Protein 5FGL (pdb70)

Nearest PDB structures (foldseek):
  5fgl-assembly3_E  TM=1.005E+00  e=6.576E-28  Pseudomonas putida S16
  5fgl-assembly2_C  TM=1.001E+00  e=5.806E-27  Pseudomonas putida S16
  5fhp-assembly3_E  TM=1.002E+00  e=1.200E-26  Pseudomonas putida S16
  5fgl-assembly3_F  TM=9.990E-01  e=1.047E-26  Pseudomonas putida S16
  5fgl-assembly1_A  TM=1.002E+00  e=1.314E-26  Pseudomonas putida S16

InterPro domains:
  IPR001647 DNA-binding HTH domain, TetR-type [PF00440] (33-79)
  IPR001647 DNA-binding HTH domain, TetR-type [PR00455] (33-46)
  IPR001647 DNA-binding HTH domain, TetR-type [PR00455] (54-77)
  IPR001647 DNA-binding HTH domain, TetR-type [PS50977] (27-87)
  IPR009057 Homedomain-like superfamily [SSF46689] (28-98)
  IPR036271 Tetracyclin repressor-like, C-terminal domain superfamily [SSF48498] (104-227)
  IPR041586 PsrA, tetracyclin repressor-like, C-terminal domain [PF17939] (112-225)
  IPR050109 HTH-type, TetR-like transcriptional regulator [PTHR30055] (19-227)

Foldseek 3Di:
DVLLLLLLLQQCLVQNLVRRDLVNSCVVSVHDSVVVCVVQPDSLSSVLVNLCVLLVVLVVQLVVQVVVQVPDPVHDAQLSLLLSNQVSLQPDVSNLSVLSNLLCLVVHDCVSSVVSCVVRPPVVLVVSLVVNCPGPPRDDSVLSNVLSVVLSVLSSNVSNVDQVVCVVPVNPDGQPGSVSSSNVSSVVSVVSSVVVVVVD/DPLLLVLLLQQCLVQNLVRRDLCNSCVVSVHDSVVVCVVQPDSLSSVLVNLCVLLVVLVVQLVVQVVVQVPDPVHDAQLSLLLSNQVSLQDDDVVCPVSLSVLSSLLCLVVHDCVSSVVSCVVRPPVVLVVSLVVNCPGPPRDDSVLSNVLSVVLSVLSSNVSNVDQVVCVVVVNPDGQPGSVSSSNVSSVVSVVSSVVVVVVPPD/DVLLLVLLLQQCLVQNLVRRDLCNSCVVSVHDSVVVCVVQPDSLSSVLVNLCVVLVVLVVQLVVQVVVQVPDPVHDAQLSLLLSNQVSLQDDCVSSLSVLSNLLCLVVHDCVSSVVSCVVRPPVVLVVSLVVNCPGPPRPDSVLSNVLSVVLSVLSSNVSNVDQVVCVVPVNPDGQPGSVSSSNVSSVVSVVSSVVVVVVVVVVD/DVLLLVLLLQQCLVQNLVRRDLCNSCVVSVHDSVVVCVPQPDSLSSVLVNLCVLLVVLVVQLVVQVVVQVPDPVHDAQLSLLLSNQVSLQDDPVSSLSVLSSLLCLVVHDCVSSVVSCVVRPPVVLVVSLVVNCPGPPRDDSVLSNVLSVVLSVLSSNVSNVDQVVCVVVVNPDGQPGSVSSSNVSSVVSVVSSVVVVVVVVD/DPLLLVLLLQQCLVQNLVRRDLCNSCVVSVHDSVVVCVVQPDSLSSVLVNLCVLLVVLVVQLVVQVVVQVPDPVHDAQLSLLLSNQVSLQDDDDDDCSSLSVLSSLLCLVVHDCVSSVVSCVVRPPVVLVVSLVVNCPGPPRDDSVLSNVLSVVLSVLSSNVSNVDQVVCVVVVNPDGQPGSVSSSNVSSVVSVVSSVVVVVVVVD/DLLLLLLLQQCLVQNLVRRDLCNSCVVSVHDSVVVCVVQPDSLSSVLVNLCVLLVVLVVQLVVQVVVQVPDPVHDAQLSLLLSNQVSLQDDPDVSNLSVLSNLLCLVVHDCVSSVVSCVVRPPVVLVVSLVVNCPGPPRDDSVLSNVLSVVLSVLSSNVSNVDQVVCVVPVNPDGQPGSVSSSNVSSVVSVVSSVVVVVVD

CATH classification: 1.10.357.10

Organism: Pseudomonas putida (strain DSM 28022 / S16) (NCBI:txid1042876)

Solvent-accessible surface area: 54499 Å² total; per-residue (Å²): 114,102,103,6,11,60,22,0,12,79,1,0,1,94,82,3,20,120,47,0,66,33,136,75,0,5,129,70,6,139,48,88,72,73,70,1,66,162,104,21,42,87,46,67,55,0,0,10,50,0,0,69,55,13,4,70,81,16,37,144,86,12,93,80,63,24,75,87,7,109,83,81,140,138,32,69,79,12,60,26,4,0,51,12,10,0,81,5,8,2,73,138,172,84,55,125,50,16,5,102,0,2,8,22,15,30,16,13,31,77,132,2,2,55,56,0,13,151,92,27,24,9,144,29,0,71,42,9,18,101,17,0,50,112,17,166,58,15,126,26,51,22,1,0,3,5,0,0,2,0,0,21,2,0,6,22,15,19,3,44,67,32,64,9,3,7,63,7,22,108,37,149,55,100,32,158,54,56,74,28,22,2,56,42,0,0,24,0,0,27,7,0,0,76,29,4,47,157,22,114,215,68,107,25,10,56,23,0,12,78,1,0,2,96,70,5,20,112,45,0,63,33,138,57,0,5,139,80,5,138,48,89,71,75,74,1,66,177,142,34,40,84,46,67,53,0,0,10,50,0,0,70,57,14,4,70,80,16,37,108,80,12,93,56,44,23,73,84,6,108,83,95,35,28,17,72,70,12,29,22,4,0,57,10,11,0,57,6,7,2,66,61,84,159,74,18,107,82,61,106,57,14,5,112,0,2,9,27,17,30,13,13,25,75,133,3,3,55,55,0,13,151,88,27,25,8,142,29,1,73,43,9,19,102,17,0,50,111,18,113,25,12,126,27,49,21,1,0,2,6,0,0,1,0,0,23,2,0,7,22,17,24,6,46,71,35,66,9,5,5,60,6,18,102,38,149,53,101,34,156,55,56,68,28,22,0,43,42,0,0,20,0,0,25,6,0,0,69,27,4,45,125,48,69,166,148,114,103,101,6,10,60,23,0,12,79,1,0,2,92,80,4,21,109,47,1,65,33,137,75,0,5,129,71,4,138,49,89,72,74,71,1,67,164,110,26,37,65,44,20,54,0,0,10,54,0,0,79,61,14,4,70,82,16,35,144,71,12,94,81,63,23,72,85,8,107,84,82,138,139,31,67,80,12,59,26,3,0,51,13,10,0,79,4,8,2,57,92,244,166,84,61,130,53,15,6,105,0,2,8,21,17,28,13,12,27,54,44,3,3,45,37,0,12,151,88,28,26,9,141,31,1,70,41,9,16,102,15,0,30,110,18,167,66,11,89,26,24,14,0,0,2,2,0,0,1,0,0,20,2,0,8,22,14,21,4,46,67,30,67,8,4,6,64,7,23,110,38,148,55,99,34,158,55,59,72,27,22,2,56,39,0,0,23,0,0,28,7,0,0,78,28,3,26,111,33,38,103,98,146,123,123,105,55,8,12,57,2,0,11,42,1,0,2,91,81,4,20,106,47,1,66,32,138,75,0,5,126,35,4,55,47,89,71,74,73,1,65,176,116,21,42,86,45,64,54,0,0,10,52,0,0,70,59,14,4,71,82,16,35,146,87,12,94,76,47,23,72,84,7,108,82,81,139,137,31,69,79,12,60,26,4,0,55,11,10,0,58,6,7,7,48,84,156,103,83,76,78,55,14,6,107,0,2,8,23,16,30,13,12,24,78,133,2,2,58,54,0,13,137,90,27,26,10,145,30,1,74,42,9,18,103,16,0,51,112,18,168,57,15,125,26,48,21,0,0,2,7,0,0,1,0,0,21,2,0,8,23,13,24,5,37,32,21,23,9,4,5,57,5,18,101,37,130,15,19,3,92,43,41,60,16,15,0,56,14,0,0,26,0,0,27,8,0,0,76,30,2,20,107,40,76,121,144,160,90,74,22,10,57,2,0,12,42,2,0,2,96,80,5,20,105,47,1,65,35,134,75,0,5,125,34,5,49,48,90,70,74,74,1,65,176,102,19,40,85,45,65,55,0,0,10,51,0,0,69,55,13,4,70,80,16,36,142,87,12,94,74,46,24,71,74,6,109,40,80,131,138,31,54,70,13,59,27,4,0,56,10,11,0,58,5,7,2,63,80,115,50,20,41,62,85,71,80,49,14,6,113,0,1,9,23,18,26,12,9,24,74,133,3,3,56,54,0,13,139,91,28,26,10,143,30,1,73,42,8,18,103,16,0,51,117,14,137,58,12,128,27,49,20,0,0,2,6,0,0,1,0,0,22,2,0,8,24,14,24,5,41,48,24,43,9,4,6,60,6,18,104,39,149,52,62,18,146,56,57,71,27,21,0,56,42,0,0,26,0,0,27,7,0,0,78,29,4,24,107,39,78,122,145,135,108,20,11,59,22,0,12,78,1,0,2,91,76,5,20,112,46,1,65,33,139,74,0,5,128,71,5,140,48,89,72,73,71,1,65,164,136,36,41,68,46,20,49,0,0,10,50,0,0,69,60,14,3,72,82,15,36,142,67,12,94,79,64,23,73,83,6,108,83,82,140,139,30,68,79,13,59,26,4,0,51,13,11,0,80,4,7,2,65,76,90,103,160,71,47,125,51,16,5,97,0,2,8,20,17,31,20,12,29,52,41,2,3,43,36,0,15,153,93,27,26,12,144,30,1,70,41,9,17,103,15,0,50,112,17,168,56,14,126,25,50,21,0,0,2,6,0,0,1,0,0,20,2,0,8,22,18,22,3,46,66,32,66,9,4,6,64,7,21,109,37,148,53,97,34,159,55,57,74,27,21,3,55,42,0,0,26,0,0,27,7,0,0,77,28,3,51,159,62,116

B-factor: mean 57.12, std 19.17, range [20.0, 137.36]

Radius of gyration: 37.6 Å; Cα contacts (8 Å, |Δi|>4): 1444; chains: 6; bounding box: 94×100×99 Å

Structure (mmCIF, N/CA/C/O backbone):
data_5FGL
#
_entry.id   5FGL
#
_cell.length_a   149.522
_cell.length_b   149.522
_cell.length_c   156.019
_cell.angle_alpha   90.00
_cell.angle_beta   90.00
_cell.angle_gamma   90.00
#
_symmetry.space_group_name_H-M   'P 43 21 2'
#
loop_
_entity.id
_entity.type
_entity.pdbx_description
1 polymer NicR
2 non-polymer '4-oxidanylidene-4-(6-oxidanylidene-1~{H}-pyridin-3-yl)butanoic acid'
3 water water
#
loop_
_atom_site.group_PDB
_atom_site.id
_atom_site.type_symbol
_atom_site.label_atom_id
_atom_site.label_alt_id
_atom_site.label_comp_id
_atom_site.label_asym_id
_atom_site.label_entity_id
_atom_site.label_seq_id
_atom_site.pdbx_PDB_ins_code
_atom_site.Cartn_x
_atom_site.Cartn_y
_atom_site.Cartn_z
_atom_site.occupancy
_atom_site.B_iso_or_equiv
_atom_site.auth_seq_id
_atom_site.auth_comp_id
_atom_site.auth_asym_id
_atom_site.auth_atom_id
_atom_site.pdbx_PDB_model_num
ATOM 1 N N . MET A 1 1 ? 37.551 6.718 -22.766 1.00 110.32 30 MET A N 1
ATOM 2 C CA . MET A 1 1 ? 36.181 6.105 -22.795 1.00 109.10 30 MET A CA 1
ATOM 3 C C . MET A 1 1 ? 36.041 4.745 -22.123 1.00 101.18 30 MET A C 1
ATOM 4 O O . MET A 1 1 ? 35.242 4.571 -21.212 1.00 97.98 30 MET A O 1
ATOM 9 N N . GLU A 1 2 ? 36.807 3.774 -22.603 1.00 98.87 31 GLU A N 1
ATOM 10 C CA . GLU A 1 2 ? 36.805 2.443 -21.994 1.00 89.37 31 GLU A CA 1
ATOM 11 C C . GLU A 1 2 ? 37.346 2.560 -20.574 1.00 82.97 31 GLU A C 1
ATOM 12 O O . GLU A 1 2 ? 36.801 1.966 -19.646 1.00 79.25 31 GLU A O 1
ATOM 18 N N . LEU A 1 3 ? 38.364 3.393 -20.402 1.00 79.68 32 LEU A N 1
ATOM 19 C CA . LEU A 1 3 ? 38.985 3.579 -19.104 1.00 79.66 32 LEU A CA 1
ATOM 20 C C . LEU A 1 3 ? 38.049 4.310 -18.143 1.00 75.10 32 LEU A C 1
ATOM 21 O O . LEU A 1 3 ? 37.938 3.954 -16.963 1.00 75.85 32 LEU A O 1
ATOM 26 N N . ILE A 1 4 ? 37.366 5.330 -18.649 1.00 70.05 33 ILE A N 1
ATOM 27 C CA . ILE A 1 4 ? 36.433 6.102 -17.834 1.00 64.93 33 ILE A CA 1
ATOM 28 C C . ILE A 1 4 ? 35.273 5.233 -17.395 1.00 60.51 33 ILE A C 1
ATOM 29 O O . ILE A 1 4 ? 34.848 5.271 -16.236 1.00 61.80 33 ILE A O 1
ATOM 34 N N . LEU A 1 5 ? 34.756 4.456 -18.335 1.00 57.37 34 LEU A N 1
ATOM 35 C CA . LEU A 1 5 ? 33.681 3.524 -18.050 1.00 55.29 34 LEU A CA 1
ATOM 36 C C . LEU A 1 5 ? 34.065 2.547 -16.948 1.00 54.54 34 LEU A C 1
ATOM 37 O O . LEU A 1 5 ? 33.277 2.323 -16.038 1.00 50.25 34 LEU A O 1
ATOM 42 N N . ASN A 1 6 ? 35.274 1.985 -17.018 1.00 54.59 35 ASN A N 1
ATOM 43 C CA . ASN A 1 6 ? 35.714 1.019 -16.010 1.00 53.03 35 ASN A CA 1
ATOM 44 C C . ASN A 1 6 ? 35.759 1.664 -14.644 1.00 53.27 35 ASN A C 1
ATOM 45 O O . ASN A 1 6 ? 35.264 1.097 -13.662 1.00 52.41 35 ASN A O 1
ATOM 50 N N . GLU A 1 7 ? 36.313 2.866 -14.576 1.00 54.43 36 GLU A N 1
ATOM 51 C CA . GLU A 1 7 ? 36.338 3.588 -13.312 1.00 57.33 36 GLU A CA 1
ATOM 52 C C . GLU A 1 7 ? 34.945 3.949 -12.821 1.00 54.16 36 GLU A C 1
ATOM 53 O O . GLU A 1 7 ? 34.674 3.877 -11.623 1.00 55.13 36 GLU A O 1
ATOM 59 N N . ALA A 1 8 ? 34.075 4.359 -13.742 1.00 51.76 37 ALA A N 1
ATOM 60 C CA . ALA A 1 8 ? 32.708 4.734 -13.376 1.00 50.47 37 ALA A CA 1
ATOM 61 C C . ALA A 1 8 ? 31.996 3.527 -12.813 1.00 47.43 37 ALA A C 1
ATOM 62 O O . ALA A 1 8 ? 31.352 3.609 -11.774 1.00 45.30 37 ALA A O 1
ATOM 64 N N . GLU A 1 9 ? 32.183 2.400 -13.485 1.00 50.02 38 GLU A N 1
ATOM 65 C CA . GLU A 1 9 ? 31.671 1.110 -13.036 1.00 52.89 38 GLU A CA 1
ATOM 66 C C . GLU A 1 9 ? 32.079 0.787 -11.593 1.00 51.70 38 GLU A C 1
ATOM 67 O O . GLU A 1 9 ? 31.226 0.464 -10.775 1.00 49.11 38 GLU A O 1
ATOM 73 N N . LYS A 1 10 ? 33.361 0.946 -11.266 1.00 54.30 39 LYS A N 1
ATOM 74 C CA . LYS A 1 10 ? 33.839 0.698 -9.899 1.00 56.75 39 LYS A CA 1
ATOM 75 C C . LYS A 1 10 ? 33.186 1.614 -8.888 1.00 54.77 39 LYS A C 1
ATOM 76 O O . LYS A 1 10 ? 32.730 1.168 -7.831 1.00 54.40 39 LYS A O 1
ATOM 82 N N . VAL A 1 11 ? 33.146 2.905 -9.195 1.00 53.38 40 VAL A N 1
ATOM 83 C CA . VAL A 1 11 ? 32.570 3.860 -8.252 1.00 52.05 40 VAL A CA 1
ATOM 84 C C . VAL A 1 11 ? 31.081 3.608 -8.055 1.00 48.31 40 VAL A C 1
ATOM 85 O O . VAL A 1 11 ? 30.596 3.614 -6.927 1.00 50.38 40 VAL A O 1
ATOM 89 N N . PHE A 1 12 ? 30.350 3.380 -9.137 1.00 47.18 41 PHE A N 1
ATOM 90 C CA . PHE A 1 12 ? 28.923 3.065 -9.009 1.00 46.29 41 PHE A CA 1
ATOM 91 C C . PHE A 1 12 ? 28.721 1.787 -8.193 1.00 47.28 41 PHE A C 1
ATOM 92 O O . PHE A 1 12 ? 27.818 1.708 -7.367 1.00 46.67 41 PHE A O 1
ATOM 100 N N . ALA A 1 13 ? 29.555 0.788 -8.437 1.00 49.79 42 ALA A N 1
ATOM 101 C CA . ALA A 1 13 ? 29.452 -0.469 -7.696 1.00 52.76 42 ALA A CA 1
ATOM 102 C C . ALA A 1 13 ? 29.658 -0.294 -6.189 1.00 53.06 42 ALA A C 1
ATOM 103 O O . ALA A 1 13 ? 28.970 -0.932 -5.410 1.00 50.91 42 ALA A O 1
ATOM 105 N N . MET A 1 14 ? 30.560 0.600 -5.795 1.00 56.82 43 MET A N 1
ATOM 106 C CA . MET A 1 14 ? 30.852 0.858 -4.377 1.00 62.37 43 MET A CA 1
ATOM 107 C C . MET A 1 14 ? 29.840 1.772 -3.700 1.00 63.00 43 MET A C 1
ATOM 108 O O . MET A 1 14 ? 29.506 1.566 -2.539 1.00 62.39 43 MET A O 1
ATOM 113 N N . HIS A 1 15 ? 29.380 2.810 -4.402 1.00 61.87 44 HIS A N 1
ATOM 114 C CA . HIS A 1 15 ? 28.598 3.869 -3.765 1.00 59.70 44 HIS A CA 1
ATOM 115 C C . HIS A 1 15 ? 27.168 3.994 -4.255 1.00 55.01 44 HIS A C 1
ATOM 116 O O . HIS A 1 15 ? 26.394 4.784 -3.715 1.00 57.87 44 HIS A O 1
ATOM 123 N N . GLY A 1 16 ? 26.805 3.257 -5.293 1.00 50.09 45 GLY A N 1
ATOM 124 C CA . GLY A 1 16 ? 25.509 3.450 -5.933 1.00 48.05 45 GLY A CA 1
ATOM 125 C C . GLY A 1 16 ? 25.461 4.704 -6.797 1.00 45.83 45 GLY A C 1
ATOM 126 O O . GLY A 1 16 ? 26.408 5.494 -6.824 1.00 44.90 45 GLY A O 1
ATOM 127 N N . PHE A 1 17 ? 24.338 4.884 -7.474 1.00 43.32 46 PHE A N 1
ATOM 128 C CA . PHE A 1 17 ? 24.164 6.009 -8.374 1.00 45.82 46 PHE A CA 1
ATOM 129 C C . PHE A 1 17 ? 24.229 7.345 -7.639 1.00 47.54 46 PHE A C 1
ATOM 130 O O . PHE A 1 17 ? 24.968 8.230 -8.041 1.00 47.15 46 PHE A O 1
ATOM 138 N N . LEU A 1 18 ? 23.448 7.481 -6.578 1.00 49.66 47 LEU A N 1
ATOM 139 C CA . LEU A 1 18 ? 23.390 8.729 -5.829 1.00 54.19 47 LEU A CA 1
ATOM 140 C C . LEU A 1 18 ? 24.709 9.114 -5.188 1.00 55.29 47 LEU A C 1
ATOM 141 O O . LEU A 1 18 ? 25.115 10.274 -5.255 1.00 58.23 47 LEU A O 1
ATOM 146 N N . GLY A 1 19 ? 25.359 8.155 -4.540 1.00 55.82 48 GLY A N 1
ATOM 147 C CA . GLY A 1 19 ? 26.592 8.421 -3.787 1.00 55.29 48 GLY A CA 1
ATOM 148 C C . GLY A 1 19 ? 27.798 8.640 -4.677 1.00 54.78 48 GLY A C 1
ATOM 149 O O . GLY A 1 19 ? 28.766 9.259 -4.266 1.00 57.02 48 GLY A O 1
ATOM 150 N N . ALA A 1 20 ? 27.747 8.126 -5.898 1.00 52.70 49 ALA A N 1
ATOM 151 C CA . ALA A 1 20 ? 28.818 8.3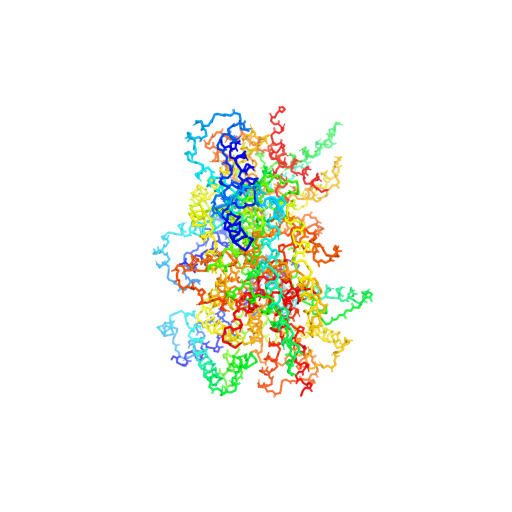41 -6.862 1.00 53.08 49 ALA A CA 1
ATOM 152 C C . ALA A 1 20 ? 28.833 9.781 -7.316 1.00 56.70 49 ALA A C 1
ATOM 153 O O . ALA A 1 20 ? 27.773 10.377 -7.529 1.00 56.68 49 ALA A O 1
ATOM 155 N N . THR A 1 21 ? 30.035 10.329 -7.472 1.00 58.81 50 THR A N 1
ATOM 156 C CA . THR A 1 21 ? 30.226 11.676 -7.978 1.00 63.41 50 THR A CA 1
ATOM 157 C C . THR A 1 21 ? 31.106 11.613 -9.212 1.00 65.05 50 THR A C 1
ATOM 158 O O . THR A 1 21 ? 32.028 10.795 -9.295 1.00 62.80 50 THR A O 1
ATOM 162 N N . LEU A 1 22 ? 30.834 12.499 -10.162 1.00 65.95 51 LEU A N 1
ATOM 163 C CA . LEU A 1 22 ? 31.716 12.651 -11.306 1.00 67.36 51 LEU A CA 1
ATOM 164 C C . LEU A 1 22 ? 33.112 13.108 -10.880 1.00 68.42 51 LEU A C 1
ATOM 165 O O . LEU A 1 22 ? 34.080 12.771 -11.552 1.00 64.74 51 LEU A O 1
ATOM 170 N N . LYS A 1 23 ? 33.204 13.859 -9.775 1.00 72.57 52 LYS A N 1
ATOM 171 C CA . LYS A 1 23 ? 34.499 14.248 -9.178 1.00 80.35 52 LYS A CA 1
ATOM 172 C C . LYS A 1 23 ? 35.389 13.038 -8.988 1.00 78.72 52 LYS A C 1
ATOM 173 O O . LYS A 1 23 ? 36.486 12.961 -9.533 1.00 81.20 52 LYS A O 1
ATOM 179 N N . GLN A 1 24 ? 34.883 12.096 -8.203 1.00 77.00 53 GLN A N 1
ATOM 180 C CA . GLN A 1 24 ? 35.612 10.896 -7.849 1.00 77.41 53 GLN A CA 1
ATOM 181 C C . GLN A 1 24 ? 36.014 10.126 -9.108 1.00 74.02 53 GLN A C 1
ATOM 182 O O . GLN A 1 24 ? 37.161 9.696 -9.238 1.00 77.55 53 GLN A O 1
ATOM 188 N N . ILE A 1 25 ? 35.083 9.987 -10.047 1.00 67.76 54 ILE A N 1
ATOM 189 C CA . ILE A 1 25 ? 35.340 9.209 -11.256 1.00 64.88 54 ILE A CA 1
ATOM 190 C C . ILE A 1 25 ? 36.403 9.881 -12.110 1.00 67.78 54 ILE A C 1
ATOM 191 O O . ILE A 1 25 ? 37.248 9.214 -12.709 1.00 68.68 54 ILE A O 1
ATOM 196 N N . ALA A 1 26 ? 36.356 11.207 -12.167 1.00 71.44 55 ALA A N 1
ATOM 197 C CA . ALA A 1 26 ? 37.363 11.972 -12.890 1.00 73.43 55 ALA A CA 1
ATOM 198 C C . ALA A 1 26 ? 38.734 11.793 -12.239 1.00 77.98 55 ALA A C 1
ATOM 199 O O . ALA A 1 26 ? 39.715 11.521 -12.932 1.00 79.64 55 ALA A O 1
ATOM 201 N N . GLN A 1 27 ? 38.802 11.972 -10.919 1.00 80.50 56 GLN A N 1
ATOM 202 C CA . GLN A 1 27 ? 40.049 11.754 -10.167 1.00 84.50 56 GLN A CA 1
ATOM 203 C C . GLN A 1 27 ? 40.634 10.383 -10.468 1.00 80.55 56 GLN A C 1
ATOM 204 O O . GLN A 1 27 ? 41.769 10.278 -10.916 1.00 79.52 56 GLN A O 1
ATOM 210 N N . ASN A 1 28 ? 39.831 9.346 -10.253 1.00 75.62 57 ASN A N 1
ATOM 211 C CA . ASN A 1 28 ? 40.299 7.979 -10.441 1.00 73.93 57 ASN A CA 1
ATOM 212 C C . ASN A 1 28 ? 40.738 7.718 -11.877 1.00 74.54 57 ASN A C 1
ATOM 213 O O . ASN A 1 28 ? 41.670 6.956 -12.104 1.00 75.78 57 ASN A O 1
ATOM 218 N N . SER A 1 29 ? 40.105 8.387 -12.840 1.00 74.87 58 SER A N 1
ATOM 219 C CA . SER A 1 29 ? 40.460 8.235 -14.259 1.00 75.65 58 SER A CA 1
ATOM 220 C C . SER A 1 29 ? 41.592 9.149 -14.737 1.00 78.47 58 SER A C 1
ATOM 221 O O . SER A 1 29 ? 42.031 9.038 -15.884 1.00 76.61 58 SER A O 1
ATOM 224 N N . ASN A 1 30 ? 42.042 10.055 -13.876 1.00 81.86 59 ASN A N 1
ATOM 225 C CA . ASN A 1 30 ? 43.067 11.043 -14.236 1.00 87.98 59 ASN A CA 1
ATOM 226 C C . ASN A 1 30 ? 42.646 11.960 -15.404 1.00 85.03 59 ASN A C 1
ATOM 227 O O . ASN A 1 30 ? 43.448 12.294 -16.282 1.00 87.61 59 ASN A O 1
ATOM 232 N N . VAL A 1 31 ? 41.381 12.371 -15.399 1.00 80.83 60 VAL A N 1
ATOM 233 C CA . VAL A 1 31 ? 40.871 13.343 -16.364 1.00 79.49 60 VAL A CA 1
ATOM 234 C C . VAL A 1 31 ? 39.995 14.331 -15.615 1.00 79.38 60 VAL A C 1
ATOM 235 O O . VAL A 1 31 ? 39.771 14.185 -14.416 1.00 76.82 60 VAL A O 1
ATOM 239 N N . THR A 1 32 ? 39.514 15.350 -16.319 1.00 81.13 61 THR A N 1
ATOM 240 C CA . THR A 1 32 ? 38.631 16.350 -15.719 1.00 80.25 61 THR A CA 1
ATOM 241 C C . THR A 1 32 ? 37.181 15.893 -15.786 1.00 75.38 61 THR A C 1
ATOM 242 O O . THR A 1 32 ? 36.822 15.063 -16.616 1.00 72.01 61 THR A O 1
ATOM 246 N N . GLN A 1 33 ? 36.358 16.443 -14.900 1.00 74.89 62 GLN A N 1
ATOM 247 C CA . GLN A 1 33 ? 34.913 16.286 -14.987 1.00 72.92 62 GLN A CA 1
ATOM 248 C C . GLN A 1 33 ? 34.370 16.715 -16.345 1.00 70.90 62 GLN A C 1
ATOM 249 O O . GLN A 1 33 ? 33.508 16.058 -16.914 1.00 70.38 62 GLN A O 1
ATOM 255 N N . ALA A 1 34 ? 34.857 17.838 -16.843 1.00 72.63 63 ALA A N 1
ATOM 256 C CA . ALA A 1 34 ? 34.406 18.360 -18.119 1.00 70.92 63 ALA A CA 1
ATOM 257 C C . ALA A 1 34 ? 34.557 17.322 -19.229 1.00 68.41 63 ALA A C 1
ATOM 258 O O . ALA A 1 34 ? 33.705 17.227 -20.111 1.00 68.43 63 ALA A O 1
ATOM 260 N N . LEU A 1 35 ? 35.657 16.582 -19.226 1.00 67.29 64 LEU A N 1
ATOM 261 C CA . LEU A 1 35 ? 35.875 15.588 -20.266 1.00 66.24 64 LEU A CA 1
ATOM 262 C C . LEU A 1 35 ? 34.877 14.445 -20.146 1.00 63.73 64 LEU A C 1
ATOM 263 O O . LEU A 1 35 ? 34.370 13.950 -21.141 1.00 60.05 64 LEU A O 1
ATOM 268 N N . ILE A 1 36 ? 34.574 14.038 -18.925 1.00 62.16 65 ILE A N 1
ATOM 269 C CA . ILE A 1 36 ? 33.596 12.985 -18.737 1.00 60.42 65 ILE A CA 1
ATOM 270 C C . ILE A 1 36 ? 32.239 13.440 -19.260 1.00 58.94 65 ILE A C 1
ATOM 271 O O . ILE A 1 36 ? 31.566 12.722 -19.998 1.00 58.63 65 ILE A O 1
ATOM 276 N N . THR A 1 37 ? 31.856 14.642 -18.865 1.00 58.16 66 THR A N 1
ATOM 277 C CA . THR A 1 37 ? 30.646 15.280 -19.334 1.00 56.86 66 THR A CA 1
ATOM 278 C C . THR A 1 37 ? 30.628 15.354 -20.857 1.00 55.42 66 THR A C 1
ATOM 279 O O . THR A 1 37 ? 29.618 15.082 -21.482 1.00 56.55 66 THR A O 1
ATOM 283 N N . TYR A 1 38 ? 31.739 15.737 -21.449 1.00 55.58 67 TYR A N 1
ATOM 284 C CA . TYR A 1 38 ? 31.827 15.807 -22.898 1.00 55.40 67 TYR A CA 1
ATOM 285 C C . TYR A 1 38 ? 31.400 14.485 -23.557 1.00 55.15 67 TYR A C 1
ATOM 286 O O . TYR A 1 38 ? 30.648 14.497 -24.524 1.00 55.33 67 TYR A O 1
ATOM 295 N N . TYR A 1 39 ? 31.904 13.367 -23.042 1.00 55.16 68 TYR A N 1
ATOM 296 C CA . TYR A 1 39 ? 31.671 12.069 -23.666 1.00 54.06 68 TYR A CA 1
ATOM 297 C C . TYR A 1 39 ? 30.341 11.456 -23.254 1.00 53.77 68 TYR A C 1
ATOM 298 O O . TYR A 1 39 ? 29.716 10.803 -24.069 1.00 54.40 68 TYR A O 1
ATOM 307 N N . TYR A 1 40 ? 29.897 11.676 -22.018 1.00 52.56 69 TYR A N 1
ATOM 308 C CA . TYR A 1 40 ? 28.769 10.925 -21.480 1.00 51.66 69 TYR A CA 1
ATOM 309 C C . TYR A 1 40 ? 27.565 11.739 -21.057 1.00 53.54 69 TYR A C 1
ATOM 310 O O . TYR A 1 40 ? 26.523 11.168 -20.727 1.00 52.63 69 TYR A O 1
ATOM 319 N N . GLY A 1 41 ? 27.673 13.059 -21.088 1.00 56.75 70 GLY A N 1
ATOM 320 C CA . GLY A 1 41 ? 26.536 13.913 -20.732 1.00 60.16 70 GLY A CA 1
ATOM 321 C C . GLY A 1 41 ? 26.295 13.969 -19.236 1.00 58.65 70 GLY A C 1
ATOM 322 O O . GLY A 1 41 ? 26.980 14.680 -18.526 1.00 69.80 70 GLY A O 1
ATOM 323 N N . THR A 1 42 ? 25.333 13.215 -18.746 1.00 54.55 71 THR A N 1
ATOM 324 C CA . THR A 1 42 ? 24.967 13.286 -17.337 1.00 51.13 71 THR A CA 1
ATOM 325 C C . THR A 1 42 ? 25.465 12.056 -16.602 1.00 49.23 71 THR A C 1
ATOM 326 O O . THR A 1 42 ? 25.810 11.054 -17.220 1.00 46.15 71 THR A O 1
ATOM 330 N N . LYS A 1 43 ? 25.500 12.143 -15.280 1.00 48.28 72 LYS A N 1
ATOM 331 C CA . LYS A 1 43 ? 25.827 10.997 -14.472 1.00 48.69 72 LYS A CA 1
ATOM 332 C C . LYS A 1 43 ? 24.884 9.845 -14.815 1.00 46.43 72 LYS A C 1
ATOM 333 O O . LYS A 1 43 ? 25.310 8.700 -14.911 1.00 45.96 72 LYS A O 1
ATOM 339 N N . GLN A 1 44 ? 23.612 10.161 -15.007 1.00 46.69 73 GLN A N 1
ATOM 340 C CA . GLN A 1 44 ? 22.626 9.156 -15.358 1.00 46.71 73 GLN A CA 1
ATOM 341 C C . GLN A 1 44 ? 22.983 8.474 -16.665 1.00 44.49 73 GLN A C 1
ATOM 342 O O . GLN A 1 44 ? 22.899 7.268 -16.769 1.00 43.68 73 GLN A O 1
ATOM 348 N N . ASN A 1 45 ? 23.388 9.234 -17.664 1.00 46.07 74 ASN A N 1
ATOM 349 C CA . ASN A 1 45 ? 23.757 8.620 -18.918 1.00 48.54 74 ASN A CA 1
ATOM 350 C C . ASN A 1 45 ? 25.044 7.785 -18.819 1.00 44.87 74 ASN A C 1
ATOM 351 O O . ASN A 1 45 ? 25.194 6.801 -19.518 1.00 41.46 74 ASN A O 1
ATOM 356 N N . LEU A 1 46 ? 25.963 8.190 -17.949 1.00 44.14 75 LEU A N 1
ATOM 357 C CA . LEU A 1 46 ? 27.187 7.455 -17.721 1.00 44.81 75 LEU A CA 1
ATOM 358 C C . LEU A 1 46 ? 26.843 6.089 -17.122 1.00 42.64 75 LEU A C 1
ATOM 359 O O . LEU A 1 46 ? 27.421 5.068 -17.502 1.00 42.09 75 LEU A O 1
ATOM 364 N N . PHE A 1 47 ? 25.939 6.115 -16.156 1.00 40.36 76 PHE A N 1
ATOM 365 C CA . PHE A 1 47 ? 25.443 4.926 -15.495 1.00 40.85 76 PHE A CA 1
ATOM 366 C C . PHE A 1 47 ? 24.828 3.983 -16.519 1.00 41.17 76 PHE A C 1
ATOM 367 O O . PHE A 1 47 ? 25.076 2.789 -16.502 1.00 39.74 76 PHE A O 1
ATOM 375 N N . MET A 1 48 ? 24.022 4.534 -17.412 1.00 42.53 77 MET A N 1
ATOM 376 C CA . MET A 1 48 ? 23.386 3.754 -18.460 1.00 42.60 77 MET A CA 1
ATOM 377 C C . MET A 1 48 ? 24.403 3.165 -19.405 1.00 42.39 77 MET A C 1
ATOM 378 O O . MET A 1 48 ? 24.242 2.041 -19.843 1.00 41.42 77 MET A O 1
ATOM 383 N N . GLU A 1 49 ? 25.433 3.922 -19.736 1.00 43.96 78 GLU A N 1
ATOM 384 C CA . GLU A 1 49 ? 26.490 3.396 -20.602 1.00 46.41 78 GLU A CA 1
ATOM 385 C C . GLU A 1 49 ? 27.238 2.237 -19.967 1.00 44.91 78 GLU A C 1
ATOM 386 O O . GLU A 1 49 ? 27.597 1.303 -20.656 1.00 45.88 78 GLU A O 1
ATOM 392 N N . VAL A 1 50 ? 27.480 2.306 -18.660 1.00 43.12 79 VAL A N 1
ATOM 393 C CA . VAL A 1 50 ? 28.093 1.208 -17.954 1.00 41.87 79 VAL A CA 1
ATOM 394 C C . VAL A 1 50 ? 27.216 -0.030 -18.075 1.00 40.66 79 VAL A C 1
ATOM 395 O O . VAL A 1 50 ? 27.712 -1.100 -18.391 1.00 38.60 79 VAL A O 1
ATOM 399 N N . TYR A 1 51 ? 25.907 0.128 -17.876 1.00 38.79 80 TYR A N 1
ATOM 400 C CA . TYR A 1 51 ? 24.987 -0.990 -18.035 1.00 37.56 80 TYR A CA 1
ATOM 401 C C . TYR A 1 51 ? 24.865 -1.457 -19.481 1.00 41.02 80 TYR A C 1
ATOM 402 O O . TYR A 1 51 ? 24.838 -2.659 -19.736 1.00 43.27 80 TYR A O 1
ATOM 411 N N . ARG A 1 52 ? 24.781 -0.528 -20.432 1.00 44.36 81 ARG A N 1
ATOM 412 C CA . ARG A 1 52 ? 24.733 -0.883 -21.863 1.00 45.07 81 ARG A CA 1
ATOM 413 C C . ARG A 1 52 ? 25.895 -1.740 -22.261 1.00 44.42 81 ARG A C 1
ATOM 414 O O . ARG A 1 52 ? 25.724 -2.711 -22.964 1.00 44.32 81 ARG A O 1
ATOM 422 N N . ARG A 1 53 ? 27.089 -1.370 -21.829 1.00 44.86 82 ARG A N 1
ATOM 423 C CA . ARG A 1 53 ? 28.268 -2.123 -22.198 1.00 46.57 82 ARG A CA 1
ATOM 424 C C . ARG A 1 53 ? 28.187 -3.523 -21.584 1.00 47.41 82 ARG A C 1
ATOM 425 O O . ARG A 1 53 ? 28.380 -4.505 -22.274 1.00 51.44 82 ARG A O 1
ATOM 433 N N . GLY A 1 54 ? 27.912 -3.600 -20.287 1.00 47.48 83 GLY A N 1
ATOM 434 C CA . GLY A 1 54 ? 27.887 -4.869 -19.586 1.00 47.14 83 GLY A CA 1
ATOM 435 C C . GLY A 1 54 ? 26.841 -5.805 -20.151 1.00 47.54 83 GLY A C 1
ATOM 436 O O . GLY A 1 54 ? 27.134 -6.948 -20.406 1.00 48.68 83 GLY A O 1
ATOM 437 N N . LEU A 1 55 ? 25.628 -5.311 -20.367 1.00 47.98 84 LEU A N 1
ATOM 438 C CA . LEU A 1 55 ? 24.511 -6.162 -20.818 1.00 48.05 84 LEU A CA 1
ATOM 439 C C . LEU A 1 55 ? 24.520 -6.478 -22.309 1.00 50.86 84 LEU A C 1
ATOM 440 O O . LEU A 1 55 ? 23.867 -7.401 -22.747 1.00 50.24 84 LEU A O 1
ATOM 445 N N . SER A 1 56 ? 25.286 -5.723 -23.083 1.00 54.12 85 SER A N 1
ATOM 446 C CA . SER A 1 56 ? 25.377 -5.948 -24.508 1.00 56.01 85 SER A CA 1
ATOM 447 C C . SER A 1 56 ? 26.123 -7.259 -24.734 1.00 56.79 85 SER A C 1
ATOM 448 O O . SER A 1 56 ? 25.689 -8.086 -25.528 1.00 57.32 85 SER A O 1
ATOM 451 N N . ASP A 1 57 ? 27.239 -7.444 -24.033 1.00 56.52 86 ASP A N 1
ATOM 452 C CA . ASP A 1 57 ? 28.027 -8.674 -24.140 1.00 61.54 86 ASP A CA 1
ATOM 453 C C . ASP A 1 57 ? 27.256 -9.869 -23.582 1.00 55.07 86 ASP A C 1
ATOM 454 O O . ASP A 1 57 ? 27.308 -10.962 -24.137 1.00 53.97 86 ASP A O 1
ATOM 459 N N . ILE A 1 58 ? 26.555 -9.648 -22.483 1.00 49.65 87 ILE A N 1
ATOM 460 C CA . ILE A 1 58 ? 25.804 -10.705 -21.841 1.00 49.74 87 ILE A CA 1
ATOM 461 C C . ILE A 1 58 ? 24.697 -11.190 -22.764 1.00 50.08 87 ILE A C 1
ATOM 462 O O . ILE A 1 58 ? 24.566 -12.387 -22.985 1.00 49.21 87 ILE A O 1
ATOM 467 N N . ASP A 1 59 ? 23.944 -10.258 -23.342 1.00 49.53 88 ASP A N 1
ATOM 468 C CA . ASP A 1 59 ? 22.841 -10.615 -24.225 1.00 49.10 88 ASP A CA 1
ATOM 469 C C . ASP A 1 59 ? 23.328 -11.223 -25.515 1.00 51.05 88 ASP A C 1
ATOM 470 O O . ASP A 1 59 ? 22.668 -12.076 -26.092 1.00 50.24 88 ASP A O 1
ATOM 475 N N . LYS A 1 60 ? 24.480 -10.776 -25.990 1.00 56.29 89 LYS A N 1
ATOM 476 C CA . LYS A 1 60 ? 25.075 -11.358 -27.192 1.00 61.98 89 LYS A CA 1
ATOM 477 C C . LYS A 1 60 ? 25.389 -12.840 -26.944 1.00 60.82 89 LYS A C 1
ATOM 478 O O . LYS A 1 60 ? 25.100 -13.683 -27.785 1.00 63.04 89 LYS A O 1
ATOM 484 N N . LYS A 1 61 ? 25.966 -13.141 -25.787 1.00 58.58 90 LYS A N 1
ATOM 485 C CA . LYS A 1 61 ? 26.244 -14.522 -25.424 1.00 60.73 90 LYS A CA 1
ATOM 486 C C . LYS A 1 61 ? 24.976 -15.348 -25.229 1.00 59.28 90 LYS A C 1
ATOM 487 O O . LYS A 1 61 ? 24.919 -16.504 -25.657 1.00 62.58 90 LYS A O 1
ATOM 493 N N . ARG A 1 62 ? 23.949 -14.754 -24.634 1.00 54.47 91 ARG A N 1
ATOM 494 C CA . ARG A 1 62 ? 22.663 -15.432 -24.535 1.00 55.32 91 ARG A CA 1
ATOM 495 C C . ARG A 1 62 ? 22.137 -15.822 -25.909 1.00 57.11 91 ARG A C 1
ATOM 496 O O . ARG A 1 62 ? 21.620 -16.916 -26.095 1.00 60.15 91 ARG A O 1
ATOM 504 N N . GLN A 1 63 ? 22.262 -14.909 -26.859 1.00 59.80 92 GLN A N 1
ATOM 505 C CA . GLN A 1 63 ? 21.759 -15.127 -28.205 1.00 64.79 92 GLN A CA 1
ATOM 506 C C . GLN A 1 63 ? 22.548 -16.228 -28.902 1.00 67.37 92 GLN A C 1
ATOM 507 O O . GLN A 1 63 ? 21.963 -17.069 -29.567 1.00 70.11 92 GLN A O 1
ATOM 513 N N . ASN A 1 64 ? 23.864 -16.241 -28.726 1.00 67.15 93 ASN A N 1
ATOM 514 C CA . ASN A 1 64 ? 24.679 -17.302 -29.300 1.00 69.60 93 ASN A CA 1
ATOM 515 C C . ASN A 1 64 ? 24.329 -18.663 -28.727 1.00 70.29 93 ASN A C 1
ATOM 516 O O . ASN A 1 64 ? 24.226 -19.628 -29.481 1.00 74.11 93 ASN A O 1
ATOM 521 N N . TYR A 1 65 ? 24.129 -18.744 -27.412 1.00 65.38 94 TYR A N 1
ATOM 522 C CA . TYR A 1 65 ? 23.806 -20.023 -26.786 1.00 65.00 94 TYR A CA 1
ATOM 523 C C . TYR A 1 65 ? 22.437 -20.505 -27.234 1.00 66.59 94 TYR A C 1
ATOM 524 O O . TYR A 1 65 ? 22.218 -21.714 -27.379 1.00 67.37 94 TYR A O 1
ATOM 533 N N . LEU A 1 66 ? 21.504 -19.570 -27.400 1.00 67.33 95 LEU A N 1
ATOM 534 C CA . LEU A 1 66 ? 20.159 -19.904 -27.850 1.00 68.73 95 LEU A CA 1
ATOM 535 C C . LEU A 1 66 ? 20.191 -20.398 -29.298 1.00 70.86 95 LEU A C 1
ATOM 536 O O . LEU A 1 66 ? 19.507 -21.360 -29.626 1.00 73.57 95 LEU A O 1
ATOM 541 N N . ASP A 1 67 ? 20.990 -19.759 -30.150 1.00 70.65 96 ASP A N 1
ATOM 542 C CA . ASP A 1 67 ? 21.184 -20.234 -31.533 1.00 74.17 96 ASP A CA 1
ATOM 543 C C . ASP A 1 67 ? 21.761 -21.647 -31.559 1.00 76.09 96 ASP A C 1
ATOM 544 O O . ASP A 1 67 ? 21.303 -22.481 -32.332 1.00 79.52 96 ASP A O 1
ATOM 549 N N . GLU A 1 68 ? 22.740 -21.919 -30.696 1.00 74.95 97 GLU A N 1
ATOM 550 C CA . GLU A 1 68 ? 23.306 -23.261 -30.567 1.00 77.13 97 GLU A CA 1
ATOM 551 C C . GLU A 1 68 ? 22.203 -24.271 -30.258 1.00 76.84 97 GLU A C 1
ATOM 552 O O . GLU A 1 68 ? 22.082 -25.298 -30.928 1.00 79.81 97 GLU A O 1
ATOM 558 N N . LEU A 1 69 ? 21.403 -23.972 -29.241 1.00 74.73 98 LEU A N 1
ATOM 559 C CA . LEU A 1 69 ? 20.250 -24.808 -28.877 1.00 75.18 98 LEU A CA 1
ATOM 560 C C . LEU A 1 69 ? 19.376 -25.158 -30.068 1.00 76.51 98 LEU A C 1
ATOM 561 O O . LEU A 1 69 ? 19.020 -26.316 -30.254 1.00 78.12 98 LEU A O 1
ATOM 566 N N . LYS A 1 70 ? 19.036 -24.151 -30.867 1.00 77.04 99 LYS A N 1
ATOM 567 C CA . LYS A 1 70 ? 18.132 -24.338 -31.995 1.00 81.94 99 LYS A CA 1
ATOM 568 C C . LYS A 1 70 ? 18.745 -25.136 -33.140 1.00 86.19 99 LYS A C 1
ATOM 569 O O . LYS A 1 70 ? 18.024 -25.577 -34.020 1.00 88.25 99 LYS A O 1
ATOM 575 N N . SER A 1 71 ? 20.067 -25.304 -33.133 1.00 87.39 100 SER A N 1
ATOM 576 C CA . SER A 1 71 ? 20.759 -26.111 -34.139 1.00 90.88 100 SER A CA 1
ATOM 577 C C . SER A 1 71 ? 20.958 -27.564 -33.707 1.00 91.36 100 SER A C 1
ATOM 578 O O . SER A 1 71 ? 21.444 -28.373 -34.484 1.00 94.16 100 SER A O 1
ATOM 581 N N . ARG A 1 72 ? 20.598 -27.896 -32.477 1.00 90.39 101 ARG A N 1
ATOM 582 C CA . ARG A 1 72 ? 20.744 -29.269 -31.995 1.00 94.25 101 ARG A CA 1
ATOM 583 C C . ARG A 1 72 ? 19.758 -30.203 -32.686 1.00 98.76 101 ARG A C 1
ATOM 584 O O . ARG A 1 72 ? 18.553 -29.967 -32.629 1.00 98.61 101 ARG A O 1
ATOM 592 N N . PRO A 1 73 ? 20.257 -31.283 -33.314 1.00 104.58 102 PRO A N 1
ATOM 593 C CA . PRO A 1 73 ? 19.332 -32.225 -33.950 1.00 107.78 102 PRO A CA 1
ATOM 594 C C . PRO A 1 73 ? 18.272 -32.761 -32.984 1.00 105.03 102 PRO A C 1
ATOM 595 O O . PRO A 1 73 ? 17.110 -32.885 -33.355 1.00 107.17 102 PRO A O 1
ATOM 599 N N . GLU A 1 74 ? 18.670 -33.032 -31.745 1.00 101.67 103 GLU A N 1
ATOM 600 C CA . GLU A 1 74 ? 17.779 -33.634 -30.755 1.00 100.25 103 GLU A CA 1
ATOM 601 C C . GLU A 1 74 ? 16.866 -32.642 -30.012 1.00 96.13 103 GLU A C 1
ATOM 602 O O . GLU A 1 74 ? 16.180 -33.021 -29.068 1.00 91.85 103 GLU A O 1
ATOM 608 N N . GLY A 1 75 ? 16.879 -31.373 -30.409 1.00 95.26 104 GLY A N 1
ATOM 609 C CA . GLY A 1 75 ? 16.020 -30.362 -29.785 1.00 91.67 104 GLY A CA 1
ATOM 610 C C . GLY A 1 75 ? 16.507 -29.912 -28.418 1.00 87.00 104 GLY A C 1
ATOM 611 O O . GLY A 1 75 ? 17.639 -30.184 -28.024 1.00 86.74 104 GLY A O 1
ATOM 612 N N . TYR A 1 76 ? 15.633 -29.225 -27.691 1.00 84.32 105 TYR A N 1
ATOM 613 C CA . TYR A 1 76 ? 15.973 -28.644 -26.392 1.00 80.76 105 TYR A CA 1
ATOM 614 C C . TYR A 1 76 ? 14.724 -28.454 -25.554 1.00 77.96 105 TYR A C 1
ATOM 615 O O . TYR A 1 76 ? 13.613 -28.637 -26.049 1.00 80.02 105 TYR A O 1
ATOM 624 N N . ASN A 1 77 ? 14.907 -28.068 -24.295 1.00 71.67 106 ASN A N 1
ATOM 625 C CA . ASN A 1 77 ? 13.791 -27.925 -23.376 1.00 69.53 106 ASN A CA 1
ATOM 626 C C . ASN A 1 77 ? 13.958 -26.725 -22.439 1.00 65.71 106 ASN A C 1
ATOM 627 O O . ASN A 1 77 ? 14.920 -25.967 -22.550 1.00 63.40 106 ASN A O 1
ATOM 632 N N . THR A 1 78 ? 13.018 -26.570 -21.510 1.00 64.23 107 THR A N 1
ATOM 633 C CA . THR A 1 78 ? 13.013 -25.462 -20.560 1.00 60.11 107 THR A CA 1
ATOM 634 C C . THR A 1 78 ? 14.333 -25.358 -19.799 1.00 57.71 107 THR A C 1
ATOM 635 O O . THR A 1 78 ? 14.908 -24.271 -19.691 1.00 52.50 107 THR A O 1
ATOM 639 N N . TYR A 1 79 ? 14.794 -26.488 -19.267 1.00 57.78 108 TYR A N 1
ATOM 640 C CA . TYR A 1 79 ? 16.048 -26.535 -18.546 1.00 57.06 108 TYR A CA 1
ATOM 641 C C . TYR A 1 79 ? 17.135 -25.855 -19.377 1.00 57.68 108 TYR A C 1
ATOM 642 O O . TYR A 1 79 ? 17.858 -25.002 -18.866 1.00 54.67 108 TYR A O 1
ATOM 651 N N . ASP A 1 80 ? 17.231 -26.212 -20.659 1.00 59.23 109 ASP A N 1
ATOM 652 C CA . ASP A 1 80 ? 18.286 -25.678 -21.526 1.00 60.69 109 ASP A CA 1
ATOM 653 C C . ASP A 1 80 ? 18.173 -24.173 -21.716 1.00 58.21 109 ASP A C 1
ATOM 654 O O . ASP A 1 80 ? 19.175 -23.467 -21.766 1.00 56.56 109 ASP A O 1
ATOM 659 N N . ILE A 1 81 ? 16.943 -23.684 -21.820 1.00 58.38 110 ILE A N 1
ATOM 660 C CA . ILE A 1 81 ? 16.687 -22.258 -22.041 1.00 57.39 110 ILE A CA 1
ATOM 661 C C . ILE A 1 81 ? 17.128 -21.458 -20.808 1.00 51.60 110 ILE A C 1
ATOM 662 O O . ILE A 1 81 ? 17.805 -20.443 -20.924 1.00 49.36 110 ILE A O 1
ATOM 667 N N . VAL A 1 82 ? 16.718 -21.927 -19.639 1.00 48.84 111 VAL A N 1
ATOM 668 C CA . VAL A 1 82 ? 17.042 -21.256 -18.391 1.00 46.30 111 VAL A CA 1
ATOM 669 C C . VAL A 1 82 ? 18.550 -21.188 -18.215 1.00 47.27 111 VAL A C 1
ATOM 670 O O . VAL A 1 82 ? 19.096 -20.132 -17.910 1.00 46.72 111 VAL A O 1
ATOM 674 N N . ARG A 1 83 ? 19.216 -22.316 -18.409 1.00 47.92 112 ARG A N 1
ATOM 675 C CA . ARG A 1 83 ? 20.663 -22.370 -18.337 1.00 50.01 112 ARG A CA 1
ATOM 676 C C . ARG A 1 83 ? 21.299 -21.345 -19.275 1.00 49.65 112 ARG A C 1
ATOM 677 O O . ARG A 1 83 ? 22.214 -20.623 -18.897 1.00 46.63 112 ARG A O 1
ATOM 685 N N . THR A 1 84 ? 20.799 -21.310 -20.502 1.00 50.34 113 THR A N 1
ATOM 686 C CA . THR A 1 84 ? 21.242 -20.374 -21.506 1.00 50.82 113 THR A CA 1
ATOM 687 C C . THR A 1 84 ? 21.119 -18.929 -21.035 1.00 49.23 113 THR A C 1
ATOM 688 O O . THR A 1 84 ? 22.003 -18.112 -21.282 1.00 48.54 113 THR A O 1
ATOM 692 N N . TYR A 1 85 ? 20.046 -18.614 -20.320 1.00 48.01 114 TYR A N 1
ATOM 693 C CA . TYR A 1 85 ? 19.845 -17.263 -19.820 1.00 46.16 114 TYR A CA 1
ATOM 694 C C . TYR A 1 85 ? 20.776 -16.941 -18.673 1.00 44.61 114 TYR A C 1
ATOM 695 O O . TYR A 1 85 ? 21.274 -15.811 -18.562 1.00 44.19 114 TYR A O 1
ATOM 704 N N . LEU A 1 86 ? 21.008 -17.923 -17.808 1.00 42.87 115 LEU A N 1
ATOM 705 C CA . LEU A 1 86 ? 21.819 -17.708 -16.598 1.00 40.71 115 LEU A CA 1
ATOM 706 C C . LEU A 1 86 ? 23.318 -17.689 -16.839 1.00 40.07 115 LEU A C 1
ATOM 707 O O . LEU A 1 86 ? 24.034 -16.859 -16.276 1.00 41.90 115 LEU A O 1
ATOM 712 N N . ARG A 1 87 ? 23.809 -18.618 -17.646 1.00 41.91 116 ARG A N 1
ATOM 713 C CA . ARG A 1 87 ? 25.249 -18.789 -17.796 1.00 43.66 116 ARG A CA 1
ATOM 714 C C . ARG A 1 87 ? 26.077 -17.516 -18.021 1.00 44.68 116 ARG A C 1
ATOM 715 O O . ARG A 1 87 ? 27.096 -17.335 -17.363 1.00 44.77 116 ARG A O 1
ATOM 723 N N . PRO A 1 88 ? 25.640 -16.621 -18.921 1.00 45.21 117 PRO A N 1
ATOM 724 C CA . PRO A 1 88 ? 26.496 -15.464 -19.204 1.00 44.48 117 PRO A CA 1
ATOM 725 C C . PRO A 1 88 ? 26.588 -14.479 -18.067 1.00 42.80 117 PRO A C 1
ATOM 726 O O . PRO A 1 88 ? 27.491 -13.656 -18.067 1.00 45.29 117 PRO A O 1
ATOM 730 N N . GLN A 1 89 ? 25.683 -14.548 -17.091 1.00 41.08 118 GLN A N 1
ATOM 731 C CA . GLN A 1 89 ? 25.828 -13.728 -15.896 1.00 40.16 118 GLN A CA 1
ATOM 732 C C . GLN A 1 89 ? 26.870 -14.251 -14.932 1.00 41.36 118 GLN A C 1
ATOM 733 O O . GLN A 1 89 ? 27.317 -13.508 -14.050 1.00 41.66 118 GLN A O 1
ATOM 739 N N . PHE A 1 90 ? 27.200 -15.533 -15.039 1.00 43.14 119 PHE A N 1
ATOM 740 C CA . PHE A 1 90 ? 28.073 -16.146 -14.047 1.00 45.71 119 PHE A CA 1
ATOM 741 C C . PHE A 1 90 ? 29.399 -16.641 -14.574 1.00 50.46 119 PHE A C 1
ATOM 742 O O . PHE A 1 90 ? 30.318 -16.837 -13.795 1.00 56.11 119 PHE A O 1
ATOM 750 N N . GLU A 1 91 ? 29.499 -16.862 -15.877 1.00 56.28 120 GLU A N 1
ATOM 751 C CA . GLU A 1 91 ? 30.758 -17.222 -16.476 1.00 60.92 120 GLU A CA 1
ATOM 752 C C . GLU A 1 91 ? 31.538 -15.959 -16.733 1.00 69.47 120 GLU A C 1
ATOM 753 O O . GLU A 1 91 ? 31.055 -15.048 -17.385 1.00 71.58 120 GLU A O 1
ATOM 759 N N . HIS A 1 92 ? 32.767 -15.904 -16.249 1.00 79.20 121 HIS A N 1
ATOM 760 C CA . HIS A 1 92 ? 33.517 -14.671 -16.384 1.00 86.31 121 HIS A CA 1
ATOM 761 C C . HIS A 1 92 ? 34.054 -14.509 -17.810 1.00 85.41 121 HIS A C 1
ATOM 762 O O . HIS A 1 92 ? 34.932 -15.255 -18.231 1.00 79.97 121 HIS A O 1
ATOM 769 N N . GLN A 1 97 ? 38.416 -9.516 -12.722 1.00 120.01 126 GLN A N 1
ATOM 770 C CA . GLN A 1 97 ? 38.032 -8.202 -12.215 1.00 114.60 126 GLN A CA 1
ATOM 771 C C . GLN A 1 97 ? 36.821 -7.617 -12.929 1.00 110.44 126 GLN A C 1
ATOM 772 O O . GLN A 1 97 ? 35.810 -7.300 -12.301 1.00 107.68 126 GLN A O 1
ATOM 778 N N . ALA A 1 98 ? 36.940 -7.443 -14.242 1.00 107.74 127 ALA A N 1
ATOM 779 C CA . ALA A 1 98 ? 35.847 -6.892 -15.047 1.00 107.40 127 ALA A CA 1
ATOM 780 C C . ALA A 1 98 ? 34.505 -7.522 -14.660 1.00 103.68 127 ALA A C 1
ATOM 781 O O . ALA A 1 98 ? 33.469 -6.836 -14.527 1.00 96.15 127 ALA A O 1
ATOM 783 N N . TRP A 1 99 ? 34.532 -8.838 -14.481 1.00 95.23 128 TRP A N 1
ATOM 784 C CA . TRP A 1 99 ? 33.350 -9.557 -14.106 1.00 88.78 128 TRP A CA 1
ATOM 785 C C . TRP A 1 99 ? 32.821 -9.074 -12.759 1.00 79.90 128 TRP A C 1
ATOM 786 O O . TRP A 1 99 ? 31.644 -8.726 -12.651 1.00 69.63 128 TRP A O 1
ATOM 797 N N . MET A 1 100 ? 33.695 -9.050 -11.755 1.00 75.83 129 MET A N 1
ATOM 798 C CA . MET A 1 100 ? 33.277 -8.774 -10.378 1.00 70.74 129 MET A CA 1
ATOM 799 C C . MET A 1 100 ? 32.529 -7.469 -10.244 1.00 61.79 129 MET A C 1
ATOM 800 O O . MET A 1 100 ? 31.517 -7.400 -9.564 1.00 54.03 129 MET A O 1
ATOM 805 N N . HIS A 1 101 ? 33.064 -6.427 -10.862 1.00 52.74 130 HIS A N 1
ATOM 806 C CA . HIS A 1 101 ? 32.516 -5.103 -10.686 1.00 47.63 130 HIS A CA 1
ATOM 807 C C . HIS A 1 101 ? 31.101 -4.989 -11.265 1.00 43.21 130 HIS A C 1
ATOM 808 O O . HIS A 1 101 ? 30.213 -4.439 -10.621 1.00 35.91 130 HIS A O 1
ATOM 815 N N . PHE A 1 102 ? 30.890 -5.530 -12.458 1.00 40.36 131 PHE A N 1
ATOM 816 C CA . PHE A 1 102 ? 29.574 -5.465 -13.055 1.00 39.80 131 PHE A CA 1
ATOM 817 C C . PHE A 1 102 ? 28.587 -6.355 -12.313 1.00 38.79 131 PHE A C 1
ATOM 818 O O . PHE A 1 102 ? 27.383 -6.071 -12.266 1.00 36.94 131 PHE A O 1
ATOM 826 N N . ALA A 1 103 ? 29.092 -7.455 -11.771 1.00 38.09 132 ALA A N 1
ATOM 827 C CA . ALA A 1 103 ? 28.242 -8.341 -11.008 1.00 39.06 132 ALA A CA 1
ATOM 828 C C . ALA A 1 103 ? 27.749 -7.622 -9.762 1.00 37.39 132 ALA A C 1
ATOM 829 O O . ALA A 1 103 ? 26.570 -7.641 -9.454 1.00 34.40 132 ALA A O 1
ATOM 831 N N . ARG A 1 104 ? 28.673 -6.993 -9.054 1.00 38.82 133 ARG A N 1
ATOM 832 C CA . ARG A 1 104 ? 28.338 -6.294 -7.844 1.00 41.61 133 ARG A CA 1
ATOM 833 C C . ARG A 1 104 ? 27.403 -5.152 -8.149 1.00 40.63 133 ARG A C 1
ATOM 834 O O . ARG A 1 104 ? 26.439 -4.916 -7.428 1.00 37.14 133 ARG A O 1
ATOM 842 N N . LEU A 1 105 ? 27.680 -4.442 -9.231 1.00 41.12 134 LEU A N 1
ATOM 843 C CA . LEU A 1 105 ? 26.830 -3.330 -9.619 1.00 38.97 134 LEU A CA 1
ATOM 844 C C . LEU A 1 105 ? 25.390 -3.775 -9.856 1.00 37.28 134 LEU A C 1
ATOM 845 O O . LEU A 1 105 ? 24.463 -3.202 -9.277 1.00 33.36 134 LEU A O 1
ATOM 850 N N . GLN A 1 106 ? 25.194 -4.815 -10.662 1.00 36.16 135 GLN A N 1
ATOM 851 C CA . GLN A 1 106 ? 23.842 -5.328 -10.846 1.00 34.99 135 GLN A CA 1
ATOM 852 C C . GLN A 1 106 ? 23.221 -5.793 -9.535 1.00 36.21 135 GLN A C 1
ATOM 853 O O . GLN A 1 106 ? 22.020 -5.615 -9.321 1.00 36.02 135 GLN A O 1
ATOM 859 N N . SER A 1 107 ? 24.013 -6.380 -8.649 1.00 34.74 136 SER A N 1
ATOM 860 C CA . SER A 1 107 ? 23.447 -6.910 -7.389 1.00 35.70 136 SER A CA 1
ATOM 861 C C . SER A 1 107 ? 22.861 -5.826 -6.489 1.00 37.26 136 SER A C 1
ATOM 862 O O . SER A 1 107 ? 22.058 -6.122 -5.631 1.00 36.46 136 SER A O 1
ATOM 865 N N . ARG A 1 108 ? 23.270 -4.578 -6.699 1.00 40.03 137 ARG A N 1
ATOM 866 C CA . ARG A 1 108 ? 22.743 -3.435 -5.944 1.00 41.48 137 ARG A CA 1
ATOM 867 C C . ARG A 1 108 ? 21.547 -2.761 -6.602 1.00 38.98 137 ARG A C 1
ATOM 868 O O . ARG A 1 108 ? 21.086 -1.732 -6.119 1.00 37.19 137 ARG A O 1
ATOM 876 N N . LEU A 1 109 ? 21.096 -3.284 -7.731 1.00 39.57 138 LEU A N 1
ATOM 877 C CA . LEU A 1 109 ? 20.196 -2.530 -8.588 1.00 42.37 138 LEU A CA 1
ATOM 878 C C . LEU A 1 109 ? 18.928 -2.093 -7.851 1.00 42.72 138 LEU A C 1
ATOM 879 O O . LEU A 1 109 ? 18.456 -0.987 -8.040 1.00 45.53 138 LEU A O 1
ATOM 884 N N . ALA A 1 110 ? 18.432 -2.924 -6.953 1.00 44.22 139 ALA A N 1
ATOM 885 C CA . ALA A 1 110 ? 17.209 -2.619 -6.225 1.00 40.79 139 ALA A CA 1
ATOM 886 C C . ALA A 1 110 ? 17.308 -1.396 -5.349 1.00 43.76 139 ALA A C 1
ATOM 887 O O . ALA A 1 110 ? 16.296 -0.799 -5.020 1.00 42.61 139 ALA A O 1
ATOM 889 N N . SER A 1 111 ? 18.509 -1.020 -4.940 1.00 45.47 140 SER A N 1
ATOM 890 C CA . SER A 1 111 ? 18.651 0.163 -4.103 1.00 47.17 140 SER A CA 1
ATOM 891 C C . SER A 1 111 ? 18.856 1.460 -4.927 1.00 45.97 140 SER A C 1
ATOM 892 O O . SER A 1 111 ? 18.996 2.538 -4.361 1.00 46.39 140 SER A O 1
ATOM 895 N N . GLU A 1 112 ? 18.860 1.370 -6.250 1.00 46.43 141 GLU A N 1
ATOM 896 C CA . GLU A 1 112 ? 19.025 2.571 -7.070 1.00 48.88 141 GLU A CA 1
ATOM 897 C C . GLU A 1 112 ? 17.674 3.301 -7.173 1.00 48.48 141 GLU A C 1
ATOM 898 O O . GLU A 1 112 ? 16.619 2.674 -7.111 1.00 51.14 141 GLU A O 1
ATOM 904 N N . PRO A 1 113 ? 17.695 4.622 -7.349 1.00 47.47 142 PRO A N 1
ATOM 905 C CA . PRO A 1 113 ? 16.401 5.309 -7.467 1.00 48.56 142 PRO A CA 1
ATOM 906 C C . PRO A 1 113 ? 15.611 4.891 -8.709 1.00 46.65 142 PRO A C 1
ATOM 907 O O . PRO A 1 113 ? 16.182 4.603 -9.764 1.00 47.90 142 PRO A O 1
ATOM 911 N N . GLU A 1 114 ? 14.300 4.857 -8.569 1.00 48.18 143 GLU A N 1
ATOM 912 C CA . GLU A 1 114 ? 13.407 4.421 -9.639 1.00 52.54 143 GLU A CA 1
ATOM 913 C C . GLU A 1 114 ? 13.570 5.291 -10.885 1.00 51.04 143 GLU A C 1
ATOM 914 O O . GLU A 1 114 ? 13.385 4.817 -11.995 1.00 48.45 143 GLU A O 1
ATOM 920 N N . GLU A 1 115 ? 13.943 6.553 -10.698 1.00 49.59 144 GLU A N 1
ATOM 921 C CA . GLU A 1 115 ? 14.156 7.464 -11.819 1.00 53.42 144 GLU A CA 1
ATOM 922 C C . GLU A 1 115 ? 15.220 6.957 -12.768 1.00 50.79 144 GLU A C 1
ATOM 923 O O . GLU A 1 115 ? 15.160 7.236 -13.964 1.00 46.11 144 GLU A O 1
ATOM 929 N N . VAL A 1 116 ? 16.222 6.245 -12.245 1.00 46.63 145 VAL A N 1
ATOM 930 C CA . VAL A 1 116 ? 17.196 5.629 -13.142 1.00 46.42 145 VAL A CA 1
ATOM 931 C C . VAL A 1 116 ? 16.826 4.168 -13.404 1.00 42.35 145 VAL A C 1
ATOM 932 O O . VAL A 1 116 ? 17.009 3.699 -14.504 1.00 43.49 145 VAL A O 1
ATOM 936 N N . ALA A 1 117 ? 16.313 3.455 -12.415 1.00 38.60 146 ALA A N 1
ATOM 937 C CA . ALA A 1 117 ? 16.090 2.005 -12.585 1.00 38.76 146 ALA A CA 1
ATOM 938 C C . ALA A 1 117 ? 14.986 1.677 -13.579 1.00 39.70 146 ALA A C 1
ATOM 939 O O . ALA A 1 117 ? 15.113 0.733 -14.349 1.00 38.69 146 ALA A O 1
ATOM 941 N N . VAL A 1 118 ? 13.910 2.471 -13.590 1.00 42.63 147 VAL A N 1
ATOM 942 C CA . VAL A 1 118 ? 12.796 2.244 -14.529 1.00 42.49 147 VAL A CA 1
ATOM 943 C C . VAL A 1 118 ? 13.227 2.286 -16.004 1.00 42.97 147 VAL A C 1
ATOM 944 O O . VAL A 1 118 ? 13.075 1.294 -16.712 1.00 44.34 147 VAL A O 1
ATOM 948 N N . PRO A 1 119 ? 13.789 3.415 -16.471 1.00 45.28 148 PRO A N 1
ATOM 949 C CA . PRO A 1 119 ? 14.223 3.408 -17.870 1.00 46.17 148 PRO A CA 1
ATOM 950 C C . PRO A 1 119 ? 15.309 2.364 -18.141 1.00 43.91 148 PRO A C 1
ATOM 951 O O . PRO A 1 119 ? 15.383 1.797 -19.236 1.00 47.60 148 PRO A O 1
ATOM 955 N N . LEU A 1 120 ? 16.176 2.142 -17.175 1.00 42.90 149 LEU A N 1
ATOM 956 C CA . LEU A 1 120 ? 17.225 1.137 -17.331 1.00 42.81 149 LEU A CA 1
ATOM 957 C C . LEU A 1 120 ? 16.650 -0.250 -17.665 1.00 42.58 149 LEU A C 1
ATOM 958 O O . LEU A 1 120 ? 17.045 -0.872 -18.661 1.00 42.31 149 LEU A O 1
ATOM 963 N N . ARG A 1 121 ? 15.733 -0.747 -16.846 1.00 41.53 150 ARG A N 1
ATOM 964 C CA . ARG A 1 121 ? 15.215 -2.091 -17.092 1.00 42.53 150 ARG A CA 1
ATOM 965 C C . ARG A 1 121 ? 14.346 -2.156 -18.324 1.00 44.74 150 ARG A C 1
ATOM 966 O O . ARG A 1 121 ? 14.392 -3.149 -19.063 1.00 42.59 150 ARG A O 1
ATOM 974 N N . LYS A 1 122 ? 13.601 -1.090 -18.584 1.00 46.65 151 LYS A N 1
ATOM 975 C CA . LYS A 1 122 ? 12.860 -0.979 -19.838 1.00 52.19 151 LYS A CA 1
ATOM 976 C C . LYS A 1 122 ? 13.763 -1.149 -21.060 1.00 47.86 151 LYS A C 1
ATOM 977 O O . LYS A 1 122 ? 13.441 -1.910 -21.957 1.00 47.95 151 LYS A O 1
ATOM 983 N N . GLU A 1 123 ? 14.868 -0.422 -21.101 1.00 44.00 152 GLU A N 1
ATOM 984 C CA . GLU A 1 123 ? 15.759 -0.446 -22.253 1.00 46.10 152 GLU A CA 1
ATOM 985 C C . GLU A 1 123 ? 16.628 -1.726 -22.304 1.00 48.39 152 GLU A C 1
ATOM 986 O O . GLU A 1 123 ? 16.895 -2.223 -23.391 1.00 49.05 152 GLU A O 1
ATOM 992 N N . LEU A 1 124 ? 17.080 -2.236 -21.151 1.00 44.40 153 LEU A N 1
ATOM 993 C CA . LEU A 1 124 ? 18.162 -3.239 -21.129 1.00 44.00 153 LEU A CA 1
ATOM 994 C C . LEU A 1 124 ? 17.832 -4.634 -20.593 1.00 42.08 153 LEU A C 1
ATOM 995 O O . LEU A 1 124 ? 18.569 -5.564 -20.849 1.00 41.93 153 LEU A O 1
ATOM 1000 N N . TYR A 1 125 ? 16.747 -4.791 -19.843 1.00 42.79 154 TYR A N 1
ATOM 1001 C CA . TYR A 1 125 ? 16.393 -6.110 -19.311 1.00 40.00 154 TYR A CA 1
ATOM 1002 C C . TYR A 1 125 ? 15.099 -6.664 -19.871 1.00 40.23 154 TYR A C 1
ATOM 1003 O O . TYR A 1 125 ? 15.016 -7.851 -20.138 1.00 39.80 154 TYR A O 1
ATOM 1012 N N . ASP A 1 126 ? 14.101 -5.814 -20.087 1.00 41.92 155 ASP A N 1
ATOM 1013 C CA . ASP A 1 126 ? 12.752 -6.292 -20.393 1.00 44.06 155 ASP A CA 1
ATOM 1014 C C . ASP A 1 126 ? 12.644 -7.085 -21.686 1.00 49.81 155 ASP A C 1
ATOM 1015 O O . ASP A 1 126 ? 11.987 -8.131 -21.721 1.00 52.74 155 ASP A O 1
ATOM 1020 N N . HIS A 1 127 ? 13.229 -6.578 -22.765 1.00 53.65 156 HIS A N 1
ATOM 1021 C CA . HIS A 1 127 ? 13.070 -7.225 -24.075 1.00 56.55 156 HIS A CA 1
ATOM 1022 C C . HIS A 1 127 ? 13.592 -8.661 -24.049 1.00 54.77 156 HIS A C 1
ATOM 1023 O O . HIS A 1 127 ? 12.904 -9.591 -24.482 1.00 53.24 156 HIS A O 1
ATOM 1030 N N . THR A 1 128 ? 14.790 -8.839 -23.493 1.00 51.98 157 THR A N 1
ATOM 1031 C CA . THR A 1 128 ? 15.399 -10.153 -23.431 1.00 50.37 157 THR A CA 1
ATOM 1032 C C . THR A 1 128 ? 14.663 -11.093 -22.476 1.00 50.11 157 THR A C 1
ATOM 1033 O O . THR A 1 128 ? 14.542 -12.289 -22.745 1.00 51.80 157 THR A O 1
ATOM 1037 N N . LEU A 1 129 ? 14.144 -10.561 -21.382 1.00 48.72 158 LEU A N 1
ATOM 1038 C CA . LEU A 1 129 ? 13.305 -11.372 -20.509 1.00 49.67 158 LEU A CA 1
ATOM 1039 C C . LEU A 1 129 ? 12.027 -11.808 -21.170 1.00 50.26 158 LEU A C 1
ATOM 1040 O O . LEU A 1 129 ? 11.619 -12.946 -21.011 1.00 51.16 158 LEU A O 1
ATOM 1045 N N . LYS A 1 130 ? 11.371 -10.904 -21.886 1.00 49.71 159 LYS A N 1
ATOM 1046 C CA . LYS A 1 130 ? 10.171 -11.298 -22.618 1.00 53.07 159 LYS A CA 1
ATOM 1047 C C . LYS A 1 130 ? 10.500 -12.361 -23.667 1.00 52.99 159 LYS A C 1
ATOM 1048 O O . LYS A 1 130 ? 9.720 -13.293 -23.873 1.00 53.58 159 LYS A O 1
ATOM 1054 N N . ALA A 1 131 ? 11.654 -12.225 -24.315 1.00 50.90 160 ALA A N 1
ATOM 1055 C CA . ALA A 1 131 ? 12.064 -13.200 -25.328 1.00 53.75 160 ALA A CA 1
ATOM 1056 C C . ALA A 1 131 ? 12.296 -14.569 -24.677 1.00 54.37 160 ALA A C 1
ATOM 1057 O O . ALA A 1 131 ? 11.882 -15.610 -25.219 1.00 54.31 160 ALA A O 1
ATOM 1059 N N . PHE A 1 132 ? 12.910 -14.565 -23.488 1.00 51.47 161 PHE A N 1
ATOM 1060 C CA A PHE A 1 132 ? 13.118 -15.791 -22.719 0.50 49.64 161 PHE A CA 1
ATOM 1061 C CA B PHE A 1 132 ? 13.132 -15.834 -22.813 0.50 51.88 161 PHE A CA 1
ATOM 1062 C C . PHE A 1 132 ? 11.805 -16.466 -22.326 1.00 51.97 161 PHE A C 1
ATOM 1063 O O . PHE A 1 132 ? 11.621 -17.678 -22.457 1.00 54.62 161 PHE A O 1
ATOM 1078 N N . ILE A 1 133 ? 10.854 -15.656 -21.869 1.00 52.20 162 ILE A N 1
ATOM 1079 C CA . ILE A 1 133 ? 9.510 -16.170 -21.558 1.00 54.18 162 ILE A CA 1
ATOM 1080 C C . ILE A 1 133 ? 8.908 -16.801 -22.813 1.00 57.90 162 ILE A C 1
ATOM 1081 O O . ILE A 1 133 ? 8.394 -17.914 -22.774 1.00 58.04 162 ILE A O 1
ATOM 1086 N N . HIS A 1 134 ? 9.006 -16.084 -23.926 1.00 59.37 163 HIS A N 1
ATOM 1087 C CA . HIS A 1 134 ? 8.457 -16.552 -25.188 1.00 65.22 163 HIS A CA 1
ATOM 1088 C C . HIS A 1 134 ? 9.067 -17.885 -25.615 1.00 67.09 163 HIS A C 1
ATOM 1089 O O . HIS A 1 134 ? 8.349 -18.800 -26.051 1.00 69.99 163 HIS A O 1
ATOM 1096 N N . GLU A 1 135 ? 10.387 -17.998 -25.500 1.00 66.46 164 GLU A N 1
ATOM 1097 C CA . GLU A 1 135 ? 11.080 -19.229 -25.889 1.00 66.72 164 GLU A CA 1
ATOM 1098 C C . GLU A 1 135 ? 10.623 -20.407 -25.054 1.00 65.81 164 GLU A C 1
ATOM 1099 O O . GLU A 1 135 ? 10.432 -21.507 -25.571 1.00 67.24 164 GLU A O 1
ATOM 1105 N N . ILE A 1 136 ? 10.435 -20.179 -23.761 1.00 64.43 165 ILE A N 1
ATOM 1106 C CA . ILE A 1 136 ? 9.945 -21.238 -22.888 1.00 66.70 165 ILE A CA 1
ATOM 1107 C C . ILE A 1 136 ? 8.519 -21.643 -23.248 1.00 71.20 165 ILE A C 1
ATOM 1108 O O . ILE A 1 136 ? 8.177 -22.823 -23.187 1.00 74.20 165 ILE A O 1
ATOM 1113 N N . MET A 1 137 ? 7.687 -20.675 -23.622 1.00 73.00 166 MET A N 1
ATOM 1114 C CA . MET A 1 137 ? 6.314 -20.981 -24.000 1.00 75.24 166 MET A CA 1
ATOM 1115 C C . MET A 1 137 ? 6.244 -21.838 -25.256 1.00 80.95 166 MET A C 1
ATOM 1116 O O . MET A 1 137 ? 5.344 -22.661 -25.392 1.00 87.20 166 MET A O 1
ATOM 1121 N N . GLU A 1 138 ? 7.192 -21.655 -26.169 1.00 84.20 167 GLU A N 1
ATOM 1122 C CA . GLU A 1 138 ? 7.241 -22.462 -27.384 1.00 92.11 167 GLU A CA 1
ATOM 1123 C C . GLU A 1 138 ? 7.613 -23.928 -27.135 1.00 94.73 167 GLU A C 1
ATOM 1124 O O . GLU A 1 138 ? 7.469 -24.748 -28.031 1.00 101.52 167 GLU A O 1
ATOM 1130 N N . CYS A 1 139 ? 8.075 -24.267 -25.937 1.00 94.35 168 CYS A N 1
ATOM 1131 C CA . CYS A 1 139 ? 8.370 -25.667 -25.607 1.00 96.44 168 CYS A CA 1
ATOM 1132 C C . CYS A 1 139 ? 7.117 -26.501 -25.352 1.00 106.55 168 CYS A C 1
ATOM 1133 O O . CYS A 1 139 ? 6.074 -25.981 -24.932 1.00 109.00 168 CYS A O 1
ATOM 1136 N N . GLU A 1 140 ? 7.234 -27.797 -25.652 1.00 114.82 169 GLU A N 1
ATOM 1137 C CA . GLU A 1 140 ? 6.196 -28.798 -25.354 1.00 117.58 169 GLU A CA 1
ATOM 1138 C C . GLU A 1 140 ? 5.888 -28.853 -23.856 1.00 115.76 169 GLU A C 1
ATOM 1139 O O . GLU A 1 140 ? 6.791 -28.776 -23.021 1.00 108.45 169 GLU A O 1
ATOM 1145 N N . GLY A 1 141 ? 4.601 -28.961 -23.531 1.00 117.52 170 GLY A N 1
ATOM 1146 C CA . GLY A 1 141 ? 4.154 -28.995 -22.141 1.00 114.89 170 GLY A CA 1
ATOM 1147 C C . GLY A 1 141 ? 4.081 -27.628 -21.474 1.00 111.14 170 GLY A C 1
ATOM 1148 O O . GLY A 1 141 ? 3.627 -27.527 -20.335 1.00 106.29 170 GLY A O 1
ATOM 1149 N N . GLU A 1 142 ? 4.515 -26.580 -22.181 1.00 108.32 171 GLU A N 1
ATOM 1150 C CA . GLU A 1 142 ? 4.454 -25.214 -21.679 1.00 102.98 171 GLU A CA 1
ATOM 1151 C C . GLU A 1 142 ? 3.363 -24.420 -22.404 1.00 103.21 171 GLU A C 1
ATOM 1152 O O . GLU A 1 142 ? 3.544 -23.981 -23.542 1.00 104.05 171 GLU A O 1
ATOM 1158 N N . ASP A 1 143 ? 2.218 -24.278 -21.736 1.00 102.56 172 ASP A N 1
ATOM 1159 C CA . ASP A 1 143 ? 1.119 -23.413 -22.194 1.00 101.37 172 ASP A CA 1
ATOM 1160 C C . ASP A 1 143 ? 0.432 -22.736 -20.999 1.00 95.46 172 ASP A C 1
ATOM 1161 O O . ASP A 1 143 ? -0.774 -22.498 -21.018 1.00 92.83 172 ASP A O 1
ATOM 1166 N N . ASP A 1 144 ? 1.235 -22.412 -19.976 1.00 88.95 173 ASP A N 1
ATOM 1167 C CA . ASP A 1 144 ? 0.810 -21.594 -18.845 1.00 81.57 173 ASP A CA 1
ATOM 1168 C C . ASP A 1 144 ? 1.748 -20.398 -18.729 1.00 73.49 173 ASP A C 1
ATOM 1169 O O . ASP A 1 144 ? 2.834 -20.501 -18.169 1.00 69.96 173 ASP A O 1
ATOM 1174 N N . ALA A 1 145 ? 1.297 -19.252 -19.228 1.00 70.55 174 ALA A N 1
ATOM 1175 C CA . ALA A 1 145 ? 2.098 -18.024 -19.253 1.00 67.39 174 ALA A CA 1
ATOM 1176 C C . ALA A 1 145 ? 2.389 -17.462 -17.862 1.00 62.66 174 ALA A C 1
ATOM 1177 O O . ALA A 1 145 ? 3.459 -16.908 -17.621 1.00 59.89 174 ALA A O 1
ATOM 1179 N N . ALA A 1 146 ? 1.420 -17.591 -16.963 1.00 61.69 175 ALA A N 1
ATOM 1180 C CA . ALA A 1 146 ? 1.557 -17.098 -15.593 1.00 58.65 175 ALA A CA 1
ATOM 1181 C C . ALA A 1 146 ? 2.700 -17.807 -14.867 1.00 52.92 175 ALA A C 1
ATOM 1182 O O . ALA A 1 146 ? 3.506 -17.166 -14.210 1.00 50.82 175 ALA A O 1
ATOM 1184 N N . ALA A 1 147 ? 2.758 -19.126 -15.013 1.00 50.37 176 ALA A N 1
ATOM 1185 C CA . ALA A 1 147 ? 3.773 -19.921 -14.374 1.00 47.61 176 ALA A CA 1
ATOM 1186 C C . ALA A 1 147 ? 5.164 -19.523 -14.846 1.00 47.10 176 ALA A C 1
ATOM 1187 O O . ALA A 1 147 ? 6.080 -19.372 -14.042 1.00 42.12 176 ALA A O 1
ATOM 1189 N N . VAL A 1 148 ? 5.305 -19.325 -16.151 1.00 48.70 177 VAL A N 1
ATOM 1190 C CA . VAL A 1 148 ? 6.596 -19.001 -16.725 1.00 46.82 177 VAL A CA 1
ATOM 1191 C C . VAL A 1 148 ? 6.949 -17.564 -16.394 1.00 46.63 177 VAL A C 1
ATOM 1192 O O . VAL A 1 148 ? 8.106 -17.244 -16.131 1.00 46.15 177 VAL A O 1
ATOM 1196 N N . SER A 1 149 ? 5.960 -16.682 -16.411 1.00 48.33 178 SER A N 1
ATOM 1197 C CA . SER A 1 149 ? 6.228 -15.260 -16.175 1.00 48.75 178 SER A CA 1
ATOM 1198 C C . SER A 1 149 ? 6.596 -15.000 -14.714 1.00 47.54 178 SER A C 1
ATOM 1199 O O . SER A 1 149 ? 7.529 -14.253 -14.432 1.00 43.83 178 SER A O 1
ATOM 1202 N N . TRP A 1 150 ? 5.880 -15.635 -13.789 1.00 48.70 179 TRP A N 1
ATOM 1203 C CA . TRP A 1 150 ? 6.274 -15.590 -12.373 1.00 47.65 179 TRP A CA 1
ATOM 1204 C C . TRP A 1 150 ? 7.645 -16.228 -12.174 1.00 44.57 179 TRP A C 1
ATOM 1205 O O . TRP A 1 150 ? 8.469 -15.716 -11.440 1.00 43.39 179 TRP A O 1
ATOM 1216 N N . GLY A 1 151 ? 7.876 -17.348 -12.837 1.00 45.11 180 GLY A N 1
ATOM 1217 C CA . GLY A 1 151 ? 9.171 -17.997 -12.811 1.00 46.02 180 GLY A CA 1
ATOM 1218 C C . GLY A 1 151 ? 10.266 -17.044 -13.213 1.00 44.43 180 GLY A C 1
ATOM 1219 O O . GLY A 1 151 ? 11.349 -17.069 -12.645 1.00 45.17 180 GLY A O 1
ATOM 1220 N N . ALA A 1 152 ? 10.009 -16.241 -14.238 1.00 43.95 181 ALA A N 1
ATOM 1221 C CA . ALA A 1 152 ? 11.008 -15.298 -14.726 1.00 42.05 181 ALA A CA 1
ATOM 1222 C C . ALA A 1 152 ? 11.308 -14.219 -13.689 1.00 39.91 181 ALA A C 1
ATOM 1223 O O . ALA A 1 152 ? 12.452 -13.848 -13.493 1.00 38.43 181 ALA A O 1
ATOM 1225 N N . VAL A 1 153 ? 10.279 -13.731 -13.021 1.00 39.26 182 VAL A N 1
ATOM 1226 C CA . VAL A 1 153 ? 10.453 -12.746 -11.958 1.00 37.60 182 VAL A CA 1
ATOM 1227 C C . VAL A 1 153 ? 11.294 -13.338 -10.829 1.00 36.46 182 VAL A C 1
ATOM 1228 O O . VAL A 1 153 ? 12.270 -12.742 -10.383 1.00 34.43 182 VAL A O 1
ATOM 1232 N N . PHE A 1 154 ? 10.965 -14.547 -10.407 1.00 36.85 183 PHE A N 1
ATOM 1233 C CA . PHE A 1 154 ? 11.730 -15.181 -9.338 1.00 34.84 183 PHE A CA 1
ATOM 1234 C C . PHE A 1 154 ? 13.144 -15.490 -9.781 1.00 34.70 183 PHE A C 1
ATOM 1235 O O . PHE A 1 154 ? 14.089 -15.367 -8.993 1.00 34.00 183 PHE A O 1
ATOM 1243 N N . MET A 1 155 ? 13.314 -15.881 -11.041 1.00 35.20 184 MET A N 1
ATOM 1244 C CA . MET A 1 155 ? 14.658 -16.060 -11.580 1.00 35.30 184 MET A CA 1
ATOM 1245 C C . MET A 1 155 ? 15.483 -14.783 -11.413 1.00 35.01 184 MET A C 1
ATOM 1246 O O . MET A 1 155 ? 16.661 -14.838 -11.040 1.00 36.49 184 MET A O 1
ATOM 1251 N N . VAL A 1 156 ? 14.890 -13.641 -11.721 1.00 35.77 185 VAL A N 1
ATOM 1252 C CA . VAL A 1 156 ? 15.618 -12.375 -11.618 1.00 34.40 185 VAL A CA 1
ATOM 1253 C C . VAL A 1 156 ? 16.046 -12.138 -10.181 1.00 31.98 185 VAL A C 1
ATOM 1254 O O . VAL A 1 156 ? 17.167 -11.755 -9.933 1.00 32.58 185 VAL A O 1
ATOM 1258 N N . SER A 1 157 ? 15.155 -12.397 -9.231 1.00 34.09 186 SER A N 1
ATOM 1259 C CA . SER A 1 157 ? 15.485 -12.225 -7.816 1.00 32.64 186 SER A CA 1
ATOM 1260 C C . SER A 1 157 ? 16.688 -13.069 -7.426 1.00 33.90 186 SER A C 1
ATOM 1261 O O . SER A 1 157 ? 17.567 -12.609 -6.699 1.00 33.75 186 SER A O 1
ATOM 1264 N N . MET A 1 158 ? 16.758 -14.284 -7.967 1.00 35.82 187 MET A N 1
ATOM 1265 C CA . MET A 1 158 ? 17.872 -15.199 -7.708 1.00 33.98 187 MET A CA 1
ATOM 1266 C C . MET A 1 158 ? 19.168 -14.717 -8.332 1.00 33.01 187 MET A C 1
ATOM 1267 O O . MET A 1 158 ? 20.219 -14.791 -7.708 1.00 31.98 187 MET A O 1
ATOM 1272 N N . ILE A 1 159 ? 19.088 -14.248 -9.574 1.00 33.54 188 ILE A N 1
ATOM 1273 C CA . ILE A 1 159 ? 20.245 -13.709 -10.258 1.00 33.45 188 ILE A CA 1
ATOM 1274 C C . ILE A 1 159 ? 20.836 -12.541 -9.473 1.00 34.48 188 ILE A C 1
ATOM 1275 O O . ILE A 1 159 ? 22.019 -12.535 -9.159 1.00 33.87 188 ILE A O 1
ATOM 1280 N N . LEU A 1 160 ? 20.014 -11.566 -9.119 1.00 33.79 189 LEU A N 1
ATOM 1281 C CA . LEU A 1 160 ? 20.537 -10.400 -8.416 1.00 34.18 189 LEU A CA 1
ATOM 1282 C C . LEU A 1 160 ? 21.206 -10.776 -7.109 1.00 33.18 189 LEU A C 1
ATOM 1283 O O . LEU A 1 160 ? 22.219 -10.197 -6.732 1.00 32.99 189 LEU A O 1
ATOM 1288 N N . TYR A 1 161 ? 20.605 -11.708 -6.381 1.00 30.59 190 TYR A N 1
ATOM 1289 C CA . TYR A 1 161 ? 21.134 -12.104 -5.104 1.00 30.02 190 TYR A CA 1
ATOM 1290 C C . TYR A 1 161 ? 22.459 -12.854 -5.287 1.00 30.40 190 TYR A C 1
ATOM 1291 O O . TYR A 1 161 ? 23.413 -12.579 -4.578 1.00 30.70 190 TYR A O 1
ATOM 1300 N N . MET A 1 162 ? 22.507 -13.797 -6.216 1.00 29.98 191 MET A N 1
ATOM 1301 C CA . MET A 1 162 ? 23.703 -14.608 -6.384 1.00 34.20 191 MET A CA 1
ATOM 1302 C C . MET A 1 162 ? 24.833 -13.792 -6.972 1.00 35.68 191 MET A C 1
ATOM 1303 O O . MET A 1 162 ? 25.991 -14.099 -6.781 1.00 37.34 191 MET A O 1
ATOM 1308 N N . LEU A 1 163 ? 24.495 -12.723 -7.661 1.00 36.93 192 LEU A N 1
ATOM 1309 C CA . LEU A 1 163 ? 25.511 -11.817 -8.186 1.00 37.34 192 LEU A CA 1
ATOM 1310 C C . LEU A 1 163 ? 26.250 -11.072 -7.087 1.00 38.06 192 LEU A C 1
ATOM 1311 O O . LEU A 1 163 ? 27.260 -10.441 -7.358 1.00 41.62 192 LEU A O 1
ATOM 1316 N N . ARG A 1 164 ? 25.798 -11.157 -5.842 1.00 36.10 193 ARG A N 1
ATOM 1317 C CA . ARG A 1 164 ? 26.552 -10.565 -4.751 1.00 36.66 193 ARG A CA 1
ATOM 1318 C C . ARG A 1 164 ? 27.880 -11.273 -4.504 1.00 37.24 193 ARG A C 1
ATOM 1319 O O . ARG A 1 164 ? 28.788 -10.684 -3.935 1.00 34.46 193 ARG A O 1
ATOM 1327 N N . GLY A 1 165 ? 27.971 -12.550 -4.872 1.00 38.01 194 GLY A N 1
ATOM 1328 C CA . GLY A 1 165 ? 29.188 -13.322 -4.617 1.00 39.69 194 GLY A CA 1
ATOM 1329 C C . GLY A 1 165 ? 29.411 -13.633 -3.145 1.00 41.97 194 GLY A C 1
ATOM 1330 O O . GLY A 1 165 ? 30.549 -13.828 -2.717 1.00 44.99 194 GLY A O 1
ATOM 1331 N N . VAL A 1 166 ? 28.326 -13.698 -2.373 1.00 41.78 195 VAL A N 1
ATOM 1332 C CA . VAL A 1 166 ? 28.394 -14.043 -0.965 1.00 42.92 195 VAL A CA 1
ATOM 1333 C C . VAL A 1 166 ? 28.151 -15.539 -0.791 1.00 43.61 195 VAL A C 1
ATOM 1334 O O . VAL A 1 166 ? 27.216 -16.098 -1.360 1.00 41.87 195 VAL A O 1
ATOM 1338 N N . ASP A 1 167 ? 28.971 -16.178 0.033 1.00 45.93 196 ASP A N 1
ATOM 1339 C CA . ASP A 1 167 ? 28.832 -17.613 0.301 1.00 43.56 196 ASP A CA 1
ATOM 1340 C C . ASP A 1 167 ? 27.745 -17.874 1.345 1.00 40.20 196 ASP A C 1
ATOM 1341 O O . ASP A 1 167 ? 28.028 -18.250 2.498 1.00 41.45 196 ASP A O 1
ATOM 1346 N N . ARG A 1 168 ? 26.501 -17.633 0.969 1.00 35.89 197 ARG A N 1
ATOM 1347 C CA . ARG A 1 168 ? 25.423 -17.684 1.939 1.00 36.14 197 ARG A CA 1
ATOM 1348 C C . ARG A 1 168 ? 25.200 -19.107 2.404 1.00 37.35 197 ARG A C 1
ATOM 1349 O O . ARG A 1 168 ? 24.963 -19.355 3.584 1.00 40.15 197 ARG A O 1
ATOM 1357 N N . ILE A 1 169 ? 25.272 -20.048 1.472 1.00 36.68 198 ILE A N 1
ATOM 1358 C CA . ILE A 1 169 ? 25.132 -21.451 1.790 1.00 37.85 198 ILE A CA 1
ATOM 1359 C C . ILE A 1 169 ? 26.181 -21.894 2.832 1.00 38.61 198 ILE A C 1
ATOM 1360 O O . ILE A 1 169 ? 25.859 -22.584 3.796 1.00 39.50 198 ILE A O 1
ATOM 1365 N N . GLY A 1 170 ? 27.413 -21.435 2.674 1.00 38.96 199 GLY A N 1
ATOM 1366 C CA . GLY A 1 170 ? 28.453 -21.688 3.664 1.00 40.26 199 GLY A CA 1
ATOM 1367 C C . GLY A 1 170 ? 28.151 -21.089 5.030 1.00 40.58 199 GLY A C 1
ATOM 1368 O O . GLY A 1 170 ? 28.413 -21.707 6.064 1.00 41.64 199 GLY A O 1
ATOM 1369 N N . GLU A 1 171 ? 27.582 -19.887 5.029 1.00 40.09 200 GLU A N 1
ATOM 1370 C CA . GLU A 1 171 ? 27.228 -19.195 6.263 1.00 41.54 200 GLU A CA 1
ATOM 1371 C C . GLU A 1 171 ? 26.146 -19.916 7.028 1.00 41.49 200 GLU A C 1
ATOM 1372 O O . GLU A 1 171 ? 26.160 -19.949 8.248 1.00 42.66 200 GLU A O 1
ATOM 1378 N N . LEU A 1 172 ? 25.215 -20.500 6.301 1.00 42.56 201 LEU A N 1
ATOM 1379 C CA . LEU A 1 172 ? 24.075 -21.157 6.910 1.00 43.45 201 LEU A CA 1
ATOM 1380 C C . LEU A 1 172 ? 24.326 -22.617 7.273 1.00 46.63 201 LEU A C 1
ATOM 1381 O O . LEU A 1 172 ? 23.523 -23.198 8.000 1.00 49.31 201 LEU A O 1
ATOM 1386 N N . THR A 1 173 ? 25.409 -23.218 6.784 1.00 45.82 202 THR A N 1
ATOM 1387 C CA . THR A 1 173 ? 25.674 -24.641 7.028 1.00 46.19 202 THR A CA 1
ATOM 1388 C C . THR A 1 173 ? 26.966 -24.863 7.786 1.00 49.66 202 THR A C 1
ATOM 1389 O O . THR A 1 173 ? 27.554 -25.945 7.723 1.00 49.16 202 THR A O 1
ATOM 1393 N N . ASP A 1 174 ? 27.410 -23.842 8.512 1.00 55.33 203 ASP A N 1
ATOM 1394 C CA . ASP A 1 174 ? 28.681 -23.902 9.264 1.00 59.99 203 ASP A CA 1
ATOM 1395 C C . ASP A 1 174 ? 29.850 -24.363 8.400 1.00 58.91 203 ASP A C 1
ATOM 1396 O O . ASP A 1 174 ? 30.706 -25.108 8.850 1.00 63.26 203 ASP A O 1
ATOM 1401 N N . GLY A 1 175 ? 29.873 -23.915 7.150 1.00 57.95 204 GLY A N 1
ATOM 1402 C CA . GLY A 1 175 ? 30.951 -24.242 6.235 1.00 56.08 204 GLY A CA 1
ATOM 1403 C C . GLY A 1 175 ? 30.901 -25.643 5.642 1.00 56.84 204 GLY A C 1
ATOM 1404 O O . GLY A 1 175 ? 31.826 -26.039 4.952 1.00 56.17 204 GLY A O 1
ATOM 1405 N N . HIS A 1 176 ? 29.844 -26.402 5.908 1.00 56.82 205 HIS A N 1
ATOM 1406 C CA . HIS A 1 176 ? 29.762 -27.775 5.416 1.00 59.17 205 HIS A CA 1
ATOM 1407 C C . HIS A 1 176 ? 29.393 -27.847 3.946 1.00 56.46 205 HIS A C 1
ATOM 1408 O O . HIS A 1 176 ? 29.822 -28.758 3.254 1.00 57.89 205 HIS A O 1
ATOM 1415 N N . LEU A 1 177 ? 28.632 -26.876 3.459 1.00 55.25 206 LEU A N 1
ATOM 1416 C CA . LEU A 1 177 ? 28.280 -26.835 2.041 1.00 54.03 206 LEU A CA 1
ATOM 1417 C C . LEU A 1 177 ? 28.739 -25.539 1.414 1.00 52.53 206 LEU A C 1
ATOM 1418 O O . LEU A 1 177 ? 28.629 -24.477 2.010 1.00 50.94 206 LEU A O 1
ATOM 1423 N N . HIS A 1 178 ? 29.245 -25.643 0.193 1.00 54.77 207 HIS A N 1
ATOM 1424 C CA . HIS A 1 178 ? 29.601 -24.488 -0.604 1.00 55.44 207 HIS A CA 1
ATOM 1425 C C . HIS A 1 178 ? 29.253 -24.727 -2.045 1.00 52.16 207 HIS A C 1
ATOM 1426 O O . HIS A 1 178 ? 29.188 -25.863 -2.488 1.00 49.03 207 HIS A O 1
ATOM 1433 N N . ALA A 1 179 ? 29.063 -23.632 -2.774 1.00 50.51 208 ALA A N 1
ATOM 1434 C CA . ALA A 1 179 ? 29.125 -23.655 -4.220 1.00 51.50 208 ALA A CA 1
ATOM 1435 C C . ALA A 1 179 ? 30.481 -24.189 -4.644 1.00 53.22 208 ALA A C 1
ATOM 1436 O O . ALA A 1 179 ? 31.519 -23.728 -4.201 1.00 53.50 208 ALA A O 1
ATOM 1438 N N . GLU A 1 180 ? 30.460 -25.186 -5.495 1.00 56.36 209 GLU A N 1
ATOM 1439 C CA . GLU A 1 180 ? 31.689 -25.766 -6.023 1.00 59.92 209 GLU A CA 1
ATOM 1440 C C . GLU A 1 180 ? 32.370 -24.805 -7.007 1.00 55.97 209 GLU A C 1
ATOM 1441 O O . GLU A 1 180 ? 33.585 -24.741 -7.096 1.00 54.38 209 GLU A O 1
ATOM 1447 N N . SER A 1 181 ? 31.545 -24.094 -7.766 1.00 52.63 210 SER A N 1
ATOM 1448 C CA . SER A 1 181 ? 31.985 -23.337 -8.924 1.00 52.06 210 SER A CA 1
ATOM 1449 C C . SER A 1 181 ? 30.827 -22.519 -9.442 1.00 51.08 210 SER A C 1
ATOM 1450 O O . SER A 1 181 ? 29.677 -22.728 -9.032 1.00 50.91 210 SER A O 1
ATOM 1453 N N . GLU A 1 182 ? 31.124 -21.620 -10.367 1.00 50.20 211 GLU A N 1
ATOM 1454 C CA . GLU A 1 182 ? 30.075 -20.842 -11.002 1.00 52.09 211 GLU A CA 1
ATOM 1455 C C . GLU A 1 182 ? 29.103 -21.772 -11.718 1.00 48.90 211 GLU A C 1
ATOM 1456 O O . GLU A 1 182 ? 27.908 -21.572 -11.651 1.00 46.01 211 GLU A O 1
ATOM 1462 N N . ASP A 1 183 ? 29.602 -22.826 -12.341 1.00 48.06 212 ASP A N 1
ATOM 1463 C CA . ASP A 1 183 ? 28.700 -23.746 -13.015 1.00 49.10 212 ASP A CA 1
ATOM 1464 C C . ASP A 1 183 ? 27.749 -24.494 -12.062 1.00 48.76 212 ASP A C 1
ATOM 1465 O O . ASP A 1 183 ? 26.605 -24.759 -12.400 1.00 47.40 212 ASP A O 1
ATOM 1470 N N . ASP A 1 184 ? 28.238 -24.849 -10.881 1.00 49.27 213 ASP A N 1
ATOM 1471 C CA . ASP A 1 184 ? 27.411 -25.493 -9.876 1.00 49.41 213 ASP A CA 1
ATOM 1472 C C . ASP A 1 184 ? 26.279 -24.536 -9.479 1.00 46.88 213 ASP A C 1
ATOM 1473 O O . ASP A 1 184 ? 25.119 -24.942 -9.342 1.00 45.61 213 ASP A O 1
ATOM 1478 N N . ILE A 1 185 ? 26.608 -23.264 -9.301 1.00 44.67 214 ILE A N 1
ATOM 1479 C CA . ILE A 1 185 ? 25.593 -22.261 -8.995 1.00 42.93 214 ILE A CA 1
ATOM 1480 C C . ILE A 1 185 ? 24.562 -22.175 -10.117 1.00 41.99 214 ILE A C 1
ATOM 1481 O O . ILE A 1 185 ? 23.362 -22.206 -9.856 1.00 40.26 214 ILE A O 1
ATOM 1486 N N . VAL A 1 186 ? 25.032 -22.089 -11.354 1.00 41.18 215 VAL A N 1
ATOM 1487 C CA . VAL A 1 186 ? 24.138 -22.013 -12.503 1.00 44.19 215 VAL A CA 1
ATOM 1488 C C . VAL A 1 186 ? 23.229 -23.252 -12.586 1.00 46.66 215 VAL A C 1
ATOM 1489 O O . VAL A 1 186 ? 22.014 -23.151 -12.773 1.00 44.95 215 VAL A O 1
ATOM 1493 N N . GLU A 1 187 ? 23.839 -24.419 -12.414 1.00 48.99 216 GLU A N 1
ATOM 1494 C CA . GLU A 1 187 ? 23.119 -25.684 -12.403 1.00 51.54 216 GLU A CA 1
ATOM 1495 C C . GLU A 1 187 ? 21.997 -25.678 -11.359 1.00 47.66 216 GLU A C 1
ATOM 1496 O O . GLU A 1 187 ? 20.862 -26.022 -11.653 1.00 45.05 216 GLU A O 1
ATOM 1502 N N . ARG A 1 188 ? 22.325 -25.292 -10.138 1.00 46.49 217 ARG A N 1
ATOM 1503 C CA . ARG A 1 188 ? 21.358 -25.362 -9.050 1.00 48.99 217 ARG A CA 1
ATOM 1504 C C . ARG A 1 188 ? 20.224 -24.370 -9.248 1.00 45.61 217 ARG A C 1
ATOM 1505 O O . ARG A 1 188 ? 19.064 -24.688 -8.980 1.00 44.31 217 ARG A O 1
ATOM 1513 N N . MET A 1 189 ? 20.554 -23.185 -9.744 1.00 43.47 218 MET A N 1
ATOM 1514 C CA . MET A 1 189 ? 19.534 -22.188 -10.063 1.00 41.01 218 MET A CA 1
ATOM 1515 C C . MET A 1 189 ? 18.622 -22.726 -11.165 1.00 41.23 218 MET A C 1
ATOM 1516 O O . MET A 1 189 ? 17.387 -22.608 -11.075 1.00 39.05 218 MET A O 1
ATOM 1521 N N . THR A 1 190 ? 19.232 -23.320 -12.188 1.00 39.35 219 THR A N 1
ATOM 1522 C CA . THR A 1 190 ? 18.481 -23.822 -13.326 1.00 42.36 219 THR A CA 1
ATOM 1523 C C . THR A 1 190 ? 17.475 -24.872 -12.890 1.00 43.80 219 THR A C 1
ATOM 1524 O O . THR A 1 190 ? 16.293 -24.793 -13.232 1.00 44.40 219 THR A O 1
ATOM 1528 N N . ILE A 1 191 ? 17.937 -25.842 -12.107 1.00 44.95 220 ILE A N 1
ATOM 1529 C CA . ILE A 1 191 ? 17.072 -26.924 -11.648 1.00 45.57 220 ILE A CA 1
ATOM 1530 C C . ILE A 1 191 ? 15.960 -26.356 -10.788 1.00 42.48 220 ILE A C 1
ATOM 1531 O O . ILE A 1 191 ? 14.796 -26.720 -10.918 1.00 44.82 220 ILE A O 1
ATOM 1536 N N . PHE A 1 192 ? 16.324 -25.457 -9.898 1.00 39.34 221 PHE A N 1
ATOM 1537 C CA . PHE A 1 192 ? 15.349 -24.878 -8.967 1.00 39.38 221 PHE A CA 1
ATOM 1538 C C . PHE A 1 192 ? 14.244 -24.128 -9.728 1.00 41.35 221 PHE A C 1
ATOM 1539 O O . PHE A 1 192 ? 13.066 -24.297 -9.441 1.00 41.19 221 PHE A O 1
ATOM 1547 N N . ILE A 1 193 ? 14.642 -23.318 -10.704 1.00 41.41 222 ILE A N 1
ATOM 1548 C CA . ILE A 1 193 ? 13.708 -22.499 -11.470 1.00 41.33 222 ILE A CA 1
ATOM 1549 C C . ILE A 1 193 ? 12.804 -23.355 -12.340 1.00 43.33 222 ILE A C 1
ATOM 1550 O O . ILE A 1 193 ? 11.599 -23.134 -12.408 1.00 42.62 222 ILE A O 1
ATOM 1555 N N . THR A 1 194 ? 13.400 -24.341 -12.999 1.00 44.70 223 THR A N 1
ATOM 1556 C CA . THR A 1 194 ? 12.659 -25.268 -13.847 1.00 46.83 223 THR A CA 1
ATOM 1557 C C . THR A 1 194 ? 11.594 -26.021 -13.064 1.00 46.90 223 THR A C 1
ATOM 1558 O O . THR A 1 194 ? 10.466 -26.136 -13.514 1.00 49.73 223 THR A O 1
ATOM 1562 N N . GLY A 1 195 ? 11.955 -26.516 -11.886 1.00 46.45 224 GLY A N 1
ATOM 1563 C CA . GLY A 1 195 ? 11.009 -27.203 -11.009 1.00 47.27 224 GLY A CA 1
ATOM 1564 C C . GLY A 1 195 ? 9.946 -26.283 -10.453 1.00 46.92 224 GLY A C 1
ATOM 1565 O O . GLY A 1 195 ? 8.772 -26.646 -10.385 1.00 52.26 224 GLY A O 1
ATOM 1566 N N . GLY A 1 196 ? 10.345 -25.082 -10.063 1.00 45.21 225 GLY A N 1
ATOM 1567 C CA . GLY A 1 196 ? 9.396 -24.089 -9.576 1.00 44.98 225 GLY A CA 1
ATOM 1568 C C . GLY A 1 196 ? 8.361 -23.706 -10.621 1.00 46.39 225 GLY A C 1
ATOM 1569 O O . GLY A 1 196 ? 7.175 -23.626 -10.321 1.00 45.52 225 GLY A O 1
ATOM 1570 N N . ILE A 1 197 ? 8.805 -23.491 -11.858 1.00 46.94 226 ILE A N 1
ATOM 1571 C CA . ILE A 1 197 ? 7.881 -23.225 -12.956 1.00 49.50 226 ILE A CA 1
ATOM 1572 C C . ILE A 1 197 ? 6.907 -24.379 -13.123 1.00 53.99 226 ILE A C 1
ATOM 1573 O O . ILE A 1 197 ? 5.710 -24.165 -13.282 1.00 58.00 226 ILE A O 1
ATOM 1578 N N . ASN A 1 198 ? 7.416 -25.601 -13.074 1.00 57.61 227 ASN A N 1
ATOM 1579 C CA . ASN A 1 198 ? 6.555 -26.770 -13.152 1.00 63.07 227 ASN A CA 1
ATOM 1580 C C . ASN A 1 198 ? 5.500 -26.787 -12.068 1.00 61.58 227 ASN A C 1
ATOM 1581 O O . ASN A 1 198 ? 4.358 -27.149 -12.331 1.00 64.99 227 ASN A O 1
ATOM 1586 N N . SER A 1 199 ? 5.895 -26.454 -10.843 1.00 57.16 228 SER A N 1
ATOM 1587 C CA . SER A 1 199 ? 4.962 -26.484 -9.727 1.00 57.35 228 SER A CA 1
ATOM 1588 C C . SER A 1 199 ? 3.922 -25.407 -9.841 1.00 57.06 228 SER A C 1
ATOM 1589 O O . SER A 1 199 ? 2.787 -25.618 -9.449 1.00 64.38 228 SER A O 1
ATOM 1592 N N . LEU A 1 200 ? 4.284 -24.254 -10.370 1.00 57.06 229 LEU A N 1
ATOM 1593 C CA . LEU A 1 200 ? 3.290 -23.202 -10.580 1.00 60.68 229 LEU A CA 1
ATOM 1594 C C . LEU A 1 200 ? 2.272 -23.648 -11.606 1.00 65.27 229 LEU A C 1
ATOM 1595 O O . LEU A 1 200 ? 1.078 -23.436 -11.441 1.00 68.48 229 LEU A O 1
ATOM 1600 N N . LYS A 1 201 ? 2.762 -24.276 -12.664 1.00 70.70 230 LYS A N 1
ATOM 1601 C CA . LYS A 1 201 ? 1.911 -24.806 -13.722 1.00 79.11 230 LYS A CA 1
ATOM 1602 C C . LYS A 1 201 ? 0.980 -25.875 -13.142 1.00 83.19 230 LYS A C 1
ATOM 1603 O O . LYS A 1 201 ? -0.242 -25.771 -13.249 1.00 86.36 230 LYS A O 1
ATOM 1609 N N . GLN A 1 202 ? 1.578 -26.881 -12.505 1.00 84.09 231 GLN A N 1
ATOM 1610 C CA . GLN A 1 202 ? 0.859 -28.006 -11.894 1.00 90.15 231 GLN A CA 1
ATOM 1611 C C . GLN A 1 202 ? -0.219 -27.560 -10.889 1.00 88.78 231 GLN A C 1
ATOM 1612 O O . GLN A 1 202 ? -1.277 -28.187 -10.797 1.00 92.97 231 GLN A O 1
ATOM 1618 N N . ALA A 1 203 ? 0.044 -26.481 -10.152 1.00 84.78 232 ALA A N 1
ATOM 1619 C CA . ALA A 1 203 ? -0.884 -25.983 -9.135 1.00 86.71 232 ALA A CA 1
ATOM 1620 C C . ALA A 1 203 ? -2.098 -25.250 -9.718 1.00 92.97 232 ALA A C 1
ATOM 1621 O O . ALA A 1 203 ? -3.168 -25.264 -9.111 1.00 98.69 232 ALA A O 1
ATOM 1623 N N . THR A 1 204 ? -1.941 -24.620 -10.883 1.00 99.31 233 THR A N 1
ATOM 1624 C CA . THR A 1 204 ? -3.079 -24.007 -11.602 1.00 103.99 233 THR A CA 1
ATOM 1625 C C . THR A 1 204 ? -3.798 -25.046 -12.470 1.00 101.65 233 THR A C 1
ATOM 1626 O O . THR A 1 204 ? -4.857 -25.553 -12.113 1.00 102.50 233 THR A O 1
ATOM 1630 N N . MET B 1 1 ? 11.380 5.392 23.802 1.00 93.73 30 MET B N 1
ATOM 1631 C CA . MET B 1 1 ? 11.075 3.987 23.433 1.00 91.51 30 MET B CA 1
ATOM 1632 C C . MET B 1 1 ? 11.031 3.750 21.903 1.00 85.76 30 MET B C 1
ATOM 1633 O O . MET B 1 1 ? 11.506 2.700 21.514 1.00 78.97 30 MET B O 1
ATOM 1638 N N . GLU B 1 2 ? 10.469 4.664 21.071 1.00 79.26 31 GLU B N 1
ATOM 1639 C CA . GLU B 1 2 ? 10.095 4.402 19.633 1.00 74.67 31 GLU B CA 1
ATOM 1640 C C . GLU B 1 2 ? 10.249 5.511 18.564 1.00 65.79 31 GLU B C 1
ATOM 1641 O O . GLU B 1 2 ? 10.344 5.180 17.377 1.00 59.84 31 GLU B O 1
ATOM 1647 N N . LEU B 1 3 ? 10.227 6.791 18.933 1.00 63.03 32 LEU B N 1
ATOM 1648 C CA . LEU B 1 3 ? 10.128 7.867 17.940 1.00 63.60 32 LEU B CA 1
ATOM 1649 C C . LEU B 1 3 ? 11.418 8.013 17.116 1.00 58.67 32 LEU B C 1
ATOM 1650 O O . LEU B 1 3 ? 11.385 8.211 15.896 1.00 54.20 32 LEU B O 1
ATOM 1655 N N . ILE B 1 4 ? 12.554 7.924 17.798 1.00 54.57 33 ILE B N 1
ATOM 1656 C CA . ILE B 1 4 ? 13.846 8.064 17.154 1.00 50.79 33 ILE B CA 1
ATOM 1657 C C . ILE B 1 4 ? 14.044 6.900 16.194 1.00 48.25 33 ILE B C 1
ATOM 1658 O O . ILE B 1 4 ? 14.516 7.083 15.083 1.00 43.56 33 ILE B O 1
ATOM 1663 N N . LEU B 1 5 ? 13.701 5.697 16.657 1.00 48.60 34 LEU B N 1
ATOM 1664 C CA . LEU B 1 5 ? 13.781 4.496 15.839 1.00 46.73 34 LEU B CA 1
ATOM 1665 C C . LEU B 1 5 ? 12.964 4.622 14.569 1.00 46.72 34 LEU B C 1
ATOM 1666 O O . LEU B 1 5 ? 13.452 4.303 13.489 1.00 45.59 34 LEU B O 1
ATOM 1671 N N . ASN B 1 6 ? 11.742 5.130 14.682 1.00 46.24 35 ASN B N 1
ATOM 1672 C CA . ASN B 1 6 ? 10.883 5.274 13.498 1.00 45.70 35 ASN B CA 1
ATOM 1673 C C . ASN B 1 6 ? 11.516 6.209 12.504 1.00 45.60 35 ASN B C 1
ATOM 1674 O O . ASN B 1 6 ? 11.550 5.907 11.315 1.00 46.13 35 ASN B O 1
ATOM 1679 N N . GLU B 1 7 ? 12.032 7.341 12.985 1.00 46.17 36 GLU B N 1
ATOM 1680 C CA . GLU B 1 7 ? 12.689 8.294 12.105 1.00 47.50 36 GLU B CA 1
ATOM 1681 C C . GLU B 1 7 ? 13.943 7.717 11.511 1.00 44.06 36 GLU B C 1
ATOM 1682 O O . GLU B 1 7 ? 14.226 7.931 10.340 1.00 42.95 36 GLU B O 1
ATOM 1688 N N . ALA B 1 8 ? 14.702 6.996 12.321 1.00 43.34 37 ALA B N 1
ATOM 1689 C CA . ALA B 1 8 ? 15.940 6.388 11.833 1.00 44.06 37 ALA B CA 1
ATOM 1690 C C . ALA B 1 8 ? 15.618 5.393 10.727 1.00 41.86 37 ALA B C 1
ATOM 1691 O O . ALA B 1 8 ? 16.258 5.375 9.688 1.00 40.18 37 ALA B O 1
ATOM 1693 N N . GLU B 1 9 ? 14.588 4.583 10.968 1.00 48.02 38 GLU B N 1
ATOM 1694 C CA . GLU B 1 9 ? 14.064 3.622 9.991 1.00 47.30 38 GLU B CA 1
ATOM 1695 C C . GLU B 1 9 ? 13.766 4.286 8.654 1.00 43.71 38 GLU B C 1
ATOM 1696 O O . GLU B 1 9 ? 14.198 3.789 7.609 1.00 43.74 38 GLU B O 1
ATOM 1702 N N . LYS B 1 10 ? 13.056 5.406 8.684 1.00 45.30 39 LYS B N 1
ATOM 1703 C CA . LYS B 1 10 ? 12.710 6.111 7.446 1.00 48.24 39 LYS B CA 1
ATOM 1704 C C . LYS B 1 10 ? 13.957 6.603 6.717 1.00 46.80 39 LYS B C 1
ATOM 1705 O O . LYS B 1 10 ? 14.084 6.408 5.509 1.00 47.40 39 LYS B O 1
ATOM 1711 N N . VAL B 1 11 ? 14.868 7.240 7.444 1.00 42.90 40 VAL B N 1
ATOM 1712 C CA . VAL B 1 11 ? 16.073 7.773 6.823 1.00 42.07 40 VAL B CA 1
ATOM 1713 C C . VAL B 1 11 ? 16.942 6.639 6.263 1.00 39.75 40 VAL B C 1
ATOM 1714 O O . VAL B 1 11 ? 17.415 6.728 5.137 1.00 39.36 40 VAL B O 1
ATOM 1718 N N . PHE B 1 12 ? 17.135 5.563 7.020 1.00 37.56 41 PHE B N 1
ATOM 1719 C CA . PHE B 1 12 ? 17.894 4.406 6.487 1.00 37.53 41 PHE B CA 1
ATOM 1720 C C . PHE B 1 12 ? 17.211 3.816 5.249 1.00 38.18 41 PHE B C 1
ATOM 1721 O O . PHE B 1 12 ? 17.874 3.459 4.277 1.00 39.99 41 PHE B O 1
ATOM 1729 N N . ALA B 1 13 ? 15.891 3.708 5.281 1.00 39.66 42 ALA B N 1
ATOM 1730 C CA . ALA B 1 13 ? 15.160 3.172 4.117 1.00 43.69 42 ALA B CA 1
ATOM 1731 C C . ALA B 1 13 ? 15.375 4.008 2.870 1.00 44.14 42 ALA B C 1
ATOM 1732 O O . ALA B 1 13 ? 15.451 3.457 1.774 1.00 46.37 42 ALA B O 1
ATOM 1734 N N . MET B 1 14 ? 15.440 5.331 3.027 1.00 49.70 43 MET B N 1
ATOM 1735 C CA . MET B 1 14 ? 15.597 6.251 1.890 1.00 54.32 43 MET B CA 1
ATOM 1736 C C . MET B 1 14 ? 17.026 6.350 1.392 1.00 52.61 43 MET B C 1
ATOM 1737 O O . MET B 1 14 ? 17.254 6.457 0.192 1.00 53.04 43 MET B O 1
ATOM 1742 N N . HIS B 1 15 ? 17.990 6.370 2.306 1.00 50.46 44 HIS B N 1
ATOM 1743 C CA . HIS B 1 15 ? 19.372 6.709 1.937 1.00 51.25 44 HIS B CA 1
ATOM 1744 C C . HIS B 1 15 ? 20.372 5.573 2.116 1.00 46.98 44 HIS B C 1
ATOM 1745 O O . HIS B 1 15 ? 21.534 5.724 1.772 1.00 54.46 44 HIS B O 1
ATOM 1752 N N . GLY B 1 16 ? 19.956 4.468 2.709 1.00 41.30 45 GLY B N 1
ATOM 1753 C CA . GLY B 1 16 ? 20.900 3.435 3.117 1.00 39.66 45 GLY B CA 1
ATOM 1754 C C . GLY B 1 16 ? 21.722 3.814 4.344 1.00 38.87 45 GLY B C 1
ATOM 1755 O O . GLY B 1 16 ? 21.627 4.939 4.859 1.00 43.11 45 GLY B O 1
ATOM 1756 N N . PHE B 1 17 ? 22.526 2.870 4.813 1.00 35.31 46 PHE B N 1
ATOM 1757 C CA . PHE B 1 17 ? 23.325 3.050 6.009 1.00 36.58 46 PHE B CA 1
ATOM 1758 C C . PHE B 1 17 ? 24.344 4.171 5.842 1.00 40.06 46 PHE B C 1
ATOM 1759 O O . PHE B 1 17 ? 24.410 5.064 6.670 1.00 40.80 46 PHE B O 1
ATOM 1767 N N . LEU B 1 18 ? 25.117 4.128 4.764 1.00 41.75 47 LEU B N 1
ATOM 1768 C CA . LEU B 1 18 ? 26.161 5.119 4.519 1.00 45.03 47 LEU B CA 1
ATOM 1769 C C . LEU B 1 18 ? 25.624 6.521 4.333 1.00 48.13 47 LEU B C 1
ATOM 1770 O O . LEU B 1 18 ? 26.158 7.463 4.900 1.00 49.91 47 LEU B O 1
ATOM 1775 N N . GLY B 1 19 ? 24.581 6.660 3.520 1.00 49.33 48 GLY B N 1
ATOM 1776 C CA . GLY B 1 19 ? 24.021 7.982 3.195 1.00 49.24 48 GLY B CA 1
ATOM 1777 C C . GLY B 1 19 ? 23.237 8.620 4.327 1.00 48.24 48 GLY B C 1
ATOM 1778 O O . GLY B 1 19 ? 23.087 9.825 4.374 1.00 50.60 48 GLY B O 1
ATOM 1779 N N . ALA B 1 20 ? 22.733 7.806 5.240 1.00 46.16 49 ALA B N 1
ATOM 1780 C CA . ALA B 1 20 ? 22.034 8.314 6.405 1.00 45.00 49 ALA B CA 1
ATOM 1781 C C . ALA B 1 20 ? 23.011 9.007 7.336 1.00 45.38 49 ALA B C 1
ATOM 1782 O O . ALA B 1 20 ? 24.123 8.512 7.550 1.00 47.18 49 ALA B O 1
ATOM 1784 N N . THR B 1 21 ? 22.577 10.115 7.925 1.00 46.06 50 THR B N 1
ATOM 1785 C CA . THR B 1 21 ? 23.355 10.823 8.922 1.00 49.08 50 THR B CA 1
ATOM 1786 C C . THR B 1 21 ? 22.557 10.902 10.209 1.00 46.86 50 THR B C 1
ATOM 1787 O O . THR B 1 21 ? 21.340 11.057 10.184 1.00 45.51 50 THR B O 1
ATOM 1791 N N . LEU B 1 22 ? 23.259 10.862 11.333 1.00 47.19 51 LEU B N 1
ATOM 1792 C CA . LEU B 1 22 ? 22.633 11.135 12.607 1.00 49.08 51 LEU B CA 1
ATOM 1793 C C . LEU B 1 22 ? 22.090 12.558 12.685 1.00 51.84 51 LEU B C 1
ATOM 1794 O O . LEU B 1 22 ? 21.102 12.781 13.381 1.00 50.18 51 LEU B O 1
ATOM 1799 N N . LYS B 1 23 ? 22.728 13.506 11.984 1.00 54.84 52 LYS B N 1
ATOM 1800 C CA . LYS B 1 23 ? 22.216 14.876 11.856 1.00 60.48 52 LYS B CA 1
ATOM 1801 C C . LYS B 1 23 ? 20.761 14.865 11.444 1.00 55.64 52 LYS B C 1
ATOM 1802 O O . LYS B 1 23 ? 19.905 15.397 12.137 1.00 54.09 52 LYS B O 1
ATOM 1808 N N . GLN B 1 24 ? 20.511 14.277 10.280 1.00 53.79 53 GLN B N 1
ATOM 1809 C CA . GLN B 1 24 ? 19.195 14.253 9.670 1.00 56.31 53 GLN B CA 1
ATOM 1810 C C . GLN B 1 24 ? 18.213 13.588 10.633 1.00 52.41 53 GLN B C 1
ATOM 1811 O O . GLN B 1 24 ? 17.114 14.094 10.840 1.00 53.64 53 GLN B O 1
ATOM 1817 N N . ILE B 1 25 ? 18.614 12.471 11.238 1.00 48.17 54 ILE B N 1
ATOM 1818 C CA . ILE B 1 25 ? 17.712 11.719 12.103 1.00 46.85 54 ILE B CA 1
ATOM 1819 C C . ILE B 1 25 ? 17.378 12.522 13.354 1.00 48.73 54 ILE B C 1
ATOM 1820 O O . ILE B 1 25 ? 16.2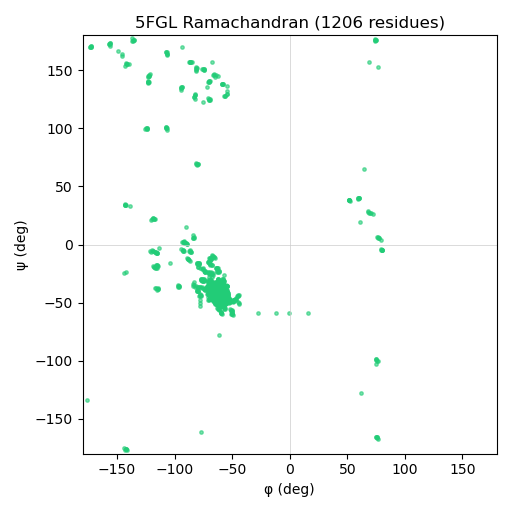37 12.497 13.831 1.00 48.62 54 ILE B O 1
ATOM 1825 N N . ALA B 1 26 ? 18.365 13.245 13.875 1.00 49.42 55 ALA B N 1
ATOM 1826 C CA . ALA B 1 26 ? 18.154 14.131 15.023 1.00 51.81 55 ALA B CA 1
ATOM 1827 C C . ALA B 1 26 ? 17.201 15.277 14.680 1.00 53.76 55 ALA B C 1
ATOM 1828 O O . ALA B 1 26 ? 16.238 15.508 15.398 1.00 54.38 55 ALA B O 1
ATOM 1830 N N . GLN B 1 27 ? 17.463 15.967 13.571 1.00 57.39 56 GLN B N 1
ATOM 1831 C CA . GLN B 1 27 ? 16.557 16.998 13.060 1.00 62.03 56 GLN B CA 1
ATOM 1832 C C . GLN B 1 27 ? 15.125 16.480 12.965 1.00 60.91 56 GLN B C 1
ATOM 1833 O O . GLN B 1 27 ? 14.219 17.042 13.563 1.00 62.75 56 GLN B O 1
ATOM 1839 N N . ASN B 1 28 ? 14.937 15.397 12.225 1.00 57.97 57 ASN B N 1
ATOM 1840 C CA . ASN B 1 28 ? 13.602 14.859 11.991 1.00 59.24 57 ASN B CA 1
ATOM 1841 C C . ASN B 1 28 ? 12.932 14.459 13.300 1.00 59.51 57 ASN B C 1
ATOM 1842 O O . ASN B 1 28 ? 11.715 14.559 13.411 1.00 64.06 57 ASN B O 1
ATOM 1847 N N . SER B 1 29 ? 13.718 14.011 14.283 1.00 55.75 58 SER B N 1
ATOM 1848 C CA . SER B 1 29 ? 13.180 13.589 15.582 1.00 54.62 58 SER B CA 1
ATOM 1849 C C . SER B 1 29 ? 13.026 14.726 16.588 1.00 55.59 58 SER B C 1
ATOM 1850 O O . SER B 1 29 ? 12.488 14.518 17.677 1.00 58.27 58 SER B O 1
ATOM 1853 N N . ASN B 1 30 ? 13.479 15.919 16.226 1.00 56.35 59 ASN B N 1
ATOM 1854 C CA . ASN B 1 30 ? 13.466 17.093 17.130 1.00 60.15 59 ASN B CA 1
ATOM 1855 C C . ASN B 1 30 ? 14.277 16.878 18.433 1.00 58.57 59 ASN B C 1
ATOM 1856 O O . ASN B 1 30 ? 13.864 17.273 19.525 1.00 57.04 59 ASN B O 1
ATOM 1861 N N . VAL B 1 31 ? 15.417 16.210 18.299 1.00 55.67 60 VAL B N 1
ATOM 1862 C CA . VAL B 1 31 ? 16.353 16.039 19.420 1.00 55.44 60 VAL B CA 1
ATOM 1863 C C . VAL B 1 31 ? 17.754 16.303 18.902 1.00 53.27 60 VAL B C 1
ATOM 1864 O O . VAL B 1 31 ? 17.945 16.520 17.708 1.00 53.52 60 VAL B O 1
ATOM 1868 N N . THR B 1 32 ? 18.729 16.269 19.794 1.00 53.20 61 THR B N 1
ATOM 1869 C CA . THR B 1 32 ? 20.125 16.473 19.413 1.00 52.01 61 THR B CA 1
ATOM 1870 C C . THR B 1 32 ? 20.765 15.171 19.014 1.00 48.85 61 THR B C 1
ATOM 1871 O O . THR B 1 32 ? 20.292 14.090 19.393 1.00 46.07 61 THR B O 1
ATOM 1875 N N . GLN B 1 33 ? 21.825 15.263 18.217 1.00 48.51 62 GLN B N 1
ATOM 1876 C CA . GLN B 1 33 ? 22.661 14.103 17.934 1.00 48.95 62 GLN B CA 1
ATOM 1877 C C . GLN B 1 33 ? 23.169 13.434 19.209 1.00 46.78 62 GLN B C 1
ATOM 1878 O O . GLN B 1 33 ? 23.200 12.207 19.299 1.00 44.78 62 GLN B O 1
ATOM 1884 N N . ALA B 1 34 ? 23.599 14.250 20.164 1.00 46.82 63 ALA B N 1
ATOM 1885 C CA . ALA B 1 34 ? 24.134 13.747 21.422 1.00 48.03 63 ALA B CA 1
ATOM 1886 C C . ALA B 1 34 ? 23.149 12.830 22.126 1.00 47.06 63 ALA B C 1
ATOM 1887 O O . ALA B 1 34 ? 23.537 11.799 22.663 1.00 46.87 63 ALA B O 1
ATOM 1889 N N . LEU B 1 35 ? 21.866 13.173 22.095 1.00 48.02 64 LEU B N 1
ATOM 1890 C CA . LEU B 1 35 ? 20.862 12.307 22.707 1.00 47.90 64 LEU B CA 1
ATOM 1891 C C . LEU B 1 35 ? 20.722 10.985 21.990 1.00 44.30 64 LEU B C 1
ATOM 1892 O O . LEU B 1 35 ? 20.582 9.936 22.614 1.00 42.74 64 LEU B O 1
ATOM 1897 N N . ILE B 1 36 ? 20.758 11.009 20.666 1.00 45.52 65 ILE B N 1
ATOM 1898 C CA . ILE B 1 36 ? 20.653 9.764 19.903 1.00 44.64 65 ILE B CA 1
ATOM 1899 C C . ILE B 1 36 ? 21.836 8.867 20.242 1.00 46.46 65 ILE B C 1
ATOM 1900 O O . ILE B 1 36 ? 21.674 7.678 20.530 1.00 47.91 65 ILE B O 1
ATOM 1905 N N . THR B 1 37 ? 23.025 9.452 20.207 1.00 47.87 66 THR B N 1
ATOM 1906 C CA . THR B 1 37 ? 24.260 8.784 20.610 1.00 49.85 66 THR B CA 1
ATOM 1907 C C . THR B 1 37 ? 24.162 8.228 22.030 1.00 46.44 66 THR B C 1
ATOM 1908 O O . THR B 1 37 ? 24.543 7.111 22.288 1.00 42.63 66 THR B O 1
ATOM 1912 N N . TYR B 1 38 ? 23.630 9.011 22.945 1.00 45.36 67 TYR B N 1
ATOM 1913 C CA . TYR B 1 38 ? 23.461 8.540 24.305 1.00 45.23 67 TYR B CA 1
ATOM 1914 C C . TYR B 1 38 ? 22.704 7.221 24.359 1.00 44.95 67 TYR B C 1
ATOM 1915 O O . TYR B 1 38 ? 23.110 6.307 25.074 1.00 44.36 67 TYR B O 1
ATOM 1924 N N . TYR B 1 39 ? 21.602 7.124 23.614 1.00 45.37 68 TYR B N 1
ATOM 1925 C CA . TYR B 1 39 ? 20.757 5.930 23.663 1.00 45.14 68 TYR B CA 1
ATOM 1926 C C . TYR B 1 39 ? 21.244 4.800 22.818 1.00 44.23 68 TYR B C 1
ATOM 1927 O O . TYR B 1 39 ? 21.062 3.654 23.188 1.00 45.95 68 TYR B O 1
ATOM 1936 N N . TYR B 1 40 ? 21.821 5.101 21.667 1.00 44.84 69 TYR B N 1
ATOM 1937 C CA . TYR B 1 40 ? 22.057 4.062 20.674 1.00 43.10 69 TYR B CA 1
ATOM 1938 C C . TYR B 1 40 ? 23.505 3.849 20.326 1.00 43.77 69 TYR B C 1
ATOM 1939 O O . TYR B 1 40 ? 23.816 2.924 19.594 1.00 41.52 69 TYR B O 1
ATOM 1948 N N . GLY B 1 41 ? 24.402 4.681 20.848 1.00 45.84 70 GLY B N 1
ATOM 1949 C CA . GLY B 1 41 ? 25.823 4.527 20.580 1.00 47.20 70 GLY B CA 1
ATOM 1950 C C . GLY B 1 41 ? 26.196 4.992 19.178 1.00 47.75 70 GLY B C 1
ATOM 1951 O O . GLY B 1 41 ? 26.389 6.156 18.936 1.00 59.94 70 GLY B O 1
ATOM 1952 N N . THR B 1 42 ? 26.337 4.075 18.247 1.00 46.77 71 THR B N 1
ATOM 1953 C CA . THR B 1 42 ? 26.827 4.426 16.936 1.00 44.36 71 THR B CA 1
ATOM 1954 C C . THR B 1 42 ? 25.691 4.357 15.947 1.00 43.07 71 THR B C 1
ATOM 1955 O O . THR B 1 42 ? 24.652 3.752 16.216 1.00 43.07 71 THR B O 1
ATOM 1959 N N . LYS B 1 43 ? 25.912 4.929 14.778 1.00 40.56 72 LYS B N 1
ATOM 1960 C CA . LYS B 1 43 ? 24.969 4.786 13.699 1.00 41.85 72 LYS B CA 1
ATOM 1961 C C . LYS B 1 43 ? 24.724 3.311 13.409 1.00 42.63 72 LYS B C 1
ATOM 1962 O O . LYS B 1 43 ? 23.586 2.899 13.164 1.00 41.12 72 LYS B O 1
ATOM 1968 N N . GLN B 1 44 ? 25.796 2.522 13.435 1.00 43.00 73 GLN B N 1
ATOM 1969 C CA . GLN B 1 44 ? 25.701 1.091 13.198 1.00 42.66 73 GLN B CA 1
ATOM 1970 C C . GLN B 1 44 ? 24.796 0.418 14.219 1.00 40.44 73 GLN B C 1
ATOM 1971 O O . GLN B 1 44 ? 23.943 -0.374 13.858 1.00 41.04 73 GLN B O 1
ATOM 1977 N N . ASN B 1 45 ? 24.928 0.762 15.491 1.00 38.54 74 ASN B N 1
ATOM 1978 C CA . ASN B 1 45 ? 24.051 0.173 16.476 1.00 39.23 74 ASN B CA 1
ATOM 1979 C C . ASN B 1 45 ? 22.592 0.638 16.327 1.00 39.25 74 ASN B C 1
ATOM 1980 O O . ASN B 1 45 ? 21.674 -0.095 16.663 1.00 40.05 74 ASN B O 1
ATOM 1985 N N . LEU B 1 46 ? 22.379 1.871 15.864 1.00 36.94 75 LEU B N 1
ATOM 1986 C CA . LEU B 1 46 ? 21.043 2.384 15.659 1.00 36.44 75 LEU B CA 1
ATOM 1987 C C . LEU B 1 46 ? 20.376 1.560 14.559 1.00 36.54 75 LEU B C 1
ATOM 1988 O O . LEU B 1 46 ? 19.184 1.227 14.641 1.00 34.57 75 LEU B O 1
ATOM 1993 N N . PHE B 1 47 ? 21.143 1.315 13.499 1.00 33.44 76 PHE B N 1
ATOM 1994 C CA . PHE B 1 47 ? 20.705 0.528 12.360 1.00 33.97 76 PHE B CA 1
ATOM 1995 C C . PHE B 1 47 ? 20.316 -0.885 12.810 1.00 33.76 76 PHE B C 1
ATOM 1996 O O . PHE B 1 47 ? 19.280 -1.391 12.436 1.00 33.53 76 PHE B O 1
ATOM 2004 N N . MET B 1 48 ? 21.149 -1.482 13.648 1.00 36.90 77 MET B N 1
ATOM 2005 C CA . MET B 1 48 ? 20.857 -2.779 14.241 1.00 38.04 77 MET B CA 1
ATOM 2006 C C . MET B 1 48 ? 19.604 -2.768 15.086 1.00 38.90 77 MET B C 1
ATOM 2007 O O . MET B 1 48 ? 18.823 -3.714 15.038 1.00 39.54 77 MET B O 1
ATOM 2012 N N . GLU B 1 49 ? 19.394 -1.706 15.860 1.00 41.27 78 GLU B N 1
ATOM 2013 C CA . GLU B 1 49 ? 18.172 -1.610 16.676 1.00 42.23 78 GLU B CA 1
ATOM 2014 C C . GLU B 1 49 ? 16.926 -1.529 15.817 1.00 40.31 78 GLU B C 1
ATOM 2015 O O . GLU B 1 49 ? 15.899 -2.098 16.167 1.00 43.45 78 GLU B O 1
ATOM 2021 N N . VAL B 1 50 ? 17.004 -0.824 14.694 1.00 38.15 79 VAL B N 1
ATOM 2022 C CA . VAL B 1 50 ? 15.882 -0.766 13.774 1.00 36.74 79 VAL B CA 1
ATOM 2023 C C . VAL B 1 50 ? 15.560 -2.184 13.254 1.00 36.81 79 VAL B C 1
ATOM 2024 O O . VAL B 1 50 ? 14.406 -2.594 13.227 1.00 36.89 79 VAL B O 1
ATOM 2028 N N . TYR B 1 51 ? 16.588 -2.930 12.871 1.00 37.31 80 TYR B N 1
ATOM 2029 C CA . TYR B 1 51 ? 16.392 -4.308 12.421 1.00 38.61 80 TYR B CA 1
ATOM 2030 C C . TYR B 1 51 ? 15.945 -5.256 13.542 1.00 40.70 80 TYR B C 1
ATOM 2031 O O . TYR B 1 51 ? 15.053 -6.077 13.317 1.00 41.30 80 TYR B O 1
ATOM 2040 N N . ARG B 1 52 ? 16.521 -5.108 14.739 1.00 42.23 81 ARG B N 1
ATOM 2041 C CA . ARG B 1 52 ? 16.090 -5.890 15.903 1.00 42.69 81 ARG B CA 1
ATOM 2042 C C . ARG B 1 52 ? 14.610 -5.748 16.167 1.00 43.72 81 ARG B C 1
ATOM 2043 O O . ARG B 1 52 ? 13.915 -6.740 16.390 1.00 44.51 81 ARG B O 1
ATOM 2051 N N . ARG B 1 53 ? 14.119 -4.523 16.123 1.00 41.13 82 ARG B N 1
ATOM 2052 C CA . ARG B 1 53 ? 12.724 -4.296 16.390 1.00 43.56 82 ARG B CA 1
ATOM 2053 C C . ARG B 1 53 ? 11.855 -4.942 15.290 1.00 47.94 82 ARG B C 1
ATOM 2054 O O . ARG B 1 53 ? 10.900 -5.657 15.585 1.00 50.96 82 ARG B O 1
ATOM 2062 N N . GLY B 1 54 ? 12.189 -4.686 14.029 1.00 43.69 83 GLY B N 1
ATOM 2063 C CA . GLY B 1 54 ? 11.404 -5.202 12.926 1.00 44.01 83 GLY B CA 1
ATOM 2064 C C . GLY B 1 54 ? 11.355 -6.727 12.861 1.00 44.04 83 GLY B C 1
ATOM 2065 O O . GLY B 1 54 ? 10.297 -7.306 12.690 1.00 43.98 83 GLY B O 1
ATOM 2066 N N . LEU B 1 55 ? 12.504 -7.366 13.009 1.00 42.88 84 LEU B N 1
ATOM 2067 C CA . LEU B 1 55 ? 12.605 -8.817 12.884 1.00 44.43 84 LEU B CA 1
ATOM 2068 C C . LEU B 1 55 ? 12.143 -9.583 14.119 1.00 49.10 84 LEU B C 1
ATOM 2069 O O . LEU B 1 55 ? 11.883 -10.781 14.053 1.00 51.85 84 LEU B O 1
ATOM 2074 N N . SER B 1 56 ? 12.041 -8.897 15.249 1.00 52.82 85 SER B N 1
ATOM 2075 C CA . SER B 1 56 ? 11.589 -9.527 16.472 1.00 50.24 85 SER B CA 1
ATOM 2076 C C . SER B 1 56 ? 10.109 -9.897 16.319 1.00 50.72 85 SER B C 1
ATOM 2077 O O . SER B 1 56 ? 9.706 -11.015 16.646 1.00 49.35 85 SER B O 1
ATOM 2080 N N . ASP B 1 57 ? 9.311 -8.963 15.811 1.00 50.78 86 ASP B N 1
ATOM 2081 C CA . ASP B 1 57 ? 7.886 -9.217 15.581 1.00 55.63 86 ASP B CA 1
ATOM 2082 C C . ASP B 1 57 ? 7.676 -10.265 14.484 1.00 50.27 86 ASP B C 1
ATOM 2083 O O . ASP B 1 57 ? 6.777 -11.096 14.566 1.00 47.04 86 ASP B O 1
ATOM 2088 N N . ILE B 1 58 ? 8.487 -10.181 13.435 1.00 46.39 87 ILE B N 1
ATOM 2089 C CA . ILE B 1 58 ? 8.368 -11.091 12.310 1.00 43.05 87 ILE B CA 1
ATOM 2090 C C . ILE B 1 58 ? 8.658 -12.520 12.774 1.00 43.87 87 ILE B C 1
ATOM 2091 O O . ILE B 1 58 ? 7.873 -13.427 12.488 1.00 41.69 87 ILE B O 1
ATOM 2096 N N . ASP B 1 59 ? 9.745 -12.701 13.523 1.00 43.15 88 ASP B N 1
ATOM 2097 C CA . ASP B 1 59 ? 10.130 -14.024 13.995 1.00 45.39 88 ASP B CA 1
ATOM 2098 C C . ASP B 1 59 ? 9.169 -14.566 15.046 1.00 49.64 88 ASP B C 1
ATOM 2099 O O . ASP B 1 59 ? 8.923 -15.776 15.099 1.00 49.38 88 ASP B O 1
ATOM 2104 N N . LYS B 1 60 ? 8.592 -13.680 15.849 1.00 50.52 89 LYS B N 1
ATOM 2105 C CA . LYS B 1 60 ? 7.577 -14.091 16.803 1.00 53.90 89 LYS B CA 1
ATOM 2106 C C . LYS B 1 60 ? 6.370 -14.670 16.059 1.00 51.81 89 LYS B C 1
ATOM 2107 O O . LYS B 1 60 ? 5.835 -15.712 16.441 1.00 51.01 89 LYS B O 1
ATOM 2113 N N . LYS B 1 61 ? 5.950 -14.003 14.994 1.00 49.09 90 LYS B N 1
ATOM 2114 C CA . LYS B 1 61 ? 4.848 -14.508 14.188 1.00 52.10 90 LYS B CA 1
ATOM 2115 C C . LYS B 1 61 ? 5.180 -15.836 13.486 1.00 49.72 90 LYS B C 1
ATOM 2116 O O . LYS B 1 61 ? 4.329 -16.720 13.386 1.00 49.45 90 LYS B O 1
ATOM 2122 N N . ARG B 1 62 ? 6.401 -15.959 12.984 1.00 47.72 91 ARG B N 1
ATOM 2123 C CA . ARG B 1 62 ? 6.840 -17.216 12.382 1.00 47.25 91 ARG B CA 1
ATOM 2124 C C . ARG B 1 62 ? 6.738 -18.360 13.385 1.00 49.40 91 ARG B C 1
ATOM 2125 O O . ARG B 1 62 ? 6.275 -19.441 13.052 1.00 47.58 91 ARG B O 1
ATOM 2133 N N . GLN B 1 63 ? 7.131 -18.087 14.622 1.00 51.67 92 GLN B N 1
ATOM 2134 C CA . GLN B 1 63 ? 7.084 -19.087 15.673 1.00 55.40 92 GLN B CA 1
ATOM 2135 C C . GLN B 1 63 ? 5.650 -19.468 16.000 1.00 57.17 92 GLN B C 1
ATOM 2136 O O . GLN B 1 63 ? 5.352 -20.645 16.192 1.00 63.10 92 GLN B O 1
ATOM 2142 N N . ASN B 1 64 ? 4.754 -18.488 16.069 1.00 57.43 93 ASN B N 1
ATOM 2143 C CA . ASN B 1 64 ? 3.342 -18.787 16.331 1.00 59.93 93 ASN B CA 1
ATOM 2144 C C . ASN B 1 64 ? 2.741 -19.637 15.230 1.00 58.24 93 ASN B C 1
ATOM 2145 O O . ASN B 1 64 ? 1.999 -20.576 15.514 1.00 59.60 93 ASN B O 1
ATOM 2150 N N . TYR B 1 65 ? 3.059 -19.316 13.978 1.00 53.86 94 TYR B N 1
ATOM 2151 C CA . TYR B 1 65 ? 2.501 -20.065 12.855 1.00 54.63 94 TYR B CA 1
ATOM 2152 C C . TYR B 1 65 ? 3.041 -21.489 12.766 1.00 54.59 94 TYR B C 1
ATOM 2153 O O . TYR B 1 65 ? 2.293 -22.417 12.447 1.00 53.43 94 TYR B O 1
ATOM 2162 N N . LEU B 1 66 ? 4.309 -21.645 13.127 1.00 52.85 95 LEU B N 1
ATOM 2163 C CA . LEU B 1 66 ? 4.919 -22.951 13.213 1.00 55.10 95 LEU B CA 1
ATOM 2164 C C . LEU B 1 66 ? 4.306 -23.785 14.339 1.00 57.66 95 LEU B C 1
ATOM 2165 O O . LEU B 1 66 ? 4.035 -24.973 14.162 1.00 61.24 95 LEU B O 1
ATOM 2170 N N . ASP B 1 67 ? 4.054 -23.170 15.490 1.00 59.44 96 ASP B N 1
ATOM 2171 C CA . ASP B 1 67 ? 3.344 -23.873 16.580 1.00 61.85 96 ASP B CA 1
ATOM 2172 C C . ASP B 1 67 ? 1.956 -24.343 16.124 1.00 60.49 96 ASP B C 1
ATOM 2173 O O . ASP B 1 67 ? 1.533 -25.444 16.467 1.00 64.88 96 ASP B O 1
ATOM 2178 N N . GLU B 1 68 ? 1.235 -23.485 15.402 1.00 58.60 97 GLU B N 1
ATOM 2179 C CA . GLU B 1 68 ? -0.098 -23.823 14.880 1.00 59.82 97 GLU B CA 1
ATOM 2180 C C . GLU B 1 68 ? 0.002 -25.074 14.009 1.00 60.40 97 GLU B C 1
ATOM 2181 O O . GLU B 1 68 ? -0.738 -26.039 14.212 1.00 63.09 97 GLU B O 1
ATOM 2187 N N . LEU B 1 69 ? 0.954 -25.065 13.084 1.00 57.81 98 LEU B N 1
ATOM 2188 C CA . LEU B 1 69 ? 1.237 -26.233 12.253 1.00 58.93 98 LEU B CA 1
ATOM 2189 C C . LEU B 1 69 ? 1.397 -27.531 13.037 1.00 60.58 98 LEU B C 1
ATOM 2190 O O . LEU B 1 69 ? 0.784 -28.547 12.707 1.00 61.27 98 LEU B O 1
ATOM 2195 N N . LYS B 1 70 ? 2.203 -27.476 14.090 1.00 60.91 99 LYS B N 1
ATOM 2196 C CA . LYS B 1 70 ? 2.493 -28.652 14.895 1.00 64.30 99 LYS B CA 1
ATOM 2197 C C . LYS B 1 70 ? 1.297 -29.136 15.713 1.00 66.15 99 LYS B C 1
ATOM 2198 O O . LYS B 1 70 ? 1.337 -30.245 16.233 1.00 68.49 99 LYS B O 1
ATOM 2204 N N . SER B 1 71 ? 0.259 -28.312 15.847 1.00 65.70 100 SER B N 1
ATOM 2205 C CA . SER B 1 71 ? -0.975 -28.703 16.546 1.00 69.39 100 SER B CA 1
ATOM 2206 C C . SER B 1 71 ? -2.063 -29.237 15.606 1.00 69.19 100 SER B C 1
ATOM 2207 O O . SER B 1 71 ? -3.125 -29.660 16.066 1.00 72.35 100 SER B O 1
ATOM 2210 N N . ARG B 1 72 ? -1.815 -29.218 14.305 1.00 66.35 101 ARG B N 1
ATOM 2211 C CA . ARG B 1 72 ? -2.798 -29.740 13.346 1.00 68.18 101 ARG B CA 1
ATOM 2212 C C . ARG B 1 72 ? -2.914 -31.256 13.409 1.00 68.91 101 ARG B C 1
ATOM 2213 O O . ARG B 1 72 ? -1.907 -31.948 13.290 1.00 70.13 101 ARG B O 1
ATOM 2221 N N . PRO B 1 73 ? -4.136 -31.776 13.584 1.00 70.20 102 PRO B N 1
ATOM 2222 C CA . PRO B 1 73 ? -4.263 -33.224 13.695 1.00 71.24 102 PRO B CA 1
ATOM 2223 C C . PRO B 1 73 ? -3.720 -33.933 12.466 1.00 69.54 102 PRO B C 1
ATOM 2224 O O . PRO B 1 73 ? -3.053 -34.964 12.611 1.00 70.97 102 PRO B O 1
ATOM 2228 N N . GLU B 1 74 ? -3.977 -33.384 11.275 1.00 67.11 103 GLU B N 1
ATOM 2229 C CA . GLU B 1 74 ? -3.587 -34.088 10.023 1.00 65.78 103 GLU B CA 1
ATOM 2230 C C . GLU B 1 74 ? -2.169 -33.723 9.546 1.00 64.26 103 GLU B C 1
ATOM 2231 O O . GLU B 1 74 ? -1.785 -34.054 8.443 1.00 64.43 103 GLU B O 1
ATOM 2237 N N . GLY B 1 75 ? -1.361 -33.108 10.416 1.00 63.84 104 GLY B N 1
ATOM 2238 C CA . GLY B 1 75 ? 0.059 -32.899 10.126 1.00 61.75 104 GLY B CA 1
ATOM 2239 C C . GLY B 1 75 ? 0.294 -31.769 9.155 1.00 59.33 104 GLY B C 1
ATOM 2240 O O . GLY B 1 75 ? -0.587 -30.950 8.900 1.00 60.25 104 GLY B O 1
ATOM 2241 N N . TYR B 1 76 ? 1.519 -31.704 8.654 1.00 58.16 105 TYR B N 1
ATOM 2242 C CA . TYR B 1 76 ? 1.949 -30.616 7.798 1.00 54.55 105 TYR B CA 1
ATOM 2243 C C . TYR B 1 76 ? 3.106 -31.064 6.946 1.00 53.25 105 TYR B C 1
ATOM 2244 O O . TYR B 1 76 ? 3.684 -32.125 7.178 1.00 53.61 105 TYR B O 1
ATOM 2253 N N . ASN B 1 77 ? 3.474 -30.222 5.991 1.00 49.66 106 ASN B N 1
ATOM 2254 C CA . ASN B 1 77 ? 4.514 -30.563 5.051 1.00 49.58 106 ASN B CA 1
ATOM 2255 C C . ASN B 1 77 ? 5.368 -29.336 4.672 1.00 46.99 106 ASN B C 1
ATOM 2256 O O . ASN B 1 77 ? 5.221 -28.256 5.241 1.00 46.04 106 ASN B O 1
ATOM 2261 N N . THR B 1 78 ? 6.281 -29.537 3.739 1.00 45.89 107 THR B N 1
ATOM 2262 C CA . THR B 1 78 ? 7.217 -28.500 3.316 1.00 45.40 107 THR B CA 1
ATOM 2263 C C . THR B 1 78 ? 6.514 -27.230 2.881 1.00 43.06 107 THR B C 1
ATOM 2264 O O . THR B 1 78 ? 6.871 -26.131 3.303 1.00 43.76 107 THR B O 1
ATOM 2268 N N . TYR B 1 79 ? 5.498 -27.390 2.053 1.00 44.27 108 TYR B N 1
ATOM 2269 C CA . TYR B 1 79 ? 4.694 -26.273 1.596 1.00 44.33 108 TYR B CA 1
ATOM 2270 C C . TYR B 1 79 ? 4.269 -25.420 2.793 1.00 44.86 108 TYR B C 1
ATOM 2271 O O . TYR B 1 79 ? 4.424 -24.202 2.781 1.00 42.66 108 TYR B O 1
ATOM 2280 N N . ASP B 1 80 ? 3.743 -26.061 3.823 1.00 44.91 109 ASP B N 1
ATOM 2281 C CA . ASP B 1 80 ? 3.244 -25.332 4.981 1.00 46.49 109 ASP B CA 1
ATOM 2282 C C . ASP B 1 80 ? 4.340 -24.565 5.704 1.00 46.39 109 ASP B C 1
ATOM 2283 O O . ASP B 1 80 ? 4.113 -23.461 6.205 1.00 45.10 109 ASP B O 1
ATOM 2288 N N . ILE B 1 81 ? 5.523 -25.165 5.783 1.00 47.04 110 ILE B N 1
ATOM 2289 C CA . ILE B 1 81 ? 6.642 -24.561 6.505 1.00 46.63 110 ILE B CA 1
ATOM 2290 C C . ILE B 1 81 ? 7.077 -23.297 5.770 1.00 43.57 110 ILE B C 1
ATOM 2291 O O . ILE B 1 81 ? 7.287 -22.250 6.378 1.00 43.35 110 ILE B O 1
ATOM 2296 N N . VAL B 1 82 ? 7.238 -23.423 4.457 1.00 42.81 111 VAL B N 1
ATOM 2297 C CA . VAL B 1 82 ? 7.657 -22.305 3.631 1.00 42.36 111 VAL B CA 1
ATOM 2298 C C . VAL B 1 82 ? 6.666 -21.138 3.763 1.00 42.79 111 VAL B C 1
ATOM 2299 O O . VAL B 1 82 ? 7.060 -20.004 3.981 1.00 43.72 111 VAL B O 1
ATOM 2303 N N . ARG B 1 83 ? 5.388 -21.434 3.622 1.00 45.00 112 ARG B N 1
ATOM 2304 C CA . ARG B 1 83 ? 4.349 -20.443 3.787 1.00 46.20 112 ARG B CA 1
ATOM 2305 C C . ARG B 1 83 ? 4.486 -19.732 5.121 1.00 45.02 112 ARG B C 1
ATOM 2306 O O . ARG B 1 83 ? 4.380 -18.512 5.218 1.00 43.53 112 ARG B O 1
ATOM 2314 N N . THR B 1 84 ? 4.679 -20.523 6.152 1.00 42.83 113 THR B N 1
ATOM 2315 C CA . THR B 1 84 ? 4.852 -20.015 7.493 1.00 43.22 113 THR B CA 1
ATOM 2316 C C . THR B 1 84 ? 6.005 -19.016 7.588 1.00 42.63 113 THR B C 1
ATOM 2317 O O . THR B 1 84 ? 5.918 -18.025 8.301 1.00 41.28 113 THR B O 1
ATOM 2321 N N . TYR B 1 85 ? 7.090 -19.306 6.896 1.00 40.44 114 TYR B N 1
ATOM 2322 C CA . TYR B 1 85 ? 8.240 -18.445 6.933 1.00 39.49 114 TYR B CA 1
ATOM 2323 C C . TYR B 1 85 ? 7.986 -17.153 6.162 1.00 39.04 114 TYR B C 1
ATOM 2324 O O . TYR B 1 85 ? 8.437 -16.084 6.579 1.00 36.87 114 TYR B O 1
ATOM 2333 N N . LEU B 1 86 ? 7.271 -17.259 5.046 1.00 37.45 115 LEU B N 1
ATOM 2334 C CA . LEU B 1 86 ? 7.017 -16.116 4.176 1.00 37.40 115 LEU B CA 1
ATOM 2335 C C . LEU B 1 86 ? 5.943 -15.145 4.669 1.00 37.57 115 LEU B C 1
ATOM 2336 O O . LEU B 1 86 ? 6.096 -13.946 4.577 1.00 40.28 115 LEU B O 1
ATOM 2341 N N . ARG B 1 87 ? 4.845 -15.674 5.161 1.00 42.03 116 ARG B N 1
ATOM 2342 C CA . ARG B 1 87 ? 3.690 -14.868 5.530 1.00 44.76 116 ARG B CA 1
ATOM 2343 C C . ARG B 1 87 ? 3.982 -13.580 6.296 1.00 45.76 116 ARG B C 1
ATOM 2344 O O . ARG B 1 87 ? 3.477 -12.515 5.933 1.00 44.61 116 ARG B O 1
ATOM 2352 N N . PRO B 1 88 ? 4.779 -13.664 7.370 1.00 46.45 117 PRO B N 1
ATOM 2353 C CA . PRO B 1 88 ? 4.933 -12.481 8.207 1.00 44.66 117 PRO B CA 1
ATOM 2354 C C . PRO B 1 88 ? 5.704 -11.375 7.523 1.00 42.84 117 PRO B C 1
ATOM 2355 O O . PRO B 1 88 ? 5.674 -10.265 8.012 1.00 42.74 117 PRO B O 1
ATOM 2359 N N . GLN B 1 89 ? 6.435 -11.685 6.455 1.00 39.61 118 GLN B N 1
ATOM 2360 C CA . GLN B 1 89 ? 7.100 -10.641 5.701 1.00 38.70 118 GLN B CA 1
ATOM 2361 C C . GLN B 1 89 ? 6.156 -9.913 4.753 1.00 38.24 118 GLN B C 1
ATOM 2362 O O . GLN B 1 89 ? 6.457 -8.806 4.371 1.00 37.86 118 GLN B O 1
ATOM 2368 N N . PHE B 1 90 ? 5.016 -10.511 4.413 1.00 39.19 119 PHE B N 1
ATOM 2369 C CA . PHE B 1 90 ? 4.092 -9.914 3.436 1.00 40.03 119 PHE B CA 1
ATOM 2370 C C . PHE B 1 90 ? 2.697 -9.546 3.927 1.00 43.16 119 PHE B C 1
ATOM 2371 O O . PHE B 1 90 ? 2.032 -8.736 3.306 1.00 43.68 119 PHE B O 1
ATOM 2379 N N . GLU B 1 91 ? 2.254 -10.107 5.048 1.00 47.73 120 GLU B N 1
ATOM 2380 C CA . GLU B 1 91 ? 0.964 -9.712 5.625 1.00 49.54 120 GLU B CA 1
ATOM 2381 C C . GLU B 1 91 ? 1.035 -8.438 6.463 1.00 53.35 120 GLU B C 1
ATOM 2382 O O . GLU B 1 91 ? 1.884 -8.325 7.344 1.00 53.75 120 GLU B O 1
ATOM 2388 N N . HIS B 1 92 ? 0.140 -7.488 6.175 1.00 58.61 121 HIS B N 1
ATOM 2389 C CA . HIS B 1 92 ? -0.067 -6.287 6.987 1.00 63.01 121 HIS B CA 1
ATOM 2390 C C . HIS B 1 92 ? -1.536 -5.933 6.828 1.00 66.58 121 HIS B C 1
ATOM 2391 O O . HIS B 1 92 ? -2.189 -6.460 5.922 1.00 62.07 121 HIS B O 1
ATOM 2398 N N . ARG B 1 93 ? -2.043 -5.040 7.681 1.00 79.38 122 ARG B N 1
ATOM 2399 C CA . ARG B 1 93 ? -3.327 -4.327 7.397 1.00 88.92 122 ARG B CA 1
ATOM 2400 C C . ARG B 1 93 ? -3.068 -3.322 6.279 1.00 93.72 122 ARG B C 1
ATOM 2401 O O . ARG B 1 93 ? -2.058 -2.617 6.296 1.00 92.66 122 ARG B O 1
ATOM 2403 N N . GLU B 1 94 ? -3.981 -3.257 5.308 1.00 103.24 123 GLU B N 1
ATOM 2404 C CA . GLU B 1 94 ? -3.638 -2.696 3.984 1.00 106.76 123 GLU B CA 1
ATOM 2405 C C . GLU B 1 94 ? -3.099 -1.252 3.976 1.00 107.53 123 GLU B C 1
ATOM 2406 O O . GLU B 1 94 ? -2.341 -0.908 3.068 1.00 106.51 123 GLU B O 1
ATOM 2412 N N . ALA B 1 95 ? -3.447 -0.430 4.979 1.00 102.28 124 ALA B N 1
ATOM 2413 C CA . ALA B 1 95 ? -2.823 0.901 5.145 1.00 101.35 124 ALA B CA 1
ATOM 2414 C C . ALA B 1 95 ? -1.290 0.754 5.380 1.00 98.25 124 ALA B C 1
ATOM 2415 O O . ALA B 1 95 ? -0.490 0.982 4.473 1.00 89.48 124 ALA B O 1
ATOM 2417 N N . GLY B 1 96 ? -0.899 0.384 6.600 1.00 95.42 125 GLY B N 1
ATOM 2418 C CA . GLY B 1 96 ? 0.390 -0.254 6.853 1.00 91.87 125 GLY B CA 1
ATOM 2419 C C . GLY B 1 96 ? 1.677 0.519 6.602 1.00 89.43 125 GLY B C 1
ATOM 2420 O O . GLY B 1 96 ? 2.501 0.104 5.787 1.00 87.67 125 GLY B O 1
ATOM 2421 N N . GLN B 1 97 ? 1.901 1.587 7.361 1.00 85.48 126 GLN B N 1
ATOM 2422 C CA . GLN B 1 97 ? 3.057 2.478 7.114 1.00 84.78 126 GLN B CA 1
ATOM 2423 C C . GLN B 1 97 ? 4.261 1.776 7.691 1.00 78.84 126 GLN B C 1
ATOM 2424 O O . GLN B 1 97 ? 5.259 1.543 7.017 1.00 75.35 126 GLN B O 1
ATOM 2430 N N . ALA B 1 98 ? 4.125 1.407 8.955 1.00 74.95 127 ALA B N 1
ATOM 2431 C CA . ALA B 1 98 ? 5.163 0.663 9.650 1.00 71.51 127 ALA B CA 1
ATOM 2432 C C . ALA B 1 98 ? 5.694 -0.484 8.797 1.00 66.77 127 ALA B C 1
ATOM 2433 O O . ALA B 1 98 ? 6.906 -0.688 8.707 1.00 67.81 127 ALA B O 1
ATOM 2435 N N . TRP B 1 99 ? 4.773 -1.211 8.168 1.00 64.82 128 TRP B N 1
ATOM 2436 C CA . TRP B 1 99 ? 5.110 -2.319 7.297 1.00 62.21 128 TRP B CA 1
ATOM 2437 C C . TRP B 1 99 ? 6.002 -1.817 6.148 1.00 62.46 128 TRP B C 1
ATOM 2438 O O . TRP B 1 99 ? 7.084 -2.346 5.935 1.00 57.96 128 TRP B O 1
ATOM 2449 N N . MET B 1 100 ? 5.549 -0.782 5.440 1.00 58.36 129 MET B N 1
ATOM 2450 C CA . MET B 1 100 ? 6.200 -0.334 4.221 1.00 57.52 129 MET B CA 1
ATOM 2451 C C . MET B 1 100 ? 7.652 -0.002 4.433 1.00 50.81 129 MET B C 1
ATOM 2452 O O . MET B 1 100 ? 8.493 -0.361 3.618 1.00 45.66 129 MET B O 1
ATOM 2457 N N . HIS B 1 101 ? 7.935 0.749 5.489 1.00 49.77 130 HIS B N 1
ATOM 2458 C CA . HIS B 1 101 ? 9.278 1.276 5.709 1.00 47.27 130 HIS B CA 1
ATOM 2459 C C . HIS B 1 101 ? 10.253 0.134 5.958 1.00 43.14 130 HIS B C 1
ATOM 2460 O O . HIS B 1 101 ? 11.359 0.138 5.429 1.00 43.01 130 HIS B O 1
ATOM 2467 N N . PHE B 1 102 ? 9.847 -0.842 6.764 1.00 39.29 131 PHE B N 1
ATOM 2468 C CA . PHE B 1 102 ? 10.730 -1.924 7.091 1.00 37.86 131 PHE B CA 1
ATOM 2469 C C . PHE B 1 102 ? 10.860 -2.880 5.920 1.00 36.52 131 PHE B C 1
ATOM 2470 O O . PHE B 1 102 ? 11.933 -3.472 5.725 1.00 34.94 131 PHE B O 1
ATOM 2478 N N . ALA B 1 103 ? 9.814 -2.996 5.114 1.00 36.46 132 ALA B N 1
ATOM 2479 C CA . ALA B 1 103 ? 9.884 -3.792 3.875 1.00 39.34 132 ALA B CA 1
ATOM 2480 C C . ALA B 1 103 ? 10.902 -3.188 2.913 1.00 38.89 132 ALA B C 1
ATOM 2481 O O . ALA B 1 103 ? 11.765 -3.892 2.386 1.00 39.99 132 ALA B O 1
ATOM 2483 N N . ARG B 1 104 ? 10.813 -1.888 2.718 1.00 36.82 133 ARG B N 1
ATOM 2484 C CA . ARG B 1 104 ? 11.707 -1.200 1.825 1.00 39.46 133 ARG B CA 1
ATOM 2485 C C . ARG B 1 104 ? 13.115 -1.270 2.349 1.00 38.63 133 ARG B C 1
ATOM 2486 O O . ARG B 1 104 ? 14.049 -1.515 1.585 1.00 38.15 133 ARG B O 1
ATOM 2494 N N . LEU B 1 105 ? 13.281 -1.057 3.653 1.00 37.59 134 LEU B N 1
ATOM 2495 C CA . LEU B 1 105 ? 14.598 -1.143 4.243 1.00 38.44 134 LEU B CA 1
ATOM 2496 C C . LEU B 1 105 ? 15.227 -2.509 3.967 1.00 36.61 134 LEU B C 1
ATOM 2497 O O . LEU B 1 105 ? 16.375 -2.590 3.530 1.00 35.81 134 LEU B O 1
ATOM 2502 N N . GLN B 1 106 ? 14.499 -3.588 4.233 1.00 37.11 135 GLN B N 1
ATOM 2503 C CA . GLN B 1 106 ? 15.072 -4.940 3.987 1.00 36.08 135 GLN B CA 1
ATOM 2504 C C . GLN B 1 106 ? 15.366 -5.160 2.518 1.00 33.72 135 GLN B C 1
ATOM 2505 O O . GLN B 1 106 ? 16.359 -5.775 2.186 1.00 33.46 135 GLN B O 1
ATOM 2511 N N . SER B 1 107 ? 14.525 -4.624 1.649 1.00 33.09 136 SER B N 1
ATOM 2512 C CA . SER B 1 107 ? 14.736 -4.805 0.214 1.00 34.87 136 SER B CA 1
ATOM 2513 C C . SER B 1 107 ? 16.018 -4.178 -0.293 1.00 35.63 136 SER B C 1
ATOM 2514 O O . SER B 1 107 ? 16.513 -4.584 -1.338 1.00 36.74 136 SER B O 1
ATOM 2517 N N . ARG B 1 108 ? 16.571 -3.221 0.450 1.00 36.52 137 ARG B N 1
ATOM 2518 C CA . ARG B 1 108 ? 17.850 -2.611 0.099 1.00 38.92 137 ARG B CA 1
ATOM 2519 C C . ARG B 1 108 ? 19.069 -3.296 0.731 1.00 35.63 137 ARG B C 1
ATOM 2520 O O . ARG B 1 108 ? 20.185 -2.820 0.572 1.00 33.58 137 ARG B O 1
ATOM 2528 N N . LEU B 1 109 ? 18.856 -4.358 1.488 1.00 37.01 138 LEU B N 1
ATOM 2529 C CA . LEU B 1 109 ? 19.893 -4.889 2.347 1.00 37.95 138 LEU B CA 1
ATOM 2530 C C . LEU B 1 109 ? 21.164 -5.236 1.579 1.00 36.14 138 LEU B C 1
ATOM 2531 O O . LEU B 1 109 ? 22.261 -4.991 2.062 1.00 36.06 138 LEU B O 1
ATOM 2536 N N . ALA B 1 110 ? 21.026 -5.732 0.363 1.00 37.01 139 ALA B N 1
ATOM 2537 C CA . ALA B 1 110 ? 22.183 -6.134 -0.434 1.00 38.44 139 ALA B CA 1
ATOM 2538 C C . ALA B 1 110 ? 23.106 -4.996 -0.775 1.00 40.60 139 ALA B C 1
ATOM 2539 O O . ALA B 1 110 ? 24.271 -5.217 -1.057 1.00 44.75 139 ALA B O 1
ATOM 2541 N N . SER B 1 111 ? 22.617 -3.769 -0.761 1.00 43.11 140 SER B N 1
ATOM 2542 C CA . SER B 1 111 ? 23.487 -2.640 -1.055 1.00 44.97 140 SER B CA 1
ATOM 2543 C C . SER B 1 111 ? 24.173 -2.065 0.187 1.00 41.68 140 SER B C 1
ATOM 2544 O O . SER B 1 111 ? 24.937 -1.108 0.087 1.00 41.55 140 SER B O 1
ATOM 2547 N N . GLU B 1 112 ? 23.922 -2.631 1.361 1.00 39.82 141 GLU B N 1
ATOM 2548 C CA . GLU B 1 112 ? 24.550 -2.120 2.577 1.00 39.69 141 GLU B CA 1
ATOM 2549 C C . GLU B 1 112 ? 25.974 -2.684 2.674 1.00 41.28 141 GLU B C 1
ATOM 2550 O O . GLU B 1 112 ? 26.254 -3.763 2.189 1.00 41.06 141 GLU B O 1
ATOM 2556 N N . PRO B 1 113 ? 26.894 -1.932 3.284 1.00 44.57 142 PRO B N 1
ATOM 2557 C CA . PRO B 1 113 ? 28.241 -2.483 3.398 1.00 46.10 142 PRO B CA 1
ATOM 2558 C C . PRO B 1 113 ? 28.300 -3.775 4.239 1.00 45.76 142 PRO B C 1
ATOM 2559 O O . PRO B 1 113 ? 27.586 -3.934 5.222 1.00 40.42 142 PRO B O 1
ATOM 2563 N N . GLU B 1 114 ? 29.178 -4.670 3.834 1.00 47.40 143 GLU B N 1
ATOM 2564 C CA . GLU B 1 114 ? 29.364 -5.961 4.499 1.00 50.71 143 GLU B CA 1
ATOM 2565 C C . GLU B 1 114 ? 29.732 -5.795 5.978 1.00 48.96 143 GLU B C 1
ATOM 2566 O O . GLU B 1 114 ? 29.362 -6.613 6.808 1.00 49.81 143 GLU B O 1
ATOM 2572 N N . GLU B 1 115 ? 30.409 -4.713 6.318 1.00 50.75 144 GLU B N 1
ATOM 2573 C CA . GLU B 1 115 ? 30.759 -4.437 7.713 1.00 53.54 144 GLU B CA 1
ATOM 2574 C C . GLU B 1 115 ? 29.530 -4.355 8.609 1.00 48.84 144 GLU B C 1
ATOM 2575 O O . GLU B 1 115 ? 29.617 -4.675 9.794 1.00 47.70 144 GLU B O 1
ATOM 2581 N N . VAL B 1 116 ? 28.401 -3.870 8.082 1.00 45.03 145 VAL B N 1
ATOM 2582 C CA . VAL B 1 116 ? 27.171 -3.887 8.874 1.00 44.59 145 VAL B CA 1
ATOM 2583 C C . VAL B 1 116 ? 26.324 -5.104 8.526 1.00 42.45 145 VAL B C 1
ATOM 2584 O O . VAL B 1 116 ? 25.720 -5.686 9.401 1.00 43.38 145 VAL B O 1
ATOM 2588 N N . ALA B 1 117 ? 26.308 -5.522 7.265 1.00 38.85 146 ALA B N 1
ATOM 2589 C CA . ALA B 1 117 ? 25.418 -6.620 6.866 1.00 37.81 146 ALA B CA 1
ATOM 2590 C C . ALA B 1 117 ? 25.811 -7.973 7.482 1.00 38.11 146 ALA B C 1
ATOM 2591 O O . ALA B 1 117 ? 24.945 -8.749 7.845 1.00 35.85 146 ALA B O 1
ATOM 2593 N N . VAL B 1 118 ? 27.112 -8.247 7.593 1.00 39.21 147 VAL B N 1
ATOM 2594 C CA . VAL B 1 118 ? 27.584 -9.518 8.142 1.00 37.72 147 VAL B CA 1
ATOM 2595 C C . VAL B 1 118 ? 27.091 -9.739 9.581 1.00 40.45 147 VAL B C 1
ATOM 2596 O O . VAL B 1 118 ? 26.409 -10.723 9.845 1.00 41.54 147 VAL B O 1
ATOM 2600 N N . PRO B 1 119 ? 27.420 -8.830 10.508 1.00 42.96 148 PRO B N 1
ATOM 2601 C CA . PRO B 1 119 ? 26.930 -9.054 11.878 1.00 45.00 148 PRO B CA 1
ATOM 2602 C C . PRO B 1 119 ? 25.413 -9.017 11.980 1.00 44.55 148 PRO B C 1
ATOM 2603 O O . PRO B 1 119 ? 24.817 -9.758 12.771 1.00 47.57 148 PRO B O 1
ATOM 2607 N N . LEU B 1 120 ? 24.789 -8.188 11.156 1.00 42.06 149 LEU B N 1
ATOM 2608 C CA . LEU B 1 120 ? 23.336 -8.148 11.111 1.00 39.58 149 LEU B CA 1
ATOM 2609 C C . LEU B 1 120 ? 22.704 -9.525 10.802 1.00 35.70 149 LEU B C 1
ATOM 2610 O O . LEU B 1 120 ? 21.857 -10.010 11.551 1.00 34.17 149 LEU B O 1
ATOM 2615 N N . ARG B 1 121 ? 23.100 -10.147 9.703 1.00 34.02 150 ARG B N 1
ATOM 2616 C CA . ARG B 1 121 ? 22.484 -11.408 9.343 1.00 34.66 150 ARG B CA 1
ATOM 2617 C C . ARG B 1 121 ? 22.875 -12.524 10.311 1.00 37.98 150 ARG B C 1
ATOM 2618 O O . ARG B 1 121 ? 22.049 -13.390 10.628 1.00 38.27 150 ARG B O 1
ATOM 2626 N N . LYS B 1 122 ? 24.109 -12.493 10.796 1.00 41.44 151 LYS B N 1
ATOM 2627 C CA . LYS B 1 122 ? 24.546 -13.426 11.856 1.00 45.27 151 LYS B CA 1
ATOM 2628 C C . LYS B 1 122 ? 23.643 -13.384 13.083 1.00 42.70 151 LYS B C 1
ATOM 2629 O O . LYS B 1 122 ? 23.178 -14.415 13.549 1.00 43.26 151 LYS B O 1
ATOM 2635 N N . GLU B 1 123 ? 23.339 -12.190 13.561 1.00 39.10 152 GLU B N 1
ATOM 2636 C CA . GLU B 1 123 ? 22.516 -12.049 14.750 1.00 40.97 152 GLU B CA 1
ATOM 2637 C C . GLU B 1 123 ? 21.009 -12.218 14.488 1.00 41.57 152 GLU B C 1
ATOM 2638 O O . GLU B 1 123 ? 20.310 -12.770 15.327 1.00 41.19 152 GLU B O 1
ATOM 2644 N N . LEU B 1 124 ? 20.509 -11.753 13.338 1.00 38.92 153 LEU B N 1
ATOM 2645 C CA . LEU B 1 124 ? 19.062 -11.611 13.152 1.00 37.86 153 LEU B CA 1
ATOM 2646 C C . LEU B 1 124 ? 18.395 -12.480 12.099 1.00 33.97 153 LEU B C 1
ATOM 2647 O O . LEU B 1 124 ? 17.161 -12.620 12.109 1.00 37.86 153 LEU B O 1
ATOM 2652 N N . TYR B 1 125 ? 19.154 -13.036 11.173 1.00 29.96 154 TYR B N 1
ATOM 2653 C CA . TYR B 1 125 ? 18.545 -13.865 10.135 1.00 30.90 154 TYR B CA 1
ATOM 2654 C C . TYR B 1 125 ? 18.961 -15.332 10.225 1.00 31.27 154 TYR B C 1
ATOM 2655 O O . TYR B 1 125 ? 18.145 -16.203 9.986 1.00 33.05 154 TYR B O 1
ATOM 2664 N N . ASP B 1 126 ? 20.218 -15.601 10.554 1.00 34.08 155 ASP B N 1
ATOM 2665 C CA . ASP B 1 126 ? 20.782 -16.944 10.417 1.00 37.79 155 ASP B CA 1
ATOM 2666 C C . ASP B 1 126 ? 20.114 -17.996 11.285 1.00 39.68 155 ASP B C 1
ATOM 2667 O O . ASP B 1 126 ? 19.816 -19.079 10.807 1.00 41.41 155 ASP B O 1
ATOM 2672 N N . HIS B 1 127 ? 19.887 -17.681 12.553 1.00 41.85 156 HIS B N 1
ATOM 2673 C CA . HIS B 1 127 ? 19.332 -18.658 13.463 1.00 46.66 156 HIS B CA 1
ATOM 2674 C C . HIS B 1 127 ? 17.974 -19.165 12.951 1.00 43.99 156 HIS B C 1
ATOM 2675 O O . HIS B 1 127 ? 17.717 -20.375 12.935 1.00 41.92 156 HIS B O 1
ATOM 2682 N N . THR B 1 128 ? 17.109 -18.239 12.562 1.00 39.67 157 THR B N 1
ATOM 2683 C CA . THR B 1 128 ? 15.771 -18.601 12.149 1.00 43.34 157 THR B CA 1
ATOM 2684 C C . THR B 1 128 ? 15.769 -19.316 10.815 1.00 43.03 157 THR B C 1
ATOM 2685 O O . THR B 1 128 ? 14.970 -20.226 10.603 1.00 45.81 157 THR B O 1
ATOM 2689 N N . LEU B 1 129 ? 16.673 -18.929 9.924 1.00 40.71 158 LEU B N 1
ATOM 2690 C CA . LEU B 1 129 ? 16.833 -19.664 8.690 1.00 41.65 158 LEU B CA 1
ATOM 2691 C C . LEU B 1 129 ? 17.321 -21.077 8.914 1.00 41.26 158 LEU B C 1
ATOM 2692 O O . LEU B 1 129 ? 16.821 -21.988 8.284 1.00 40.76 158 LEU B O 1
ATOM 2697 N N . LYS B 1 130 ? 18.282 -21.261 9.811 1.00 41.54 159 LYS B N 1
ATOM 2698 C CA . LYS B 1 130 ? 18.736 -22.605 10.130 1.00 44.99 159 LYS B CA 1
ATOM 2699 C C . LYS B 1 130 ? 17.607 -23.426 10.742 1.00 46.10 159 LYS B C 1
ATOM 2700 O O . LYS B 1 130 ? 17.461 -24.619 10.432 1.00 44.13 159 LYS B O 1
ATOM 2706 N N . ALA B 1 131 ? 16.781 -22.781 11.572 1.00 44.23 160 ALA B N 1
ATOM 2707 C CA . ALA B 1 131 ? 15.653 -23.483 12.181 1.00 46.63 160 ALA B CA 1
ATOM 2708 C C . ALA B 1 131 ? 14.649 -23.928 11.096 1.00 46.45 160 ALA B C 1
ATOM 2709 O O . ALA B 1 131 ? 14.107 -25.033 11.139 1.00 48.54 160 ALA B O 1
ATOM 2711 N N . PHE B 1 132 ? 14.435 -23.064 10.116 1.00 43.95 161 PHE B N 1
ATOM 2712 C CA . PHE B 1 132 ? 13.550 -23.365 9.007 1.00 44.57 161 PHE B CA 1
ATOM 2713 C C . PHE B 1 132 ? 14.065 -24.533 8.171 1.00 44.67 161 PHE B C 1
ATOM 2714 O O . PHE B 1 132 ? 13.300 -25.438 7.801 1.00 44.09 161 PHE B O 1
ATOM 2722 N N . ILE B 1 133 ? 15.360 -24.524 7.897 1.00 42.16 162 ILE B N 1
ATOM 2723 C CA . ILE B 1 133 ? 15.975 -25.631 7.205 1.00 44.45 162 ILE B CA 1
ATOM 2724 C C . ILE B 1 133 ? 15.750 -26.912 8.015 1.00 45.67 162 ILE B C 1
ATOM 2725 O O . ILE B 1 133 ? 15.342 -27.933 7.471 1.00 47.03 162 ILE B O 1
ATOM 2730 N N . HIS B 1 134 ? 16.006 -26.834 9.319 1.00 46.47 163 HIS B N 1
ATOM 2731 C CA . HIS B 1 134 ? 15.860 -27.978 10.219 1.00 49.70 163 HIS B CA 1
ATOM 2732 C C . HIS B 1 134 ? 14.432 -28.541 10.221 1.00 50.98 163 HIS B C 1
ATOM 2733 O O . HIS B 1 134 ? 14.234 -29.757 10.117 1.00 50.69 163 HIS B O 1
ATOM 2740 N N . GLU B 1 135 ? 13.450 -27.651 10.281 1.00 50.86 164 GLU B N 1
ATOM 2741 C CA . GLU B 1 135 ? 12.056 -28.075 10.258 1.00 54.29 164 GLU B CA 1
ATOM 2742 C C . GLU B 1 135 ? 11.683 -28.797 8.966 1.00 53.54 164 GLU B C 1
ATOM 2743 O O . GLU B 1 135 ? 10.967 -29.796 8.987 1.00 52.98 164 GLU B O 1
ATOM 2749 N N . ILE B 1 136 ? 12.174 -28.286 7.844 1.00 52.44 165 ILE B N 1
ATOM 2750 C CA . ILE B 1 136 ? 11.926 -28.939 6.570 1.00 53.09 165 ILE B CA 1
ATOM 2751 C C . ILE B 1 136 ? 12.592 -30.312 6.520 1.00 54.57 165 ILE B C 1
ATOM 2752 O O . ILE B 1 136 ? 12.024 -31.244 5.956 1.00 58.53 165 ILE B O 1
ATOM 2757 N N . MET B 1 137 ? 13.788 -30.436 7.088 1.00 54.93 166 MET B N 1
ATOM 2758 C CA . MET B 1 137 ? 14.488 -31.716 7.090 1.00 60.57 166 MET B CA 1
ATOM 2759 C C . MET B 1 137 ? 13.751 -32.779 7.909 1.00 65.08 166 MET B C 1
ATOM 2760 O O . MET B 1 137 ? 13.778 -33.950 7.558 1.00 69.01 166 MET B O 1
ATOM 2765 N N . GLU B 1 138 ? 13.061 -32.362 8.965 1.00 68.10 167 GLU B N 1
ATOM 2766 C CA . GLU B 1 138 ? 12.262 -33.280 9.769 1.00 71.25 167 GLU B CA 1
ATOM 2767 C C . GLU B 1 138 ? 11.016 -33.806 9.054 1.00 71.26 167 GLU B C 1
ATOM 2768 O O . GLU B 1 138 ? 10.409 -34.762 9.521 1.00 76.85 167 GLU B O 1
ATOM 2774 N N . CYS B 1 139 ? 10.649 -33.232 7.915 1.00 70.04 168 CYS B N 1
ATOM 2775 C CA . CYS B 1 139 ? 9.531 -33.766 7.130 1.00 73.97 168 CYS B CA 1
ATOM 2776 C C . CYS B 1 139 ? 9.873 -35.061 6.389 1.00 79.92 168 CYS B C 1
ATOM 2777 O O . CYS B 1 139 ? 11.027 -35.299 6.011 1.00 75.25 168 CYS B O 1
ATOM 2780 N N . GLU B 1 140 ? 8.837 -35.884 6.189 1.00 87.86 169 GLU B N 1
ATOM 2781 C CA . GLU B 1 140 ? 8.908 -37.098 5.361 1.00 91.57 169 GLU B CA 1
ATOM 2782 C C . GLU B 1 140 ? 9.336 -36.779 3.928 1.00 89.68 169 GLU B C 1
ATOM 2783 O O . GLU B 1 140 ? 8.891 -35.789 3.332 1.00 90.37 169 GLU B O 1
ATOM 2789 N N . GLY B 1 141 ? 10.216 -37.615 3.388 1.00 88.45 170 GLY B N 1
ATOM 2790 C CA . GLY B 1 141 ? 10.727 -37.423 2.035 1.00 89.34 170 GLY B CA 1
ATOM 2791 C C . GLY B 1 141 ? 11.829 -36.379 1.925 1.00 88.55 170 GLY B C 1
ATOM 2792 O O . GLY B 1 141 ? 12.391 -36.200 0.846 1.00 90.27 170 GLY B O 1
ATOM 2793 N N . GLU B 1 142 ? 12.141 -35.696 3.031 1.00 85.26 171 GLU B N 1
ATOM 2794 C CA . GLU B 1 142 ? 13.211 -34.709 3.070 1.00 80.40 171 GLU B CA 1
ATOM 2795 C C . GLU B 1 142 ? 14.414 -35.249 3.841 1.00 82.13 171 GLU B C 1
ATOM 2796 O O . GLU B 1 142 ? 14.416 -35.299 5.076 1.00 84.27 171 GLU B O 1
ATOM 2802 N N . ASP B 1 143 ? 15.415 -35.707 3.090 1.00 83.19 172 ASP B N 1
ATOM 2803 C CA . ASP B 1 143 ? 16.713 -36.124 3.641 1.00 84.25 172 ASP B CA 1
ATOM 2804 C C . ASP B 1 143 ? 17.856 -35.728 2.688 1.00 75.02 172 ASP B C 1
ATOM 2805 O O . ASP B 1 143 ? 18.870 -36.415 2.594 1.00 77.11 172 ASP B O 1
ATOM 2810 N N . ASP B 1 144 ? 17.680 -34.588 2.012 1.00 66.35 173 ASP B N 1
ATOM 2811 C CA . ASP B 1 144 ? 18.733 -33.949 1.214 1.00 61.50 173 ASP B CA 1
ATOM 2812 C C . ASP B 1 144 ? 18.934 -32.512 1.710 1.00 53.90 173 ASP B C 1
ATOM 2813 O O . ASP B 1 144 ? 18.174 -31.617 1.357 1.00 50.49 173 ASP B O 1
ATOM 2818 N N . ALA B 1 145 ? 19.963 -32.310 2.524 1.00 50.44 174 ALA B N 1
ATOM 2819 C CA . ALA B 1 145 ? 20.238 -31.023 3.149 1.00 48.79 174 ALA B CA 1
ATOM 2820 C C . ALA B 1 145 ? 20.630 -29.950 2.139 1.00 46.70 174 ALA B C 1
ATOM 2821 O O . ALA B 1 145 ? 20.305 -28.778 2.313 1.00 47.11 174 ALA B O 1
ATOM 2823 N N . ALA B 1 146 ? 21.370 -30.349 1.110 1.00 45.86 175 ALA B N 1
ATOM 2824 C CA . ALA B 1 146 ? 21.832 -29.426 0.075 1.00 44.71 175 ALA B CA 1
ATOM 2825 C C . ALA B 1 146 ? 20.645 -28.800 -0.643 1.00 42.39 175 ALA B C 1
ATOM 2826 O O . ALA B 1 146 ? 20.624 -27.598 -0.880 1.00 42.39 175 ALA B O 1
ATOM 2828 N N . ALA B 1 147 ? 19.663 -29.622 -0.983 1.00 42.27 176 ALA B N 1
ATOM 2829 C CA . ALA B 1 147 ? 18.499 -29.163 -1.710 1.00 40.78 176 ALA B CA 1
ATOM 2830 C C . ALA B 1 147 ? 17.738 -28.146 -0.902 1.00 41.19 176 ALA B C 1
ATOM 2831 O O . ALA B 1 147 ? 17.316 -27.110 -1.423 1.00 40.41 176 ALA B O 1
ATOM 2833 N N . VAL B 1 148 ? 17.568 -28.434 0.376 1.00 43.31 177 VAL B N 1
ATOM 2834 C CA . VAL B 1 148 ? 16.802 -27.543 1.264 1.00 42.56 177 VAL B CA 1
ATOM 2835 C C . VAL B 1 148 ? 17.597 -26.290 1.588 1.00 41.04 177 VAL B C 1
ATOM 2836 O O . VAL B 1 148 ? 17.047 -25.191 1.630 1.00 40.89 177 VAL B O 1
ATOM 2840 N N . SER B 1 149 ? 18.901 -26.446 1.767 1.00 41.16 178 SER B N 1
ATOM 2841 C CA . SER B 1 149 ? 19.731 -25.308 2.105 1.00 41.29 178 SER B CA 1
ATOM 2842 C C . SER B 1 149 ? 19.869 -24.333 0.923 1.00 40.43 178 SER B C 1
ATOM 2843 O O . SER B 1 149 ? 19.784 -23.120 1.110 1.00 37.04 178 SER B O 1
ATOM 2846 N N . TRP B 1 150 ? 20.076 -24.861 -0.284 1.00 40.79 179 TRP B N 1
ATOM 2847 C CA . TRP B 1 150 ? 20.050 -24.019 -1.487 1.00 41.15 179 TRP B CA 1
ATOM 2848 C C . TRP B 1 150 ? 18.676 -23.389 -1.681 1.00 40.16 179 TRP B C 1
ATOM 2849 O O . TRP B 1 150 ? 18.563 -22.207 -1.995 1.00 37.39 179 TRP B O 1
ATOM 2860 N N . GLY B 1 151 ? 17.632 -24.182 -1.462 1.00 40.43 180 GLY B N 1
ATOM 2861 C CA . GLY B 1 151 ? 16.271 -23.671 -1.484 1.00 38.00 180 GLY B CA 1
ATOM 2862 C C . GLY B 1 151 ? 16.061 -22.487 -0.548 1.00 36.91 180 GLY B C 1
ATOM 2863 O O . GLY B 1 151 ? 15.405 -21.509 -0.909 1.00 36.55 180 GLY B O 1
ATOM 2864 N N . ALA B 1 152 ? 16.646 -22.555 0.639 1.00 35.35 181 ALA B N 1
ATOM 2865 C CA . ALA B 1 152 ? 16.552 -21.453 1.593 1.00 33.56 181 ALA B CA 1
ATOM 2866 C C . ALA B 1 152 ? 17.249 -20.194 1.105 1.00 32.17 181 ALA B C 1
ATOM 2867 O O . ALA B 1 152 ? 16.750 -19.092 1.256 1.00 32.68 181 ALA B O 1
ATOM 2869 N N . VAL B 1 153 ? 18.412 -20.357 0.498 1.00 35.36 182 VAL B N 1
ATOM 2870 C CA . VAL B 1 153 ? 19.137 -19.222 -0.058 1.00 35.05 182 VAL B CA 1
ATOM 2871 C C . VAL B 1 153 ? 18.283 -18.564 -1.153 1.00 35.07 182 VAL B C 1
ATOM 2872 O O . VAL B 1 153 ? 18.114 -17.350 -1.178 1.00 33.09 182 VAL B O 1
ATOM 2876 N N . PHE B 1 154 ? 17.733 -19.373 -2.056 1.00 36.37 183 PHE B N 1
ATOM 2877 C CA . PHE B 1 154 ? 16.930 -18.837 -3.156 1.00 34.73 183 PHE B CA 1
ATOM 2878 C C . PHE B 1 154 ? 15.631 -18.223 -2.651 1.00 34.98 183 PHE B C 1
ATOM 2879 O O . PHE B 1 154 ? 15.223 -17.167 -3.128 1.00 34.32 183 PHE B O 1
ATOM 2887 N N . MET B 1 155 ? 15.054 -18.814 -1.621 1.00 33.94 184 MET B N 1
ATOM 2888 C CA . MET B 1 155 ? 13.936 -18.178 -0.953 1.00 35.26 184 MET B CA 1
ATOM 2889 C C . MET B 1 155 ? 14.263 -16.764 -0.447 1.00 35.14 184 MET B C 1
ATOM 2890 O O . MET B 1 155 ? 13.476 -15.830 -0.643 1.00 35.57 184 MET B O 1
ATOM 2895 N N . VAL B 1 156 ? 15.418 -16.600 0.190 1.00 33.89 185 VAL B N 1
ATOM 2896 C CA . VAL B 1 156 ? 15.812 -15.279 0.667 1.00 33.66 185 VAL B CA 1
ATOM 2897 C C . VAL B 1 156 ? 15.900 -14.290 -0.496 1.00 32.96 185 VAL B C 1
ATOM 2898 O O . VAL B 1 156 ? 15.433 -13.162 -0.388 1.00 32.05 185 VAL B O 1
ATOM 2902 N N . SER B 1 157 ? 16.493 -14.713 -1.605 1.00 32.95 186 SER B N 1
ATOM 2903 C CA . SER B 1 157 ? 16.627 -13.829 -2.744 1.00 33.97 186 SER B CA 1
ATOM 2904 C C . SER B 1 157 ? 15.254 -13.342 -3.217 1.00 34.17 186 SER B C 1
ATOM 2905 O O . SER B 1 157 ? 15.094 -12.168 -3.574 1.00 30.87 186 SER B O 1
ATOM 2908 N N . MET B 1 158 ? 14.279 -14.243 -3.207 1.00 33.19 187 MET B N 1
ATOM 2909 C CA . MET B 1 158 ? 12.912 -13.922 -3.617 1.00 35.23 187 MET B CA 1
ATOM 2910 C C . MET B 1 158 ? 12.227 -12.975 -2.639 1.00 35.45 187 MET B C 1
ATOM 2911 O O . MET B 1 158 ? 11.541 -12.039 -3.051 1.00 35.67 187 MET B O 1
ATOM 2916 N N . ILE B 1 159 ? 12.413 -13.222 -1.346 1.00 34.72 188 ILE B N 1
ATOM 2917 C CA . ILE B 1 159 ? 11.871 -12.334 -0.315 1.00 33.86 188 ILE B CA 1
ATOM 2918 C C . ILE B 1 159 ? 12.382 -10.893 -0.483 1.00 32.27 188 ILE B C 1
ATOM 2919 O O . ILE B 1 159 ? 11.604 -9.961 -0.570 1.00 32.99 188 ILE B O 1
ATOM 2924 N N . LEU B 1 160 ? 13.690 -10.728 -0.579 1.00 31.30 189 LEU B N 1
ATOM 2925 C CA . LEU B 1 160 ? 14.256 -9.390 -0.681 1.00 32.04 189 LEU B CA 1
ATOM 2926 C C . LEU B 1 160 ? 13.755 -8.650 -1.899 1.00 31.64 189 LEU B C 1
ATOM 2927 O O . LEU B 1 160 ? 13.471 -7.452 -1.839 1.00 33.61 189 LEU B O 1
ATOM 2932 N N . TYR B 1 161 ? 13.644 -9.370 -3.002 1.00 31.31 190 TYR B N 1
ATOM 2933 C CA . TYR B 1 161 ? 13.205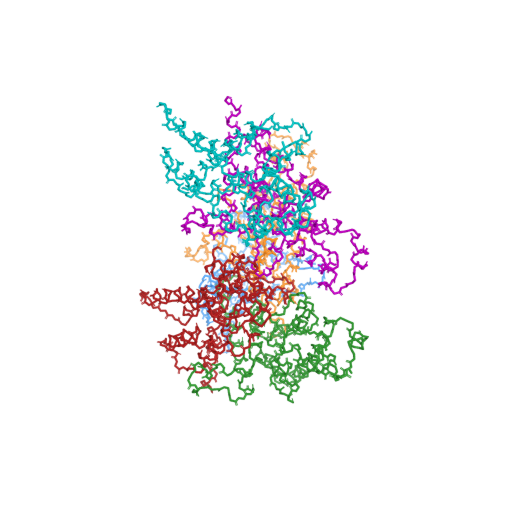 -8.779 -4.230 1.00 32.24 190 TYR B CA 1
ATOM 2934 C C . TYR B 1 161 ? 11.715 -8.398 -4.177 1.00 33.90 190 TYR B C 1
ATOM 2935 O O . TYR B 1 161 ? 11.354 -7.273 -4.531 1.00 33.62 190 TYR B O 1
ATOM 2944 N N . MET B 1 162 ? 10.861 -9.310 -3.716 1.00 33.34 191 MET B N 1
ATOM 2945 C CA . MET B 1 162 ? 9.425 -9.028 -3.642 1.00 34.62 191 MET B CA 1
ATOM 2946 C C . MET B 1 162 ? 9.126 -7.935 -2.598 1.00 35.88 191 MET B C 1
ATOM 2947 O O . MET B 1 162 ? 8.123 -7.248 -2.690 1.00 38.02 191 MET B O 1
ATOM 2952 N N . LEU B 1 163 ? 9.993 -7.766 -1.606 1.00 35.47 192 LEU B N 1
ATOM 2953 C CA . LEU B 1 163 ? 9.806 -6.715 -0.615 1.00 36.27 192 LEU B CA 1
ATOM 2954 C C . LEU B 1 163 ? 9.929 -5.309 -1.216 1.00 38.66 192 LEU B C 1
ATOM 2955 O O . LEU B 1 163 ? 9.636 -4.326 -0.522 1.00 41.59 192 LEU B O 1
ATOM 2960 N N . ARG B 1 164 ? 10.391 -5.207 -2.468 1.00 39.22 193 ARG B N 1
ATOM 2961 C CA . ARG B 1 164 ? 10.480 -3.908 -3.142 1.00 41.82 193 ARG B CA 1
ATOM 2962 C C . ARG B 1 164 ? 9.129 -3.346 -3.491 1.00 42.22 193 ARG B C 1
ATOM 2963 O O . ARG B 1 164 ? 8.995 -2.147 -3.638 1.00 46.38 193 ARG B O 1
ATOM 2971 N N . GLY B 1 165 ? 8.131 -4.200 -3.642 1.00 44.42 194 GLY B N 1
ATOM 2972 C CA . GLY B 1 165 ? 6.807 -3.744 -4.044 1.00 46.70 194 GLY B CA 1
ATOM 2973 C C . GLY B 1 165 ? 6.727 -3.207 -5.477 1.00 51.43 194 GLY B C 1
ATOM 2974 O O . GLY B 1 165 ? 5.875 -2.376 -5.794 1.00 56.60 194 GLY B O 1
ATOM 2975 N N . VAL B 1 166 ? 7.593 -3.700 -6.354 1.00 51.54 195 VAL B N 1
ATOM 2976 C CA . VAL B 1 166 ? 7.574 -3.332 -7.766 1.00 51.44 195 VAL B CA 1
ATOM 2977 C C . VAL B 1 166 ? 6.745 -4.344 -8.544 1.00 49.06 195 VAL B C 1
ATOM 2978 O O . VAL B 1 166 ? 6.885 -5.537 -8.353 1.00 46.40 195 VAL B O 1
ATOM 2982 N N . ASP B 1 167 ? 5.894 -3.850 -9.436 1.00 49.48 196 ASP B N 1
ATOM 2983 C CA . ASP B 1 167 ? 5.056 -4.708 -10.227 1.00 49.70 196 ASP B CA 1
ATOM 2984 C C . ASP B 1 167 ? 5.836 -5.282 -11.412 1.00 49.12 196 ASP B C 1
ATOM 2985 O O . ASP B 1 167 ? 5.558 -4.972 -12.576 1.00 50.26 196 ASP B O 1
ATOM 2990 N N . ARG B 1 168 ? 6.791 -6.154 -11.120 1.00 45.06 197 ARG B N 1
ATOM 2991 C CA . ARG B 1 168 ? 7.662 -6.664 -12.157 1.00 44.62 197 ARG B CA 1
ATOM 2992 C C . ARG B 1 168 ? 6.905 -7.565 -13.110 1.00 45.05 197 ARG B C 1
ATOM 2993 O O . ARG B 1 168 ? 7.098 -7.500 -14.320 1.00 47.83 197 ARG B O 1
ATOM 3001 N N . ILE B 1 169 ? 6.028 -8.400 -12.564 1.00 45.54 198 ILE B N 1
ATOM 3002 C CA . ILE B 1 169 ? 5.193 -9.277 -13.378 1.00 43.97 198 ILE B CA 1
ATOM 3003 C C . ILE B 1 169 ? 4.380 -8.448 -14.374 1.00 45.51 198 ILE B C 1
ATOM 3004 O O . ILE B 1 169 ? 4.267 -8.807 -15.551 1.00 49.13 198 ILE B O 1
ATOM 3009 N N . GLY B 1 170 ? 3.827 -7.333 -13.928 1.00 46.74 199 GLY B N 1
ATOM 3010 C CA . GLY B 1 170 ? 3.104 -6.440 -14.826 1.00 51.42 199 GLY B CA 1
ATOM 3011 C C . GLY B 1 170 ? 3.986 -5.862 -15.920 1.00 52.84 199 GLY B C 1
ATOM 3012 O O . GLY B 1 170 ? 3.566 -5.715 -17.048 1.00 56.36 199 GLY B O 1
ATOM 3013 N N . GLU B 1 171 ? 5.205 -5.491 -15.560 1.00 53.91 200 GLU B N 1
ATOM 3014 C CA . GLU B 1 171 ? 6.141 -4.910 -16.512 1.00 55.28 200 GLU B CA 1
ATOM 3015 C C . GLU B 1 171 ? 6.523 -5.903 -17.588 1.00 56.02 200 GLU B C 1
ATOM 3016 O O . GLU B 1 171 ? 6.734 -5.525 -18.733 1.00 57.43 200 GLU B O 1
ATOM 3022 N N . LEU B 1 172 ? 6.621 -7.173 -17.212 1.00 53.39 201 LEU B N 1
ATOM 3023 C CA . LEU B 1 172 ? 7.073 -8.211 -18.129 1.00 52.40 201 LEU B CA 1
ATOM 3024 C C . LEU B 1 172 ? 5.958 -8.832 -18.947 1.00 55.89 201 LEU B C 1
ATOM 3025 O O . LEU B 1 172 ? 6.240 -9.533 -19.913 1.00 59.05 201 LEU B O 1
ATOM 3030 N N . THR B 1 173 ? 4.705 -8.576 -18.584 1.00 56.99 202 THR B N 1
ATOM 3031 C CA . THR B 1 173 ? 3.571 -9.164 -19.291 1.00 59.29 202 THR B CA 1
ATOM 3032 C C . THR B 1 173 ? 2.692 -8.096 -19.940 1.00 63.40 202 THR B C 1
ATOM 3033 O O . THR B 1 173 ? 1.524 -8.345 -20.220 1.00 62.03 202 THR B O 1
ATOM 3037 N N . ASP B 1 174 ? 3.262 -6.913 -20.178 1.00 65.99 203 ASP B N 1
ATOM 3038 C CA . ASP B 1 174 ? 2.542 -5.783 -20.762 1.00 69.94 203 ASP B CA 1
ATOM 3039 C C . ASP B 1 174 ? 1.245 -5.476 -20.015 1.00 68.23 203 ASP B C 1
ATOM 3040 O O . ASP B 1 174 ? 0.244 -5.153 -20.621 1.00 70.37 203 ASP B O 1
ATOM 3045 N N . GLY B 1 175 ? 1.269 -5.613 -18.694 1.00 63.93 204 GLY B N 1
ATOM 3046 C CA . GLY B 1 175 ? 0.113 -5.325 -17.852 1.00 62.63 204 GLY B CA 1
ATOM 3047 C C . GLY B 1 175 ? -0.947 -6.405 -17.806 1.00 63.17 204 GLY B C 1
ATOM 3048 O O . GLY B 1 175 ? -1.998 -6.211 -17.192 1.00 64.67 204 GLY B O 1
ATOM 3049 N N . HIS B 1 176 ? -0.702 -7.540 -18.451 1.00 63.61 205 HIS B N 1
ATOM 3050 C CA . HIS B 1 176 ? -1.720 -8.586 -18.520 1.00 65.76 205 HIS B CA 1
ATOM 3051 C C . HIS B 1 176 ? -1.830 -9.365 -17.211 1.00 64.05 205 HIS B C 1
ATOM 3052 O O . HIS B 1 176 ? -2.900 -9.862 -16.880 1.00 62.71 205 HIS B O 1
ATOM 3059 N N . LEU B 1 177 ? -0.726 -9.479 -16.470 1.00 63.52 206 LEU B N 1
ATOM 3060 C CA . LEU B 1 177 ? -0.741 -10.191 -15.191 1.00 63.15 206 LEU B CA 1
ATOM 3061 C C . LEU B 1 177 ? -0.259 -9.292 -14.086 1.00 60.34 206 LEU B C 1
ATOM 3062 O O . LEU B 1 177 ? 0.691 -8.540 -14.257 1.00 61.14 206 LEU B O 1
ATOM 3067 N N . HIS B 1 178 ? -0.916 -9.397 -12.943 1.00 60.23 207 HIS B N 1
ATOM 3068 C CA . HIS B 1 178 ? -0.492 -8.716 -11.730 1.00 59.47 207 HIS B CA 1
ATOM 3069 C C . HIS B 1 178 ? -0.679 -9.659 -10.571 1.00 56.26 207 HIS B C 1
ATOM 3070 O O . HIS B 1 178 ? -1.505 -10.557 -10.623 1.00 52.32 207 HIS B O 1
ATOM 3077 N N . ALA B 1 179 ? 0.080 -9.436 -9.508 1.00 56.46 208 ALA B N 1
ATOM 3078 C CA . ALA B 1 179 ? -0.276 -10.000 -8.209 1.00 58.87 208 ALA B CA 1
ATOM 3079 C C . ALA B 1 179 ? -1.706 -9.585 -7.839 1.00 63.04 208 ALA B C 1
ATOM 3080 O O . ALA B 1 179 ? -2.044 -8.410 -7.890 1.00 64.97 208 ALA B O 1
ATOM 3082 N N . GLU B 1 180 ? -2.523 -10.553 -7.456 1.00 65.46 209 GLU B N 1
ATOM 3083 C CA . GLU B 1 180 ? -3.869 -10.294 -6.988 1.00 70.89 209 GLU B CA 1
ATOM 3084 C C . GLU B 1 180 ? -3.881 -9.645 -5.597 1.00 69.96 209 GLU B C 1
ATOM 3085 O O . GLU B 1 180 ? -4.695 -8.765 -5.301 1.00 72.76 209 GLU B O 1
ATOM 3091 N N . SER B 1 181 ? -2.939 -10.064 -4.757 1.00 65.33 210 SER B N 1
ATOM 3092 C CA . SER B 1 181 ? -2.923 -9.713 -3.341 1.00 62.72 210 SER B CA 1
ATOM 3093 C C . SER B 1 181 ? -1.624 -10.195 -2.730 1.00 60.55 210 SER B C 1
ATOM 3094 O O . SER B 1 181 ? -0.860 -10.937 -3.373 1.00 58.08 210 SER B O 1
ATOM 3097 N N . GLU B 1 182 ? -1.366 -9.786 -1.491 1.00 59.62 211 GLU B N 1
ATOM 3098 C CA . GLU B 1 182 ? -0.178 -10.261 -0.791 1.00 62.22 211 GLU B CA 1
ATOM 3099 C C . GLU B 1 182 ? -0.236 -11.777 -0.679 1.00 57.96 211 GLU B C 1
ATOM 3100 O O . GLU B 1 182 ? 0.784 -12.443 -0.829 1.00 55.22 211 GLU B O 1
ATOM 3106 N N . ASP B 1 183 ? -1.419 -12.328 -0.456 1.00 55.97 212 ASP B N 1
ATOM 3107 C CA . ASP B 1 183 ? -1.512 -13.758 -0.310 1.00 56.18 212 ASP B CA 1
ATOM 3108 C C . ASP B 1 183 ? -1.215 -14.514 -1.605 1.00 55.56 212 ASP B C 1
ATOM 3109 O O . ASP B 1 183 ? -0.603 -15.580 -1.574 1.00 53.90 212 ASP B O 1
ATOM 3114 N N . ASP B 1 184 ? -1.623 -13.950 -2.736 1.00 54.59 213 ASP B N 1
ATOM 3115 C CA . ASP B 1 184 ? -1.289 -14.513 -4.041 1.00 52.83 213 ASP B CA 1
ATOM 3116 C C . ASP B 1 184 ? 0.234 -14.544 -4.225 1.00 48.69 213 ASP B C 1
ATOM 3117 O O . ASP B 1 184 ? 0.798 -15.541 -4.675 1.00 48.72 213 ASP B O 1
ATOM 3122 N N . ILE B 1 185 ? 0.911 -13.469 -3.839 1.00 44.94 214 ILE B N 1
ATOM 3123 C CA . ILE B 1 185 ? 2.364 -13.431 -3.898 1.00 43.41 214 ILE B CA 1
ATOM 3124 C C . ILE B 1 185 ? 2.961 -14.535 -3.012 1.00 43.45 214 ILE B C 1
ATOM 3125 O O . ILE B 1 185 ? 3.853 -15.260 -3.439 1.00 47.00 214 ILE B O 1
ATOM 3130 N N . VAL B 1 186 ? 2.492 -14.640 -1.778 1.00 43.94 215 VAL B N 1
ATOM 3131 C CA . VAL B 1 186 ? 3.010 -15.634 -0.838 1.00 45.88 215 VAL B CA 1
ATOM 3132 C C . VAL B 1 186 ? 2.796 -17.037 -1.398 1.00 48.33 215 VAL B C 1
ATOM 3133 O O . VAL B 1 186 ? 3.696 -17.878 -1.364 1.00 48.11 215 VAL B O 1
ATOM 3137 N N . GLU B 1 187 ? 1.588 -17.269 -1.897 1.00 50.19 216 GLU B N 1
ATOM 3138 C CA . GLU B 1 187 ? 1.220 -18.530 -2.488 1.00 56.92 216 GLU B CA 1
ATOM 3139 C C . GLU B 1 187 ? 2.157 -18.908 -3.636 1.00 52.92 216 GLU B C 1
ATOM 3140 O O . GLU B 1 187 ? 2.701 -20.017 -3.666 1.00 48.66 216 GLU B O 1
ATOM 3146 N N . ARG B 1 188 ? 2.378 -17.979 -4.557 1.00 47.35 217 ARG B N 1
ATOM 3147 C CA . ARG B 1 188 ? 3.198 -18.273 -5.716 1.00 47.25 217 ARG B CA 1
ATOM 3148 C C . ARG B 1 188 ? 4.663 -18.508 -5.339 1.00 45.01 217 ARG B C 1
ATOM 3149 O O . ARG B 1 188 ? 5.319 -19.409 -5.887 1.00 44.61 217 ARG B O 1
ATOM 3157 N N . MET B 1 189 ? 5.172 -17.730 -4.386 1.00 43.21 218 MET B N 1
ATOM 3158 C CA . MET B 1 189 ? 6.539 -17.949 -3.879 1.00 42.67 218 MET B CA 1
ATOM 3159 C C . MET B 1 189 ? 6.639 -19.340 -3.243 1.00 41.92 218 MET B C 1
ATOM 3160 O O . MET B 1 189 ? 7.603 -20.083 -3.470 1.00 42.37 218 MET B O 1
ATOM 3165 N N . THR B 1 190 ? 5.643 -19.671 -2.430 1.00 39.75 219 THR B N 1
ATOM 3166 C CA . THR B 1 190 ? 5.653 -20.921 -1.709 1.00 40.94 219 THR B CA 1
ATOM 3167 C C . THR B 1 190 ? 5.722 -22.087 -2.691 1.00 41.61 219 THR B C 1
ATOM 3168 O O . THR B 1 190 ? 6.535 -23.002 -2.522 1.00 42.08 219 THR B O 1
ATOM 3172 N N . ILE B 1 191 ? 4.836 -22.082 -3.683 1.00 42.54 220 ILE B N 1
ATOM 3173 C CA . ILE B 1 191 ? 4.759 -23.181 -4.646 1.00 42.93 220 ILE B CA 1
ATOM 3174 C C . ILE B 1 191 ? 6.063 -23.271 -5.405 1.00 43.01 220 ILE B C 1
ATOM 3175 O O . ILE B 1 191 ? 6.612 -24.354 -5.606 1.00 43.23 220 ILE B O 1
ATOM 3180 N N . PHE B 1 192 ? 6.579 -22.117 -5.811 1.00 42.29 221 PHE B N 1
ATOM 3181 C CA . PHE B 1 192 ? 7.808 -22.075 -6.591 1.00 41.21 221 PHE B CA 1
ATOM 3182 C C . PHE B 1 192 ? 8.973 -22.676 -5.792 1.00 41.93 221 PHE B C 1
ATOM 3183 O O . PHE B 1 192 ? 9.743 -23.493 -6.315 1.00 42.87 221 PHE B O 1
ATOM 3191 N N . ILE B 1 193 ? 9.095 -22.276 -4.532 1.00 41.00 222 ILE B N 1
ATOM 3192 C CA . ILE B 1 193 ? 10.204 -22.714 -3.683 1.00 40.20 222 ILE B CA 1
ATOM 3193 C C . ILE B 1 193 ? 10.101 -24.204 -3.379 1.00 41.57 222 ILE B C 1
ATOM 3194 O O . ILE B 1 193 ? 11.100 -24.935 -3.414 1.00 43.78 222 ILE B O 1
ATOM 3199 N N . THR B 1 194 ? 8.896 -24.647 -3.069 1.00 42.13 223 THR B N 1
ATOM 3200 C CA . THR B 1 194 ? 8.645 -26.051 -2.752 1.00 44.51 223 THR B CA 1
ATOM 3201 C C . THR B 1 194 ? 8.980 -26.955 -3.915 1.00 45.67 223 THR B C 1
ATOM 3202 O O . THR B 1 194 ? 9.637 -27.976 -3.735 1.00 48.37 223 THR B O 1
ATOM 3206 N N . GLY B 1 195 ? 8.563 -26.562 -5.114 1.00 46.52 224 GLY B N 1
ATOM 3207 C CA . GLY B 1 195 ? 8.895 -27.312 -6.330 1.00 46.69 224 GLY B CA 1
ATOM 3208 C C . GLY B 1 195 ? 10.381 -27.293 -6.634 1.00 46.84 224 GLY B C 1
ATOM 3209 O O . GLY B 1 195 ? 10.952 -28.300 -7.046 1.00 49.61 224 GLY B O 1
ATOM 3210 N N . GLY B 1 196 ? 11.002 -26.132 -6.471 1.00 43.42 225 GLY B N 1
ATOM 3211 C CA . GLY B 1 196 ? 12.426 -26.003 -6.713 1.00 43.98 225 GLY B CA 1
ATOM 3212 C C . GLY B 1 196 ? 13.242 -26.888 -5.794 1.00 43.42 225 GLY B C 1
ATOM 3213 O O . GLY B 1 196 ? 14.178 -27.547 -6.231 1.00 44.79 225 GLY B O 1
ATOM 3214 N N . ILE B 1 197 ? 12.885 -26.909 -4.523 1.00 43.94 226 ILE B N 1
ATOM 3215 C CA . ILE B 1 197 ? 13.541 -27.803 -3.572 1.00 47.34 226 ILE B CA 1
ATOM 3216 C C . ILE B 1 197 ? 13.386 -29.257 -3.993 1.00 48.61 226 ILE B C 1
ATOM 3217 O O . ILE B 1 197 ? 14.359 -30.013 -3.984 1.00 50.06 226 ILE B O 1
ATOM 3222 N N . ASN B 1 198 ? 12.187 -29.626 -4.417 1.00 52.42 227 ASN B N 1
ATOM 3223 C CA . ASN B 1 198 ? 11.962 -30.968 -4.950 1.00 55.68 227 ASN B CA 1
ATOM 3224 C C . ASN B 1 198 ? 12.848 -31.306 -6.124 1.00 52.42 227 ASN B C 1
ATOM 3225 O O . ASN B 1 198 ? 13.370 -32.412 -6.193 1.00 51.83 227 ASN B O 1
ATOM 3230 N N . SER B 1 199 ? 12.981 -30.376 -7.060 1.00 48.80 228 SER B N 1
ATOM 3231 C CA . SER B 1 199 ? 13.799 -30.620 -8.234 1.00 50.39 228 SER B CA 1
ATOM 3232 C C . SER B 1 199 ? 15.274 -30.722 -7.890 1.00 50.37 228 SER B C 1
ATOM 3233 O O . SER B 1 199 ? 15.983 -31.491 -8.511 1.00 53.49 228 SER B O 1
ATOM 3236 N N . LEU B 1 200 ? 15.751 -29.939 -6.927 1.00 49.09 229 LEU B N 1
ATOM 3237 C CA . LEU B 1 200 ? 17.147 -30.078 -6.500 1.00 52.03 229 LEU B CA 1
ATOM 3238 C C . LEU B 1 200 ? 17.379 -31.471 -5.912 1.00 55.55 229 LEU B C 1
ATOM 3239 O O . LEU B 1 200 ? 18.399 -32.100 -6.174 1.00 56.15 229 LEU B O 1
ATOM 3244 N N . LYS B 1 201 ? 16.425 -31.917 -5.101 1.00 58.76 230 LYS B N 1
ATOM 3245 C CA . LYS B 1 201 ? 16.482 -33.222 -4.470 1.00 64.61 230 LYS B CA 1
ATOM 3246 C C . LYS B 1 201 ? 16.464 -34.314 -5.549 1.00 68.61 230 LYS B C 1
ATOM 3247 O O . LYS B 1 201 ? 17.374 -35.132 -5.629 1.00 68.75 230 LYS B O 1
ATOM 3253 N N . GLN B 1 202 ? 15.446 -34.266 -6.402 1.00 71.66 231 GLN B N 1
ATOM 3254 C CA . GLN B 1 202 ? 15.249 -35.220 -7.502 1.00 76.19 231 GLN B CA 1
ATOM 3255 C C . GLN B 1 202 ? 16.466 -35.325 -8.442 1.00 76.36 231 GLN B C 1
ATOM 3256 O O . GLN B 1 202 ? 16.769 -36.406 -8.948 1.00 76.42 231 GLN B O 1
ATOM 3262 N N . ALA B 1 203 ? 17.155 -34.209 -8.666 1.00 74.04 232 ALA B N 1
ATOM 3263 C CA . ALA B 1 203 ? 18.291 -34.171 -9.587 1.00 79.60 232 ALA B CA 1
ATOM 3264 C C . ALA B 1 203 ? 19.539 -34.829 -9.004 1.00 85.76 232 ALA B C 1
ATOM 3265 O O . ALA B 1 203 ? 20.377 -35.333 -9.761 1.00 87.74 232 ALA B O 1
ATOM 3267 N N . THR B 1 204 ? 19.681 -34.794 -7.676 1.00 89.29 233 THR B N 1
ATOM 3268 C CA . THR B 1 204 ? 20.761 -35.528 -7.009 1.00 92.78 233 THR B CA 1
ATOM 3269 C C . THR B 1 204 ? 20.430 -37.054 -6.984 1.00 91.21 233 THR B C 1
ATOM 3270 O O . THR B 1 204 ? 19.377 -37.517 -6.502 1.00 82.85 233 THR B O 1
ATOM 3274 N N . GLN B 1 205 ? 21.367 -37.803 -7.565 1.00 96.02 234 GLN B N 1
ATOM 3275 C CA . GLN B 1 205 ? 21.168 -39.177 -8.076 1.00 102.20 234 GLN B CA 1
ATOM 3276 C C . GLN B 1 205 ? 20.122 -39.232 -9.220 1.00 102.44 234 GLN B C 1
ATOM 3277 O O . GLN B 1 205 ? 20.271 -38.466 -10.160 1.00 96.47 234 GLN B O 1
ATOM 3283 N N . ASP B 1 206 ? 19.094 -40.094 -9.164 1.00 105.24 235 ASP B N 1
ATOM 3284 C CA . ASP B 1 206 ? 18.239 -40.357 -10.336 1.00 110.16 235 ASP B CA 1
ATOM 3285 C C . ASP B 1 206 ? 17.152 -39.289 -10.466 1.00 104.05 235 ASP B C 1
ATOM 3286 O O . ASP B 1 206 ? 17.302 -38.330 -11.220 1.00 97.79 235 ASP B O 1
ATOM 3291 N N . MET C 1 1 ? 2.919 -76.710 28.995 1.00 102.37 30 MET C N 1
ATOM 3292 C CA . MET C 1 1 ? 2.805 -75.259 28.672 1.00 99.54 30 MET C CA 1
ATOM 3293 C C . MET C 1 1 ? 2.429 -75.026 27.194 1.00 91.23 30 MET C C 1
ATOM 3294 O O . MET C 1 1 ? 1.632 -74.149 26.924 1.00 90.28 30 MET C O 1
ATOM 3299 N N . GLU C 1 2 ? 2.958 -75.809 26.245 1.00 87.56 31 GLU C N 1
ATOM 3300 C CA . GLU C 1 2 ? 2.426 -75.780 24.861 1.00 83.74 31 GLU C CA 1
ATOM 3301 C C . GLU C 1 2 ? 0.971 -76.235 24.905 1.00 78.04 31 GLU C C 1
ATOM 3302 O O . GLU C 1 2 ? 0.106 -75.635 24.271 1.00 76.13 31 GLU C O 1
ATOM 3308 N N . LEU C 1 3 ? 0.701 -77.228 25.737 1.00 76.77 32 LEU C N 1
ATOM 3309 C CA . LEU C 1 3 ? -0.645 -77.758 25.881 1.00 76.75 32 LEU C CA 1
ATOM 3310 C C . LEU C 1 3 ? -1.574 -76.745 26.569 1.00 71.74 32 LEU C C 1
ATOM 3311 O O . LEU C 1 3 ? -2.729 -76.566 26.159 1.00 71.33 32 LEU C O 1
ATOM 3316 N N . ILE C 1 4 ? -1.067 -76.088 27.610 1.00 65.95 33 ILE C N 1
ATOM 3317 C CA . ILE C 1 4 ? -1.848 -75.102 28.349 1.00 61.50 33 ILE C CA 1
ATOM 3318 C C . ILE C 1 4 ? -2.167 -73.914 27.450 1.00 56.64 33 ILE C C 1
ATOM 3319 O O . ILE C 1 4 ? -3.294 -73.428 27.426 1.00 54.86 33 ILE C O 1
ATOM 3324 N N . LEU C 1 5 ? -1.169 -73.474 26.699 1.00 54.62 34 LEU C N 1
ATOM 3325 C CA . LEU C 1 5 ? -1.348 -72.406 25.735 1.00 53.69 34 LEU C CA 1
ATOM 3326 C C . LEU C 1 5 ? -2.434 -72.721 24.721 1.00 53.14 34 LEU C C 1
ATOM 3327 O O . LEU C 1 5 ? -3.277 -71.877 24.439 1.00 49.43 34 LEU C O 1
ATOM 3332 N N . ASN C 1 6 ? -2.416 -73.932 24.173 1.00 56.13 35 ASN C N 1
ATOM 3333 C CA . ASN C 1 6 ? -3.404 -74.308 23.161 1.00 55.83 35 ASN C CA 1
ATOM 3334 C C . ASN C 1 6 ? -4.797 -74.252 23.739 1.00 53.73 35 ASN C C 1
ATOM 3335 O O . ASN C 1 6 ? -5.705 -73.697 23.124 1.00 53.42 35 ASN C O 1
ATOM 3340 N N . GLU C 1 7 ? -4.963 -74.800 24.932 1.00 54.91 36 GLU C N 1
ATOM 3341 C CA . GLU C 1 7 ? -6.252 -74.739 25.601 1.00 56.50 36 GLU C CA 1
ATOM 3342 C C . GLU C 1 7 ? -6.656 -73.320 25.945 1.00 54.84 36 GLU C C 1
ATOM 3343 O O . GLU C 1 7 ? -7.827 -72.962 25.798 1.00 52.21 36 GLU C O 1
ATOM 3349 N N . ALA C 1 8 ? -5.696 -72.512 26.401 1.00 52.29 37 ALA C N 1
ATOM 3350 C CA . ALA C 1 8 ? -5.986 -71.120 26.741 1.00 49.51 37 ALA C CA 1
ATOM 3351 C C . ALA C 1 8 ? -6.446 -70.381 25.497 1.00 47.05 37 ALA C C 1
ATOM 3352 O O . ALA C 1 8 ? -7.444 -69.661 25.530 1.00 45.57 37 ALA C O 1
ATOM 3354 N N . GLU C 1 9 ? -5.739 -70.616 24.394 1.00 48.35 38 GLU C N 1
ATOM 3355 C CA . GLU C 1 9 ? -6.100 -70.076 23.075 1.00 48.64 38 GLU C CA 1
ATOM 3356 C C . GLU C 1 9 ? -7.555 -70.378 22.713 1.00 49.16 38 GLU C C 1
ATOM 3357 O O . GLU C 1 9 ? -8.290 -69.477 22.319 1.00 48.88 38 GLU C O 1
ATOM 3363 N N . LYS C 1 10 ? -7.971 -71.634 22.859 1.00 51.18 39 LYS C N 1
ATOM 3364 C CA . LYS C 1 10 ? -9.342 -72.027 22.520 1.00 52.28 39 LYS C CA 1
ATOM 3365 C C . LYS C 1 10 ? -10.361 -71.319 23.402 1.00 52.37 39 LYS C C 1
ATOM 3366 O O . LYS C 1 10 ? -11.345 -70.774 22.901 1.00 51.65 39 LYS C O 1
ATOM 3372 N N . VAL C 1 11 ? -10.120 -71.306 24.710 1.00 50.51 40 VAL C N 1
ATOM 3373 C CA . VAL C 1 11 ? -11.051 -70.653 25.623 1.00 48.92 40 VAL C CA 1
ATOM 3374 C C . VAL C 1 11 ? -11.127 -69.154 25.360 1.00 45.50 40 VAL C C 1
ATOM 3375 O O . VAL C 1 11 ? -12.218 -68.588 25.314 1.00 44.06 40 VAL C O 1
ATOM 3379 N N . PHE C 1 12 ? -9.984 -68.500 25.185 1.00 43.74 41 PHE C N 1
ATOM 3380 C CA . PHE C 1 12 ? -10.001 -67.061 24.864 1.00 43.29 41 PHE C CA 1
ATOM 3381 C C . PHE C 1 12 ? -10.744 -66.805 23.549 1.00 43.42 41 PHE C C 1
ATOM 3382 O O . PHE C 1 12 ? -11.507 -65.846 23.435 1.00 42.75 41 PHE C O 1
ATOM 3390 N N . ALA C 1 13 ? -10.512 -67.652 22.555 1.00 45.30 42 ALA C N 1
ATOM 3391 C CA . ALA C 1 13 ? -11.188 -67.505 21.257 1.00 47.11 42 ALA C CA 1
ATOM 3392 C C . ALA C 1 13 ? -12.705 -67.603 21.379 1.00 46.69 42 ALA C C 1
ATOM 3393 O O . ALA C 1 13 ? -13.414 -66.871 20.703 1.00 48.23 42 ALA C O 1
ATOM 3395 N N . MET C 1 14 ? -13.191 -68.478 22.246 1.00 51.27 43 MET C N 1
ATOM 3396 C CA . MET C 1 14 ? -14.637 -68.672 22.447 1.00 56.61 43 MET C CA 1
ATOM 3397 C C . MET C 1 14 ? -15.291 -67.615 23.337 1.00 55.63 43 MET C C 1
ATOM 3398 O O . MET C 1 14 ? -16.419 -67.215 23.085 1.00 54.52 43 MET C O 1
ATOM 3403 N N . HIS C 1 15 ? -14.612 -67.207 24.410 1.00 55.19 44 HIS C N 1
ATOM 3404 C CA . HIS C 1 15 ? -15.246 -66.387 25.450 1.00 54.55 44 HIS C CA 1
ATOM 3405 C C . HIS C 1 15 ? -14.672 -64.987 25.592 1.00 48.76 44 HIS C C 1
ATOM 3406 O O . HIS C 1 15 ? -15.186 -64.188 26.363 1.00 49.37 44 HIS C O 1
ATOM 3413 N N . GLY C 1 16 ? -13.591 -64.688 24.891 1.00 43.93 45 GLY C N 1
ATOM 3414 C CA . GLY C 1 16 ? -12.870 -63.447 25.125 1.00 43.21 45 GLY C CA 1
ATOM 3415 C C . GLY C 1 16 ? -12.061 -63.457 26.411 1.00 42.51 45 GLY C C 1
ATOM 3416 O O . GLY C 1 16 ? -12.115 -64.405 27.201 1.00 41.15 45 GLY C O 1
ATOM 3417 N N . PHE C 1 17 ? -11.321 -62.382 26.630 1.00 43.47 46 PHE C N 1
ATOM 3418 C CA . PHE C 1 17 ? -10.447 -62.278 27.797 1.00 45.63 46 PHE C CA 1
ATOM 3419 C C . PHE C 1 17 ? -11.250 -62.293 29.092 1.00 46.76 46 PHE C C 1
ATOM 3420 O O . PHE C 1 17 ? -10.928 -63.050 29.997 1.00 52.40 46 PHE C O 1
ATOM 3428 N N . LEU C 1 18 ? -12.265 -61.447 29.187 1.00 47.54 47 LEU C N 1
ATOM 3429 C CA . LEU C 1 18 ? -13.072 -61.335 30.421 1.00 52.96 47 LEU C CA 1
ATOM 3430 C C . LEU C 1 18 ? -13.829 -62.585 30.775 1.00 53.57 47 LEU C C 1
ATOM 3431 O O . LEU C 1 18 ? -13.809 -63.014 31.924 1.00 60.08 47 LEU C O 1
ATOM 3436 N N . GLY C 1 19 ? -14.472 -63.184 29.786 1.00 53.98 48 GLY C N 1
ATOM 3437 C CA . GLY C 1 19 ? -15.294 -64.370 30.006 1.00 55.50 48 GLY C CA 1
ATOM 3438 C C . GLY C 1 19 ? -14.490 -65.625 30.253 1.00 56.24 48 GLY C C 1
ATOM 3439 O O . GLY C 1 19 ? -14.994 -66.575 30.838 1.00 63.45 48 GLY C O 1
ATOM 3440 N N . ALA C 1 20 ? -13.246 -65.653 29.790 1.00 55.47 49 ALA C N 1
ATOM 3441 C CA . ALA C 1 20 ? -12.365 -66.787 30.044 1.00 56.44 49 ALA C CA 1
ATOM 3442 C C . ALA C 1 20 ? -11.976 -66.829 31.511 1.00 57.21 49 ALA C C 1
ATOM 3443 O O . ALA C 1 20 ? -11.711 -65.801 32.112 1.00 54.11 49 ALA C O 1
ATOM 3445 N N . THR C 1 21 ? -11.934 -68.030 32.062 1.00 60.50 50 THR C N 1
ATOM 3446 C CA . THR C 1 21 ? -11.507 -68.243 33.433 1.00 65.47 50 THR C CA 1
ATOM 3447 C C . THR C 1 21 ? -10.334 -69.199 33.431 1.00 66.29 50 THR C C 1
ATOM 3448 O O . THR C 1 21 ? -10.275 -70.127 32.611 1.00 70.60 50 THR C O 1
ATOM 3452 N N . LEU C 1 22 ? -9.409 -68.983 34.357 1.00 64.76 51 LEU C N 1
ATOM 3453 C CA . LEU C 1 22 ? -8.343 -69.930 34.558 1.00 66.16 51 LEU C CA 1
ATOM 3454 C C . LEU C 1 22 ? -8.881 -71.289 35.000 1.00 69.77 51 LEU C C 1
ATOM 3455 O O . LEU C 1 22 ? -8.261 -72.306 34.700 1.00 68.11 51 LEU C O 1
ATOM 3460 N N . LYS C 1 23 ? -10.022 -71.303 35.702 1.00 75.81 52 LYS C N 1
ATOM 3461 C CA . LYS C 1 23 ? -10.721 -72.555 36.061 1.00 80.70 52 LYS C CA 1
ATOM 3462 C C . LYS C 1 23 ? -10.898 -73.432 34.842 1.00 77.06 52 LYS C C 1
ATOM 3463 O O . LYS C 1 23 ? -10.436 -74.569 34.803 1.00 78.22 52 LYS C O 1
ATOM 3469 N N . GLN C 1 24 ? -11.599 -72.881 33.859 1.00 73.89 53 GLN C N 1
ATOM 3470 C CA . GLN C 1 24 ? -11.954 -73.602 32.654 1.00 75.61 53 GLN C CA 1
ATOM 3471 C C . GLN C 1 24 ? -10.698 -74.085 31.941 1.00 71.23 53 GLN C C 1
ATOM 3472 O O . GLN C 1 24 ? -10.618 -75.249 31.535 1.00 72.15 53 GLN C O 1
ATOM 3478 N N . ILE C 1 25 ? -9.698 -73.211 31.834 1.00 65.36 54 ILE C N 1
ATOM 3479 C CA . ILE C 1 25 ? -8.463 -73.560 31.126 1.00 61.38 54 ILE C CA 1
ATOM 3480 C C . ILE C 1 25 ? -7.698 -74.663 31.851 1.00 61.60 54 ILE C C 1
ATOM 3481 O O . ILE C 1 25 ? -7.141 -75.564 31.218 1.00 60.39 54 ILE C O 1
ATOM 3486 N N . ALA C 1 26 ? -7.697 -74.605 33.180 1.00 64.72 55 ALA C N 1
ATOM 3487 C CA . ALA C 1 26 ? -7.094 -75.664 33.994 1.00 68.40 55 ALA C CA 1
ATOM 3488 C C . ALA C 1 26 ? -7.825 -76.997 33.803 1.00 70.74 55 ALA C C 1
ATOM 3489 O O . ALA C 1 26 ? -7.189 -78.018 33.546 1.00 72.60 55 ALA C O 1
ATOM 3491 N N . GLN C 1 27 ? -9.151 -76.982 33.932 1.00 73.71 56 GLN C N 1
ATOM 3492 C CA . GLN C 1 27 ? -9.974 -78.173 33.666 1.00 79.61 56 GLN C CA 1
ATOM 3493 C C . GLN C 1 27 ? -9.638 -78.782 32.314 1.00 76.44 56 GLN C C 1
ATOM 3494 O O . GLN C 1 27 ? -9.271 -79.952 32.233 1.00 75.27 56 GLN C O 1
ATOM 3500 N N . ASN C 1 28 ? -9.741 -77.970 31.263 1.00 71.12 57 ASN C N 1
ATOM 3501 C CA . ASN C 1 28 ? -9.527 -78.461 29.905 1.00 70.02 57 ASN C CA 1
ATOM 3502 C C . ASN C 1 28 ? -8.117 -79.000 29.713 1.00 69.85 57 ASN C C 1
ATOM 3503 O O . ASN C 1 28 ? -7.922 -79.954 28.970 1.00 73.43 57 ASN C O 1
ATOM 3508 N N . SER C 1 29 ? -7.150 -78.430 30.425 1.00 68.73 58 SER C N 1
ATOM 3509 C CA . SER C 1 29 ? -5.756 -78.875 30.341 1.00 68.45 58 SER C CA 1
ATOM 3510 C C . SER C 1 29 ? -5.395 -80.021 31.284 1.00 70.46 58 SER C C 1
ATOM 3511 O O . SER C 1 29 ? -4.276 -80.539 31.223 1.00 69.71 58 SER C O 1
ATOM 3514 N N . ASN C 1 30 ? -6.325 -80.406 32.153 1.00 72.73 59 ASN C N 1
ATOM 3515 C CA . ASN C 1 30 ? -6.080 -81.445 33.157 1.00 77.89 59 ASN C CA 1
ATOM 3516 C C . ASN C 1 30 ? -4.927 -81.102 34.130 1.00 76.95 59 ASN C C 1
ATOM 3517 O O . ASN C 1 30 ? -4.112 -81.952 34.499 1.00 78.55 59 ASN C O 1
ATOM 3522 N N . VAL C 1 31 ? -4.875 -79.840 34.539 1.00 73.51 60 VAL C N 1
ATOM 3523 C CA . VAL C 1 31 ? -3.930 -79.390 35.559 1.00 72.57 60 VAL C CA 1
ATOM 3524 C C . VAL C 1 31 ? -4.680 -78.473 36.511 1.00 70.81 60 VAL C C 1
ATOM 3525 O O . VAL C 1 31 ? -5.848 -78.158 36.281 1.00 70.90 60 VAL C O 1
ATOM 3529 N N . THR C 1 32 ? -4.008 -78.032 37.563 1.00 70.05 61 THR C N 1
ATOM 3530 C CA . THR C 1 32 ? -4.605 -77.101 38.515 1.00 69.16 61 THR C CA 1
ATOM 3531 C C . THR C 1 32 ? -4.427 -75.659 38.049 1.00 67.44 61 THR C C 1
ATOM 3532 O O . THR C 1 32 ? -3.519 -75.355 37.267 1.00 64.21 61 THR C O 1
ATOM 3536 N N . GLN C 1 33 ? -5.294 -74.774 38.539 1.00 67.42 62 GLN C N 1
ATOM 3537 C CA . GLN C 1 33 ? -5.102 -73.341 38.396 1.00 66.05 62 GLN C CA 1
ATOM 3538 C C . GLN C 1 33 ? -3.729 -72.876 38.908 1.00 64.69 62 GLN C C 1
ATOM 3539 O O . GLN C 1 33 ? -3.066 -72.057 38.265 1.00 64.19 62 GLN C O 1
ATOM 3545 N N . ALA C 1 34 ? -3.323 -73.391 40.057 1.00 64.30 63 ALA C N 1
ATOM 3546 C CA . ALA C 1 34 ? -2.043 -73.029 40.655 1.00 64.61 63 ALA C CA 1
ATOM 3547 C C . ALA C 1 34 ? -0.881 -73.270 39.694 1.00 63.67 63 ALA C C 1
ATOM 3548 O O . ALA C 1 34 ? 0.034 -72.460 39.620 1.00 62.95 63 ALA C O 1
ATOM 3550 N N . LEU C 1 35 ? -0.915 -74.370 38.953 1.00 64.06 64 LEU C N 1
ATOM 3551 C CA . LEU C 1 35 ? 0.150 -74.650 38.002 1.00 63.49 64 LEU C CA 1
ATOM 3552 C C . LEU C 1 35 ? 0.154 -73.635 36.855 1.00 59.27 64 LEU C C 1
ATOM 3553 O O . LEU C 1 35 ? 1.206 -73.202 36.410 1.00 56.73 64 LEU C O 1
ATOM 3558 N N . ILE C 1 36 ? -1.018 -73.261 36.375 1.00 56.81 65 ILE C N 1
ATOM 3559 C CA . ILE C 1 36 ? -1.096 -72.289 35.294 1.00 55.10 65 ILE C CA 1
ATOM 3560 C C . ILE C 1 36 ? -0.517 -70.961 35.773 1.00 54.34 65 ILE C C 1
ATOM 3561 O O . ILE C 1 36 ? 0.310 -70.349 35.087 1.00 52.24 65 ILE C O 1
ATOM 3566 N N . THR C 1 37 ? -0.958 -70.547 36.960 1.00 54.37 66 THR C N 1
ATOM 3567 C CA . THR C 1 37 ? -0.447 -69.371 37.640 1.00 53.88 66 THR C CA 1
ATOM 3568 C C . THR C 1 37 ? 1.078 -69.438 37.824 1.00 52.77 66 THR C C 1
ATOM 3569 O O . THR C 1 37 ? 1.783 -68.483 37.538 1.00 51.07 66 THR C O 1
ATOM 3573 N N . TYR C 1 38 ? 1.577 -70.581 38.242 1.00 52.67 67 TYR C N 1
ATOM 3574 C CA . TYR C 1 38 ? 3.006 -70.762 38.396 1.00 52.36 67 TYR C CA 1
ATOM 3575 C C . TYR C 1 38 ? 3.750 -70.394 37.119 1.00 52.69 67 TYR C C 1
ATOM 3576 O O . TYR C 1 38 ? 4.771 -69.704 37.184 1.00 53.25 67 TYR C O 1
ATOM 3585 N N . TYR C 1 39 ? 3.260 -70.863 35.967 1.00 52.25 68 TYR C N 1
ATOM 3586 C CA . TYR C 1 39 ? 3.973 -70.670 34.703 1.00 52.25 68 TYR C CA 1
ATOM 3587 C C . TYR C 1 39 ? 3.700 -69.329 34.056 1.00 51.53 68 TYR C C 1
ATOM 3588 O O . TYR C 1 39 ? 4.591 -68.772 33.436 1.00 53.94 68 TYR C O 1
ATOM 3597 N N . TYR C 1 40 ? 2.485 -68.820 34.172 1.00 51.56 69 TYR C N 1
ATOM 3598 C CA . TYR C 1 40 ? 2.068 -67.678 33.362 1.00 51.92 69 TYR C CA 1
ATOM 3599 C C . TYR C 1 40 ? 1.683 -66.434 34.159 1.00 53.70 69 TYR C C 1
ATOM 3600 O O . TYR C 1 40 ? 1.471 -65.396 33.568 1.00 50.96 69 TYR C O 1
ATOM 3609 N N . GLY C 1 41 ? 1.649 -66.525 35.485 1.00 57.29 70 GLY C N 1
ATOM 3610 C CA . GLY C 1 41 ? 1.327 -65.369 36.324 1.00 58.79 70 GLY C CA 1
ATOM 3611 C C . GLY C 1 41 ? -0.151 -65.022 36.309 1.00 59.03 70 GLY C C 1
ATOM 3612 O O . GLY C 1 41 ? -0.941 -65.656 36.976 1.00 72.73 70 GLY C O 1
ATOM 3613 N N . THR C 1 42 ? -0.539 -64.051 35.511 1.00 52.71 71 THR C N 1
ATOM 3614 C CA . THR C 1 42 ? -1.903 -63.604 35.486 1.00 50.92 71 THR C CA 1
ATOM 3615 C C . THR C 1 42 ? -2.595 -64.074 34.206 1.00 48.94 71 THR C C 1
ATOM 3616 O O . THR C 1 42 ? -1.953 -64.479 33.236 1.00 46.84 71 THR C O 1
ATOM 3620 N N . LYS C 1 43 ? -3.913 -64.023 34.218 1.00 46.33 72 LYS C N 1
ATOM 3621 C CA . LYS C 1 43 ? -4.682 -64.312 33.038 1.00 45.54 72 LYS C CA 1
ATOM 3622 C C . LYS C 1 43 ? -4.214 -63.397 31.898 1.00 43.77 72 LYS C C 1
ATOM 3623 O O . LYS C 1 43 ? -4.109 -63.837 30.755 1.00 40.52 72 LYS C O 1
ATOM 3629 N N . GLN C 1 44 ? -3.915 -62.151 32.229 1.00 41.66 73 GLN C N 1
ATOM 3630 C CA . GLN C 1 44 ? -3.462 -61.201 31.242 1.00 41.15 73 GLN C CA 1
ATOM 3631 C C . GLN C 1 44 ? -2.148 -61.644 30.614 1.00 39.93 73 GLN C C 1
ATOM 3632 O O . GLN C 1 44 ? -2.012 -61.585 29.407 1.00 37.67 73 GLN C O 1
ATOM 3638 N N . ASN C 1 45 ? -1.189 -62.095 31.413 1.00 41.25 74 ASN C N 1
ATOM 3639 C CA . ASN C 1 45 ? 0.049 -62.554 30.793 1.00 41.89 74 ASN C CA 1
ATOM 3640 C C . ASN C 1 45 ? -0.149 -63.846 29.995 1.00 40.70 74 ASN C C 1
ATOM 3641 O O . ASN C 1 45 ? 0.587 -64.066 29.047 1.00 38.18 74 ASN C O 1
ATOM 3646 N N . LEU C 1 46 ? -1.096 -64.701 30.396 1.00 39.30 75 LEU C N 1
ATOM 3647 C CA . LEU C 1 46 ? -1.379 -65.918 29.649 1.00 41.28 75 LEU C CA 1
ATOM 3648 C C . LEU C 1 46 ? -1.906 -65.549 28.248 1.00 40.27 75 LEU C C 1
ATOM 3649 O O . LEU C 1 46 ? -1.523 -66.143 27.235 1.00 39.71 75 LEU C O 1
ATOM 3654 N N . PHE C 1 47 ? -2.800 -64.566 28.233 1.00 38.12 76 PHE C N 1
ATOM 3655 C CA . PHE C 1 47 ? -3.380 -64.019 27.014 1.00 37.37 76 PHE C CA 1
ATOM 3656 C C . PHE C 1 47 ? -2.271 -63.471 26.107 1.00 36.98 76 PHE C C 1
ATOM 3657 O O . PHE C 1 47 ? -2.257 -63.740 24.907 1.00 33.76 76 PHE C O 1
ATOM 3665 N N . MET C 1 48 ? -1.340 -62.734 26.695 1.00 37.27 77 MET C N 1
ATOM 3666 C CA . MET C 1 48 ? -0.219 -62.186 25.952 1.00 38.44 77 MET C CA 1
ATOM 3667 C C . MET C 1 48 ? 0.669 -63.272 25.394 1.00 39.25 77 MET C C 1
ATOM 3668 O O . MET C 1 48 ? 1.151 -63.151 24.277 1.00 41.00 77 MET C O 1
ATOM 3673 N N . GLU C 1 49 ? 0.888 -64.332 26.160 1.00 41.41 78 GLU C N 1
ATOM 3674 C CA . GLU C 1 49 ? 1.693 -65.439 25.668 1.00 44.78 78 GLU C CA 1
ATOM 3675 C C . GLU C 1 49 ? 1.052 -66.145 24.474 1.00 41.48 78 GLU C C 1
ATOM 3676 O O . GLU C 1 49 ? 1.743 -66.555 23.558 1.00 40.98 78 GLU C O 1
ATOM 3682 N N . VAL C 1 50 ? -0.264 -66.285 24.490 1.00 40.39 79 VAL C N 1
ATOM 3683 C CA . VAL C 1 50 ? -0.971 -66.856 23.354 1.00 40.09 79 VAL C CA 1
ATOM 3684 C C . VAL C 1 50 ? -0.756 -65.990 22.111 1.00 39.13 79 VAL C C 1
ATOM 3685 O O . VAL C 1 50 ? -0.432 -66.498 21.041 1.00 40.67 79 VAL C O 1
ATOM 3689 N N . TYR C 1 51 ? -0.871 -64.674 22.264 1.00 38.22 80 TYR C N 1
ATOM 3690 C CA . TYR C 1 51 ? -0.597 -63.766 21.153 1.00 39.33 80 TYR C CA 1
ATOM 3691 C C . TYR C 1 51 ? 0.868 -63.753 20.726 1.00 41.78 80 TYR C C 1
ATOM 3692 O O . TYR C 1 51 ? 1.160 -63.714 19.528 1.00 45.95 80 TYR C O 1
ATOM 3701 N N . ARG C 1 52 ? 1.786 -63.749 21.688 1.00 44.57 81 ARG C N 1
ATOM 3702 C CA . ARG C 1 52 ? 3.213 -63.780 21.381 1.00 47.56 81 ARG C CA 1
ATOM 3703 C C . ARG C 1 52 ? 3.553 -64.969 20.498 1.00 46.20 81 ARG C C 1
ATOM 3704 O O . ARG C 1 52 ? 4.309 -64.836 19.546 1.00 44.51 81 ARG C O 1
ATOM 3712 N N . ARG C 1 53 ? 3.031 -66.132 20.856 1.00 46.71 82 ARG C N 1
ATOM 3713 C CA . ARG C 1 53 ? 3.324 -67.338 20.108 1.00 50.59 82 ARG C CA 1
ATOM 3714 C C . ARG C 1 53 ? 2.755 -67.234 18.680 1.00 51.74 82 ARG C C 1
ATOM 3715 O O . ARG C 1 53 ? 3.479 -67.447 17.699 1.00 53.10 82 ARG C O 1
ATOM 3723 N N . GLY C 1 54 ? 1.490 -66.839 18.566 1.00 49.71 83 GLY C N 1
ATOM 3724 C CA . GLY C 1 54 ? 0.859 -66.704 17.252 1.00 50.61 83 GLY C CA 1
ATOM 3725 C C . GLY C 1 54 ? 1.516 -65.687 16.322 1.00 51.28 83 GLY C C 1
ATOM 3726 O O . GLY C 1 54 ? 1.786 -65.974 15.149 1.00 56.45 83 GLY C O 1
ATOM 3727 N N . LEU C 1 55 ? 1.807 -64.503 16.843 1.00 50.48 84 LEU C N 1
ATOM 3728 C CA . LEU C 1 55 ? 2.357 -63.421 16.021 1.00 51.98 84 LEU C CA 1
ATOM 3729 C C . LEU C 1 55 ? 3.845 -63.544 15.723 1.00 59.07 84 LEU C C 1
ATOM 3730 O O . LEU C 1 55 ? 4.372 -62.849 14.850 1.00 62.23 84 LEU C O 1
ATOM 3735 N N . SER C 1 56 ? 4.532 -64.385 16.482 1.00 64.37 85 SER C N 1
ATOM 3736 C CA . SER C 1 56 ? 5.955 -64.565 16.297 1.00 66.93 85 SER C CA 1
ATOM 3737 C C . SER C 1 56 ? 6.192 -65.271 14.968 1.00 64.55 85 SER C C 1
ATOM 3738 O O . SER C 1 56 ? 7.026 -64.839 14.176 1.00 63.87 85 SER C O 1
ATOM 3741 N N . ASP C 1 57 ? 5.423 -66.322 14.713 1.00 64.40 86 ASP C N 1
ATOM 3742 C CA . ASP C 1 57 ? 5.511 -67.049 13.436 1.00 67.57 86 ASP C CA 1
ATOM 3743 C C . ASP C 1 57 ? 5.042 -66.203 12.250 1.00 62.49 86 ASP C C 1
ATOM 3744 O O . ASP C 1 57 ? 5.641 -66.219 11.173 1.00 62.77 86 ASP C O 1
ATOM 3749 N N . ILE C 1 58 ? 3.979 -65.440 12.465 1.00 54.86 87 ILE C N 1
ATOM 3750 C CA . ILE C 1 58 ? 3.448 -64.582 11.423 1.00 52.80 87 ILE C CA 1
ATOM 3751 C C . ILE C 1 58 ? 4.457 -63.512 11.012 1.00 51.07 87 ILE C C 1
ATOM 3752 O O . ILE C 1 58 ? 4.725 -63.331 9.821 1.00 52.59 87 ILE C O 1
ATOM 3757 N N . ASP C 1 59 ? 5.053 -62.842 11.993 1.00 51.44 88 ASP C N 1
ATOM 3758 C CA . ASP C 1 59 ? 6.023 -61.780 11.712 1.00 52.71 88 ASP C CA 1
ATOM 3759 C C . ASP C 1 59 ? 7.304 -62.315 11.129 1.00 53.68 88 ASP C C 1
ATOM 3760 O O . ASP C 1 59 ? 7.930 -61.655 10.310 1.00 53.59 88 ASP C O 1
ATOM 3765 N N . LYS C 1 60 ? 7.686 -63.517 11.536 1.00 55.00 89 LYS C N 1
ATOM 3766 C CA . LYS C 1 60 ? 8.850 -64.148 10.968 1.00 58.40 89 LYS C CA 1
ATOM 3767 C C . LYS C 1 60 ? 8.629 -64.362 9.471 1.00 58.78 89 LYS C C 1
ATOM 3768 O O . LYS C 1 60 ? 9.524 -64.108 8.659 1.00 59.71 89 LYS C O 1
ATOM 3774 N N . LYS C 1 61 ? 7.449 -64.848 9.104 1.00 55.65 90 LYS C N 1
ATOM 3775 C CA . LYS C 1 61 ? 7.131 -65.048 7.686 1.00 56.52 90 LYS C CA 1
ATOM 3776 C C . LYS C 1 61 ? 7.070 -63.739 6.904 1.00 52.60 90 LYS C C 1
ATOM 3777 O O . LYS C 1 61 ? 7.515 -63.666 5.761 1.00 49.92 90 LYS C O 1
ATOM 3783 N N . ARG C 1 62 ? 6.520 -62.702 7.521 1.00 51.41 91 ARG C N 1
ATOM 3784 C CA . ARG C 1 62 ? 6.505 -61.382 6.885 1.00 50.91 91 ARG C CA 1
ATOM 3785 C C . ARG C 1 62 ? 7.915 -60.919 6.576 1.00 53.83 91 ARG C C 1
ATOM 3786 O O . ARG C 1 62 ? 8.178 -60.377 5.502 1.00 54.55 91 ARG C O 1
ATOM 3794 N N . GLN C 1 63 ? 8.817 -61.141 7.528 1.00 54.50 92 GLN C N 1
ATOM 3795 C CA . GLN C 1 63 ? 10.180 -60.717 7.379 1.00 57.27 92 GLN C CA 1
ATOM 3796 C C . GLN C 1 63 ? 10.848 -61.499 6.256 1.00 59.05 92 GLN C C 1
ATOM 3797 O O . GLN C 1 63 ? 11.606 -60.923 5.472 1.00 63.88 92 GLN C O 1
ATOM 3803 N N . ASN C 1 64 ? 10.596 -62.800 6.179 1.00 57.70 93 ASN C N 1
ATOM 3804 C CA . ASN C 1 64 ? 11.177 -63.605 5.107 1.00 61.13 93 ASN C CA 1
ATOM 3805 C C . ASN C 1 64 ? 10.687 -63.157 3.737 1.00 61.25 93 ASN C C 1
ATOM 3806 O O . ASN C 1 64 ? 11.482 -63.062 2.809 1.00 62.42 93 ASN C O 1
ATOM 3811 N N . TYR C 1 65 ? 9.391 -62.880 3.611 1.00 60.24 94 TYR C N 1
ATOM 3812 C CA . TYR C 1 65 ? 8.843 -62.454 2.325 1.00 62.17 94 TYR C CA 1
ATOM 3813 C C . TYR C 1 65 ? 9.397 -61.091 1.919 1.00 62.63 94 TYR C C 1
ATOM 3814 O O . TYR C 1 65 ? 9.600 -60.830 0.736 1.00 63.61 94 TYR C O 1
ATOM 3823 N N . LEU C 1 66 ? 9.582 -60.213 2.900 1.00 63.70 95 LEU C N 1
ATOM 3824 C CA . LEU C 1 66 ? 10.131 -58.884 2.650 1.00 65.56 95 LEU C CA 1
ATOM 3825 C C . LEU C 1 66 ? 11.582 -58.995 2.213 1.00 67.47 95 LEU C C 1
ATOM 3826 O O . LEU C 1 66 ? 11.999 -58.293 1.299 1.00 67.94 95 LEU C O 1
ATOM 3831 N N . ASP C 1 67 ? 12.345 -59.881 2.850 1.00 68.73 96 ASP C N 1
ATOM 3832 C CA . ASP C 1 67 ? 13.733 -60.138 2.423 1.00 73.47 96 ASP C CA 1
ATOM 3833 C C . ASP C 1 67 ? 13.785 -60.652 0.981 1.00 74.59 96 ASP C C 1
ATOM 3834 O O . ASP C 1 67 ? 14.625 -60.216 0.204 1.00 74.75 96 ASP C O 1
ATOM 3839 N N . GLU C 1 68 ? 12.875 -61.562 0.632 1.00 72.66 97 GLU C N 1
ATOM 3840 C CA . GLU C 1 68 ? 12.773 -62.063 -0.738 1.00 75.69 97 GLU C CA 1
ATOM 3841 C C . GLU C 1 68 ? 12.578 -60.894 -1.708 1.00 76.66 97 GLU C C 1
ATOM 3842 O O . GLU C 1 68 ? 13.299 -60.778 -2.702 1.00 78.35 97 GLU C O 1
ATOM 3848 N N . LEU C 1 69 ? 11.598 -60.039 -1.412 1.00 73.93 98 LEU C N 1
ATOM 3849 C CA . LEU C 1 69 ? 11.338 -58.832 -2.204 1.00 74.73 98 LEU C CA 1
ATOM 3850 C C . LEU C 1 69 ? 12.597 -58.024 -2.464 1.00 78.86 98 LEU C C 1
ATOM 3851 O O . LEU C 1 69 ? 12.856 -57.632 -3.599 1.00 81.59 98 LEU C O 1
ATOM 3856 N N . LYS C 1 70 ? 13.375 -57.784 -1.411 1.00 78.41 99 LYS C N 1
ATOM 3857 C CA . LYS C 1 70 ? 14.573 -56.956 -1.516 1.00 83.55 99 LYS C CA 1
ATOM 3858 C C . LYS C 1 70 ? 15.706 -57.609 -2.295 1.00 83.73 99 LYS C C 1
ATOM 3859 O O . LYS C 1 70 ? 16.638 -56.925 -2.677 1.00 85.73 99 LYS C O 1
ATOM 3865 N N . SER C 1 71 ? 15.623 -58.918 -2.521 1.00 84.18 100 SER C N 1
ATOM 3866 C CA . SER C 1 71 ? 16.617 -59.635 -3.320 1.00 88.59 100 SER C CA 1
ATOM 3867 C C . SER C 1 71 ? 16.227 -59.738 -4.793 1.00 89.68 100 SER C C 1
ATOM 3868 O O . SER C 1 71 ? 17.002 -60.240 -5.596 1.00 92.00 100 SER C O 1
ATOM 3871 N N . ARG C 1 72 ? 15.031 -59.280 -5.151 1.00 90.57 101 ARG C N 1
ATOM 3872 C CA . ARG C 1 72 ? 14.598 -59.326 -6.544 1.00 93.68 101 ARG C CA 1
ATOM 3873 C C . ARG C 1 72 ? 15.391 -58.344 -7.395 1.00 99.58 101 ARG C C 1
ATOM 3874 O O . ARG C 1 72 ? 15.401 -57.151 -7.102 1.00 99.74 101 ARG C O 1
ATOM 3882 N N . PRO C 1 73 ? 16.025 -58.829 -8.476 1.00 105.73 102 PRO C N 1
ATOM 3883 C CA . PRO C 1 73 ? 16.759 -57.902 -9.344 1.00 110.07 102 PRO C CA 1
ATOM 3884 C C . PRO C 1 73 ? 15.889 -56.753 -9.858 1.00 107.31 102 PRO C C 1
ATOM 3885 O O . PRO C 1 73 ? 16.342 -55.615 -9.913 1.00 108.09 102 PRO C O 1
ATOM 3889 N N . GLU C 1 74 ? 14.640 -57.054 -10.195 1.00 102.57 103 GLU C N 1
ATOM 3890 C CA . GLU C 1 74 ? 13.738 -56.071 -10.788 1.00 101.93 103 GLU C CA 1
ATOM 3891 C C . GLU C 1 74 ? 13.019 -55.159 -9.774 1.00 99.25 103 GLU C C 1
ATOM 3892 O O . GLU C 1 74 ? 12.125 -54.399 -10.158 1.00 100.84 103 GLU C O 1
ATOM 3898 N N . GLY C 1 75 ? 13.366 -55.258 -8.493 1.00 94.59 104 GLY C N 1
ATOM 3899 C CA . GLY C 1 75 ? 12.755 -54.418 -7.470 1.00 90.18 104 GLY C CA 1
ATOM 3900 C C . GLY C 1 75 ? 11.332 -54.836 -7.110 1.00 84.38 104 GLY C C 1
ATOM 3901 O O . GLY C 1 75 ? 10.880 -55.927 -7.456 1.00 82.72 104 GLY C O 1
ATOM 3902 N N . TYR C 1 76 ? 10.625 -53.947 -6.423 1.00 80.29 105 TYR C N 1
ATOM 3903 C CA . TYR C 1 76 ? 9.288 -54.226 -5.922 1.00 75.04 105 TYR C CA 1
ATOM 3904 C C . TYR C 1 76 ? 8.521 -52.930 -5.696 1.00 72.93 105 TYR C C 1
ATOM 3905 O O . TYR C 1 76 ? 9.084 -51.848 -5.799 1.00 71.90 105 TYR C O 1
ATOM 3914 N N . ASN C 1 77 ? 7.232 -53.049 -5.385 1.00 69.27 106 ASN C N 1
ATOM 3915 C CA . ASN C 1 77 ? 6.374 -51.882 -5.233 1.00 68.51 106 ASN C CA 1
ATOM 3916 C C . ASN C 1 77 ? 5.372 -52.047 -4.077 1.00 65.03 106 ASN C C 1
ATOM 3917 O O . ASN C 1 77 ? 5.399 -53.046 -3.363 1.00 65.30 106 ASN C O 1
ATOM 3922 N N . THR C 1 78 ? 4.501 -51.060 -3.913 1.00 62.50 107 THR C N 1
ATOM 3923 C CA . THR C 1 78 ? 3.515 -51.031 -2.839 1.00 60.33 107 THR C CA 1
ATOM 3924 C C . THR C 1 78 ? 2.664 -52.288 -2.811 1.00 57.65 107 THR C C 1
ATOM 3925 O O . THR C 1 78 ? 2.493 -52.907 -1.761 1.00 53.70 107 THR C O 1
ATOM 3929 N N . TYR C 1 79 ? 2.152 -52.669 -3.977 1.00 58.04 108 TYR C N 1
ATOM 3930 C CA . TYR C 1 79 ? 1.365 -53.878 -4.106 1.00 54.47 108 TYR C CA 1
ATOM 3931 C C . TYR C 1 79 ? 2.102 -55.049 -3.451 1.00 52.17 108 TYR C C 1
ATOM 3932 O O . TYR C 1 79 ? 1.511 -55.772 -2.652 1.00 49.71 108 TYR C O 1
ATOM 3941 N N . ASP C 1 80 ? 3.386 -55.211 -3.764 1.00 54.22 109 ASP C N 1
ATOM 3942 C CA . ASP C 1 80 ? 4.173 -56.343 -3.251 1.00 55.35 109 ASP C CA 1
ATOM 3943 C C . ASP C 1 80 ? 4.326 -56.313 -1.733 1.00 53.42 109 ASP C C 1
ATOM 3944 O O . ASP C 1 80 ? 4.271 -57.346 -1.075 1.00 52.52 109 ASP C O 1
ATOM 3949 N N . ILE C 1 81 ? 4.482 -55.117 -1.186 1.00 53.46 110 ILE C N 1
ATOM 3950 C CA . ILE C 1 81 ? 4.662 -54.942 0.247 1.00 53.03 110 ILE C CA 1
ATOM 3951 C C . ILE C 1 81 ? 3.380 -55.338 0.968 1.00 48.84 110 ILE C C 1
ATOM 3952 O O . ILE C 1 81 ? 3.413 -56.065 1.965 1.00 49.45 110 ILE C O 1
ATOM 3957 N N . VAL C 1 82 ? 2.255 -54.818 0.487 1.00 46.50 111 VAL C N 1
ATOM 3958 C CA . VAL C 1 82 ? 0.958 -55.092 1.098 1.00 44.79 111 VAL C CA 1
ATOM 3959 C C . VAL C 1 82 ? 0.658 -56.589 1.096 1.00 43.76 111 VAL C C 1
ATOM 3960 O O . VAL C 1 82 ? 0.308 -57.165 2.123 1.00 40.92 111 VAL C O 1
ATOM 3964 N N . ARG C 1 83 ? 0.838 -57.217 -0.057 1.00 46.03 112 ARG C N 1
ATOM 3965 C CA . ARG C 1 83 ? 0.706 -58.660 -0.177 1.00 46.69 112 ARG C CA 1
ATOM 3966 C C . ARG C 1 83 ? 1.570 -59.408 0.841 1.00 46.48 112 ARG C C 1
ATOM 3967 O O . ARG C 1 83 ? 1.111 -60.329 1.523 1.00 42.69 112 ARG C O 1
ATOM 3975 N N . THR C 1 84 ? 2.823 -58.989 0.936 1.00 48.32 113 THR C N 1
ATOM 3976 C CA . THR C 1 84 ? 3.765 -59.541 1.897 1.00 48.95 113 THR C CA 1
ATOM 3977 C C . THR C 1 84 ? 3.246 -59.464 3.340 1.00 46.32 113 THR C C 1
ATOM 3978 O O . THR C 1 84 ? 3.412 -60.398 4.130 1.00 48.35 113 THR C O 1
ATOM 3982 N N . TYR C 1 85 ? 2.606 -58.360 3.676 1.00 44.04 114 TYR C N 1
ATOM 3983 C CA . TYR C 1 85 ? 2.069 -58.181 5.022 1.00 43.53 114 TYR C CA 1
ATOM 3984 C C . TYR C 1 85 ? 0.848 -59.060 5.266 1.00 40.70 114 TYR C C 1
ATOM 3985 O O . TYR C 1 85 ? 0.672 -59.597 6.364 1.00 40.89 114 TYR C O 1
ATOM 3994 N N . LEU C 1 86 ? 0.010 -59.203 4.248 1.00 39.42 115 LEU C N 1
ATOM 3995 C CA . LEU C 1 86 ? -1.249 -59.943 4.378 1.00 38.74 115 LEU C CA 1
ATOM 3996 C C . LEU C 1 86 ? -1.116 -61.450 4.330 1.00 38.65 115 LEU C C 1
ATOM 3997 O O . LEU C 1 86 ? -1.736 -62.160 5.117 1.00 39.38 115 LEU C O 1
ATOM 4002 N N . ARG C 1 87 ? -0.321 -61.946 3.401 1.00 42.19 116 ARG C N 1
ATOM 4003 C CA . ARG C 1 87 ? -0.242 -63.385 3.174 1.00 43.40 116 ARG C CA 1
ATOM 4004 C C . ARG C 1 87 ? -0.105 -64.288 4.404 1.00 44.63 116 ARG C C 1
ATOM 4005 O O . ARG C 1 87 ? -0.843 -65.262 4.531 1.00 43.17 116 ARG C O 1
ATOM 4013 N N . PRO C 1 88 ? 0.809 -63.975 5.331 1.00 45.95 117 PRO C N 1
ATOM 4014 C CA . PRO C 1 88 ? 0.966 -64.879 6.478 1.00 45.81 117 PRO C CA 1
ATOM 4015 C C . PRO C 1 88 ? -0.217 -64.927 7.441 1.00 43.86 117 PRO C C 1
ATOM 4016 O O . PRO C 1 88 ? -0.307 -65.871 8.224 1.00 44.64 117 PRO C O 1
ATOM 4020 N N . GLN C 1 89 ? -1.107 -63.934 7.403 1.00 39.69 118 GLN C N 1
ATOM 4021 C CA . GLN C 1 89 ? -2.337 -64.040 8.183 1.00 39.67 118 GLN C CA 1
ATOM 4022 C C . GLN C 1 89 ? -3.353 -64.982 7.567 1.00 38.65 118 GLN C C 1
ATOM 4023 O O . GLN C 1 89 ? -4.271 -65.432 8.267 1.00 40.51 118 GLN C O 1
ATOM 4029 N N . PHE C 1 90 ? -3.230 -65.263 6.272 1.00 39.27 119 PHE C N 1
ATOM 4030 C CA . PHE C 1 90 ? -4.253 -66.064 5.578 1.00 40.91 119 PHE C CA 1
ATOM 4031 C C . PHE C 1 90 ? -3.803 -67.403 5.015 1.00 44.00 119 PHE C C 1
ATOM 4032 O O . PHE C 1 90 ? -4.627 -68.257 4.766 1.00 48.01 119 PHE C O 1
ATOM 4040 N N . GLU C 1 91 ? -2.508 -67.581 4.806 1.00 49.32 120 GLU C N 1
ATOM 4041 C CA . GLU C 1 91 ? -1.971 -68.871 4.417 1.00 53.37 120 GLU C CA 1
ATOM 4042 C C . GLU C 1 91 ? -1.785 -69.748 5.651 1.00 57.04 120 GLU C C 1
ATOM 4043 O O . GLU C 1 91 ? -1.141 -69.343 6.606 1.00 56.41 120 GLU C O 1
ATOM 4049 N N . HIS C 1 92 ? -2.363 -70.936 5.652 1.00 66.29 121 HIS C N 1
ATOM 4050 C CA . HIS C 1 92 ? -2.337 -71.741 6.873 1.00 80.94 121 HIS C CA 1
ATOM 4051 C C . HIS C 1 92 ? -0.960 -72.432 7.096 1.00 87.01 121 HIS C C 1
ATOM 4052 O O . HIS C 1 92 ? -0.414 -72.365 8.202 1.00 95.46 121 HIS C O 1
ATOM 4059 N N . ARG C 1 93 ? -0.390 -73.078 6.077 1.00 83.37 122 ARG C N 1
ATOM 4060 C CA . ARG C 1 93 ? 0.916 -73.763 6.255 1.00 86.77 122 ARG C CA 1
ATOM 4061 C C . ARG C 1 93 ? 2.001 -73.244 5.323 1.00 85.34 122 ARG C C 1
ATOM 4062 O O . ARG C 1 93 ? 2.225 -72.039 5.248 1.00 84.18 122 ARG C O 1
ATOM 4070 N N . GLN C 1 97 ? -6.358 -76.569 12.164 1.00 101.15 126 GLN C N 1
ATOM 4071 C CA . GLN C 1 97 ? -6.868 -76.162 13.470 1.00 102.92 126 GLN C CA 1
ATOM 4072 C C . GLN C 1 97 ? -6.096 -75.005 14.093 1.00 99.06 126 GLN C C 1
ATOM 4073 O O . GLN C 1 97 ? -6.671 -73.970 14.425 1.00 96.39 126 GLN C O 1
ATOM 4079 N N . ALA C 1 98 ? -4.800 -75.202 14.300 1.00 97.41 127 ALA C N 1
ATOM 4080 C CA . ALA C 1 98 ? -3.950 -74.170 14.905 1.00 93.69 127 ALA C CA 1
ATOM 4081 C C . ALA C 1 98 ? -4.229 -72.800 14.288 1.00 87.94 127 ALA C C 1
ATOM 4082 O O . ALA C 1 98 ? -4.350 -71.793 15.009 1.00 83.37 127 ALA C O 1
ATOM 4084 N N . TRP C 1 99 ? -4.336 -72.779 12.957 1.00 83.36 128 TRP C N 1
ATOM 4085 C CA . TRP C 1 99 ? -4.617 -71.556 12.222 1.00 82.17 128 TRP C CA 1
ATOM 4086 C C . TRP C 1 99 ? -5.961 -70.985 12.684 1.00 70.26 128 TRP C C 1
ATOM 4087 O O . TRP C 1 99 ? -6.038 -69.830 13.082 1.00 62.64 128 TRP C O 1
ATOM 4098 N N . MET C 1 100 ? -6.997 -71.821 12.655 1.00 64.13 129 MET C N 1
ATOM 4099 C CA . MET C 1 100 ? -8.375 -71.406 12.897 1.00 60.60 129 MET C CA 1
ATOM 4100 C C . MET C 1 100 ? -8.559 -70.657 14.236 1.00 52.94 129 MET C C 1
ATOM 4101 O O . MET C 1 100 ? -9.175 -69.593 14.292 1.00 48.53 129 MET C O 1
ATOM 4106 N N . HIS C 1 101 ? -8.017 -71.227 15.303 1.00 48.55 130 HIS C N 1
ATOM 4107 C CA . HIS C 1 101 ? -8.211 -70.696 16.639 1.00 46.60 130 HIS C CA 1
ATOM 4108 C C . HIS C 1 101 ? -7.561 -69.317 16.795 1.00 41.84 130 HIS C C 1
ATOM 4109 O O . HIS C 1 101 ? -8.165 -68.412 17.343 1.00 37.24 130 HIS C O 1
ATOM 4116 N N . PHE C 1 102 ? -6.351 -69.152 16.273 1.00 38.95 131 PHE C N 1
ATOM 4117 C CA . PHE C 1 102 ? -5.684 -67.892 16.401 1.00 38.06 131 PHE C CA 1
ATOM 4118 C C . PHE C 1 102 ? -6.290 -66.857 15.478 1.00 38.59 131 PHE C C 1
ATOM 4119 O O . PHE C 1 102 ? -6.297 -65.660 15.807 1.00 39.12 131 PHE C O 1
ATOM 4127 N N . ALA C 1 103 ? -6.806 -67.297 14.331 1.00 36.61 132 ALA C N 1
ATOM 4128 C CA . ALA C 1 103 ? -7.501 -66.382 13.429 1.00 35.36 132 ALA C CA 1
ATOM 4129 C C . ALA C 1 103 ? -8.761 -65.843 14.123 1.00 35.18 132 ALA C C 1
ATOM 4130 O O . ALA C 1 103 ? -9.004 -64.638 14.118 1.00 32.44 132 ALA C O 1
ATOM 4132 N N . ARG C 1 104 ? -9.539 -66.742 14.718 1.00 34.88 133 ARG C N 1
ATOM 4133 C CA . ARG C 1 104 ? -10.754 -66.351 15.416 1.00 36.98 133 ARG C CA 1
ATOM 4134 C C . ARG C 1 104 ? -10.443 -65.460 16.588 1.00 37.34 133 ARG C C 1
ATOM 4135 O O . ARG C 1 104 ? -11.097 -64.441 16.788 1.00 36.68 133 ARG C O 1
ATOM 4143 N N . LEU C 1 105 ? -9.417 -65.821 17.342 1.00 36.36 134 LEU C N 1
ATOM 4144 C CA . LEU C 1 105 ? -9.010 -65.001 18.455 1.00 37.04 134 LEU C CA 1
ATOM 4145 C C . LEU C 1 105 ? -8.674 -63.578 18.024 1.00 34.87 134 LEU C C 1
ATOM 4146 O O . LEU C 1 105 ? -9.189 -62.620 18.608 1.00 34.28 134 LEU C O 1
ATOM 4151 N N . GLN C 1 106 ? -7.823 -63.419 17.012 1.00 33.73 135 GLN C N 1
ATOM 4152 C CA . GLN C 1 106 ? -7.516 -62.058 16.524 1.00 32.56 135 GLN C CA 1
ATOM 4153 C C . GLN C 1 106 ? -8.749 -61.336 16.021 1.00 34.01 135 GLN C C 1
ATOM 4154 O O . GLN C 1 106 ? -8.901 -60.143 16.244 1.00 34.53 135 GLN C O 1
ATOM 4160 N N . SER C 1 107 ? -9.671 -62.057 15.382 1.00 35.19 136 SER C N 1
ATOM 4161 C CA . SER C 1 107 ? -10.872 -61.406 14.839 1.00 32.83 136 SER C CA 1
ATOM 4162 C C . SER C 1 107 ? -11.746 -60.789 15.919 1.00 34.46 136 SER C C 1
ATOM 4163 O O . SER C 1 107 ? -12.566 -59.940 15.615 1.00 36.63 136 SER C O 1
ATOM 4166 N N . ARG C 1 108 ? -11.604 -61.236 17.161 1.00 35.55 137 ARG C N 1
ATOM 4167 C CA . ARG C 1 108 ? -12.367 -60.690 18.294 1.00 38.21 137 ARG C CA 1
ATOM 4168 C C . ARG C 1 108 ? -11.655 -59.576 19.027 1.00 37.38 137 ARG C C 1
ATOM 4169 O O . ARG C 1 108 ? -12.159 -59.081 20.040 1.00 37.12 137 ARG C O 1
ATOM 4177 N N . LEU C 1 109 ? -10.478 -59.193 18.555 1.00 37.93 138 LEU C N 1
ATOM 4178 C CA . LEU C 1 109 ? -9.610 -58.343 19.345 1.00 38.60 138 LEU C CA 1
ATOM 4179 C C . LEU C 1 109 ? -10.299 -57.036 19.749 1.00 40.83 138 LEU C C 1
ATOM 4180 O O . LEU C 1 109 ? -10.111 -56.555 20.862 1.00 45.58 138 LEU C O 1
ATOM 4185 N N . ALA C 1 110 ? -11.136 -56.479 18.879 1.00 42.25 139 ALA C N 1
ATOM 4186 C CA . ALA C 1 110 ? -11.808 -55.208 19.164 1.00 41.80 139 ALA C CA 1
ATOM 4187 C C . ALA C 1 110 ? -12.728 -55.251 20.362 1.00 43.03 139 ALA C C 1
ATOM 4188 O O . ALA C 1 110 ? -13.012 -54.223 20.952 1.00 43.83 139 ALA C O 1
ATOM 4190 N N . SER C 1 111 ? -13.211 -56.423 20.721 1.00 42.01 140 SER C N 1
ATOM 4191 C CA . SER C 1 111 ? -14.091 -56.515 21.860 1.00 45.19 140 SER C CA 1
ATOM 4192 C C . SER C 1 111 ? -13.338 -56.747 23.183 1.00 44.34 140 SER C C 1
ATOM 4193 O O . SER C 1 111 ? -13.959 -56.858 24.233 1.00 43.34 140 SER C O 1
ATOM 4196 N N . GLU C 1 112 ? -12.011 -56.824 23.139 1.00 43.08 141 GLU C N 1
ATOM 4197 C CA . GLU C 1 112 ? -11.243 -57.040 24.365 1.00 44.63 141 GLU C CA 1
ATOM 4198 C C . GLU C 1 112 ? -11.067 -55.717 25.098 1.00 41.27 141 GLU C C 1
ATOM 4199 O O . GLU C 1 112 ? -11.045 -54.665 24.481 1.00 41.25 141 GLU C O 1
ATOM 4205 N N . PRO C 1 113 ? -10.961 -55.757 26.427 1.00 41.28 142 PRO C N 1
ATOM 4206 C CA . PRO C 1 113 ? -10.787 -54.474 27.139 1.00 42.21 142 PRO C CA 1
ATOM 4207 C C . PRO C 1 113 ? -9.478 -53.781 26.796 1.00 42.02 142 PRO C C 1
ATOM 4208 O O . PRO C 1 113 ? -8.455 -54.422 26.548 1.00 41.77 142 PRO C O 1
ATOM 4212 N N . GLU C 1 114 ? -9.533 -52.468 26.746 1.00 45.55 143 GLU C N 1
ATOM 4213 C CA . GLU C 1 114 ? -8.392 -51.647 26.378 1.00 48.67 143 GLU C CA 1
ATOM 4214 C C . GLU C 1 114 ? -7.205 -51.889 27.311 1.00 48.79 143 GLU C C 1
ATOM 4215 O O . GLU C 1 114 ? -6.054 -51.789 26.886 1.00 47.55 143 GLU C O 1
ATOM 4221 N N . GLU C 1 115 ? -7.473 -52.250 28.562 1.00 48.14 144 GLU C N 1
ATOM 4222 C CA . GLU C 1 115 ? -6.407 -52.556 29.516 1.00 51.77 144 GLU C CA 1
ATOM 4223 C C . GLU C 1 115 ? -5.503 -53.690 29.031 1.00 47.53 144 GLU C C 1
ATOM 4224 O O . GLU C 1 115 ? -4.320 -53.709 29.358 1.00 44.36 144 GLU C O 1
ATOM 4230 N N . VAL C 1 116 ? -6.056 -54.649 28.294 1.00 43.22 145 VAL C N 1
ATOM 4231 C CA . VAL C 1 116 ? -5.202 -55.679 27.705 1.00 45.03 145 VAL C CA 1
ATOM 4232 C C . VAL C 1 116 ? -4.854 -55.348 26.261 1.00 39.83 145 VAL C C 1
ATOM 4233 O O . VAL C 1 116 ? -3.749 -55.602 25.835 1.00 41.17 145 VAL C O 1
ATOM 4237 N N . ALA C 1 117 ? -5.765 -54.742 25.525 1.00 37.29 146 ALA C N 1
ATOM 4238 C CA . ALA C 1 117 ? -5.530 -54.529 24.089 1.00 36.91 146 ALA C CA 1
ATOM 4239 C C . ALA C 1 117 ? -4.434 -53.505 23.829 1.00 38.28 146 ALA C C 1
ATOM 4240 O O . ALA C 1 117 ? -3.659 -53.665 22.899 1.00 40.48 146 ALA C O 1
ATOM 4242 N N . VAL C 1 118 ? -4.378 -52.445 24.635 1.00 41.84 147 VAL C N 1
ATOM 4243 C CA . VAL C 1 118 ? -3.380 -51.398 24.441 1.00 43.58 147 VAL C CA 1
ATOM 4244 C C . VAL C 1 118 ? -1.945 -51.947 24.528 1.00 42.90 147 VAL C C 1
ATOM 4245 O O . VAL C 1 118 ? -1.180 -51.806 23.577 1.00 43.44 147 VAL C O 1
ATOM 4249 N N . PRO C 1 119 ? -1.571 -52.568 25.654 1.00 43.91 148 PRO C N 1
ATOM 4250 C CA . PRO C 1 119 ? -0.183 -53.080 25.718 1.00 44.23 148 PRO C CA 1
ATOM 4251 C C . PRO C 1 119 ? 0.060 -54.172 24.680 1.00 42.53 148 PRO C C 1
ATOM 4252 O O . PRO C 1 119 ? 1.168 -54.299 24.147 1.00 44.31 148 PRO C O 1
ATOM 4256 N N . LEU C 1 120 ? -0.962 -54.958 24.391 1.00 41.54 149 LEU C N 1
ATOM 4257 C CA . LEU C 1 120 ? -0.847 -56.006 23.370 1.00 41.93 149 LEU C CA 1
ATOM 4258 C C . LEU C 1 120 ? -0.450 -55.448 21.999 1.00 42.05 149 LEU C C 1
ATOM 4259 O O . LEU C 1 120 ? 0.565 -55.875 21.418 1.00 44.58 149 LEU C O 1
ATOM 4264 N N . ARG C 1 121 ? -1.183 -54.468 21.505 1.00 40.45 150 ARG C N 1
ATOM 4265 C CA . ARG C 1 121 ? -0.838 -53.934 20.196 1.00 43.76 150 ARG C CA 1
ATOM 4266 C C . ARG C 1 121 ? 0.467 -53.156 20.196 1.00 46.72 150 ARG C C 1
ATOM 4267 O O . ARG C 1 121 ? 1.232 -53.226 19.230 1.00 47.15 150 ARG C O 1
ATOM 4275 N N . LYS C 1 122 ? 0.739 -52.435 21.279 1.00 49.63 151 LYS C N 1
ATOM 4276 C CA . LYS C 1 122 ? 2.037 -51.787 21.456 1.00 54.20 151 LYS C CA 1
ATOM 4277 C C . LYS C 1 122 ? 3.196 -52.768 21.296 1.00 51.17 151 LYS C C 1
ATOM 4278 O O . LYS C 1 122 ? 4.139 -52.494 20.597 1.00 53.39 151 LYS C O 1
ATOM 4284 N N . GLU C 1 123 ? 3.136 -53.898 21.983 1.00 48.66 152 GLU C N 1
ATOM 4285 C CA . GLU C 1 123 ? 4.241 -54.866 21.967 1.00 47.63 152 GLU C CA 1
ATOM 4286 C C . GLU C 1 123 ? 4.274 -55.706 20.691 1.00 47.43 152 GLU C C 1
ATOM 4287 O O . GLU C 1 123 ? 5.339 -56.030 20.210 1.00 48.68 152 GLU C O 1
ATOM 4293 N N . LEU C 1 124 ? 3.111 -56.077 20.155 1.00 46.16 153 LEU C N 1
ATOM 4294 C CA . LEU C 1 124 ? 3.041 -57.139 19.124 1.00 46.09 153 LEU C CA 1
ATOM 4295 C C . LEU C 1 124 ? 2.585 -56.742 17.725 1.00 45.14 153 LEU C C 1
ATOM 4296 O O . LEU C 1 124 ? 2.821 -57.483 16.785 1.00 44.85 153 LEU C O 1
ATOM 4301 N N . TYR C 1 125 ? 1.921 -55.600 17.572 1.00 44.96 154 TYR C N 1
ATOM 4302 C CA . TYR C 1 125 ? 1.469 -55.191 16.253 1.00 44.35 154 TYR C CA 1
ATOM 4303 C C . TYR C 1 125 ? 2.157 -53.927 15.760 1.00 45.09 154 TYR C C 1
ATOM 4304 O O . TYR C 1 125 ? 2.439 -53.813 14.578 1.00 45.51 154 TYR C O 1
ATOM 4313 N N . ASP C 1 126 ? 2.398 -52.970 16.646 1.00 46.16 155 ASP C N 1
ATOM 4314 C CA . ASP C 1 126 ? 2.807 -51.627 16.231 1.00 48.62 155 ASP C CA 1
ATOM 4315 C C . ASP C 1 126 ? 4.124 -51.566 15.489 1.00 49.58 155 ASP C C 1
ATOM 4316 O O . ASP C 1 126 ? 4.220 -50.872 14.480 1.00 50.74 155 ASP C O 1
ATOM 4321 N N . HIS C 1 127 ? 5.138 -52.248 15.999 1.00 51.97 156 HIS C N 1
ATOM 4322 C CA . HIS C 1 127 ? 6.470 -52.148 15.417 1.00 56.52 156 HIS C CA 1
ATOM 4323 C C . HIS C 1 127 ? 6.470 -52.609 13.963 1.00 54.70 156 HIS C C 1
ATOM 4324 O O . HIS C 1 127 ? 6.961 -51.905 13.078 1.00 52.13 156 HIS C O 1
ATOM 4331 N N . THR C 1 128 ? 5.844 -53.753 13.717 1.00 52.34 157 THR C N 1
ATOM 4332 C CA . THR C 1 128 ? 5.773 -54.303 12.372 1.00 51.92 157 THR C CA 1
ATOM 4333 C C . THR C 1 128 ? 4.896 -53.471 11.446 1.00 50.57 157 THR C C 1
ATOM 4334 O O . THR C 1 128 ? 5.210 -53.316 10.271 1.00 49.85 157 THR C O 1
ATOM 4338 N N . LEU C 1 129 ? 3.812 -52.903 11.967 1.00 49.17 158 LEU C N 1
ATOM 4339 C CA . LEU C 1 129 ? 3.020 -51.976 11.169 1.00 47.93 158 LEU C CA 1
ATOM 4340 C C . LEU C 1 129 ? 3.778 -50.735 10.808 1.00 47.58 158 LEU C C 1
ATOM 4341 O O . LEU C 1 129 ? 3.662 -50.247 9.700 1.00 48.71 158 LEU C O 1
ATOM 4346 N N . LYS C 1 130 ? 4.504 -50.165 11.755 1.00 50.73 159 LYS C N 1
ATOM 4347 C CA . LYS C 1 130 ? 5.308 -48.980 11.445 1.00 53.73 159 LYS C CA 1
ATOM 4348 C C . LYS C 1 130 ? 6.357 -49.314 10.406 1.00 51.40 159 LYS C C 1
ATOM 4349 O O . LYS C 1 130 ? 6.627 -48.504 9.526 1.00 50.91 159 LYS C O 1
ATOM 4355 N N . ALA C 1 131 ? 6.937 -50.510 10.511 1.00 50.22 160 ALA C N 1
ATOM 4356 C CA . ALA C 1 131 ? 7.956 -50.937 9.554 1.00 52.00 160 ALA C CA 1
ATOM 4357 C C . ALA C 1 131 ? 7.327 -51.041 8.160 1.00 52.43 160 ALA C C 1
ATOM 4358 O O . ALA C 1 131 ? 7.914 -50.631 7.170 1.00 51.41 160 ALA C O 1
ATOM 4360 N N . PHE C 1 132 ? 6.108 -51.556 8.109 1.00 50.45 161 PHE C N 1
ATOM 4361 C CA . PHE C 1 132 ? 5.373 -51.669 6.864 1.00 52.98 161 PHE C CA 1
ATOM 4362 C C . PHE C 1 132 ? 5.095 -50.302 6.251 1.00 52.25 161 PHE C C 1
ATOM 4363 O O . PHE C 1 132 ? 5.248 -50.101 5.042 1.00 54.15 161 PHE C O 1
ATOM 4371 N N . ILE C 1 133 ? 4.643 -49.374 7.076 1.00 50.64 162 ILE C N 1
ATOM 4372 C CA . ILE C 1 133 ? 4.417 -48.014 6.617 1.00 52.03 162 ILE C CA 1
ATOM 4373 C C . ILE C 1 133 ? 5.730 -47.473 6.049 1.00 54.90 162 ILE C C 1
ATOM 4374 O O . ILE C 1 133 ? 5.758 -46.898 4.966 1.00 54.82 162 ILE C O 1
ATOM 4379 N N . HIS C 1 134 ? 6.812 -47.674 6.789 1.00 55.47 163 HIS C N 1
ATOM 4380 C CA . HIS C 1 134 ? 8.123 -47.174 6.393 1.00 61.54 163 HIS C CA 1
ATOM 4381 C C . HIS C 1 134 ? 8.565 -47.747 5.042 1.00 61.89 163 HIS C C 1
ATOM 4382 O O . HIS C 1 134 ? 9.060 -47.015 4.186 1.00 62.40 163 HIS C O 1
ATOM 4389 N N . GLU C 1 135 ? 8.385 -49.053 4.865 1.00 60.47 164 GLU C N 1
ATOM 4390 C CA . GLU C 1 135 ? 8.765 -49.713 3.619 1.00 61.75 164 GLU C CA 1
ATOM 4391 C C . GLU C 1 135 ? 7.992 -49.154 2.442 1.00 61.19 164 GLU C C 1
ATOM 4392 O O . GLU C 1 135 ? 8.553 -48.947 1.375 1.00 64.39 164 GLU C O 1
ATOM 4398 N N . ILE C 1 136 ? 6.706 -48.887 2.638 1.00 60.07 165 ILE C N 1
ATOM 4399 C CA . ILE C 1 136 ? 5.896 -48.293 1.578 1.00 60.44 165 ILE C CA 1
ATOM 4400 C C . ILE C 1 136 ? 6.358 -46.887 1.258 1.00 65.50 165 ILE C C 1
ATOM 4401 O O . ILE C 1 136 ? 6.352 -46.485 0.095 1.00 69.22 165 ILE C O 1
ATOM 4406 N N . MET C 1 137 ? 6.753 -46.134 2.276 1.00 69.36 166 MET C N 1
ATOM 4407 C CA . MET C 1 137 ? 7.226 -44.774 2.056 1.00 75.77 166 MET C CA 1
ATOM 4408 C C . MET C 1 137 ? 8.512 -44.729 1.245 1.00 81.39 166 MET C C 1
ATOM 4409 O O . MET C 1 137 ? 8.713 -43.799 0.469 1.00 84.12 166 MET C O 1
ATOM 4414 N N . GLU C 1 138 ? 9.364 -45.737 1.411 1.00 82.85 167 GLU C N 1
ATOM 4415 C CA . GLU C 1 138 ? 10.595 -45.823 0.642 1.00 87.35 167 GLU C CA 1
ATOM 4416 C C . GLU C 1 138 ? 10.373 -46.102 -0.851 1.00 87.79 167 GLU C C 1
ATOM 4417 O O . GLU C 1 138 ? 11.299 -45.974 -1.631 1.00 92.36 167 GLU C O 1
ATOM 4423 N N . CYS C 1 139 ? 9.163 -46.479 -1.253 1.00 85.76 168 CYS C N 1
ATOM 4424 C CA . CYS C 1 139 ? 8.865 -46.685 -2.672 1.00 86.77 168 CYS C CA 1
ATOM 4425 C C . CYS C 1 139 ? 8.733 -45.367 -3.444 1.00 94.40 168 CYS C C 1
ATOM 4426 O O . CYS C 1 139 ? 8.335 -44.337 -2.888 1.00 95.53 168 CYS C O 1
ATOM 4429 N N . GLU C 1 140 ? 9.072 -45.431 -4.733 1.00 100.87 169 GLU C N 1
ATOM 4430 C CA . GLU C 1 140 ? 8.861 -44.329 -5.684 1.00 105.19 169 GLU C CA 1
ATOM 4431 C C . GLU C 1 140 ? 7.389 -43.928 -5.773 1.00 102.38 169 GLU C C 1
ATOM 4432 O O . GLU C 1 140 ? 6.495 -44.785 -5.780 1.00 101.76 169 GLU C O 1
ATOM 4438 N N . GLY C 1 141 ? 7.145 -42.620 -5.820 1.00 103.99 170 GLY C N 1
ATOM 4439 C CA . GLY C 1 141 ? 5.786 -42.088 -5.887 1.00 103.64 170 GLY C CA 1
ATOM 4440 C C . GLY C 1 141 ? 5.069 -42.041 -4.550 1.00 100.93 170 GLY C C 1
ATOM 4441 O O . GLY C 1 141 ? 3.944 -41.543 -4.470 1.00 98.64 170 GLY C O 1
ATOM 4442 N N . GLU C 1 142 ? 5.710 -42.567 -3.504 1.00 99.13 171 GLU C N 1
ATOM 4443 C CA . GLU C 1 142 ? 5.163 -42.545 -2.158 1.00 93.97 171 GLU C CA 1
ATOM 4444 C C . GLU C 1 142 ? 5.935 -41.523 -1.308 1.00 96.47 171 GLU C C 1
ATOM 4445 O O . GLU C 1 142 ? 7.023 -41.819 -0.810 1.00 95.49 171 GLU C O 1
ATOM 4451 N N . ASP C 1 143 ? 5.349 -40.326 -1.172 1.00 97.32 172 ASP C N 1
ATOM 4452 C CA . ASP C 1 143 ? 5.818 -39.259 -0.260 1.00 96.88 172 ASP C CA 1
ATOM 4453 C C . ASP C 1 143 ? 4.628 -38.568 0.453 1.00 91.11 172 ASP C C 1
ATOM 4454 O O . ASP C 1 143 ? 4.687 -37.382 0.759 1.00 90.10 172 ASP C O 1
ATOM 4459 N N . ASP C 1 144 ? 3.567 -39.346 0.733 1.00 83.80 173 ASP C N 1
ATOM 4460 C CA . ASP C 1 144 ? 2.428 -38.904 1.541 1.00 76.69 173 ASP C CA 1
ATOM 4461 C C . ASP C 1 144 ? 2.204 -39.890 2.696 1.00 68.45 173 ASP C C 1
ATOM 4462 O O . ASP C 1 144 ? 1.586 -40.932 2.518 1.00 63.33 173 ASP C O 1
ATOM 4467 N N . ALA C 1 145 ? 2.692 -39.528 3.881 1.00 65.71 174 ALA C N 1
ATOM 4468 C CA . ALA C 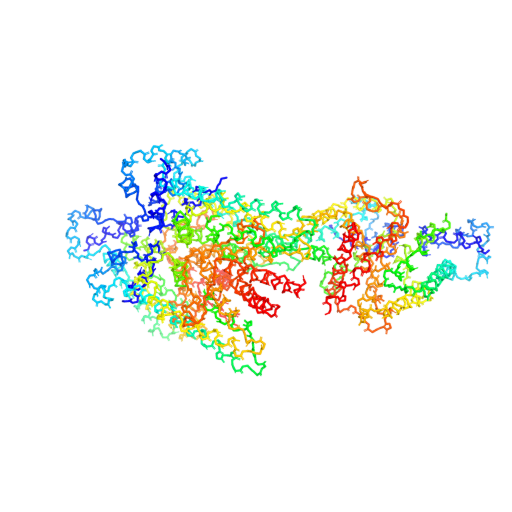1 145 ? 2.628 -40.386 5.063 1.00 62.04 174 ALA C CA 1
ATOM 4469 C C . ALA C 1 145 ? 1.194 -40.622 5.565 1.00 59.04 174 ALA C C 1
ATOM 4470 O O . ALA C 1 145 ? 0.873 -41.698 6.054 1.00 55.04 174 ALA C O 1
ATOM 4472 N N . ALA C 1 146 ? 0.358 -39.595 5.458 1.00 59.68 175 ALA C N 1
ATOM 4473 C CA . ALA C 1 146 ? -1.030 -39.675 5.894 1.00 58.07 175 ALA C CA 1
ATOM 4474 C C . ALA C 1 146 ? -1.796 -40.734 5.105 1.00 55.67 175 ALA C C 1
ATOM 4475 O O . ALA C 1 146 ? -2.524 -41.532 5.681 1.00 50.64 175 ALA C O 1
ATOM 4477 N N . ALA C 1 147 ? -1.604 -40.732 3.791 1.00 55.20 176 ALA C N 1
ATOM 4478 C CA . ALA C 1 147 ? -2.285 -41.656 2.919 1.00 52.74 176 ALA C CA 1
ATOM 4479 C C . ALA C 1 147 ? -1.904 -43.086 3.264 1.00 50.72 176 ALA C C 1
ATOM 4480 O O . ALA C 1 147 ? -2.768 -43.967 3.342 1.00 49.80 176 ALA C O 1
ATOM 4482 N N . VAL C 1 148 ? -0.622 -43.312 3.497 1.00 49.57 177 VAL C N 1
ATOM 4483 C CA . VAL C 1 148 ? -0.135 -44.659 3.781 1.00 48.37 177 VAL C CA 1
ATOM 4484 C C . VAL C 1 148 ? -0.537 -45.073 5.192 1.00 46.28 177 VAL C C 1
ATOM 4485 O O . VAL C 1 148 ? -0.877 -46.230 5.441 1.00 45.71 177 VAL C O 1
ATOM 4489 N N . SER C 1 149 ? -0.481 -44.131 6.124 1.00 48.05 178 SER C N 1
ATOM 4490 C CA . SER C 1 149 ? -0.785 -44.454 7.510 1.00 47.76 178 SER C CA 1
ATOM 4491 C C . SER C 1 149 ? -2.279 -44.754 7.695 1.00 43.79 178 SER C C 1
ATOM 4492 O O . SER C 1 149 ? -2.634 -45.687 8.393 1.00 39.65 178 SER C O 1
ATOM 4495 N N . TRP C 1 150 ? -3.139 -43.962 7.060 1.00 44.99 179 TRP C N 1
ATOM 4496 C CA . TRP C 1 150 ? -4.574 -44.254 7.036 1.00 44.65 179 TRP C CA 1
ATOM 4497 C C . TRP C 1 150 ? -4.839 -45.571 6.324 1.00 43.70 179 TRP C C 1
ATOM 4498 O O . TRP C 1 150 ? -5.631 -46.372 6.785 1.00 41.00 179 TRP C O 1
ATOM 4509 N N . GLY C 1 151 ? -4.140 -45.791 5.216 1.00 45.28 180 GLY C N 1
ATOM 4510 C CA . GLY C 1 151 ? -4.206 -47.052 4.516 1.00 44.12 180 GLY C CA 1
ATOM 4511 C C . GLY C 1 151 ? -3.886 -48.230 5.421 1.00 43.18 180 GLY C C 1
ATOM 4512 O O . GLY C 1 151 ? -4.534 -49.264 5.350 1.00 42.42 180 GLY C O 1
ATOM 4513 N N . ALA C 1 152 ? -2.886 -48.074 6.277 1.00 42.50 181 ALA C N 1
ATOM 4514 C CA . ALA C 1 152 ? -2.511 -49.139 7.209 1.00 39.69 181 ALA C CA 1
ATOM 4515 C C . ALA C 1 152 ? -3.608 -49.409 8.230 1.00 38.17 181 ALA C C 1
ATOM 4516 O O . ALA C 1 152 ? -3.882 -50.551 8.549 1.00 36.32 181 ALA C O 1
ATOM 4518 N N . VAL C 1 153 ? -4.222 -48.355 8.749 1.00 38.19 182 VAL C N 1
ATOM 4519 C CA . VAL C 1 153 ? -5.327 -48.497 9.686 1.00 37.61 182 VAL C CA 1
ATOM 4520 C C . VAL C 1 153 ? -6.488 -49.245 9.012 1.00 36.64 182 VAL C C 1
ATOM 4521 O O . VAL C 1 153 ? -7.007 -50.224 9.555 1.00 37.04 182 VAL C O 1
ATOM 4525 N N . PHE C 1 154 ? -6.855 -48.835 7.805 1.00 34.19 183 PHE C N 1
ATOM 4526 C CA . PHE C 1 154 ? -7.930 -49.516 7.101 1.00 33.27 183 PHE C CA 1
ATOM 4527 C C . PHE C 1 154 ? -7.565 -50.940 6.749 1.00 33.56 183 PHE C C 1
ATOM 4528 O O . PHE C 1 154 ? -8.414 -51.834 6.817 1.00 33.84 183 PHE C O 1
ATOM 4536 N N . MET C 1 155 ? -6.302 -51.174 6.391 1.00 34.54 184 MET C N 1
ATOM 4537 C CA . MET C 1 155 ? -5.843 -52.539 6.185 1.00 34.85 184 MET C CA 1
ATOM 4538 C C . MET C 1 155 ? -6.117 -53.398 7.411 1.00 35.00 184 MET C C 1
ATOM 4539 O O . MET C 1 155 ? -6.560 -54.554 7.290 1.00 34.25 184 MET C O 1
ATOM 4544 N N . VAL C 1 156 ? -5.801 -52.870 8.593 1.00 34.45 185 VAL C N 1
ATOM 4545 C CA . VAL C 1 156 ? -5.988 -53.647 9.820 1.00 32.77 185 VAL C CA 1
ATOM 4546 C C . VAL C 1 156 ? -7.459 -53.986 9.980 1.00 30.32 185 VAL C C 1
ATOM 4547 O O . VAL C 1 156 ? -7.794 -55.111 10.320 1.00 30.67 185 VAL C O 1
ATOM 4551 N N . SER C 1 157 ? -8.335 -53.024 9.726 1.00 31.41 186 SER C N 1
ATOM 4552 C CA . SER C 1 157 ? -9.778 -53.269 9.851 1.00 33.16 186 SER C CA 1
ATOM 4553 C C . SER C 1 157 ? -10.226 -54.430 8.945 1.00 32.29 186 SER C C 1
ATOM 4554 O O . SER C 1 157 ? -11.020 -55.271 9.361 1.00 32.41 186 SER C O 1
ATOM 4557 N N . MET C 1 158 ? -9.640 -54.501 7.748 1.00 31.58 187 MET C N 1
ATOM 4558 C CA . MET C 1 158 ? -9.948 -55.543 6.784 1.00 30.53 187 MET C CA 1
ATOM 4559 C C . MET C 1 158 ? -9.409 -56.891 7.237 1.00 30.90 187 MET C C 1
ATOM 4560 O O . MET C 1 158 ? -10.096 -57.911 7.104 1.00 29.82 187 MET C O 1
ATOM 4565 N N . ILE C 1 159 ? -8.193 -56.900 7.773 1.00 30.33 188 ILE C N 1
ATOM 4566 C CA . ILE C 1 159 ? -7.600 -58.118 8.287 1.00 30.42 188 ILE C CA 1
ATOM 4567 C C . ILE C 1 159 ? -8.463 -58.715 9.386 1.00 31.04 188 ILE C C 1
ATOM 4568 O O . ILE C 1 159 ? -8.831 -59.893 9.329 1.00 33.83 188 ILE C O 1
ATOM 4573 N N . LEU C 1 160 ? -8.809 -57.912 10.376 1.00 32.22 189 LEU C N 1
ATOM 4574 C CA . LEU C 1 160 ? -9.579 -58.434 11.511 1.00 32.53 189 LEU C CA 1
ATOM 4575 C C . LEU C 1 160 ? -10.924 -59.004 11.077 1.00 32.97 189 LEU C C 1
ATOM 4576 O O . LEU C 1 160 ? -11.349 -60.033 11.578 1.00 33.37 189 LEU C O 1
ATOM 4581 N N . TYR C 1 161 ? -11.566 -58.343 10.123 1.00 30.11 190 TYR C N 1
ATOM 4582 C CA . TYR C 1 161 ? -12.844 -58.776 9.653 1.00 30.54 190 TYR C CA 1
ATOM 4583 C C . TYR C 1 161 ? -12.732 -60.056 8.842 1.00 31.44 190 TYR C C 1
ATOM 4584 O O . TYR C 1 161 ? -13.497 -60.993 9.070 1.00 30.75 190 TYR C O 1
ATOM 4593 N N . MET C 1 162 ? -11.765 -60.123 7.931 1.00 29.76 191 MET C N 1
ATOM 4594 C CA . MET C 1 162 ? -11.623 -61.311 7.090 1.00 32.25 191 MET C CA 1
ATOM 4595 C C . MET C 1 162 ? -11.124 -62.516 7.898 1.00 33.60 191 MET C C 1
ATOM 4596 O O . MET C 1 162 ? -11.386 -63.645 7.544 1.00 36.72 191 MET C O 1
ATOM 4601 N N . LEU C 1 163 ? -10.456 -62.269 9.016 1.00 33.75 192 LEU C N 1
ATOM 4602 C CA . LEU C 1 163 ? -10.040 -63.349 9.900 1.00 32.59 192 LEU C CA 1
ATOM 4603 C C . LEU C 1 163 ? -11.205 -64.059 10.572 1.00 32.88 192 LEU C C 1
ATOM 4604 O O . LEU C 1 163 ? -11.019 -65.103 11.193 1.00 31.71 192 LEU C O 1
ATOM 4609 N N . ARG C 1 164 ? -12.416 -63.516 10.465 1.00 33.40 193 ARG C N 1
ATOM 4610 C CA . ARG C 1 164 ? -13.580 -64.227 10.993 1.00 34.80 193 ARG C CA 1
ATOM 4611 C C . ARG C 1 164 ? -13.897 -65.499 10.186 1.00 34.77 193 ARG C C 1
ATOM 4612 O O . ARG C 1 164 ? -14.536 -66.392 10.701 1.00 37.11 193 ARG C O 1
ATOM 4620 N N . GLY C 1 165 ? -13.503 -65.556 8.915 1.00 35.53 194 GLY C N 1
ATOM 4621 C CA . GLY C 1 165 ? -13.791 -66.721 8.061 1.00 36.68 194 GLY C CA 1
ATOM 4622 C C . GLY C 1 165 ? -15.246 -66.820 7.651 1.00 38.92 194 GLY C C 1
ATOM 4623 O O . GLY C 1 165 ? -15.754 -67.919 7.422 1.00 41.77 194 GLY C O 1
ATOM 4624 N N . VAL C 1 166 ? -15.932 -65.679 7.617 1.00 38.48 195 VAL C N 1
ATOM 4625 C CA . VAL C 1 166 ? -17.323 -65.619 7.223 1.00 38.38 195 VAL C CA 1
ATOM 4626 C C . VAL C 1 166 ? -17.437 -65.300 5.735 1.00 37.25 195 VAL C C 1
ATOM 4627 O O . VAL C 1 166 ? -16.797 -64.381 5.239 1.00 34.49 195 VAL C O 1
ATOM 4631 N N . ASP C 1 167 ? -18.273 -66.060 5.034 1.00 37.04 196 ASP C N 1
ATOM 4632 C CA . ASP C 1 167 ? -18.507 -65.846 3.610 1.00 37.69 196 ASP C CA 1
ATOM 4633 C C . ASP C 1 167 ? -19.496 -64.677 3.383 1.00 37.01 196 ASP C C 1
ATOM 4634 O O . ASP C 1 167 ? -20.642 -64.870 2.961 1.00 38.35 196 ASP C O 1
ATOM 4639 N N . ARG C 1 168 ? -19.050 -63.468 3.685 1.00 36.26 197 ARG C N 1
ATOM 4640 C CA . ARG C 1 168 ? -19.945 -62.330 3.653 1.00 37.57 197 ARG C CA 1
ATOM 4641 C C . ARG C 1 168 ? -20.350 -62.021 2.218 1.00 37.25 197 ARG C C 1
ATOM 4642 O O . ARG C 1 168 ? -21.502 -61.697 1.952 1.00 37.06 197 ARG C O 1
ATOM 4650 N N . ILE C 1 169 ? -19.400 -62.126 1.307 1.00 35.39 198 ILE C N 1
ATOM 4651 C CA . ILE C 1 169 ? -19.674 -61.908 -0.109 1.00 37.52 198 ILE C CA 1
ATOM 4652 C C . ILE C 1 169 ? -20.768 -62.864 -0.608 1.00 38.18 198 ILE C C 1
ATOM 4653 O O . ILE C 1 169 ? -21.685 -62.454 -1.322 1.00 38.74 198 ILE C O 1
ATOM 4658 N N . GLY C 1 170 ? -20.709 -64.114 -0.182 1.00 38.08 199 GLY C N 1
ATOM 4659 C CA . GLY C 1 170 ? -21.752 -65.073 -0.514 1.00 40.14 199 GLY C CA 1
ATOM 4660 C C . GLY C 1 170 ? -23.106 -64.711 0.068 1.00 41.01 199 GLY C C 1
ATOM 4661 O O . GLY C 1 170 ? -24.139 -64.870 -0.596 1.00 44.18 199 GLY C O 1
ATOM 4662 N N . GLU C 1 171 ? -23.100 -64.208 1.303 1.00 39.20 200 GLU C N 1
ATOM 4663 C CA . GLU C 1 171 ? -24.323 -63.794 1.964 1.00 41.37 200 GLU C CA 1
ATOM 4664 C C . GLU C 1 171 ? -24.997 -62.627 1.264 1.00 41.80 200 GLU C C 1
ATOM 4665 O O . GLU C 1 171 ? -26.217 -62.559 1.210 1.00 43.18 200 GLU C O 1
ATOM 4671 N N . LEU C 1 172 ? -24.194 -61.732 0.704 1.00 40.33 201 LEU C N 1
ATOM 4672 C CA . LEU C 1 172 ? -24.707 -60.523 0.088 1.00 42.46 201 LEU C CA 1
ATOM 4673 C C . LEU C 1 172 ? -25.046 -60.675 -1.386 1.00 46.10 201 LEU C C 1
ATOM 4674 O O . LEU C 1 172 ? -25.683 -59.806 -1.949 1.00 52.41 201 LEU C O 1
ATOM 4679 N N . THR C 1 173 ? -24.639 -61.774 -2.014 1.00 47.18 202 THR C N 1
ATOM 4680 C CA . THR C 1 173 ? -24.850 -61.967 -3.455 1.00 46.55 202 THR C CA 1
ATOM 4681 C C . THR C 1 173 ? -25.698 -63.187 -3.760 1.00 50.08 202 THR C C 1
ATOM 4682 O O . THR C 1 173 ? -25.619 -63.756 -4.851 1.00 50.46 202 THR C O 1
ATOM 4686 N N . ASP C 1 174 ? -26.480 -63.613 -2.776 1.00 53.01 203 ASP C N 1
ATOM 4687 C CA . ASP C 1 174 ? -27.305 -64.816 -2.895 1.00 54.85 203 ASP C CA 1
ATOM 4688 C C . ASP C 1 174 ? -26.498 -66.033 -3.358 1.00 53.60 203 ASP C C 1
ATOM 4689 O O . ASP C 1 174 ? -26.982 -66.845 -4.128 1.00 57.12 203 ASP C O 1
ATOM 4694 N N . GLY C 1 175 ? -25.270 -66.163 -2.877 1.00 51.47 204 GLY C N 1
ATOM 4695 C CA . GLY C 1 175 ? -24.428 -67.308 -3.206 1.00 52.84 204 GLY C CA 1
ATOM 4696 C C . GLY C 1 175 ? -23.816 -67.272 -4.600 1.00 55.56 204 GLY C C 1
ATOM 4697 O O . GLY C 1 175 ? -23.167 -68.222 -5.006 1.00 57.56 204 GLY C O 1
ATOM 4698 N N . HIS C 1 176 ? -23.980 -66.175 -5.330 1.00 55.56 205 HIS C N 1
ATOM 4699 C CA . HIS C 1 176 ? -23.420 -66.088 -6.668 1.00 57.70 205 HIS C CA 1
ATOM 4700 C C . HIS C 1 176 ? -21.902 -65.834 -6.676 1.00 55.91 205 HIS C C 1
ATOM 4701 O O . HIS C 1 176 ? -21.220 -66.266 -7.594 1.00 57.20 205 HIS C O 1
ATOM 4708 N N . LEU C 1 177 ? -21.382 -65.129 -5.676 1.00 51.72 206 LEU C N 1
ATOM 4709 C CA . LEU C 1 177 ? -19.957 -64.853 -5.608 1.00 49.25 206 LEU C CA 1
ATOM 4710 C C . LEU C 1 177 ? -19.385 -65.365 -4.315 1.00 47.12 206 LEU C C 1
ATOM 4711 O O . LEU C 1 177 ? -20.014 -65.266 -3.259 1.00 44.91 206 LEU C O 1
ATOM 4716 N N . HIS C 1 178 ? -18.204 -65.952 -4.414 1.00 45.45 207 HIS C N 1
ATOM 4717 C CA . HIS C 1 178 ? -17.470 -66.405 -3.247 1.00 46.02 207 HIS C CA 1
ATOM 4718 C C . HIS C 1 178 ? -15.993 -66.132 -3.436 1.00 43.93 207 HIS C C 1
ATOM 4719 O O . HIS C 1 178 ? -15.519 -66.051 -4.560 1.00 43.33 207 HIS C O 1
ATOM 4726 N N . ALA C 1 179 ? -15.280 -66.012 -2.327 1.00 42.48 208 ALA C N 1
ATOM 4727 C CA . ALA C 1 179 ? -13.844 -66.142 -2.325 1.00 42.95 208 ALA C CA 1
ATOM 4728 C C . ALA C 1 179 ? -13.484 -67.495 -2.925 1.00 45.63 208 ALA C C 1
ATOM 4729 O O . ALA C 1 179 ? -13.996 -68.527 -2.499 1.00 49.00 208 ALA C O 1
ATOM 4731 N N . GLU C 1 180 ? -12.610 -67.485 -3.910 1.00 46.18 209 GLU C N 1
ATOM 4732 C CA . GLU C 1 180 ? -12.136 -68.702 -4.527 1.00 50.90 209 GLU C CA 1
ATOM 4733 C C . GLU C 1 180 ? -11.208 -69.489 -3.577 1.00 48.31 209 GLU C C 1
ATOM 4734 O O . GLU C 1 180 ? -11.215 -70.721 -3.550 1.00 47.15 209 GLU C O 1
ATOM 4740 N N . SER C 1 181 ? -10.437 -68.746 -2.794 1.00 43.68 210 SER C N 1
ATOM 4741 C CA . SER C 1 181 ? -9.346 -69.298 -2.009 1.00 44.36 210 SER C CA 1
ATOM 4742 C C . SER C 1 181 ? -8.784 -68.208 -1.118 1.00 42.59 210 SER C C 1
ATOM 4743 O O . SER C 1 181 ? -9.110 -67.030 -1.276 1.00 43.94 210 SER C O 1
ATOM 4746 N N . GLU C 1 182 ? -7.925 -68.602 -0.194 1.00 44.17 211 GLU C N 1
ATOM 4747 C CA . GLU C 1 182 ? -7.242 -67.641 0.650 1.00 44.00 211 GLU C CA 1
ATOM 4748 C C . GLU C 1 182 ? -6.447 -66.670 -0.212 1.00 41.54 211 GLU C C 1
ATOM 4749 O O . GLU C 1 182 ? -6.433 -65.495 0.057 1.00 38.43 211 GLU C O 1
ATOM 4755 N N . ASP C 1 183 ? -5.829 -67.151 -1.281 1.00 42.92 212 ASP C N 1
ATOM 4756 C CA . ASP C 1 183 ? -5.076 -66.254 -2.134 1.00 43.47 212 ASP C CA 1
ATOM 4757 C C . ASP C 1 183 ? -5.926 -65.218 -2.864 1.00 44.17 212 ASP C C 1
ATOM 4758 O O . ASP C 1 183 ? -5.516 -64.069 -3.026 1.00 43.87 212 ASP C O 1
ATOM 4763 N N . ASP C 1 184 ? -7.115 -65.617 -3.291 1.00 44.81 213 ASP C N 1
ATOM 4764 C CA . ASP C 1 184 ? -8.055 -64.684 -3.891 1.00 42.88 213 ASP C CA 1
ATOM 4765 C C . ASP C 1 184 ? -8.416 -63.577 -2.875 1.00 43.56 213 ASP C C 1
ATOM 4766 O O . ASP C 1 184 ? -8.463 -62.388 -3.222 1.00 41.19 213 ASP C O 1
ATOM 4771 N N . ILE C 1 185 ? -8.655 -63.956 -1.625 1.00 40.81 214 ILE C N 1
ATOM 4772 C CA . ILE C 1 185 ? -8.926 -62.976 -0.578 1.00 38.29 214 ILE C CA 1
ATOM 4773 C C . ILE C 1 185 ? -7.745 -62.023 -0.401 1.00 37.94 214 ILE C C 1
ATOM 4774 O O . ILE C 1 185 ? -7.922 -60.813 -0.384 1.00 38.88 214 ILE C O 1
ATOM 4779 N N . VAL C 1 186 ? -6.537 -62.569 -0.311 1.00 38.16 215 VAL C N 1
ATOM 4780 C CA . VAL C 1 186 ? -5.332 -61.757 -0.173 1.00 38.83 215 VAL C CA 1
ATOM 4781 C C . VAL C 1 186 ? -5.160 -60.793 -1.357 1.00 40.49 215 VAL C C 1
ATOM 4782 O O . VAL C 1 186 ? -4.896 -59.605 -1.188 1.00 40.30 215 VAL C O 1
ATOM 4786 N N . GLU C 1 187 ? -5.342 -61.324 -2.552 1.00 43.10 216 GLU C N 1
ATOM 4787 C CA . GLU C 1 187 ? -5.259 -60.551 -3.768 1.00 46.33 216 GLU C CA 1
ATOM 4788 C C . GLU C 1 187 ? -6.226 -59.373 -3.740 1.00 46.28 216 GLU C C 1
ATOM 4789 O O . GLU C 1 187 ? -5.853 -58.241 -4.024 1.00 44.62 216 GLU C O 1
ATOM 4795 N N . ARG C 1 188 ? -7.480 -59.641 -3.405 1.00 46.20 217 ARG C N 1
ATOM 4796 C CA . ARG C 1 188 ? -8.496 -58.609 -3.467 1.00 45.40 217 ARG C CA 1
ATOM 4797 C C . ARG C 1 188 ? -8.261 -57.547 -2.411 1.00 44.29 217 ARG C C 1
ATOM 4798 O O . ARG C 1 188 ? -8.454 -56.346 -2.679 1.00 40.93 217 ARG C O 1
ATOM 4806 N N . MET C 1 189 ? -7.838 -57.971 -1.221 1.00 41.69 218 MET C N 1
ATOM 4807 C CA . MET C 1 189 ? -7.485 -57.018 -0.170 1.00 38.76 218 MET C CA 1
ATOM 4808 C C . MET C 1 189 ? -6.310 -56.140 -0.638 1.00 39.11 218 MET C C 1
ATOM 4809 O O . MET C 1 189 ? -6.324 -54.915 -0.475 1.00 38.04 218 MET C O 1
ATOM 4814 N N . THR C 1 190 ? -5.308 -56.776 -1.225 1.00 38.79 219 THR C N 1
ATOM 4815 C CA . THR C 1 190 ? -4.115 -56.074 -1.658 1.00 42.01 219 THR C CA 1
ATOM 4816 C C . THR C 1 190 ? -4.478 -54.989 -2.671 1.00 44.77 219 THR C C 1
ATOM 4817 O O . THR C 1 190 ? -4.041 -53.847 -2.540 1.00 46.04 219 THR C O 1
ATOM 4821 N N . ILE C 1 191 ? -5.261 -55.355 -3.686 1.00 44.95 220 ILE C N 1
ATOM 4822 C CA . ILE C 1 191 ? -5.621 -54.424 -4.739 1.00 45.26 220 ILE C CA 1
ATOM 4823 C C . ILE C 1 191 ? -6.443 -53.282 -4.151 1.00 44.05 220 ILE C C 1
ATOM 4824 O O . ILE C 1 191 ? -6.213 -52.111 -4.453 1.00 43.03 220 ILE C O 1
ATOM 4829 N N . PHE C 1 192 ? -7.374 -53.631 -3.285 1.00 41.34 221 PHE C N 1
ATOM 4830 C CA . PHE C 1 192 ? -8.238 -52.640 -2.691 1.00 41.40 221 PHE C CA 1
ATOM 4831 C C . PHE C 1 192 ? -7.440 -51.630 -1.872 1.00 42.65 221 PHE C C 1
ATOM 4832 O O . PHE C 1 192 ? -7.647 -50.416 -1.991 1.00 47.42 221 PHE C O 1
ATOM 4840 N N . ILE C 1 193 ? -6.524 -52.130 -1.059 1.00 40.72 222 ILE C N 1
ATOM 4841 C CA . ILE C 1 193 ? -5.721 -51.274 -0.184 1.00 41.38 222 ILE C CA 1
ATOM 4842 C C . ILE C 1 193 ? -4.788 -50.376 -0.996 1.00 43.05 222 ILE C C 1
ATOM 4843 O O . ILE C 1 193 ? -4.623 -49.195 -0.704 1.00 43.03 222 ILE C O 1
ATOM 4848 N N . THR C 1 194 ? -4.148 -50.966 -1.989 1.00 45.33 223 THR C N 1
ATOM 4849 C CA . THR C 1 194 ? -3.197 -50.248 -2.837 1.00 48.42 223 THR C CA 1
ATOM 4850 C C . THR C 1 194 ? -3.894 -49.100 -3.556 1.00 48.71 223 THR C C 1
ATOM 4851 O O . THR C 1 194 ? -3.361 -48.000 -3.617 1.00 52.72 223 THR C O 1
ATOM 4855 N N . GLY C 1 195 ? -5.082 -49.361 -4.093 1.00 47.43 224 GLY C N 1
ATOM 4856 C CA . GLY C 1 195 ? -5.864 -48.334 -4.772 1.00 47.69 224 GLY C CA 1
ATOM 4857 C C . GLY C 1 195 ? -6.376 -47.266 -3.831 1.00 48.42 224 GLY C C 1
ATOM 4858 O O . GLY C 1 195 ? -6.347 -46.077 -4.147 1.00 53.51 224 GLY C O 1
ATOM 4859 N N . GLY C 1 196 ? -6.839 -47.684 -2.666 1.00 47.01 225 GLY C N 1
ATOM 4860 C CA . GLY C 1 196 ? -7.280 -46.745 -1.655 1.00 46.68 225 GLY C CA 1
ATOM 4861 C C . GLY C 1 196 ? -6.171 -45.797 -1.222 1.00 48.10 225 GLY C C 1
ATOM 4862 O O . GLY C 1 196 ? -6.398 -44.610 -1.078 1.00 50.60 225 GLY C O 1
ATOM 4863 N N . ILE C 1 197 ? -4.978 -46.330 -0.987 1.00 49.12 226 ILE C N 1
ATOM 4864 C CA . ILE C 1 197 ? -3.844 -45.505 -0.630 1.00 51.79 226 ILE C CA 1
ATOM 4865 C C . ILE C 1 197 ? -3.572 -44.484 -1.729 1.00 56.07 226 ILE C C 1
ATOM 4866 O O . ILE C 1 197 ? -3.339 -43.319 -1.444 1.00 54.59 226 ILE C O 1
ATOM 4871 N N . ASN C 1 198 ? -3.618 -44.932 -2.979 1.00 58.27 227 ASN C N 1
ATOM 4872 C CA . ASN C 1 198 ? -3.444 -44.028 -4.108 1.00 62.58 227 ASN C CA 1
ATOM 4873 C C . ASN C 1 198 ? -4.459 -42.907 -4.136 1.00 62.22 227 ASN C C 1
ATOM 4874 O O . ASN C 1 198 ? -4.102 -41.760 -4.399 1.00 61.40 227 ASN C O 1
ATOM 4879 N N . SER C 1 199 ? -5.720 -43.238 -3.873 1.00 59.38 228 SER C N 1
ATOM 4880 C CA . SER C 1 199 ? -6.781 -42.229 -3.871 1.00 60.18 228 SER C CA 1
ATOM 4881 C C . SER C 1 199 ? -6.651 -41.246 -2.716 1.00 60.40 228 SER C C 1
ATOM 4882 O O . SER C 1 199 ? -6.933 -40.075 -2.882 1.00 61.46 228 SER C O 1
ATOM 4885 N N . LEU C 1 200 ? -6.202 -41.708 -1.556 1.00 58.66 229 LEU C N 1
ATOM 4886 C CA . LEU C 1 200 ? -5.948 -40.784 -0.460 1.00 60.00 229 LEU C CA 1
ATOM 4887 C C . LEU C 1 200 ? -4.836 -39.808 -0.840 1.00 64.61 229 LEU C C 1
ATOM 4888 O O . LEU C 1 200 ? -4.922 -38.628 -0.547 1.00 65.24 229 LEU C O 1
ATOM 4893 N N . LYS C 1 201 ? -3.778 -40.332 -1.451 1.00 68.66 230 LYS C N 1
ATOM 4894 C CA . LYS C 1 201 ? -2.640 -39.532 -1.894 1.00 74.09 230 LYS C CA 1
ATOM 4895 C C . LYS C 1 201 ? -3.115 -38.509 -2.926 1.00 74.67 230 LYS C C 1
ATOM 4896 O O . LYS C 1 201 ? -2.947 -37.306 -2.738 1.00 76.60 230 LYS C O 1
ATOM 4902 N N . GLN C 1 202 ? -3.759 -39.008 -3.976 1.00 73.41 231 GLN C N 1
ATOM 4903 C CA . GLN C 1 202 ? -4.291 -38.186 -5.063 1.00 76.90 231 GLN C CA 1
ATOM 4904 C C . GLN C 1 202 ? -5.234 -37.064 -4.583 1.00 79.57 231 GLN C C 1
ATOM 4905 O O . GLN C 1 202 ? -5.243 -35.974 -5.151 1.00 86.72 231 GLN C O 1
ATOM 4911 N N . ALA C 1 203 ? -6.019 -37.331 -3.545 1.00 78.98 232 ALA C N 1
ATOM 4912 C CA . ALA C 1 203 ? -7.001 -36.368 -3.037 1.00 78.54 232 ALA C CA 1
ATOM 4913 C C . ALA C 1 203 ? -6.375 -35.249 -2.214 1.00 81.57 232 ALA C C 1
ATOM 4914 O O . ALA C 1 203 ? -6.903 -34.137 -2.188 1.00 84.50 232 ALA C O 1
ATOM 4916 N N . THR C 1 204 ? -5.268 -35.528 -1.533 1.00 82.21 233 THR C N 1
ATOM 4917 C CA . THR C 1 204 ? -4.556 -34.485 -0.782 1.00 87.95 233 THR C CA 1
ATOM 4918 C C . THR C 1 204 ? -3.665 -33.625 -1.683 1.00 94.13 233 THR C C 1
ATOM 4919 O O . THR C 1 204 ? -3.239 -32.552 -1.269 1.00 92.63 233 THR C O 1
ATOM 4923 N N . GLN C 1 205 ? -3.385 -34.104 -2.897 1.00 98.18 234 GLN C N 1
ATOM 4924 C CA . GLN C 1 205 ? -2.669 -33.320 -3.898 1.00 104.96 234 GLN C CA 1
ATOM 4925 C C . GLN C 1 205 ? -3.545 -32.174 -4.425 1.00 109.69 234 GLN C C 1
ATOM 4926 O O . GLN C 1 205 ? -3.040 -31.122 -4.846 1.00 114.91 234 GLN C O 1
ATOM 4932 N N . ASP C 1 206 ? -4.858 -32.378 -4.398 1.00 108.08 235 ASP C N 1
ATOM 4933 C CA . ASP C 1 206 ? -5.805 -31.308 -4.740 1.00 110.23 235 ASP C CA 1
ATOM 4934 C C . ASP C 1 206 ? -5.841 -30.137 -3.716 1.00 109.71 235 ASP C C 1
ATOM 4935 O O . ASP C 1 206 ? -6.115 -29.005 -4.098 1.00 111.60 235 ASP C O 1
ATOM 4940 N N . LYS C 1 207 ? -5.534 -30.401 -2.443 1.00 107.95 236 LYS C N 1
ATOM 4941 C CA . LYS C 1 207 ? -5.468 -29.348 -1.397 1.00 110.62 236 LYS C CA 1
ATOM 4942 C C . LYS C 1 207 ? -4.414 -28.246 -1.621 1.00 114.20 236 LYS C C 1
ATOM 4943 O O . LYS C 1 207 ? -4.746 -27.059 -1.598 1.00 117.52 236 LYS C O 1
ATOM 4949 N N . TYR C 1 208 ? -3.157 -28.663 -1.806 1.00 114.71 237 TYR C N 1
ATOM 4950 C CA . TYR C 1 208 ? -1.948 -27.793 -1.784 1.00 119.40 237 TYR C CA 1
ATOM 4951 C C . TYR C 1 208 ? -1.651 -27.300 -0.355 1.00 117.37 237 TYR C C 1
ATOM 4952 O O . TYR C 1 208 ? -0.818 -27.867 0.364 1.00 110.69 237 TYR C O 1
ATOM 4961 N N . MET D 1 1 ? -39.669 -49.332 29.045 1.00 104.34 30 MET D N 1
ATOM 4962 C CA . MET D 1 1 ? -39.097 -50.100 27.915 1.00 102.29 30 MET D CA 1
ATOM 4963 C C . MET D 1 1 ? -38.045 -49.276 27.147 1.00 97.70 30 MET D C 1
ATOM 4964 O O . MET D 1 1 ? -37.050 -49.843 26.722 1.00 90.41 30 MET D O 1
ATOM 4969 N N . GLU D 1 2 ? -38.249 -47.965 26.945 1.00 92.90 31 GLU D N 1
ATOM 4970 C CA . GLU D 1 2 ? -37.169 -47.116 26.402 1.00 87.25 31 GLU D CA 1
ATOM 4971 C C . GLU D 1 2 ? -36.037 -47.142 27.413 1.00 79.59 31 GLU D C 1
ATOM 4972 O O . GLU D 1 2 ? -34.863 -47.260 27.043 1.00 71.64 31 GLU D O 1
ATOM 4978 N N . LEU D 1 3 ? -36.403 -47.119 28.689 1.00 76.34 32 LEU D N 1
ATOM 4979 C CA . LEU D 1 3 ? -35.415 -47.129 29.761 1.00 75.94 32 LEU D CA 1
ATOM 4980 C C . LEU D 1 3 ? -34.695 -48.488 29.845 1.00 67.93 32 LEU D C 1
ATOM 4981 O O . LEU D 1 3 ? -33.474 -48.551 30.025 1.00 63.86 32 LEU D O 1
ATOM 4986 N N . ILE D 1 4 ? -35.458 -49.567 29.700 1.00 61.96 33 ILE D N 1
ATOM 4987 C CA . ILE D 1 4 ? -34.902 -50.911 29.762 1.00 58.96 33 ILE D CA 1
ATOM 4988 C C . ILE D 1 4 ? -33.956 -51.134 28.582 1.00 54.00 33 ILE D C 1
ATOM 4989 O O . ILE D 1 4 ? -32.866 -51.671 28.742 1.00 50.23 33 ILE D O 1
ATOM 4994 N N . LEU D 1 5 ? -34.385 -50.707 27.403 1.00 52.36 34 LEU D N 1
ATOM 4995 C CA . LEU D 1 5 ? -33.556 -50.764 26.212 1.00 51.24 34 LEU D CA 1
ATOM 4996 C C . LEU D 1 5 ? -32.227 -50.048 26.388 1.00 50.21 34 LEU D C 1
ATOM 4997 O O . LEU D 1 5 ? -31.185 -50.583 26.028 1.00 49.89 34 LEU D O 1
ATOM 5002 N N . ASN D 1 6 ? -32.259 -48.843 26.936 1.00 50.36 35 ASN D N 1
ATOM 5003 C CA . ASN D 1 6 ? -31.029 -48.074 27.110 1.00 50.72 35 ASN D CA 1
ATOM 5004 C C . ASN D 1 6 ? -30.082 -48.804 28.026 1.00 49.40 35 ASN D C 1
ATOM 5005 O O . ASN D 1 6 ? -28.897 -48.917 27.725 1.00 46.87 35 ASN D O 1
ATOM 5010 N N . GLU D 1 7 ? -30.604 -49.313 29.140 1.00 49.08 36 GLU D N 1
ATOM 5011 C CA . GLU D 1 7 ? -29.776 -50.092 30.055 1.00 50.82 36 GLU D CA 1
ATOM 5012 C C . GLU D 1 7 ? -29.261 -51.371 29.413 1.00 48.10 36 GLU D C 1
ATOM 5013 O O . GLU D 1 7 ? -28.109 -51.743 29.619 1.00 45.84 36 GLU D O 1
ATOM 5019 N N . ALA D 1 8 ? -30.118 -52.046 28.653 1.00 46.03 37 ALA D N 1
ATOM 5020 C CA . ALA D 1 8 ? -29.708 -53.276 27.994 1.00 45.32 37 ALA D CA 1
ATOM 5021 C C . ALA D 1 8 ? -28.576 -52.962 27.027 1.00 44.22 37 ALA D C 1
ATOM 5022 O O . ALA D 1 8 ? -27.580 -53.682 26.969 1.00 41.22 37 ALA D O 1
ATOM 5024 N N . GLU D 1 9 ? -28.743 -51.878 26.274 1.00 47.62 38 GLU D N 1
ATOM 5025 C CA . GLU D 1 9 ? -27.719 -51.387 25.324 1.00 48.04 38 GLU D CA 1
ATOM 5026 C C . GLU D 1 9 ? -26.369 -51.209 26.005 1.00 47.14 38 GLU D C 1
ATOM 5027 O O . GLU D 1 9 ? -25.359 -51.686 25.496 1.00 45.17 38 GLU D O 1
ATOM 5033 N N . LYS D 1 10 ? -26.355 -50.559 27.164 1.00 48.86 39 LYS D N 1
ATOM 5034 C CA . LYS D 1 10 ? -25.104 -50.334 27.890 1.00 53.52 39 LYS D CA 1
ATOM 5035 C C . LYS D 1 10 ? -24.462 -51.641 28.334 1.00 48.64 39 LYS D C 1
ATOM 5036 O O . LYS D 1 10 ? -23.273 -51.845 28.135 1.00 46.07 39 LYS D O 1
ATOM 5042 N N . VAL D 1 11 ? -25.255 -52.528 28.917 1.00 46.24 40 VAL D N 1
ATOM 5043 C CA . VAL D 1 11 ? -24.726 -53.808 29.374 1.00 44.95 40 VAL D CA 1
ATOM 5044 C C . VAL D 1 11 ? -24.210 -54.642 28.195 1.00 42.82 40 VAL D C 1
ATOM 5045 O O . VAL D 1 11 ? -23.131 -55.214 28.281 1.00 44.67 40 VAL D O 1
ATOM 5049 N N . PHE D 1 12 ? -24.963 -54.717 27.105 1.00 39.68 41 PHE D N 1
ATOM 5050 C CA . PHE D 1 12 ? -24.489 -55.460 25.931 1.00 39.96 41 PHE D CA 1
ATOM 5051 C C . PHE D 1 12 ? -23.201 -54.840 25.381 1.00 41.01 41 PHE D C 1
ATOM 5052 O O . PHE D 1 12 ? -22.277 -55.556 25.005 1.00 41.04 41 PHE D O 1
ATOM 5060 N N . ALA D 1 13 ? -23.137 -53.515 25.342 1.00 43.80 42 ALA D N 1
ATOM 5061 C CA . ALA D 1 13 ? -21.927 -52.824 24.862 1.00 45.06 42 ALA D CA 1
ATOM 5062 C C . ALA D 1 13 ? -20.703 -53.147 25.697 1.00 46.03 42 ALA D C 1
ATOM 5063 O O . ALA D 1 13 ? -19.627 -53.304 25.144 1.00 47.33 42 ALA D O 1
ATOM 5065 N N . MET D 1 14 ? -20.872 -53.282 27.008 1.00 50.06 43 MET D N 1
ATOM 5066 C CA . MET D 1 14 ? -19.760 -53.590 27.917 1.00 54.26 43 MET D CA 1
ATOM 5067 C C . MET D 1 14 ? -19.365 -55.070 27.945 1.00 54.12 43 MET D C 1
ATOM 5068 O O . MET D 1 14 ? -18.183 -55.383 28.047 1.00 52.48 43 MET D O 1
ATOM 5073 N N . HIS D 1 15 ? -20.346 -55.973 27.917 1.00 51.15 44 HIS D N 1
ATOM 5074 C CA . HIS D 1 15 ? -20.085 -57.390 28.192 1.00 49.79 44 HIS D CA 1
ATOM 5075 C C . HIS D 1 15 ? -20.345 -58.316 27.016 1.00 46.20 44 HIS D C 1
ATOM 5076 O O . HIS D 1 15 ? -20.061 -59.500 27.102 1.00 47.78 44 HIS D O 1
ATOM 5083 N N . GLY D 1 16 ? -20.895 -57.798 25.928 1.00 41.22 45 GLY D N 1
ATOM 5084 C CA . GLY D 1 16 ? -21.340 -58.654 24.836 1.00 39.10 45 GLY D CA 1
ATOM 5085 C C . GLY D 1 16 ? -22.628 -59.402 25.170 1.00 39.47 45 GLY D C 1
ATOM 5086 O O . GLY D 1 16 ? -23.137 -59.340 26.298 1.00 37.58 45 GLY D O 1
ATOM 5087 N N . PHE D 1 17 ? -23.124 -60.148 24.196 1.00 35.98 46 PHE D N 1
ATOM 5088 C CA . PHE D 1 17 ? -24.372 -60.872 24.349 1.00 35.98 46 PHE D CA 1
ATOM 5089 C C . PHE D 1 17 ? -24.274 -61.938 25.418 1.00 39.20 46 PHE D C 1
ATOM 5090 O O . PHE D 1 17 ? -25.126 -62.010 26.295 1.00 42.28 46 PHE D O 1
ATOM 5098 N N . LEU D 1 18 ? -23.248 -62.769 25.343 1.00 42.20 47 LEU D N 1
ATOM 5099 C CA . LEU D 1 18 ? -23.089 -63.879 26.287 1.00 45.95 47 LEU D CA 1
ATOM 5100 C C . LEU D 1 18 ? -22.873 -63.436 27.718 1.00 47.24 47 LEU D C 1
ATOM 5101 O O . LEU D 1 18 ? -23.489 -63.980 28.628 1.00 52.21 47 LEU D O 1
ATOM 5106 N N . GLY D 1 19 ? -21.992 -62.457 27.912 1.00 48.25 48 GLY D N 1
ATOM 5107 C CA . GLY D 1 19 ? -21.640 -61.980 29.252 1.00 46.65 48 GLY D CA 1
ATOM 5108 C C . GLY D 1 19 ? -22.728 -61.151 29.908 1.00 46.86 48 GLY D C 1
ATOM 5109 O O . GLY D 1 19 ? -22.772 -61.047 31.119 1.00 50.48 48 GLY D O 1
ATOM 5110 N N . ALA D 1 20 ? -23.614 -60.564 29.107 1.00 45.08 49 ALA D N 1
ATOM 5111 C CA . ALA D 1 20 ? -24.742 -59.812 29.630 1.00 45.26 49 ALA D CA 1
ATOM 5112 C C . ALA D 1 20 ? -25.745 -60.748 30.258 1.00 46.64 49 ALA D C 1
ATOM 5113 O O . ALA D 1 20 ? -26.004 -61.826 29.741 1.00 46.36 49 ALA D O 1
ATOM 5115 N N . THR D 1 21 ? -26.305 -60.332 31.381 1.00 48.88 50 THR D N 1
ATOM 5116 C CA . THR D 1 21 ? -27.343 -61.092 32.071 1.00 49.78 50 THR D CA 1
ATOM 5117 C C . THR D 1 21 ? -28.567 -60.209 32.194 1.00 48.15 50 THR D C 1
ATOM 5118 O O . THR D 1 21 ? -28.455 -58.990 32.410 1.00 48.56 50 THR D O 1
ATOM 5122 N N . LEU D 1 22 ? -29.729 -60.825 32.107 1.00 46.72 51 LEU D N 1
ATOM 5123 C CA . LEU D 1 22 ? -30.957 -60.132 32.423 1.00 49.09 51 LEU D CA 1
ATOM 5124 C C . LEU D 1 22 ? -30.995 -59.653 33.866 1.00 50.46 51 LEU D C 1
ATOM 5125 O O . LEU D 1 22 ? -31.625 -58.625 34.137 1.00 51.01 51 LEU D O 1
ATOM 5130 N N . LYS D 1 23 ? -30.331 -60.373 34.780 1.00 54.68 52 LYS D N 1
ATOM 5131 C CA . LYS D 1 23 ? -30.180 -59.932 36.179 1.00 59.14 52 LYS D CA 1
ATOM 5132 C C . LYS D 1 23 ? -29.672 -58.502 36.227 1.00 58.95 52 LYS D C 1
ATOM 5133 O O . LYS D 1 23 ? -30.301 -57.622 36.801 1.00 57.65 52 LYS D O 1
ATOM 5139 N N . GLN D 1 24 ? -28.498 -58.304 35.629 1.00 56.84 53 GLN D N 1
ATOM 5140 C CA . GLN D 1 24 ? -27.808 -57.032 35.664 1.00 58.69 53 GLN D CA 1
ATOM 5141 C C . GLN D 1 24 ? -28.687 -55.953 35.059 1.00 55.39 53 GLN D C 1
ATOM 5142 O O . GLN D 1 24 ? -28.820 -54.870 35.624 1.00 54.03 53 GLN D O 1
ATOM 5148 N N . ILE D 1 25 ? -29.309 -56.261 33.921 1.00 51.69 54 ILE D N 1
ATOM 5149 C CA . ILE D 1 25 ? -30.114 -55.271 33.216 1.00 50.09 54 ILE D CA 1
ATOM 5150 C C . ILE D 1 25 ? -31.342 -54.894 34.038 1.00 53.20 54 ILE D C 1
ATOM 5151 O O . ILE D 1 25 ? -31.743 -53.726 34.074 1.00 55.31 54 ILE D O 1
ATOM 5156 N N . ALA D 1 26 ? -31.928 -55.878 34.712 1.00 54.95 55 ALA D N 1
ATOM 5157 C CA . ALA D 1 26 ? -33.058 -55.628 35.605 1.00 58.12 55 ALA D CA 1
ATOM 5158 C C . ALA D 1 26 ? -32.641 -54.750 36.782 1.00 60.63 55 ALA D C 1
ATOM 5159 O O . ALA D 1 26 ? -33.307 -53.762 37.078 1.00 63.79 55 ALA D O 1
ATOM 5161 N N . GLN D 1 27 ? -31.556 -55.121 37.457 1.00 63.76 56 GLN D N 1
ATOM 5162 C CA . GLN D 1 27 ? -30.998 -54.306 38.539 1.00 69.81 56 GLN D CA 1
ATOM 5163 C C . GLN D 1 27 ? -30.809 -52.866 38.096 1.00 67.75 56 GLN D C 1
ATOM 5164 O O . GLN D 1 27 ? -31.353 -51.948 38.700 1.00 66.80 56 GLN D O 1
ATOM 5170 N N . ASN D 1 28 ? -30.049 -52.677 37.023 1.00 64.55 57 ASN D N 1
ATOM 5171 C CA . ASN D 1 28 ? -29.730 -51.332 36.556 1.00 65.59 57 ASN D CA 1
ATOM 5172 C C . ASN D 1 28 ? -30.988 -50.549 36.192 1.00 65.87 57 ASN D C 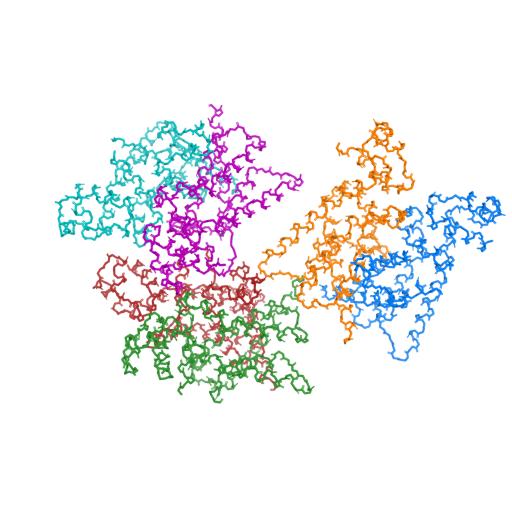1
ATOM 5173 O O . ASN D 1 28 ? -31.023 -49.338 36.350 1.00 69.40 57 ASN D O 1
ATOM 5178 N N . SER D 1 29 ? -32.016 -51.243 35.703 1.00 64.85 58 SER D N 1
ATOM 5179 C CA . SER D 1 29 ? -33.278 -50.607 35.312 1.00 62.80 58 SER D CA 1
ATOM 5180 C C . SER D 1 29 ? -34.276 -50.431 36.457 1.00 61.29 58 SER D C 1
ATOM 5181 O O . SER D 1 29 ? -35.335 -49.827 36.262 1.00 60.11 58 SER D O 1
ATOM 5184 N N . ASN D 1 30 ? -33.957 -50.979 37.625 1.00 61.16 59 ASN D N 1
ATOM 5185 C CA . ASN D 1 30 ? -34.869 -50.967 38.782 1.00 63.48 59 ASN D CA 1
ATOM 5186 C C . ASN D 1 30 ? -36.210 -51.661 38.516 1.00 63.43 59 ASN D C 1
ATOM 5187 O O . ASN D 1 30 ? -37.277 -51.209 38.938 1.00 62.94 59 ASN D O 1
ATOM 5192 N N . VAL D 1 31 ? -36.147 -52.783 37.810 1.00 62.90 60 VAL D N 1
ATOM 5193 C CA . VAL D 1 31 ? -37.326 -53.635 37.610 1.00 63.16 60 VAL D CA 1
ATOM 5194 C C . VAL D 1 31 ? -36.901 -55.083 37.827 1.00 61.63 60 VAL D C 1
ATOM 5195 O O . VAL D 1 31 ? -35.724 -55.358 38.024 1.00 62.96 60 VAL D O 1
ATOM 5199 N N . THR D 1 32 ? -37.856 -55.998 37.769 1.00 60.43 61 THR D N 1
ATOM 5200 C CA . THR D 1 32 ? -37.567 -57.416 37.899 1.00 58.11 61 THR D CA 1
ATOM 5201 C C . THR D 1 32 ? -37.198 -58.015 36.548 1.00 54.47 61 THR D C 1
ATOM 5202 O O . THR D 1 32 ? -37.559 -57.481 35.493 1.00 49.64 61 THR D O 1
ATOM 5206 N N . GLN D 1 33 ? -36.477 -59.127 36.587 1.00 54.33 62 GLN D N 1
ATOM 5207 C CA . GLN D 1 33 ? -36.256 -59.946 35.390 1.00 53.89 62 GLN D CA 1
ATOM 5208 C C . GLN D 1 33 ? -37.557 -60.361 34.705 1.00 50.35 62 GLN D C 1
ATOM 5209 O O . GLN D 1 33 ? -37.662 -60.299 33.482 1.00 46.98 62 GLN D O 1
ATOM 5215 N N . ALA D 1 34 ? -38.538 -60.758 35.507 1.00 50.67 63 ALA D N 1
ATOM 5216 C CA . ALA D 1 34 ? -39.849 -61.177 34.989 1.00 50.79 63 ALA D CA 1
ATOM 5217 C C . ALA D 1 34 ? -40.495 -60.101 34.127 1.00 49.40 63 ALA D C 1
ATOM 5218 O O . ALA D 1 34 ? -41.032 -60.404 33.080 1.00 48.54 63 ALA D O 1
ATOM 5220 N N . LEU D 1 35 ? -40.384 -58.839 34.534 1.00 50.68 64 LEU D N 1
ATOM 5221 C CA . LEU D 1 35 ? -40.926 -57.762 33.729 1.00 51.51 64 LEU D CA 1
ATOM 5222 C C . LEU D 1 35 ? -40.198 -57.602 32.398 1.00 47.62 64 LEU D C 1
ATOM 5223 O O . LEU D 1 35 ? -40.812 -57.378 31.366 1.00 45.90 64 LEU D O 1
ATOM 5228 N N . ILE D 1 36 ? -38.876 -57.716 32.406 1.00 47.21 65 ILE D N 1
ATOM 5229 C CA . ILE D 1 36 ? -38.106 -57.611 31.155 1.00 45.80 65 ILE D CA 1
ATOM 5230 C C . ILE D 1 36 ? -38.524 -58.721 30.207 1.00 45.79 65 ILE D C 1
ATOM 5231 O O . ILE D 1 36 ? -38.791 -58.479 29.033 1.00 45.08 65 ILE D O 1
ATOM 5236 N N . THR D 1 37 ? -38.559 -59.939 30.737 1.00 46.65 66 THR D N 1
ATOM 5237 C CA . THR D 1 37 ? -39.038 -61.110 30.027 1.00 48.97 66 THR D CA 1
ATOM 5238 C C . THR D 1 37 ? -40.449 -60.908 29.495 1.00 46.97 66 THR D C 1
ATOM 5239 O O . THR D 1 37 ? -40.728 -61.205 28.342 1.00 46.29 66 THR D O 1
ATOM 5243 N N . TYR D 1 38 ? -41.325 -60.362 30.313 1.00 45.47 67 TYR D N 1
ATOM 5244 C CA . TYR D 1 38 ? -42.668 -60.089 29.868 1.00 47.46 67 TYR D CA 1
ATOM 5245 C C . TYR D 1 38 ? -42.677 -59.246 28.592 1.00 47.68 67 TYR D C 1
ATOM 5246 O O . TYR D 1 38 ? -43.415 -59.549 27.658 1.00 47.89 67 TYR D O 1
ATOM 5255 N N . TYR D 1 39 ? -41.854 -58.196 28.539 1.00 49.71 68 TYR D N 1
ATOM 5256 C CA . TYR D 1 39 ? -41.842 -57.292 27.374 1.00 50.59 68 TYR D CA 1
ATOM 5257 C C . TYR D 1 39 ? -41.034 -57.767 26.209 1.00 48.82 68 TYR D C 1
ATOM 5258 O O . TYR D 1 39 ? -41.398 -57.497 25.075 1.00 53.09 68 TYR D O 1
ATOM 5267 N N . TYR D 1 40 ? -39.906 -58.416 26.467 1.00 47.34 69 TYR D N 1
ATOM 5268 C CA . TYR D 1 40 ? -38.943 -58.657 25.399 1.00 45.14 69 TYR D CA 1
ATOM 5269 C C . TYR D 1 40 ? -38.720 -60.126 25.087 1.00 45.47 69 TYR D C 1
ATOM 5270 O O . TYR D 1 40 ? -37.997 -60.437 24.143 1.00 43.85 69 TYR D O 1
ATOM 5279 N N . GLY D 1 41 ? -39.303 -61.026 25.877 1.00 46.45 70 GLY D N 1
ATOM 5280 C CA . GLY D 1 41 ? -39.119 -62.457 25.661 1.00 46.99 70 GLY D CA 1
ATOM 5281 C C . GLY D 1 41 ? -37.753 -62.957 26.108 1.00 45.81 70 GLY D C 1
ATOM 5282 O O . GLY D 1 41 ? -37.510 -63.203 27.272 1.00 55.26 70 GLY D O 1
ATOM 5283 N N . THR D 1 42 ? -36.841 -63.108 25.186 1.00 45.35 71 THR D N 1
ATOM 5284 C CA . THR D 1 42 ? -35.551 -63.677 25.510 1.00 43.01 71 THR D CA 1
ATOM 5285 C C . THR D 1 42 ? -34.482 -62.597 25.499 1.00 43.30 71 THR D C 1
ATOM 5286 O O . THR D 1 42 ? -34.676 -61.517 24.938 1.00 42.52 71 THR D O 1
ATOM 5290 N N . LYS D 1 43 ? -33.331 -62.918 26.063 1.00 41.22 72 LYS D N 1
ATOM 5291 C CA . LYS D 1 43 ? -32.187 -62.049 25.960 1.00 39.56 72 LYS D CA 1
ATOM 5292 C C . LYS D 1 43 ? -31.877 -61.758 24.503 1.00 39.80 72 LYS D C 1
ATOM 5293 O O . LYS D 1 43 ? -31.546 -60.634 24.142 1.00 36.46 72 LYS D O 1
ATOM 5299 N N . GLN D 1 44 ? -31.976 -62.785 23.667 1.00 42.02 73 GLN D N 1
ATOM 5300 C CA . GLN D 1 44 ? -31.718 -62.639 22.250 1.00 42.89 73 GLN D CA 1
ATOM 5301 C C . GLN D 1 44 ? -32.659 -61.626 21.622 1.00 42.58 73 GLN D C 1
ATOM 5302 O O . GLN D 1 44 ? -32.225 -60.773 20.858 1.00 43.38 73 GLN D O 1
ATOM 5308 N N . ASN D 1 45 ? -33.941 -61.692 21.944 1.00 41.24 74 ASN D N 1
ATOM 5309 C CA . ASN D 1 45 ? -34.862 -60.727 21.387 1.00 41.16 74 ASN D CA 1
ATOM 5310 C C . ASN D 1 45 ? -34.624 -59.307 21.921 1.00 39.80 74 ASN D C 1
ATOM 5311 O O . ASN D 1 45 ? -34.864 -58.335 21.222 1.00 40.64 74 ASN D O 1
ATOM 5316 N N . LEU D 1 46 ? -34.156 -59.191 23.157 1.00 38.28 75 LEU D N 1
ATOM 5317 C CA . LEU D 1 46 ? -33.843 -57.891 23.740 1.00 39.12 75 LEU D CA 1
ATOM 5318 C C . LEU D 1 46 ? -32.697 -57.266 22.970 1.00 36.63 75 LEU D C 1
ATOM 5319 O O . LEU D 1 46 ? -32.692 -56.066 22.680 1.00 34.22 75 LEU D O 1
ATOM 5324 N N . PHE D 1 47 ? -31.699 -58.102 22.687 1.00 33.65 76 PHE D N 1
ATOM 5325 C CA . PHE D 1 47 ? -30.523 -57.708 21.917 1.00 34.24 76 PHE D CA 1
ATOM 5326 C C . PHE D 1 47 ? -30.942 -57.202 20.536 1.00 33.30 76 PHE D C 1
ATOM 5327 O O . PHE D 1 47 ? -30.467 -56.177 20.070 1.00 34.23 76 PHE D O 1
ATOM 5335 N N . MET D 1 48 ? -31.847 -57.924 19.905 1.00 34.96 77 MET D N 1
ATOM 5336 C CA . MET D 1 48 ? -32.366 -57.544 18.602 1.00 37.32 77 MET D CA 1
ATOM 5337 C C . MET D 1 48 ? -33.124 -56.243 18.646 1.00 38.20 77 MET D C 1
ATOM 5338 O O . MET D 1 48 ? -32.996 -55.429 17.738 1.00 38.78 77 MET D O 1
ATOM 5343 N N . GLU D 1 49 ? -33.894 -56.028 19.703 1.00 40.19 78 GLU D N 1
ATOM 5344 C CA . GLU D 1 49 ? -34.624 -54.761 19.852 1.00 41.95 78 GLU D CA 1
ATOM 5345 C C . GLU D 1 49 ? -33.692 -53.585 20.010 1.00 41.51 78 GLU D C 1
ATOM 5346 O O . GLU D 1 49 ? -33.959 -52.517 19.480 1.00 45.33 78 GLU D O 1
ATOM 5352 N N . VAL D 1 50 ? -32.586 -53.770 20.724 1.00 38.62 79 VAL D N 1
ATOM 5353 C CA . VAL D 1 50 ? -31.589 -52.721 20.831 1.00 38.52 79 VAL D CA 1
ATOM 5354 C C . VAL D 1 50 ? -31.029 -52.368 19.437 1.00 38.17 79 VAL D C 1
ATOM 5355 O O . VAL D 1 50 ? -30.919 -51.196 19.079 1.00 36.53 79 VAL D O 1
ATOM 5359 N N . TYR D 1 51 ? -30.698 -53.381 18.651 1.00 36.98 80 TYR D N 1
ATOM 5360 C CA . TYR D 1 51 ? -30.221 -53.145 17.293 1.00 39.47 80 TYR D CA 1
ATOM 5361 C C . TYR D 1 51 ? -31.296 -52.568 16.363 1.00 41.98 80 TYR D C 1
ATOM 5362 O O . TYR D 1 51 ? -30.996 -51.683 15.558 1.00 42.15 80 TYR D O 1
ATOM 5371 N N . ARG D 1 52 ? -32.521 -53.083 16.455 1.00 42.74 81 ARG D N 1
ATOM 5372 C CA . ARG D 1 52 ? -33.644 -52.547 15.665 1.00 45.72 81 ARG D CA 1
ATOM 5373 C C . ARG D 1 52 ? -33.819 -51.067 15.869 1.00 46.37 81 ARG D C 1
ATOM 5374 O O . ARG D 1 52 ? -33.980 -50.319 14.911 1.00 48.58 81 ARG D O 1
ATOM 5382 N N . ARG D 1 53 ? -33.774 -50.637 17.119 1.00 46.00 82 ARG D N 1
ATOM 5383 C CA . ARG D 1 53 ? -33.944 -49.231 17.414 1.00 48.62 82 ARG D CA 1
ATOM 5384 C C . ARG D 1 53 ? -32.788 -48.416 16.817 1.00 49.54 82 ARG D C 1
ATOM 5385 O O . ARG D 1 53 ? -33.005 -47.409 16.133 1.00 52.19 82 ARG D O 1
ATOM 5393 N N . GLY D 1 54 ? -31.557 -48.848 17.067 1.00 45.24 83 GLY D N 1
ATOM 5394 C CA . GLY D 1 54 ? -30.393 -48.117 16.570 1.00 46.46 83 GLY D CA 1
ATOM 5395 C C . GLY D 1 54 ? -30.324 -48.012 15.050 1.00 46.68 83 GLY D C 1
ATOM 5396 O O . GLY D 1 54 ? -30.058 -46.936 14.503 1.00 51.86 83 GLY D O 1
ATOM 5397 N N . LEU D 1 55 ? -30.540 -49.128 14.365 1.00 44.49 84 LEU D N 1
ATOM 5398 C CA . LEU D 1 55 ? -30.385 -49.165 12.912 1.00 48.35 84 LEU D CA 1
ATOM 5399 C C . LEU D 1 55 ? -31.565 -48.578 12.152 1.00 55.76 84 LEU D C 1
ATOM 5400 O O . LEU D 1 55 ? -31.465 -48.313 10.946 1.00 61.28 84 LEU D O 1
ATOM 5405 N N . SER D 1 56 ? -32.686 -48.412 12.840 1.00 59.53 85 SER D N 1
ATOM 5406 C CA . SER D 1 56 ? -33.875 -47.877 12.212 1.00 61.49 85 SER D CA 1
ATOM 5407 C C . SER D 1 56 ? -33.644 -46.406 11.884 1.00 61.17 85 SER D C 1
ATOM 5408 O O . SER D 1 56 ? -33.903 -45.969 10.763 1.00 60.27 85 SER D O 1
ATOM 5411 N N . ASP D 1 57 ? -33.094 -45.669 12.846 1.00 59.67 86 ASP D N 1
ATOM 5412 C CA . ASP D 1 57 ? -32.746 -44.262 12.634 1.00 63.66 86 ASP D CA 1
ATOM 5413 C C . ASP D 1 57 ? -31.611 -44.085 11.610 1.00 57.87 86 ASP D C 1
ATOM 5414 O O . ASP D 1 57 ? -31.642 -43.178 10.783 1.00 53.97 86 ASP D O 1
ATOM 5419 N N . ILE D 1 58 ? -30.620 -44.965 11.673 1.00 52.28 87 ILE D N 1
ATOM 5420 C CA . ILE D 1 58 ? -29.494 -44.892 10.772 1.00 49.54 87 ILE D CA 1
ATOM 5421 C C . ILE D 1 58 ? -29.954 -45.104 9.331 1.00 51.79 87 ILE D C 1
ATOM 5422 O O . ILE D 1 58 ? -29.593 -44.327 8.445 1.00 49.96 87 ILE D O 1
ATOM 5427 N N . ASP D 1 59 ? -30.762 -46.138 9.105 1.00 52.04 88 ASP D N 1
ATOM 5428 C CA . ASP D 1 59 ? -31.215 -46.460 7.758 1.00 55.49 88 ASP D CA 1
ATOM 5429 C C . ASP D 1 59 ? -32.195 -45.428 7.233 1.00 58.44 88 ASP D C 1
ATOM 5430 O O . ASP D 1 59 ? -32.207 -45.151 6.033 1.00 58.45 88 ASP D O 1
ATOM 5435 N N . LYS D 1 60 ? -32.984 -44.839 8.122 1.00 59.47 89 LYS D N 1
ATOM 5436 C CA . LYS D 1 60 ? -33.875 -43.762 7.726 1.00 64.17 89 LYS D CA 1
ATOM 5437 C C . LYS D 1 60 ? -33.056 -42.581 7.196 1.00 64.65 89 LYS D C 1
ATOM 5438 O O . LYS D 1 60 ? -33.383 -42.001 6.162 1.00 66.68 89 LYS D O 1
ATOM 5444 N N . LYS D 1 61 ? -31.976 -42.238 7.890 1.00 62.69 90 LYS D N 1
ATOM 5445 C CA . LYS D 1 61 ? -31.099 -41.167 7.426 1.00 64.20 90 LYS D CA 1
ATOM 5446 C C . LYS D 1 61 ? -30.393 -41.502 6.107 1.00 61.68 90 LYS D C 1
ATOM 5447 O O . LYS D 1 61 ? -30.229 -40.638 5.243 1.00 62.21 90 LYS D O 1
ATOM 5453 N N . ARG D 1 62 ? -29.963 -42.748 5.953 1.00 59.45 91 ARG D N 1
ATOM 5454 C CA . ARG D 1 62 ? -29.361 -43.183 4.690 1.00 58.37 91 ARG D CA 1
ATOM 5455 C C . ARG D 1 62 ? -30.334 -42.987 3.538 1.00 63.18 91 ARG D C 1
ATOM 5456 O O . ARG D 1 62 ? -29.949 -42.518 2.464 1.00 64.02 91 ARG D O 1
ATOM 5464 N N . GLN D 1 63 ? -31.594 -43.324 3.779 1.00 65.22 92 GLN D N 1
ATOM 5465 C CA . GLN D 1 63 ? -32.621 -43.211 2.759 1.00 68.90 92 GLN D CA 1
ATOM 5466 C C . GLN D 1 63 ? -32.871 -41.749 2.404 1.00 71.34 92 GLN D C 1
ATOM 5467 O O . GLN D 1 63 ? -33.020 -41.422 1.238 1.00 74.08 92 GLN D O 1
ATOM 5473 N N . ASN D 1 64 ? -32.905 -40.872 3.404 1.00 72.49 93 ASN D N 1
ATOM 5474 C CA . ASN D 1 64 ? -33.100 -39.440 3.144 1.00 75.52 93 ASN D CA 1
ATOM 5475 C C . ASN D 1 64 ? -31.957 -38.877 2.331 1.00 74.99 93 ASN D C 1
ATOM 5476 O O . ASN D 1 64 ? -32.186 -38.109 1.408 1.00 77.19 93 ASN D O 1
ATOM 5481 N N . TYR D 1 65 ? -30.727 -39.267 2.659 1.00 70.22 94 TYR D N 1
ATOM 5482 C CA . TYR D 1 65 ? -29.570 -38.744 1.941 1.00 69.33 94 TYR D CA 1
ATOM 5483 C C . TYR D 1 65 ? -29.516 -39.235 0.516 1.00 69.64 94 TYR D C 1
ATOM 5484 O O . TYR D 1 65 ? -29.104 -38.503 -0.385 1.00 69.74 94 TYR D O 1
ATOM 5493 N N . LEU D 1 66 ? -29.939 -40.476 0.322 1.00 69.82 95 LEU D N 1
ATOM 5494 C CA . LEU D 1 66 ? -30.003 -41.058 -1.006 1.00 72.57 95 LEU D CA 1
ATOM 5495 C C . LEU D 1 66 ? -31.080 -40.378 -1.834 1.00 78.81 95 LEU D C 1
ATOM 5496 O O . LEU D 1 66 ? -30.860 -40.108 -3.013 1.00 83.48 95 LEU D O 1
ATOM 5501 N N . ASP D 1 67 ? -32.234 -40.092 -1.230 1.00 80.16 96 ASP D N 1
ATOM 5502 C CA . ASP D 1 67 ? -33.289 -39.331 -1.925 1.00 83.89 96 ASP D CA 1
ATOM 5503 C C . ASP D 1 67 ? -32.777 -37.953 -2.345 1.00 83.02 96 ASP D C 1
ATOM 5504 O O . ASP D 1 67 ? -33.052 -37.507 -3.452 1.00 87.77 96 ASP D O 1
ATOM 5509 N N . GLU D 1 68 ? -32.034 -37.286 -1.460 1.00 80.47 97 GLU D N 1
ATOM 5510 C CA . GLU D 1 68 ? -31.432 -35.980 -1.775 1.00 82.68 97 GLU D CA 1
ATOM 5511 C C . GLU D 1 68 ? -30.559 -36.093 -3.016 1.00 82.58 97 GLU D C 1
ATOM 5512 O O . GLU D 1 68 ? -30.709 -35.325 -3.962 1.00 87.18 97 GLU D O 1
ATOM 5518 N N . LEU D 1 69 ? -29.664 -37.074 -3.013 1.00 78.97 98 LEU D N 1
ATOM 5519 C CA . LEU D 1 69 ? -28.824 -37.362 -4.176 1.00 78.85 98 LEU D CA 1
ATOM 5520 C C . LEU D 1 69 ? -29.614 -37.452 -5.471 1.00 81.32 98 LEU D C 1
ATOM 5521 O O . LEU D 1 69 ? -29.228 -36.856 -6.472 1.00 81.92 98 LEU D O 1
ATOM 5526 N N . LYS D 1 70 ? -30.702 -38.214 -5.449 1.00 82.26 99 LYS D N 1
ATOM 5527 C CA . LYS D 1 70 ? -31.497 -38.454 -6.654 1.00 87.51 99 LYS D CA 1
ATOM 5528 C C . LYS D 1 70 ? -32.272 -37.233 -7.129 1.00 93.13 99 LYS D C 1
ATOM 5529 O O . LYS D 1 70 ? -32.754 -37.221 -8.247 1.00 96.61 99 LYS D O 1
ATOM 5535 N N . SER D 1 71 ? -32.387 -36.213 -6.282 1.00 95.32 100 SER D N 1
ATOM 5536 C CA . SER D 1 71 ? -33.031 -34.958 -6.655 1.00 99.77 100 SER D CA 1
ATOM 5537 C C . SER D 1 71 ? -32.048 -33.915 -7.177 1.00 101.91 100 SER D C 1
ATOM 5538 O O . SER D 1 71 ? -32.466 -32.841 -7.607 1.00 107.74 100 SER D O 1
ATOM 5541 N N . ARG D 1 72 ? -30.751 -34.206 -7.141 1.00 98.63 101 ARG D N 1
ATOM 5542 C CA . ARG D 1 72 ? -29.756 -33.256 -7.636 1.00 103.33 101 ARG D CA 1
ATOM 5543 C C . ARG D 1 72 ? -29.825 -33.125 -9.158 1.00 110.25 101 ARG D C 1
ATOM 5544 O O . ARG D 1 72 ? -29.699 -34.124 -9.859 1.00 113.29 101 ARG D O 1
ATOM 5552 N N . PRO D 1 73 ? -29.995 -31.897 -9.673 1.00 113.04 102 PRO D N 1
ATOM 5553 C CA . PRO D 1 73 ? -30.017 -31.735 -11.124 1.00 118.54 102 PRO D CA 1
ATOM 5554 C C . PRO D 1 73 ? -28.768 -32.299 -11.809 1.00 117.25 102 PRO D C 1
ATOM 5555 O O . PRO D 1 73 ? -28.872 -32.921 -12.861 1.00 118.60 102 PRO D O 1
ATOM 5559 N N . GLU D 1 74 ? -27.605 -32.106 -11.194 1.00 115.28 103 GLU D N 1
ATOM 5560 C CA . GLU D 1 74 ? -26.330 -32.516 -11.789 1.00 113.29 103 GLU D CA 1
ATOM 5561 C C . GLU D 1 74 ? -25.966 -33.999 -11.569 1.00 106.57 103 GLU D C 1
ATOM 5562 O O . GLU D 1 74 ? -24.859 -34.412 -11.900 1.00 102.69 103 GLU D O 1
ATOM 5568 N N . GLY D 1 75 ? -26.871 -34.782 -10.986 1.00 102.77 104 GLY D N 1
ATOM 5569 C CA . GLY D 1 75 ? -26.629 -36.205 -10.761 1.00 98.85 104 GLY D CA 1
ATOM 5570 C C . GLY D 1 75 ? -25.682 -36.485 -9.603 1.00 92.83 104 GLY D C 1
ATOM 5571 O O . GLY D 1 75 ? -25.372 -35.606 -8.803 1.00 92.91 104 GLY D O 1
ATOM 5572 N N . TYR D 1 76 ? -25.200 -37.721 -9.540 1.00 87.43 105 TYR D N 1
ATOM 5573 C CA . TYR D 1 76 ? -24.339 -38.166 -8.451 1.00 81.85 105 TYR D CA 1
ATOM 5574 C C . TYR D 1 76 ? -23.491 -39.337 -8.906 1.00 79.58 105 TYR D C 1
ATOM 5575 O O . TYR D 1 76 ? -23.681 -39.864 -9.999 1.00 82.09 105 TYR D O 1
ATOM 5584 N N . ASN D 1 77 ? -22.566 -39.755 -8.054 1.00 75.92 106 ASN D N 1
ATOM 5585 C CA . ASN D 1 77 ? -21.633 -40.814 -8.405 1.00 73.34 106 ASN D CA 1
ATOM 5586 C C . ASN D 1 77 ? -21.328 -41.739 -7.214 1.00 67.98 106 ASN D C 1
ATOM 5587 O O . ASN D 1 77 ? -21.897 -41.583 -6.137 1.00 64.71 106 ASN D O 1
ATOM 5592 N N . THR D 1 78 ? -20.430 -42.694 -7.431 1.00 65.26 107 THR D N 1
ATOM 5593 C CA . THR D 1 78 ? -20.058 -43.673 -6.420 1.00 61.51 107 THR D CA 1
ATOM 5594 C C . THR D 1 78 ? -19.624 -43.009 -5.117 1.00 58.90 107 THR D C 1
ATOM 5595 O O . THR D 1 78 ? -20.075 -43.393 -4.033 1.00 55.07 107 THR D O 1
ATOM 5599 N N . TYR D 1 79 ? -18.747 -42.018 -5.228 1.00 60.59 108 TYR D N 1
ATOM 5600 C CA . TYR D 1 79 ? -18.270 -41.282 -4.060 1.00 60.57 108 TYR D CA 1
ATOM 5601 C C . TYR D 1 79 ? -19.455 -40.829 -3.213 1.00 61.05 108 TYR D C 1
ATOM 5602 O O . TYR D 1 79 ? -19.476 -41.037 -2.008 1.00 57.96 108 TYR D O 1
ATOM 5611 N N . ASP D 1 80 ? -20.456 -40.232 -3.861 1.00 65.04 109 ASP D N 1
ATOM 5612 C CA . ASP D 1 80 ? -21.620 -39.702 -3.150 1.00 65.00 109 ASP D CA 1
ATOM 5613 C C . ASP D 1 80 ? -22.414 -40.797 -2.439 1.00 60.50 109 ASP D C 1
ATOM 5614 O O . ASP D 1 80 ? -22.911 -40.586 -1.336 1.00 57.64 109 ASP D O 1
ATOM 5619 N N . ILE D 1 81 ? -22.537 -41.953 -3.082 1.00 58.16 110 ILE D N 1
ATOM 5620 C CA . ILE D 1 81 ? -23.301 -43.062 -2.536 1.00 57.34 110 ILE D CA 1
ATOM 5621 C C . ILE D 1 81 ? -22.614 -43.574 -1.262 1.00 53.63 110 ILE D C 1
ATOM 5622 O O . ILE D 1 81 ? -23.255 -43.795 -0.243 1.00 51.01 110 ILE D O 1
ATOM 5627 N N . VAL D 1 82 ? -21.307 -43.774 -1.352 1.00 52.18 111 VAL D N 1
ATOM 5628 C CA . VAL D 1 82 ? -20.526 -44.297 -0.242 1.00 51.03 111 VAL D CA 1
ATOM 5629 C C . VAL D 1 82 ? -20.610 -43.358 0.947 1.00 51.97 111 VAL D C 1
ATOM 5630 O O . VAL D 1 82 ? -20.889 -43.786 2.061 1.00 53.67 111 VAL D O 1
ATOM 5634 N N . ARG D 1 83 ? -20.389 -42.079 0.699 1.00 54.12 112 ARG D N 1
ATOM 5635 C CA . ARG D 1 83 ? -20.531 -41.068 1.732 1.00 57.82 112 ARG D CA 1
ATOM 5636 C C . ARG D 1 83 ? -21.900 -41.156 2.406 1.00 55.73 112 ARG D C 1
ATOM 5637 O O . ARG D 1 83 ? -22.020 -41.097 3.632 1.00 54.81 112 ARG D O 1
ATOM 5645 N N . THR D 1 84 ? -22.932 -41.255 1.583 1.00 55.64 113 THR D N 1
ATOM 5646 C CA . THR D 1 84 ? -24.311 -41.374 2.047 1.00 54.34 113 THR D CA 1
ATOM 5647 C C . THR D 1 84 ? -24.484 -42.556 2.990 1.00 51.58 113 THR D C 1
ATOM 5648 O O . THR D 1 84 ? -25.201 -42.469 3.982 1.00 51.38 113 THR D O 1
ATOM 5652 N N . TYR D 1 85 ? -23.837 -43.668 2.671 1.00 48.53 114 TYR D N 1
ATOM 5653 C CA . TYR D 1 85 ? -23.943 -44.861 3.493 1.00 46.61 114 TYR D CA 1
ATOM 5654 C C . TYR D 1 85 ? -23.182 -44.718 4.813 1.00 44.04 114 TYR D C 1
ATOM 5655 O O . TYR D 1 85 ? -23.660 -45.162 5.855 1.00 42.73 114 TYR D O 1
ATOM 5664 N N . LEU D 1 86 ? -22.031 -44.049 4.767 1.00 44.54 115 LEU D N 1
ATOM 5665 C CA . LEU D 1 86 ? -21.172 -43.875 5.943 1.00 44.27 115 LEU D CA 1
ATOM 5666 C C . LEU D 1 86 ? -21.619 -42.809 6.930 1.00 43.87 115 LEU D C 1
ATOM 5667 O O . LEU D 1 86 ? -21.588 -43.024 8.136 1.00 43.57 115 LEU D O 1
ATOM 5672 N N . ARG D 1 87 ? -22.043 -41.667 6.426 1.00 46.82 116 ARG D N 1
ATOM 5673 C CA . ARG D 1 87 ? -22.368 -40.519 7.272 1.00 49.84 116 ARG D CA 1
ATOM 5674 C C . ARG D 1 87 ? -23.190 -40.811 8.542 1.00 48.48 116 ARG D C 1
ATOM 5675 O O . ARG D 1 87 ? -22.826 -40.378 9.633 1.00 48.86 116 ARG D O 1
ATOM 5683 N N . PRO D 1 88 ? -24.310 -41.527 8.406 1.00 47.49 117 PRO D N 1
ATOM 5684 C CA . PRO D 1 88 ? -25.173 -41.696 9.565 1.00 46.11 117 PRO D CA 1
ATOM 5685 C C . PRO D 1 88 ? -24.584 -42.563 10.651 1.00 45.88 117 PRO D C 1
ATOM 5686 O O . PRO D 1 88 ? -25.080 -42.530 11.757 1.00 47.23 117 PRO D O 1
ATOM 5690 N N . GLN D 1 89 ? -23.551 -43.353 10.342 1.00 43.91 118 GLN D N 1
ATOM 5691 C CA . GLN D 1 89 ? -22.857 -44.096 11.384 1.00 40.77 118 GLN D CA 1
ATOM 5692 C C . GLN D 1 89 ? -21.888 -43.233 12.181 1.00 42.17 118 GLN D C 1
ATOM 5693 O O . GLN D 1 89 ? -21.538 -43.604 13.287 1.00 39.90 118 GLN D O 1
ATOM 5699 N N . PHE D 1 90 ? -21.466 -42.089 11.634 1.00 44.25 119 PHE D N 1
ATOM 5700 C CA . PHE D 1 90 ? -20.444 -41.252 12.284 1.00 45.11 119 PHE D CA 1
ATOM 5701 C C . PHE D 1 90 ? -20.843 -39.842 12.678 1.00 49.74 119 PHE D C 1
ATOM 5702 O O . PHE D 1 90 ? -20.213 -39.257 13.549 1.00 50.65 119 PHE D O 1
ATOM 5710 N N . GLU D 1 91 ? -21.923 -39.316 12.110 1.00 54.22 120 GLU D N 1
ATOM 5711 C CA . GLU D 1 91 ? -22.447 -38.020 12.559 1.00 57.88 120 GLU D CA 1
ATOM 5712 C C . GLU D 1 91 ? -23.328 -38.101 13.807 1.00 58.56 120 GLU D C 1
ATOM 5713 O O . GLU D 1 91 ? -24.249 -38.914 13.870 1.00 57.80 120 GLU D O 1
ATOM 5719 N N . HIS D 1 92 ? -23.022 -37.272 14.799 1.00 64.12 121 HIS D N 1
ATOM 5720 C CA . HIS D 1 92 ? -23.866 -37.073 15.969 1.00 72.41 121 HIS D CA 1
ATOM 5721 C C . HIS D 1 92 ? -23.676 -35.611 16.331 1.00 76.89 121 HIS D C 1
ATOM 5722 O O . HIS D 1 92 ? -22.686 -35.004 15.915 1.00 76.89 121 HIS D O 1
ATOM 5729 N N . ARG D 1 93 ? -24.579 -35.051 17.121 1.00 84.86 122 ARG D N 1
ATOM 5730 C CA . ARG D 1 93 ? -24.413 -33.672 17.580 1.00 95.41 122 ARG D CA 1
ATOM 5731 C C . ARG D 1 93 ? -23.950 -33.640 19.035 1.00 96.25 122 ARG D C 1
ATOM 5732 O O . ARG D 1 93 ? -23.140 -34.477 19.438 1.00 98.96 122 ARG D O 1
ATOM 5740 N N . GLN D 1 97 ? -24.137 -39.270 24.150 1.00 86.82 126 GLN D N 1
ATOM 5741 C CA . GLN D 1 97 ? -24.174 -40.579 24.791 1.00 86.70 126 GLN D CA 1
ATOM 5742 C C . GLN D 1 97 ? -24.835 -41.658 23.943 1.00 79.93 126 GLN D C 1
ATOM 5743 O O . GLN D 1 97 ? -24.246 -42.698 23.668 1.00 78.47 126 GLN D O 1
ATOM 5749 N N . ALA D 1 98 ? -26.090 -41.437 23.586 1.00 77.62 127 ALA D N 1
ATOM 5750 C CA . ALA D 1 98 ? -26.846 -42.403 22.789 1.00 72.35 127 ALA D CA 1
ATOM 5751 C C . ALA D 1 98 ? -26.013 -42.919 21.628 1.00 69.16 127 ALA D C 1
ATOM 5752 O O . ALA D 1 98 ? -26.001 -44.131 21.356 1.00 70.37 127 ALA D O 1
ATOM 5754 N N . TRP D 1 99 ? -25.326 -42.000 20.952 1.00 68.84 128 TRP D N 1
ATOM 5755 C CA . TRP D 1 99 ? -24.478 -42.341 19.825 1.00 70.07 128 TRP D CA 1
ATOM 5756 C C . TRP D 1 99 ? -23.391 -43.319 20.290 1.00 67.28 128 TRP D C 1
ATOM 5757 O O . TRP D 1 99 ? -23.229 -44.394 19.711 1.00 62.86 128 TRP D O 1
ATOM 5768 N N . MET D 1 100 ? -22.674 -42.955 21.349 1.00 63.80 129 MET D N 1
ATOM 5769 C CA . MET D 1 100 ? -21.498 -43.719 21.770 1.00 65.17 129 MET D CA 1
ATOM 5770 C C . MET D 1 100 ? -21.788 -45.177 22.042 1.00 54.86 129 MET D C 1
ATOM 5771 O O . MET D 1 100 ? -21.020 -46.047 21.648 1.00 53.87 129 MET D O 1
ATOM 5776 N N . HIS D 1 101 ? -22.857 -45.432 22.778 1.00 51.89 130 HIS D N 1
ATOM 5777 C CA . HIS D 1 101 ? -23.152 -46.778 23.230 1.00 51.81 130 HIS D CA 1
ATOM 5778 C C . HIS D 1 101 ? -23.455 -47.676 22.045 1.00 44.53 130 HIS D C 1
ATOM 5779 O O . HIS D 1 101 ? -22.998 -48.812 21.999 1.00 42.17 130 HIS D O 1
ATOM 5786 N N . PHE D 1 102 ? -24.230 -47.168 21.094 1.00 41.65 131 PHE D N 1
ATOM 5787 C CA . PHE D 1 102 ? -24.602 -47.974 19.963 1.00 42.40 131 PHE D CA 1
ATOM 5788 C C . PHE D 1 102 ? -23.424 -48.138 18.996 1.00 40.82 131 PHE D C 1
ATOM 5789 O O . PHE D 1 102 ? -23.294 -49.192 18.362 1.00 37.45 131 PHE D O 1
ATOM 5797 N N . ALA D 1 103 ? -22.551 -47.135 18.940 1.00 38.37 132 ALA D N 1
ATOM 5798 C CA . ALA D 1 103 ? -21.327 -47.254 18.155 1.00 38.75 132 ALA D CA 1
ATOM 5799 C C . ALA D 1 103 ? -20.447 -48.367 18.726 1.00 38.39 132 ALA D C 1
ATOM 5800 O O . ALA D 1 103 ? -19.960 -49.225 17.990 1.00 34.93 132 ALA D O 1
ATOM 5802 N N . ARG D 1 104 ? -20.258 -48.350 20.041 1.00 39.12 133 ARG D N 1
ATOM 5803 C CA . ARG D 1 104 ? -19.423 -49.337 20.696 1.00 41.22 133 ARG D CA 1
ATOM 5804 C C . ARG D 1 104 ? -20.033 -50.702 20.531 1.00 38.95 133 ARG D C 1
ATOM 5805 O O . ARG D 1 104 ? -19.328 -51.671 20.254 1.00 39.77 133 ARG D O 1
ATOM 5813 N N . LEU D 1 105 ? -21.340 -50.791 20.715 1.00 36.85 134 LEU D N 1
ATOM 5814 C CA . LEU D 1 105 ? -22.021 -52.069 20.567 1.00 36.58 134 LEU D CA 1
ATOM 5815 C C . LEU D 1 105 ? -21.801 -52.660 19.180 1.00 33.62 134 LEU D C 1
ATOM 5816 O O . LEU D 1 105 ? -21.392 -53.814 19.059 1.00 31.53 134 LEU D O 1
ATOM 5821 N N . GLN D 1 106 ? -22.029 -51.876 18.132 1.00 32.44 135 GLN D N 1
ATOM 5822 C CA . GLN D 1 106 ? -21.761 -52.378 16.780 1.00 32.57 135 GLN D CA 1
ATOM 5823 C C . GLN D 1 106 ? -20.307 -52.749 16.569 1.00 33.29 135 GLN D C 1
ATOM 5824 O O . GLN D 1 106 ? -20.020 -53.740 15.902 1.00 32.32 135 GLN D O 1
ATOM 5830 N N . SER D 1 107 ? -19.384 -51.978 17.145 1.00 33.48 136 SER D N 1
ATOM 5831 C CA . SER D 1 107 ? -17.949 -52.274 16.964 1.00 34.99 136 SER D CA 1
ATOM 5832 C C . SER D 1 107 ? -17.544 -53.627 17.514 1.00 32.96 136 SER D C 1
ATOM 5833 O O . SER D 1 107 ? -16.526 -54.161 17.116 1.00 30.67 136 SER D O 1
ATOM 5836 N N . ARG D 1 108 ? -18.346 -54.184 18.420 1.00 35.82 137 ARG D N 1
ATOM 5837 C CA . ARG D 1 108 ? -18.090 -55.519 18.992 1.00 37.82 137 ARG D CA 1
ATOM 5838 C C . ARG D 1 108 ? -18.802 -56.644 18.269 1.00 34.60 137 ARG D C 1
ATOM 5839 O O . ARG D 1 108 ? -18.704 -57.801 18.681 1.00 34.18 137 ARG D O 1
ATOM 5847 N N . LEU D 1 109 ? -19.514 -56.329 17.201 1.00 34.79 138 LEU D N 1
ATOM 5848 C CA . LEU D 1 109 ? -20.419 -57.295 16.615 1.00 35.10 138 LEU D CA 1
ATOM 5849 C C . LEU D 1 109 ? -19.722 -58.599 16.199 1.00 34.85 138 LEU D C 1
ATOM 5850 O O . LEU D 1 109 ? -20.266 -59.677 16.404 1.00 34.50 138 LEU D O 1
ATOM 5855 N N . ALA D 1 110 ? -18.491 -58.513 15.700 1.00 38.57 139 ALA D N 1
ATOM 5856 C CA . ALA D 1 110 ? -17.743 -59.714 15.275 1.00 40.87 139 ALA D CA 1
ATOM 5857 C C . ALA D 1 110 ? -17.482 -60.705 16.391 1.00 40.27 139 ALA D C 1
ATOM 5858 O O . ALA D 1 110 ? -17.281 -61.879 16.127 1.00 45.71 139 ALA D O 1
ATOM 5860 N N . SER D 1 111 ? -17.497 -60.263 17.637 1.00 40.54 140 SER D N 1
ATOM 5861 C CA . SER D 1 111 ? -17.273 -61.186 18.740 1.00 41.58 140 SER D CA 1
ATOM 5862 C C . SER D 1 111 ? -18.560 -61.810 19.285 1.00 40.22 140 SER D C 1
ATOM 5863 O O . SER D 1 111 ? -18.514 -62.627 20.198 1.00 45.16 140 SER D O 1
ATOM 5866 N N . GLU D 1 112 ? -19.714 -61.481 18.710 1.00 39.34 141 GLU D N 1
ATOM 5867 C CA . GLU D 1 112 ? -20.965 -62.071 19.171 1.00 38.62 141 GLU D CA 1
ATOM 5868 C C . GLU D 1 112 ? -21.142 -63.462 18.546 1.00 37.36 141 GLU D C 1
ATOM 5869 O O . GLU D 1 112 ? -20.658 -63.716 17.457 1.00 38.12 141 GLU D O 1
ATOM 5875 N N . PRO D 1 113 ? -21.867 -64.352 19.208 1.00 35.88 142 PRO D N 1
ATOM 5876 C CA . PRO D 1 113 ? -22.034 -65.681 18.614 1.00 39.36 142 PRO D CA 1
ATOM 5877 C C . PRO D 1 113 ? -22.866 -65.644 17.324 1.00 39.33 142 PRO D C 1
ATOM 5878 O O . PRO D 1 113 ? -23.784 -64.837 17.201 1.00 37.71 142 PRO D O 1
ATOM 5882 N N . GLU D 1 114 ? -22.511 -66.519 16.391 1.00 41.71 143 GLU D N 1
ATOM 5883 C CA . GLU D 1 114 ? -23.150 -66.614 15.076 1.00 44.34 143 GLU D CA 1
ATOM 5884 C C . GLU D 1 114 ? -24.664 -66.864 15.227 1.00 43.08 143 GLU D C 1
ATOM 5885 O O . GLU D 1 114 ? -25.458 -66.362 14.443 1.00 41.13 143 GLU D O 1
ATOM 5891 N N . GLU D 1 115 ? -25.068 -67.559 16.284 1.00 46.51 144 GLU D N 1
ATOM 5892 C CA . GLU D 1 115 ? -26.489 -67.814 16.554 1.00 51.67 144 GLU D CA 1
ATOM 5893 C C . GLU D 1 115 ? -27.306 -66.530 16.695 1.00 48.13 144 GLU D C 1
ATOM 5894 O O . GLU D 1 115 ? -28.488 -66.512 16.338 1.00 50.72 144 GLU D O 1
ATOM 5900 N N . VAL D 1 116 ? -26.704 -65.462 17.224 1.00 43.76 145 VAL D N 1
ATOM 5901 C CA . VAL D 1 116 ? -27.405 -64.176 17.231 1.00 43.23 145 VAL D CA 1
ATOM 5902 C C . VAL D 1 116 ? -26.986 -63.318 16.049 1.00 37.71 145 VAL D C 1
ATOM 5903 O O . VAL D 1 116 ? -27.803 -62.611 15.497 1.00 37.34 145 VAL D O 1
ATOM 5907 N N . ALA D 1 117 ? -25.727 -63.374 15.647 1.00 35.95 146 ALA D N 1
ATOM 5908 C CA . ALA D 1 117 ? -25.246 -62.435 14.616 1.00 36.21 146 ALA D CA 1
ATOM 5909 C C . ALA D 1 117 ? -25.858 -62.726 13.242 1.00 35.96 146 ALA D C 1
ATOM 5910 O O . ALA D 1 117 ? -26.142 -61.803 12.505 1.00 33.00 146 ALA D O 1
ATOM 5912 N N . VAL D 1 118 ? -26.044 -64.007 12.906 1.00 35.21 147 VAL D N 1
ATOM 5913 C CA . VAL D 1 118 ? -26.598 -64.378 11.604 1.00 34.77 147 VAL D CA 1
ATOM 5914 C C . VAL D 1 118 ? -27.992 -63.782 11.389 1.00 38.06 147 VAL D C 1
ATOM 5915 O O . VAL D 1 118 ? -28.180 -63.038 10.435 1.00 38.93 147 VAL D O 1
ATOM 5919 N N . PRO D 1 119 ? -28.970 -64.091 12.269 1.00 38.33 148 PRO D N 1
ATOM 5920 C CA . PRO D 1 119 ? -30.295 -63.503 12.049 1.00 40.57 148 PRO D CA 1
ATOM 5921 C C . PRO D 1 119 ? -30.290 -61.979 12.150 1.00 40.58 148 PRO D C 1
ATOM 5922 O O . PRO D 1 119 ? -31.018 -61.299 11.419 1.00 38.68 148 PRO D O 1
ATOM 5926 N N . LEU D 1 120 ? -29.439 -61.445 13.014 1.00 37.69 149 LEU D N 1
ATOM 5927 C CA . LEU D 1 120 ? -29.299 -60.008 13.124 1.00 36.43 149 LEU D CA 1
ATOM 5928 C C . LEU D 1 120 ? -28.920 -59.346 11.796 1.00 35.57 149 LEU D C 1
ATOM 5929 O O . LEU D 1 120 ? -29.609 -58.418 11.325 1.00 36.82 149 LEU D O 1
ATOM 5934 N N . ARG D 1 121 ? -27.832 -59.787 11.181 1.00 32.51 150 ARG D N 1
ATOM 5935 C CA . ARG D 1 121 ? -27.415 -59.141 9.940 1.00 33.51 150 ARG D CA 1
ATOM 5936 C C . ARG D 1 121 ? -28.382 -59.403 8.787 1.00 37.10 150 ARG D C 1
ATOM 5937 O O . ARG D 1 121 ? -28.618 -58.523 7.950 1.00 37.42 150 ARG D O 1
ATOM 5945 N N . LYS D 1 122 ? -28.934 -60.610 8.742 1.00 39.35 151 LYS D N 1
ATOM 5946 C CA . LYS D 1 122 ? -29.990 -60.916 7.779 1.00 42.38 151 LYS D CA 1
ATOM 5947 C C . LYS D 1 122 ? -31.134 -59.915 7.854 1.00 44.16 151 LYS D C 1
ATOM 5948 O O . LYS D 1 122 ? -31.577 -59.411 6.834 1.00 49.66 151 LYS D O 1
ATOM 5954 N N . GLU D 1 123 ? -31.614 -59.626 9.055 1.00 42.34 152 GLU D N 1
ATOM 5955 C CA . GLU D 1 123 ? -32.770 -58.758 9.217 1.00 44.02 152 GLU D CA 1
ATOM 5956 C C . GLU D 1 123 ? -32.421 -57.282 9.097 1.00 42.10 152 GLU D C 1
ATOM 5957 O O . GLU D 1 123 ? -33.217 -56.508 8.589 1.00 43.43 152 GLU D O 1
ATOM 5963 N N . LEU D 1 124 ? -31.258 -56.882 9.595 1.00 39.02 153 LEU D N 1
ATOM 5964 C CA . LEU D 1 124 ? -30.970 -55.453 9.806 1.00 39.07 153 LEU D CA 1
ATOM 5965 C C . LEU D 1 124 ? -29.849 -54.821 8.970 1.00 38.93 153 LEU D C 1
ATOM 5966 O O . LEU D 1 124 ? -29.770 -53.606 8.910 1.00 40.59 153 LEU D O 1
ATOM 5971 N N . TYR D 1 125 ? -28.960 -55.620 8.375 1.00 37.41 154 TYR D N 1
ATOM 5972 C CA . TYR D 1 125 ? -27.854 -55.060 7.592 1.00 36.15 154 TYR D CA 1
ATOM 5973 C C . TYR D 1 125 ? -27.909 -55.434 6.124 1.00 35.14 154 TYR D C 1
ATOM 5974 O O . TYR D 1 125 ? -27.614 -54.601 5.286 1.00 36.06 154 TYR D O 1
ATOM 5983 N N . ASP D 1 126 ? -28.323 -56.654 5.811 1.00 35.03 155 ASP D N 1
ATOM 5984 C CA . ASP D 1 126 ? -28.207 -57.177 4.453 1.00 36.99 155 ASP D CA 1
ATOM 5985 C C . ASP D 1 126 ? -28.982 -56.436 3.397 1.00 40.93 155 ASP D C 1
ATOM 5986 O O . ASP D 1 126 ? -28.437 -56.133 2.332 1.00 42.94 155 ASP D O 1
ATOM 5991 N N . HIS D 1 127 ? -30.249 -56.146 3.666 1.00 46.04 156 HIS D N 1
ATOM 5992 C CA . HIS D 1 127 ? -31.093 -55.499 2.668 1.00 48.83 156 HIS D CA 1
ATOM 5993 C C . HIS D 1 127 ? -30.512 -54.162 2.237 1.00 48.01 156 HIS D C 1
ATOM 5994 O O . HIS D 1 127 ? -30.385 -53.881 1.042 1.00 48.49 156 HIS D O 1
ATOM 6001 N N . THR D 1 128 ? -30.120 -53.349 3.211 1.00 48.61 157 THR D N 1
ATOM 6002 C CA . THR D 1 128 ? -29.578 -52.026 2.930 1.00 49.64 157 THR D CA 1
ATOM 6003 C C . THR D 1 128 ? -28.214 -52.095 2.245 1.00 47.37 157 THR D C 1
ATOM 6004 O O . THR D 1 128 ? -27.925 -51.280 1.376 1.00 48.23 157 THR D O 1
ATOM 6008 N N . LEU D 1 129 ? -27.387 -53.062 2.618 1.00 43.53 158 LEU D N 1
ATOM 6009 C CA . LEU D 1 129 ? -26.131 -53.269 1.912 1.00 42.37 158 LEU D CA 1
ATOM 6010 C C . LEU D 1 129 ? -26.316 -53.715 0.482 1.00 42.75 158 LEU D C 1
ATOM 6011 O O . LEU D 1 129 ? -25.645 -53.215 -0.400 1.00 40.57 158 LEU D O 1
ATOM 6016 N N . LYS D 1 130 ? -27.239 -54.633 0.244 1.00 44.27 159 LYS D N 1
ATOM 6017 C CA . LYS D 1 130 ? -27.555 -55.007 -1.128 1.00 48.31 159 LYS D CA 1
ATOM 6018 C C . LYS D 1 130 ? -28.070 -53.803 -1.923 1.00 49.22 159 LYS D C 1
ATOM 6019 O O . LYS D 1 130 ? -27.734 -53.648 -3.097 1.00 49.83 159 LYS D O 1
ATOM 6025 N N . ALA D 1 131 ? -28.874 -52.958 -1.282 1.00 48.92 160 ALA D N 1
ATOM 6026 C CA . ALA D 1 131 ? -29.425 -51.783 -1.956 1.00 51.90 160 ALA D CA 1
ATOM 6027 C C . ALA D 1 131 ? -28.281 -50.840 -2.325 1.00 51.85 160 ALA D C 1
ATOM 6028 O O . ALA D 1 131 ? -28.258 -50.272 -3.415 1.00 53.69 160 ALA D O 1
ATOM 6030 N N . PHE D 1 132 ? -27.326 -50.700 -1.417 1.00 50.16 161 PHE D N 1
ATOM 6031 C CA . PHE D 1 132 ? -26.156 -49.870 -1.660 1.00 51.60 161 PHE D CA 1
ATOM 6032 C C . PHE D 1 132 ? -25.313 -50.398 -2.829 1.00 51.50 161 PHE D C 1
ATOM 6033 O O . PHE D 1 132 ? -24.879 -49.628 -3.698 1.00 52.47 161 PHE D O 1
ATOM 6041 N N . ILE D 1 133 ? -25.094 -51.708 -2.857 1.00 47.50 162 ILE D N 1
ATOM 6042 C CA . ILE D 1 133 ? -24.409 -52.332 -3.982 1.00 47.80 162 ILE D CA 1
ATOM 6043 C C . ILE D 1 133 ? -25.164 -52.026 -5.268 1.00 51.81 162 ILE D C 1
ATOM 6044 O O . ILE D 1 133 ? -24.577 -51.606 -6.256 1.00 53.16 162 ILE D O 1
ATOM 6049 N N . HIS D 1 134 ? -26.477 -52.207 -5.230 1.00 54.20 163 HIS D N 1
ATOM 6050 C CA . HIS D 1 134 ? -27.327 -51.985 -6.395 1.00 59.83 163 HIS D CA 1
ATOM 6051 C C . HIS D 1 134 ? -27.241 -50.540 -6.898 1.00 61.34 163 HIS D C 1
ATOM 6052 O O . HIS D 1 134 ? -27.115 -50.304 -8.104 1.00 64.38 163 HIS D O 1
ATOM 6059 N N . GLU D 1 135 ? -27.286 -49.582 -5.975 1.00 60.42 164 GLU D N 1
ATOM 6060 C CA . GLU D 1 135 ? -27.195 -48.174 -6.332 1.00 62.90 164 GLU D CA 1
ATOM 6061 C C . GLU D 1 135 ? -25.867 -47.850 -7.010 1.00 63.49 164 GLU D C 1
ATOM 6062 O O . GLU D 1 135 ? -25.834 -47.099 -7.989 1.00 64.93 164 GLU D O 1
ATOM 6068 N N . ILE D 1 136 ? -24.782 -48.425 -6.503 1.00 59.25 165 ILE D N 1
ATOM 6069 C CA . ILE D 1 136 ? -23.480 -48.219 -7.111 1.00 59.66 165 ILE D CA 1
ATOM 6070 C C . ILE D 1 136 ? -23.418 -48.840 -8.502 1.00 63.50 165 ILE D C 1
ATOM 6071 O O . ILE D 1 136 ? -22.814 -48.264 -9.404 1.00 64.21 165 ILE D O 1
ATOM 6076 N N . MET D 1 137 ? -24.039 -50.000 -8.682 1.00 64.22 166 MET D N 1
ATOM 6077 C CA . MET D 1 137 ? -24.042 -50.648 -9.988 1.00 69.15 166 MET D CA 1
ATOM 6078 C C . MET D 1 137 ? -24.791 -49.829 -11.041 1.00 75.79 166 MET D C 1
ATOM 6079 O O . MET D 1 137 ? -24.425 -49.847 -12.207 1.00 78.28 166 MET D O 1
ATOM 6084 N N . GLU D 1 138 ? -25.830 -49.108 -10.627 1.00 80.82 167 GLU D N 1
ATOM 6085 C CA . GLU D 1 138 ? -26.575 -48.243 -11.542 1.00 84.50 167 GLU D CA 1
ATOM 6086 C C . GLU D 1 138 ? -25.781 -47.027 -12.016 1.00 86.92 167 GLU D C 1
ATOM 6087 O O . GLU D 1 138 ? -26.200 -46.359 -12.951 1.00 95.56 167 GLU D O 1
ATOM 6093 N N . CYS D 1 139 ? -24.636 -46.736 -11.404 1.00 86.29 168 CYS D N 1
ATOM 6094 C CA . CYS D 1 139 ? -23.785 -45.636 -11.875 1.00 89.76 168 CYS D CA 1
ATOM 6095 C C . CYS D 1 139 ? -23.023 -45.975 -13.155 1.00 97.12 168 CYS D C 1
ATOM 6096 O O . CYS D 1 139 ? -22.709 -47.143 -13.422 1.00 97.09 168 CYS D O 1
ATOM 6099 N N . GLU D 1 140 ? -22.751 -44.933 -13.943 1.00 106.21 169 GLU D N 1
ATOM 6100 C CA . GLU D 1 140 ? -21.908 -45.024 -15.140 1.00 112.70 169 GLU D CA 1
ATOM 6101 C C . GLU D 1 140 ? -20.508 -45.530 -14.800 1.00 112.42 169 GLU D C 1
ATOM 6102 O O . GLU D 1 140 ? -19.918 -45.138 -13.784 1.00 114.96 169 GLU D O 1
ATOM 6108 N N . GLY D 1 141 ? -19.988 -46.416 -15.648 1.00 111.85 170 GLY D N 1
ATOM 6109 C CA . GLY D 1 141 ? -18.666 -47.001 -15.440 1.00 109.14 170 GLY D CA 1
ATOM 6110 C C . GLY D 1 141 ? -18.638 -48.139 -14.433 1.00 105.83 170 GLY D C 1
ATOM 6111 O O . GLY D 1 141 ? -17.590 -48.755 -14.233 1.00 103.04 170 GLY D O 1
ATOM 6112 N N . GLU D 1 142 ? -19.780 -48.414 -13.796 1.00 103.00 171 GLU D N 1
ATOM 6113 C CA . GLU D 1 142 ? -19.901 -49.508 -12.836 1.00 97.17 171 GLU D CA 1
ATOM 6114 C C . GLU D 1 142 ? -20.722 -50.654 -13.433 1.00 94.22 171 GLU D C 1
ATOM 6115 O O . GLU D 1 142 ? -21.945 -50.579 -13.512 1.00 94.08 171 GLU D O 1
ATOM 6121 N N . ASP D 1 143 ? -20.015 -51.683 -13.897 1.00 90.95 172 ASP D N 1
ATOM 6122 C CA . ASP D 1 143 ? -20.625 -52.936 -14.363 1.00 90.08 172 ASP D CA 1
ATOM 6123 C C . ASP D 1 143 ? -19.759 -54.146 -13.978 1.00 84.18 172 ASP D C 1
ATOM 6124 O O . ASP D 1 143 ? -19.679 -55.127 -14.715 1.00 84.29 172 ASP D O 1
ATOM 6129 N N . ASP D 1 144 ? -19.109 -54.049 -12.813 1.00 77.72 173 ASP D N 1
ATOM 6130 C CA . ASP D 1 144 ? -18.371 -55.157 -12.200 1.00 68.61 173 ASP D CA 1
ATOM 6131 C C . ASP D 1 144 ? -18.909 -55.376 -10.790 1.00 63.54 173 ASP D C 1
ATOM 6132 O O . ASP D 1 144 ? -18.533 -54.659 -9.860 1.00 64.10 173 ASP D O 1
ATOM 6137 N N . ALA D 1 145 ? -19.774 -56.374 -10.642 1.00 58.43 174 ALA D N 1
ATOM 6138 C CA . ALA D 1 145 ? -20.444 -56.658 -9.385 1.00 55.30 174 ALA D CA 1
ATOM 6139 C C . ALA D 1 145 ? -19.491 -57.154 -8.288 1.00 51.39 174 ALA D C 1
ATOM 6140 O O . ALA D 1 145 ? -19.669 -56.836 -7.120 1.00 47.59 174 ALA D O 1
ATOM 6142 N N . ALA D 1 146 ? -18.493 -57.928 -8.681 1.00 50.29 175 ALA D N 1
ATOM 6143 C CA . ALA D 1 146 ? -17.486 -58.463 -7.753 1.00 46.76 175 ALA D CA 1
ATOM 6144 C C . ALA D 1 146 ? -16.703 -57.342 -7.082 1.00 44.16 175 ALA D C 1
ATOM 6145 O O . ALA D 1 146 ? -16.525 -57.347 -5.872 1.00 44.50 175 ALA D O 1
ATOM 6147 N N . ALA D 1 147 ? -16.279 -56.362 -7.864 1.00 44.79 176 ALA D N 1
ATOM 6148 C CA . ALA D 1 147 ? -15.525 -55.230 -7.343 1.00 44.81 176 ALA D CA 1
ATOM 6149 C C . ALA D 1 147 ? -16.338 -54.453 -6.320 1.00 44.34 176 ALA D C 1
ATOM 6150 O O . ALA D 1 147 ? -15.826 -54.086 -5.261 1.00 42.84 176 ALA D O 1
ATOM 6152 N N . VAL D 1 148 ? -17.604 -54.208 -6.635 1.00 44.10 177 VAL D N 1
ATOM 6153 C CA . VAL D 1 148 ? -18.450 -53.421 -5.757 1.00 44.01 177 VAL D CA 1
ATOM 6154 C C . VAL D 1 148 ? -18.827 -54.244 -4.533 1.00 41.90 177 VAL D C 1
ATOM 6155 O O . VAL D 1 148 ? -18.908 -53.718 -3.422 1.00 40.93 177 VAL D O 1
ATOM 6159 N N . SER D 1 149 ? -19.085 -55.530 -4.735 1.00 41.84 178 SER D N 1
ATOM 6160 C CA . SER D 1 149 ? -19.519 -56.373 -3.636 1.00 41.71 178 SER D CA 1
ATOM 6161 C C . SER D 1 149 ? -18.372 -56.602 -2.635 1.00 40.40 178 SER D C 1
ATOM 6162 O O . SER D 1 149 ? -18.595 -56.546 -1.435 1.00 40.52 178 SER D O 1
ATOM 6165 N N . TRP D 1 150 ? -17.164 -56.851 -3.135 1.00 41.02 179 TRP D N 1
ATOM 6166 C CA . TRP D 1 150 ? -15.996 -56.922 -2.269 1.00 39.71 179 TRP D CA 1
ATOM 6167 C C . TRP D 1 150 ? -15.761 -55.587 -1.586 1.00 38.32 179 TRP D C 1
ATOM 6168 O O . TRP D 1 150 ? -15.459 -55.532 -0.409 1.00 37.58 179 TRP D O 1
ATOM 6179 N N . GLY D 1 151 ? -15.899 -54.507 -2.338 1.00 41.26 180 GLY D N 1
ATOM 6180 C CA . GLY D 1 151 ? -15.800 -53.158 -1.780 1.00 40.24 180 GLY D CA 1
ATOM 6181 C C . GLY D 1 151 ? -16.761 -52.944 -0.637 1.00 37.94 180 GLY D C 1
ATOM 6182 O O . GLY D 1 151 ? -16.401 -52.350 0.370 1.00 39.58 180 GLY D O 1
ATOM 6183 N N . ALA D 1 152 ? -17.975 -53.457 -0.771 1.00 37.16 181 ALA D N 1
ATOM 6184 C CA . ALA D 1 152 ? -18.954 -53.358 0.306 1.00 38.08 181 ALA D CA 1
ATOM 6185 C C . ALA D 1 152 ? -18.527 -54.129 1.556 1.00 35.42 181 ALA D C 1
ATOM 6186 O O . ALA D 1 152 ? -18.699 -53.651 2.671 1.00 35.82 181 ALA D O 1
ATOM 6188 N N . VAL D 1 153 ? -18.008 -55.332 1.368 1.00 34.70 182 VAL D N 1
ATOM 6189 C CA . VAL D 1 153 ? -17.525 -56.123 2.502 1.00 33.62 182 VAL D CA 1
ATOM 6190 C C . VAL D 1 153 ? -16.409 -55.353 3.203 1.00 32.44 182 VAL D C 1
ATOM 6191 O O . VAL D 1 153 ? -16.398 -55.226 4.419 1.00 32.91 182 VAL D O 1
ATOM 6195 N N . PHE D 1 154 ? -15.459 -54.831 2.438 1.00 32.79 183 PHE D N 1
ATOM 6196 C CA . PHE D 1 154 ? -14.345 -54.125 3.049 1.00 33.47 183 PHE D CA 1
ATOM 6197 C C . PHE D 1 154 ? -14.829 -52.856 3.722 1.00 33.72 183 PHE D C 1
ATOM 6198 O O . PHE D 1 154 ? -14.306 -52.469 4.775 1.00 33.65 183 PHE D O 1
ATOM 6206 N N . MET D 1 155 ? -15.802 -52.193 3.118 1.00 33.41 184 MET D N 1
ATOM 6207 C CA . MET D 1 155 ? -16.394 -51.022 3.754 1.00 33.98 184 MET D CA 1
ATOM 6208 C C . MET D 1 155 ? -16.939 -51.362 5.125 1.00 32.26 184 MET D C 1
ATOM 6209 O O . MET D 1 155 ? -16.725 -50.625 6.094 1.00 31.68 184 MET D O 1
ATOM 6214 N N . VAL D 1 156 ? -17.636 -52.485 5.226 1.00 33.08 185 VAL D N 1
ATOM 6215 C CA . VAL D 1 156 ? -18.173 -52.910 6.519 1.00 32.76 185 VAL D CA 1
ATOM 6216 C C . VAL D 1 156 ? -17.059 -53.107 7.531 1.00 31.57 185 VAL D C 1
ATOM 6217 O O . VAL D 1 156 ? -17.164 -52.664 8.666 1.00 31.01 185 VAL D O 1
ATOM 6221 N N . SER D 1 157 ? -15.972 -53.745 7.116 1.00 32.15 186 SER D N 1
ATOM 6222 C CA . SER D 1 157 ? -14.847 -53.962 8.027 1.00 31.81 186 SER D CA 1
ATOM 6223 C C . SER D 1 157 ? -14.315 -52.633 8.567 1.00 32.18 186 SER D C 1
ATOM 6224 O O . SER D 1 157 ? -13.988 -52.527 9.753 1.00 30.96 186 SER D O 1
ATOM 6227 N N . MET D 1 158 ? -14.284 -51.622 7.712 1.00 31.61 187 MET D N 1
ATOM 6228 C CA . MET D 1 158 ? -13.800 -50.299 8.090 1.00 33.80 187 MET D CA 1
ATOM 6229 C C . MET D 1 158 ? -14.752 -49.599 9.037 1.00 34.50 187 MET D C 1
ATOM 6230 O O . MET D 1 158 ? -14.318 -48.964 10.001 1.00 34.82 187 MET D O 1
ATOM 6235 N N . ILE D 1 159 ? -16.048 -49.710 8.765 1.00 35.15 188 ILE D N 1
ATOM 6236 C CA . ILE D 1 159 ? -17.061 -49.121 9.630 1.00 33.58 188 ILE D CA 1
ATOM 6237 C C . ILE D 1 159 ? -16.947 -49.703 11.042 1.00 33.82 188 ILE D C 1
ATOM 6238 O O . ILE D 1 159 ? -16.850 -48.966 12.018 1.00 34.57 188 ILE D O 1
ATOM 6243 N N . LEU D 1 160 ? -16.930 -51.021 11.152 1.00 32.41 189 LEU D N 1
ATOM 6244 C CA . LEU D 1 160 ? -16.900 -51.644 12.475 1.00 31.85 189 LEU D CA 1
ATOM 6245 C C . LEU D 1 160 ? -15.678 -51.231 13.258 1.00 33.02 189 LEU D C 1
ATOM 6246 O O . LEU D 1 160 ? -15.752 -50.999 14.462 1.00 34.64 189 LEU D O 1
ATOM 6251 N N . TYR D 1 161 ? -14.548 -51.147 12.572 1.00 32.82 190 TYR D N 1
ATOM 6252 C CA . TYR D 1 161 ? -13.315 -50.803 13.224 1.00 32.26 190 TYR D CA 1
ATOM 6253 C C . TYR D 1 161 ? -13.294 -49.334 13.666 1.00 34.20 190 TYR D C 1
ATOM 6254 O O . TYR D 1 161 ? -12.952 -49.043 14.803 1.00 32.35 190 TYR D O 1
ATOM 6263 N N . MET D 1 162 ? -13.692 -48.429 12.779 1.00 34.79 191 MET D N 1
ATOM 6264 C CA . MET D 1 162 ? -13.699 -47.010 13.108 1.00 36.91 191 MET D CA 1
ATOM 6265 C C . MET D 1 162 ? -14.766 -46.663 14.164 1.00 37.66 191 MET D C 1
ATOM 6266 O O . MET D 1 162 ? -14.616 -45.719 14.912 1.00 40.12 191 MET D O 1
ATOM 6271 N N . LEU D 1 163 ? -15.807 -47.465 14.270 1.00 37.57 192 LEU D N 1
ATOM 6272 C CA . LEU D 1 163 ? -16.798 -47.281 15.327 1.00 37.49 192 LEU D CA 1
ATOM 6273 C C . LEU D 1 163 ? -16.229 -47.507 16.736 1.00 40.08 192 LEU D C 1
ATOM 6274 O O . LEU D 1 163 ? -16.935 -47.246 17.716 1.00 42.69 192 LEU D O 1
ATOM 6279 N N . ARG D 1 164 ? -15.010 -48.059 16.854 1.00 38.79 193 ARG D N 1
ATOM 6280 C CA . ARG D 1 164 ? -14.388 -48.263 18.162 1.00 40.93 193 ARG D CA 1
ATOM 6281 C C . ARG D 1 164 ? -13.979 -46.946 18.786 1.00 41.33 193 ARG D C 1
ATOM 6282 O O . ARG D 1 164 ? -13.871 -46.860 19.995 1.00 41.10 193 ARG D O 1
ATOM 6290 N N . GLY D 1 165 ? -13.739 -45.924 17.969 1.00 42.34 194 GLY D N 1
ATOM 6291 C CA . GLY D 1 165 ? -13.265 -44.639 18.484 1.00 46.26 194 GLY D CA 1
ATOM 6292 C C . GLY D 1 165 ? -11.844 -44.655 19.064 1.00 49.32 194 GLY D C 1
ATOM 6293 O O . GLY D 1 165 ? -11.522 -43.870 19.963 1.00 56.59 194 GLY D O 1
ATOM 6294 N N . VAL D 1 166 ? -11.005 -45.545 18.561 1.00 47.16 195 VAL D N 1
ATOM 6295 C CA . VAL D 1 166 ? -9.619 -45.639 18.976 1.00 49.26 195 VAL D CA 1
ATOM 6296 C C . VAL D 1 166 ? -8.756 -44.833 18.019 1.00 47.55 195 VAL D C 1
ATOM 6297 O O . VAL D 1 166 ? -8.916 -44.927 16.812 1.00 46.98 195 VAL D O 1
ATOM 6301 N N . ASP D 1 167 ? -7.831 -44.060 18.565 1.00 47.27 196 ASP D N 1
ATOM 6302 C CA . ASP D 1 167 ? -6.947 -43.253 17.755 1.00 48.21 196 ASP D CA 1
ATOM 6303 C C . ASP D 1 167 ? -5.788 -44.089 17.191 1.00 46.81 196 ASP D C 1
ATOM 6304 O O . ASP D 1 167 ? -4.627 -43.919 17.564 1.00 47.46 196 ASP D O 1
ATOM 6309 N N . ARG D 1 168 ? -6.110 -44.982 16.268 1.00 44.17 197 ARG D N 1
ATOM 6310 C CA . ARG D 1 168 ? -5.122 -45.934 15.792 1.00 42.83 197 ARG D CA 1
ATOM 6311 C C . ARG D 1 168 ? -4.098 -45.223 14.944 1.00 44.70 197 ARG D C 1
ATOM 6312 O O . ARG D 1 168 ? -2.905 -45.506 15.051 1.00 44.50 197 ARG D O 1
ATOM 6320 N N . ILE D 1 169 ? -4.562 -44.288 14.117 1.00 44.17 198 ILE D N 1
ATOM 6321 C CA . ILE D 1 169 ? -3.655 -43.482 13.298 1.00 45.42 198 ILE D CA 1
ATOM 6322 C C . ILE D 1 169 ? -2.623 -42.781 14.187 1.00 47.57 198 ILE D C 1
ATOM 6323 O O . ILE D 1 169 ? -1.433 -42.742 13.861 1.00 49.77 198 ILE D O 1
ATOM 6328 N N . GLY D 1 170 ? -3.065 -42.241 15.315 1.00 48.78 199 GLY D N 1
ATOM 6329 C CA . GLY D 1 170 ? -2.151 -41.594 16.254 1.00 51.69 199 GLY D CA 1
ATOM 6330 C C . GLY D 1 170 ? -1.149 -42.559 16.855 1.00 52.40 199 GLY D C 1
ATOM 6331 O O . GLY D 1 170 ? 0.013 -42.238 17.017 1.00 56.51 199 GLY D O 1
ATOM 6332 N N . GLU D 1 171 ? -1.607 -43.749 17.186 1.00 52.59 200 GLU D N 1
ATOM 6333 C CA . GLU D 1 171 ? -0.739 -44.772 17.743 1.00 53.31 200 GLU D CA 1
ATOM 6334 C C . GLU D 1 171 ? 0.345 -45.193 16.759 1.00 53.79 200 GLU D C 1
ATOM 6335 O O . GLU D 1 171 ? 1.454 -45.522 17.166 1.00 55.82 200 GLU D O 1
ATOM 6341 N N . LEU D 1 172 ? 0.003 -45.241 15.475 1.00 51.51 201 LEU D N 1
ATOM 6342 C CA . LEU D 1 172 ? 0.910 -45.751 14.451 1.00 51.87 201 LEU D CA 1
ATOM 6343 C C . LEU D 1 172 ? 1.824 -44.691 13.878 1.00 54.16 201 LEU D C 1
ATOM 6344 O O . LEU D 1 172 ? 2.788 -45.026 13.202 1.00 58.13 201 LEU D O 1
ATOM 6349 N N . THR D 1 173 ? 1.551 -43.420 14.162 1.00 55.34 202 THR D N 1
ATOM 6350 C CA . THR D 1 173 ? 2.357 -42.323 13.628 1.00 56.06 202 THR D CA 1
ATOM 6351 C C . THR D 1 173 ? 3.034 -41.521 14.740 1.00 60.54 202 THR D C 1
ATOM 6352 O O . THR D 1 173 ? 3.412 -40.366 14.530 1.00 63.04 202 THR D O 1
ATOM 6356 N N . ASP D 1 174 ? 3.198 -42.138 15.910 1.00 62.26 203 ASP D N 1
ATOM 6357 C CA . ASP D 1 174 ? 3.802 -41.493 17.066 1.00 67.79 203 ASP D CA 1
ATOM 6358 C C . ASP D 1 174 ? 3.152 -40.152 17.374 1.00 67.78 203 ASP D C 1
ATOM 6359 O O . ASP D 1 174 ? 3.822 -39.207 17.751 1.00 74.32 203 ASP D O 1
ATOM 6364 N N . GLY D 1 175 ? 1.840 -40.076 17.209 1.00 65.07 204 GLY D N 1
ATOM 6365 C CA . GLY D 1 175 ? 1.083 -38.864 17.514 1.00 65.83 204 GLY D CA 1
ATOM 6366 C C . GLY D 1 175 ? 1.176 -37.753 16.481 1.00 66.71 204 GLY D C 1
ATOM 6367 O O . GLY D 1 175 ? 0.613 -36.678 16.684 1.00 66.72 204 GLY D O 1
ATOM 6368 N N . HIS D 1 176 ? 1.836 -38.008 15.354 1.00 67.29 205 HIS D N 1
ATOM 6369 C CA . HIS D 1 176 ? 1.986 -36.983 14.327 1.00 67.99 205 HIS D CA 1
ATOM 6370 C C . HIS D 1 176 ? 0.709 -36.770 13.512 1.00 64.46 205 HIS D C 1
ATOM 6371 O O . HIS D 1 176 ? 0.456 -35.660 13.056 1.00 63.71 205 HIS D O 1
ATOM 6378 N N . LEU D 1 177 ? -0.106 -37.817 13.337 1.00 58.84 206 LEU D N 1
ATOM 6379 C CA . LEU D 1 177 ? -1.364 -37.684 12.608 1.00 56.57 206 LEU D CA 1
ATOM 6380 C C . LEU D 1 177 ? -2.554 -38.113 13.456 1.00 55.64 206 LEU D C 1
ATOM 6381 O O . LEU D 1 177 ? -2.474 -39.092 14.192 1.00 54.98 206 LEU D O 1
ATOM 6386 N N . HIS D 1 178 ? -3.655 -37.371 13.334 1.00 55.22 207 HIS D N 1
ATOM 6387 C CA . HIS D 1 178 ? -4.922 -37.709 13.969 1.00 54.57 207 HIS D CA 1
ATOM 6388 C C . HIS D 1 178 ? -6.075 -37.353 13.042 1.00 54.19 207 HIS D C 1
ATOM 6389 O O . HIS D 1 178 ? -5.944 -36.492 12.177 1.00 53.56 207 HIS D O 1
ATOM 6396 N N . ALA D 1 179 ? -7.193 -38.054 13.193 1.00 51.51 208 ALA D N 1
ATOM 6397 C CA . ALA D 1 179 ? -8.453 -37.596 12.607 1.00 51.82 208 ALA D CA 1
ATOM 6398 C C . ALA D 1 179 ? -8.735 -36.166 13.088 1.00 55.63 208 ALA D C 1
ATOM 6399 O O . ALA D 1 179 ? -8.672 -35.907 14.278 1.00 57.35 208 ALA D O 1
ATOM 6401 N N . GLU D 1 180 ? -9.086 -35.270 12.166 1.00 57.29 209 GLU D N 1
ATOM 6402 C CA . GLU D 1 180 ? -9.512 -33.917 12.516 1.00 60.37 209 GLU D CA 1
ATOM 6403 C C . GLU D 1 180 ? -10.892 -33.912 13.164 1.00 61.48 209 GLU D C 1
ATOM 6404 O O . GLU D 1 180 ? -11.163 -33.133 14.063 1.00 62.69 209 GLU D O 1
ATOM 6410 N N . SER D 1 181 ? -11.770 -34.779 12.677 1.00 61.08 210 SER D N 1
ATOM 6411 C CA . SER D 1 181 ? -13.191 -34.735 12.987 1.00 60.27 210 SER D CA 1
ATOM 6412 C C . SER D 1 181 ? -13.860 -35.972 12.415 1.00 59.75 210 SER D C 1
ATOM 6413 O O . SER D 1 181 ? -13.269 -36.711 11.637 1.00 60.40 210 SER D O 1
ATOM 6416 N N . GLU D 1 182 ? -15.108 -36.175 12.782 1.00 61.47 211 GLU D N 1
ATOM 6417 C CA . GLU D 1 182 ? -15.895 -37.265 12.254 1.00 62.45 211 GLU D CA 1
ATOM 6418 C C . GLU D 1 182 ? -15.989 -37.133 10.743 1.00 58.56 211 GLU D C 1
ATOM 6419 O O . GLU D 1 182 ? -15.908 -38.121 10.020 1.00 58.31 211 GLU D O 1
ATOM 6425 N N . ASP D 1 183 ? -16.131 -35.916 10.249 1.00 61.54 212 ASP D N 1
ATOM 6426 C CA . ASP D 1 183 ? -16.260 -35.749 8.813 1.00 63.15 212 ASP D CA 1
ATOM 6427 C C . ASP D 1 183 ? -14.969 -36.086 8.066 1.00 59.60 212 ASP D C 1
ATOM 6428 O O . ASP D 1 183 ? -15.020 -36.638 6.965 1.00 59.25 212 ASP D O 1
ATOM 6433 N N . ASP D 1 184 ? -13.827 -35.769 8.668 1.00 57.21 213 ASP D N 1
ATOM 6434 C CA . ASP D 1 184 ? -12.526 -36.149 8.103 1.00 56.64 213 ASP D CA 1
ATOM 6435 C C . ASP D 1 184 ? -12.424 -37.677 8.007 1.00 51.00 213 ASP D C 1
ATOM 6436 O O . ASP D 1 184 ? -12.007 -38.225 6.991 1.00 48.96 213 ASP D O 1
ATOM 6441 N N . ILE D 1 185 ? -12.882 -38.369 9.039 1.00 49.41 214 ILE D N 1
ATOM 6442 C CA . ILE D 1 185 ? -12.921 -39.836 9.016 1.00 47.58 214 ILE D CA 1
ATOM 6443 C C . ILE D 1 185 ? -13.816 -40.343 7.884 1.00 46.47 214 ILE D C 1
ATOM 6444 O O . ILE D 1 185 ? -13.420 -41.208 7.118 1.00 44.90 214 ILE D O 1
ATOM 6449 N N . VAL D 1 186 ? -15.019 -39.795 7.780 1.00 48.10 215 VAL D N 1
ATOM 6450 C CA . VAL D 1 186 ? -15.960 -40.208 6.742 1.00 49.02 215 VAL D CA 1
ATOM 6451 C C . VAL D 1 186 ? -15.366 -39.960 5.356 1.00 49.87 215 VAL D C 1
ATOM 6452 O O . VAL D 1 186 ? -15.429 -40.823 4.462 1.00 48.99 215 VAL D O 1
ATOM 6456 N N . GLU D 1 187 ? -14.800 -38.771 5.189 1.00 52.02 216 GLU D N 1
ATOM 6457 C CA . GLU D 1 187 ? -14.154 -38.383 3.943 1.00 58.78 216 GLU D CA 1
ATOM 6458 C C . GLU D 1 187 ? -13.059 -39.365 3.541 1.00 54.42 216 GLU D C 1
ATOM 6459 O O . GLU D 1 187 ? -13.033 -39.864 2.412 1.00 56.47 216 GLU D O 1
ATOM 6465 N N . ARG D 1 188 ? -12.177 -39.681 4.475 1.00 51.68 217 ARG D N 1
ATOM 6466 C CA . ARG D 1 188 ? -11.057 -40.559 4.166 1.00 52.30 217 ARG D CA 1
ATOM 6467 C C . ARG D 1 188 ? -11.504 -41.988 3.858 1.00 48.09 217 ARG D C 1
ATOM 6468 O O . ARG D 1 188 ? -10.972 -42.621 2.940 1.00 46.26 217 ARG D O 1
ATOM 6476 N N . MET D 1 189 ? -12.493 -42.483 4.596 1.00 45.49 218 MET D N 1
ATOM 6477 C CA . MET D 1 189 ? -13.073 -43.797 4.313 1.00 43.61 218 MET D CA 1
ATOM 6478 C C . MET D 1 189 ? -13.691 -43.804 2.921 1.00 44.54 218 MET D C 1
ATOM 6479 O O . MET D 1 189 ? -13.489 -44.739 2.133 1.00 44.48 218 MET D O 1
ATOM 6484 N N . THR D 1 190 ? -14.445 -42.749 2.616 1.00 46.29 219 THR D N 1
ATOM 6485 C CA . THR D 1 190 ? -15.128 -42.658 1.332 1.00 47.68 219 THR D CA 1
ATOM 6486 C C . THR D 1 190 ? -14.130 -42.713 0.171 1.00 48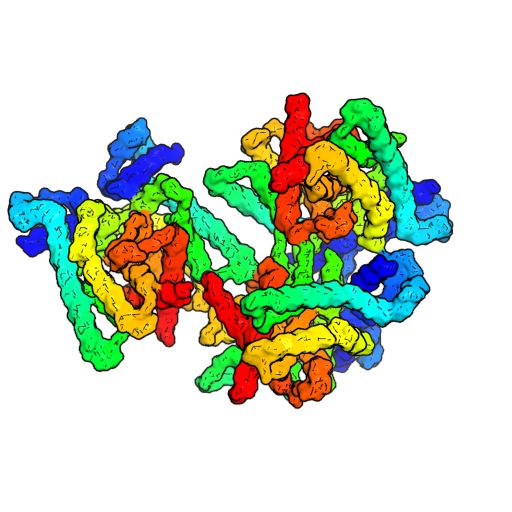.79 219 THR D C 1
ATOM 6487 O O . THR D 1 190 ? -14.306 -43.492 -0.771 1.00 49.62 219 THR D O 1
ATOM 6491 N N . ILE D 1 191 ? -13.096 -41.881 0.237 1.00 48.48 220 ILE D N 1
ATOM 6492 C CA . ILE D 1 191 ? -12.100 -41.828 -0.825 1.00 49.45 220 ILE D CA 1
ATOM 6493 C C . ILE D 1 191 ? -11.401 -43.178 -0.948 1.00 46.93 220 ILE D C 1
ATOM 6494 O O . ILE D 1 191 ? -11.195 -43.693 -2.043 1.00 46.67 220 ILE D O 1
ATOM 6499 N N . PHE D 1 192 ? -11.057 -43.764 0.191 1.00 45.11 221 PHE D N 1
ATOM 6500 C CA . PHE D 1 192 ? -10.336 -45.027 0.199 1.00 44.09 221 PHE D CA 1
ATOM 6501 C C . PHE D 1 192 ? -11.173 -46.126 -0.455 1.00 44.38 221 PHE D C 1
ATOM 6502 O O . PHE D 1 192 ? -10.674 -46.881 -1.289 1.00 46.81 221 PHE D O 1
ATOM 6510 N N . ILE D 1 193 ? -12.450 -46.196 -0.088 1.00 43.31 222 ILE D N 1
ATOM 6511 C CA . ILE D 1 193 ? -13.344 -47.233 -0.588 1.00 43.76 222 ILE D CA 1
ATOM 6512 C C . ILE D 1 193 ? -13.602 -47.059 -2.086 1.00 46.41 222 ILE D C 1
ATOM 6513 O O . ILE D 1 193 ? -13.598 -48.032 -2.850 1.00 49.00 222 ILE D O 1
ATOM 6518 N N . THR D 1 194 ? -13.832 -45.821 -2.493 1.00 47.23 223 THR D N 1
ATOM 6519 C CA . THR D 1 194 ? -14.103 -45.510 -3.885 1.00 50.70 223 THR D CA 1
ATOM 6520 C C . THR D 1 194 ? -12.936 -45.883 -4.782 1.00 51.45 223 THR D C 1
ATOM 6521 O O . THR D 1 194 ? -13.126 -46.477 -5.833 1.00 53.13 223 THR D O 1
ATOM 6525 N N . GLY D 1 195 ? -11.728 -45.543 -4.347 1.00 51.57 224 GLY D N 1
ATOM 6526 C CA . GLY D 1 195 ? -10.517 -45.902 -5.079 1.00 51.48 224 GLY D CA 1
ATOM 6527 C C . GLY D 1 195 ? -10.274 -47.399 -5.094 1.00 50.13 224 GLY D C 1
ATOM 6528 O O . GLY D 1 195 ? -9.875 -47.964 -6.108 1.00 53.60 224 GLY D O 1
ATOM 6529 N N . GLY D 1 196 ? -10.492 -48.047 -3.960 1.00 47.52 225 GLY D N 1
ATOM 6530 C CA . GLY D 1 196 ? -10.327 -49.493 -3.875 1.00 47.63 225 GLY D CA 1
ATOM 6531 C C . GLY D 1 196 ? -11.258 -50.233 -4.815 1.00 46.49 225 GLY D C 1
ATOM 6532 O O . GLY D 1 196 ? -10.855 -51.168 -5.480 1.00 44.67 225 GLY D O 1
ATOM 6533 N N . ILE D 1 197 ? -12.514 -49.809 -4.859 1.00 47.45 226 ILE D N 1
ATOM 6534 C CA . ILE D 1 197 ? -13.468 -50.400 -5.780 1.00 49.27 226 ILE D CA 1
ATOM 6535 C C . ILE D 1 197 ? -12.977 -50.231 -7.207 1.00 50.75 226 ILE D C 1
ATOM 6536 O O . ILE D 1 197 ? -13.042 -51.168 -7.999 1.00 50.69 226 ILE D O 1
ATOM 6541 N N . ASN D 1 198 ? -12.498 -49.039 -7.532 1.00 55.41 227 ASN D N 1
ATOM 6542 C CA . ASN D 1 198 ? -11.934 -48.784 -8.867 1.00 60.27 227 ASN D CA 1
ATOM 6543 C C . ASN D 1 198 ? -10.790 -49.706 -9.210 1.00 57.47 227 ASN D C 1
ATOM 6544 O O . ASN D 1 198 ? -10.723 -50.218 -10.310 1.00 58.73 227 ASN D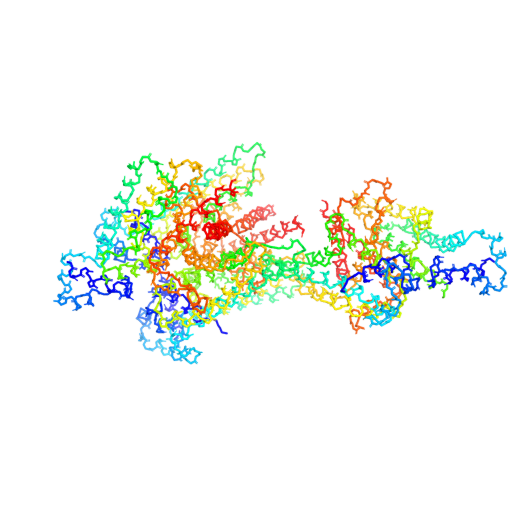 O 1
ATOM 6549 N N . SER D 1 199 ? -9.902 -49.927 -8.253 1.00 57.36 228 SER D N 1
ATOM 6550 C CA . SER D 1 199 ? -8.763 -50.809 -8.484 1.00 57.48 228 SER D CA 1
ATOM 6551 C C . SER D 1 199 ? -9.168 -52.259 -8.639 1.00 54.40 228 SER D C 1
ATOM 6552 O O . SER D 1 199 ? -8.558 -52.976 -9.414 1.00 56.56 228 SER D O 1
ATOM 6555 N N . LEU D 1 200 ? -10.175 -52.706 -7.900 1.00 52.21 229 LEU D N 1
ATOM 6556 C CA . LEU D 1 200 ? -10.672 -54.077 -8.079 1.00 53.56 229 LEU D CA 1
ATOM 6557 C C . LEU D 1 200 ? -11.249 -54.247 -9.471 1.00 57.59 229 LEU D C 1
ATOM 6558 O O . LEU D 1 200 ? -11.002 -55.242 -10.133 1.00 59.42 229 LEU D O 1
ATOM 6563 N N . LYS D 1 201 ? -11.997 -53.244 -9.911 1.00 64.37 230 LYS D N 1
ATOM 6564 C CA . LYS D 1 201 ? -12.583 -53.232 -11.242 1.00 71.93 230 LYS D CA 1
ATOM 6565 C C . LYS D 1 201 ? -11.466 -53.258 -12.285 1.00 71.86 230 LYS D C 1
ATOM 6566 O O . LYS D 1 201 ? -11.423 -54.141 -13.145 1.00 69.20 230 LYS D O 1
ATOM 6572 N N . GLN D 1 202 ? -10.564 -52.283 -12.190 1.00 75.85 231 GLN D N 1
ATOM 6573 C CA . GLN D 1 202 ? -9.438 -52.108 -13.129 1.00 81.14 231 GLN D CA 1
ATOM 6574 C C . GLN D 1 202 ? -8.564 -53.365 -13.249 1.00 82.09 231 GLN D C 1
ATOM 6575 O O . GLN D 1 202 ? -8.058 -53.667 -14.327 1.00 81.60 231 GLN D O 1
ATOM 6581 N N . ALA D 1 203 ? -8.407 -54.098 -12.146 1.00 82.95 232 ALA D N 1
ATOM 6582 C CA . ALA D 1 203 ? -7.553 -55.289 -12.122 1.00 83.58 232 ALA D CA 1
ATOM 6583 C C . ALA D 1 203 ? -8.187 -56.497 -12.804 1.00 86.39 232 ALA D C 1
ATOM 6584 O O . ALA D 1 203 ? -7.473 -57.344 -13.341 1.00 88.67 232 ALA D O 1
ATOM 6586 N N . THR D 1 204 ? -9.514 -56.600 -12.759 1.00 89.16 233 THR D N 1
ATOM 6587 C CA . THR D 1 204 ? -10.213 -57.697 -13.438 1.00 93.43 233 THR D CA 1
ATOM 6588 C C . THR D 1 204 ? -10.362 -57.441 -14.927 1.00 95.09 233 THR D C 1
ATOM 6589 O O . THR D 1 204 ? -10.657 -58.368 -15.674 1.00 91.18 233 THR D O 1
ATOM 6593 N N . GLN D 1 205 ? -10.188 -56.186 -15.345 1.00 97.57 234 GLN D N 1
ATOM 6594 C CA . GLN D 1 205 ? -10.179 -55.832 -16.766 1.00 104.85 234 GLN D CA 1
ATOM 6595 C C . GLN D 1 205 ? -8.906 -56.326 -17.494 1.00 108.85 234 GLN D C 1
ATOM 6596 O O . GLN D 1 205 ? -8.946 -56.643 -18.687 1.00 111.97 234 GLN D O 1
ATOM 6602 N N . ASP D 1 206 ? -7.794 -56.398 -16.764 1.00 107.74 235 ASP D N 1
ATOM 6603 C CA . ASP D 1 206 ? -6.506 -56.831 -17.322 1.00 109.09 235 ASP D CA 1
ATOM 6604 C C . ASP D 1 206 ? -6.386 -58.354 -17.409 1.00 105.85 235 ASP D C 1
ATOM 6605 O O . ASP D 1 206 ? -6.978 -59.083 -16.612 1.00 99.72 235 ASP D O 1
ATOM 6610 N N . MET E 1 1 ? 6.475 -42.732 32.510 1.00 71.68 30 MET E N 1
ATOM 6611 C CA . MET E 1 1 ? 5.345 -43.456 33.172 1.00 69.69 30 MET E CA 1
ATOM 6612 C C . MET E 1 1 ? 3.957 -42.827 33.061 1.00 65.68 30 MET E C 1
ATOM 6613 O O . MET E 1 1 ? 3.686 -41.713 33.571 1.00 63.14 30 MET E O 1
ATOM 6618 N N . GLU E 1 2 ? 3.076 -43.646 32.489 1.00 67.53 31 GLU E N 1
ATOM 6619 C CA . GLU E 1 2 ? 1.693 -43.296 32.140 1.00 65.30 31 GLU E CA 1
ATOM 6620 C C . GLU E 1 2 ? 0.594 -44.352 32.318 1.00 61.95 31 GLU E C 1
ATOM 6621 O O . GLU E 1 2 ? -0.568 -43.972 32.397 1.00 59.78 31 GLU E O 1
ATOM 6627 N N . LEU E 1 3 ? 0.906 -45.650 32.325 1.00 60.22 32 LEU E N 1
ATOM 6628 C CA . LEU E 1 3 ? -0.136 -46.680 32.220 1.00 60.62 32 LEU E CA 1
ATOM 6629 C C . LEU E 1 3 ? -0.968 -46.777 33.495 1.00 54.86 32 LEU E C 1
ATOM 6630 O O . LEU E 1 3 ? -2.196 -46.921 33.453 1.00 53.05 32 LEU E O 1
ATOM 6635 N N . ILE E 1 4 ? -0.290 -46.713 34.636 1.00 50.99 33 ILE E N 1
ATOM 6636 C CA . ILE E 1 4 ? -0.960 -46.799 35.927 1.00 49.24 33 ILE E CA 1
ATOM 6637 C C . ILE E 1 4 ? -1.855 -45.593 36.116 1.00 44.66 33 ILE E C 1
ATOM 6638 O O . ILE E 1 4 ? -3.001 -45.705 36.558 1.00 44.28 33 ILE E O 1
ATOM 6643 N N . LEU E 1 5 ? -1.326 -44.431 35.765 1.00 46.17 34 LEU E N 1
ATOM 6644 C CA . LEU E 1 5 ? -2.109 -43.181 35.813 1.00 46.64 34 LEU E CA 1
ATOM 6645 C C . LEU E 1 5 ? -3.377 -43.270 34.980 1.00 44.90 34 LEU E C 1
ATOM 6646 O O . LEU E 1 5 ? -4.449 -42.884 35.440 1.00 43.63 34 LEU E O 1
ATOM 6651 N N . ASN E 1 6 ? -3.261 -43.800 33.763 1.00 47.71 35 ASN E N 1
ATOM 6652 C CA . ASN E 1 6 ? -4.440 -43.904 32.882 1.00 49.69 35 ASN E CA 1
ATOM 6653 C C . ASN E 1 6 ? -5.494 -44.784 33.499 1.00 48.42 35 ASN E C 1
ATOM 6654 O O . ASN E 1 6 ? -6.670 -44.415 33.529 1.00 49.09 35 ASN E O 1
ATOM 6659 N N . GLU E 1 7 ? -5.070 -45.926 34.031 1.00 48.35 36 GLU E N 1
ATOM 6660 C CA . GLU E 1 7 ? -6.004 -46.822 34.711 1.00 48.94 36 GLU E CA 1
ATOM 6661 C C . GLU E 1 7 ? -6.583 -46.215 35.959 1.00 46.11 36 GLU E C 1
ATOM 6662 O O . GLU E 1 7 ? -7.777 -46.357 36.214 1.00 44.17 36 GLU E O 1
ATOM 6668 N N . ALA E 1 8 ? -5.746 -45.508 36.725 1.00 44.53 37 ALA E N 1
ATOM 6669 C CA . ALA E 1 8 ? -6.227 -44.846 37.934 1.00 44.33 37 ALA E CA 1
ATOM 6670 C C . ALA E 1 8 ? -7.287 -43.804 37.574 1.00 43.26 37 ALA E C 1
ATOM 6671 O O . ALA E 1 8 ? -8.343 -43.735 38.199 1.00 44.41 37 ALA E O 1
ATOM 6673 N N . GLU E 1 9 ? -6.996 -43.025 36.539 1.00 46.32 38 GLU E N 1
ATOM 6674 C CA . GLU E 1 9 ? -7.928 -42.032 35.990 1.00 49.10 38 GLU E CA 1
ATOM 6675 C C . GLU E 1 9 ? -9.288 -42.634 35.685 1.00 47.75 38 GLU E C 1
ATOM 6676 O O . GLU E 1 9 ? -10.317 -42.089 36.096 1.00 45.00 38 GLU E O 1
ATOM 6682 N N . LYS E 1 10 ? -9.298 -43.768 34.984 1.00 48.22 39 LYS E N 1
ATOM 6683 C CA . LYS E 1 10 ? -10.555 -44.418 34.638 1.00 51.39 39 LYS E CA 1
ATOM 6684 C C . LYS E 1 10 ? -11.317 -44.844 35.879 1.00 48.43 39 LYS E C 1
ATOM 6685 O O . LYS E 1 10 ? -12.526 -44.619 35.976 1.00 47.87 39 LYS E O 1
ATOM 6691 N N . VAL E 1 11 ? -10.629 -45.498 36.811 1.00 46.35 40 VAL E N 1
ATOM 6692 C CA . VAL E 1 11 ? -11.297 -45.991 38.016 1.00 45.15 40 VAL E CA 1
ATOM 6693 C C . VAL E 1 11 ? -11.828 -44.842 38.853 1.00 43.76 40 VAL E C 1
ATOM 6694 O O . VAL E 1 11 ? -12.967 -44.879 39.306 1.00 45.72 40 VAL E O 1
ATOM 6698 N N . PHE E 1 12 ? -11.029 -43.792 39.041 1.00 42.96 41 PHE E N 1
ATOM 6699 C CA . PHE E 1 12 ? -11.525 -42.605 39.771 1.00 42.04 41 PHE E CA 1
ATOM 6700 C C . PHE E 1 12 ? -12.738 -41.975 39.063 1.00 41.65 41 PHE E C 1
ATOM 6701 O O . PHE E 1 12 ? -13.697 -41.575 39.699 1.00 44.10 41 PHE E O 1
ATOM 6709 N N . ALA E 1 13 ? -12.680 -41.882 37.742 1.00 44.58 42 ALA E N 1
ATOM 6710 C CA . ALA E 1 13 ? -13.796 -41.311 36.975 1.00 46.89 42 ALA E CA 1
ATOM 6711 C C . ALA E 1 13 ? -15.084 -42.094 37.174 1.00 48.17 42 ALA E C 1
ATOM 6712 O O . ALA E 1 13 ? -16.154 -41.498 37.231 1.00 51.15 42 ALA E O 1
ATOM 6714 N N . MET E 1 14 ? -14.986 -43.419 37.283 1.00 50.59 43 MET E N 1
ATOM 6715 C CA . MET E 1 14 ? -16.170 -44.282 37.438 1.00 53.86 43 MET E CA 1
ATOM 6716 C C . MET E 1 14 ? -16.697 -44.334 38.863 1.00 51.93 43 MET E C 1
ATOM 6717 O O . MET E 1 14 ? -17.891 -44.394 39.068 1.00 52.42 43 MET E O 1
ATOM 6722 N N . HIS E 1 15 ? -15.799 -44.390 39.844 1.00 51.05 44 HIS E N 1
ATOM 6723 C CA . HIS E 1 15 ? -16.190 -44.693 41.224 1.00 51.48 44 HIS E CA 1
ATOM 6724 C C . HIS E 1 15 ? -15.951 -43.553 42.213 1.00 49.39 44 HIS E C 1
ATOM 6725 O O . HIS E 1 15 ? -16.338 -43.662 43.363 1.00 49.94 44 HIS E O 1
ATOM 6732 N N . GLY E 1 16 ? -15.290 -42.480 41.784 1.00 44.31 45 GLY E N 1
ATOM 6733 C CA . GLY E 1 16 ? -14.875 -41.446 42.700 1.00 44.48 45 GLY E CA 1
ATOM 6734 C C . GLY E 1 16 ? -13.700 -41.869 43.562 1.00 43.80 45 GLY E C 1
ATOM 6735 O O . GLY E 1 16 ? -13.227 -43.007 43.492 1.00 45.33 45 GLY E O 1
ATOM 6736 N N . PHE E 1 17 ? -13.221 -40.933 44.374 1.00 41.92 46 PHE E N 1
ATOM 6737 C CA . PHE E 1 17 ? -12.031 -41.156 45.177 1.00 42.10 46 PHE E CA 1
ATOM 6738 C C . PHE E 1 17 ? -12.273 -42.253 46.198 1.00 44.72 46 PHE E C 1
ATOM 6739 O O . PHE E 1 17 ? -11.471 -43.169 46.309 1.00 46.98 46 PHE E O 1
ATOM 6747 N N . LEU E 1 18 ? -13.361 -42.139 46.956 1.00 45.99 47 LEU E N 1
ATOM 6748 C CA . LEU E 1 18 ? -13.658 -43.092 48.014 1.00 49.62 47 LEU E CA 1
ATOM 6749 C C . LEU E 1 18 ? -13.888 -44.500 47.495 1.00 52.61 47 LEU E C 1
ATOM 6750 O O . LEU E 1 18 ? -13.369 -45.458 48.066 1.00 55.19 47 LEU E O 1
ATOM 6755 N N . GLY E 1 19 ? -14.688 -44.627 46.436 1.00 52.47 48 GLY E N 1
ATOM 6756 C CA . GLY E 1 19 ? -15.056 -45.944 45.902 1.00 52.44 48 GLY E CA 1
ATOM 6757 C C . GLY E 1 19 ? -13.930 -46.637 45.159 1.00 50.78 48 GLY E C 1
ATOM 6758 O O . GLY E 1 19 ? -13.940 -47.842 45.016 1.00 51.09 48 GLY E O 1
ATOM 6759 N N . ALA E 1 20 ? -12.973 -45.864 44.657 1.00 49.73 49 ALA E N 1
ATOM 6760 C CA . ALA E 1 20 ? -11.819 -46.423 43.972 1.00 48.82 49 ALA E CA 1
ATOM 6761 C C . ALA E 1 20 ? -10.921 -47.135 44.966 1.00 49.93 49 ALA E C 1
ATOM 6762 O O . ALA E 1 20 ? -10.732 -46.652 46.084 1.00 52.85 49 ALA E O 1
ATOM 6764 N N . THR E 1 21 ? -10.378 -48.277 44.554 1.00 48.95 50 THR E N 1
ATOM 6765 C CA . THR E 1 21 ? -9.449 -49.044 45.368 1.00 50.74 50 THR E CA 1
ATOM 6766 C C . THR E 1 21 ? -8.169 -49.218 44.592 1.00 48.99 50 THR E C 1
ATOM 6767 O O . THR E 1 21 ? -8.182 -49.361 43.367 1.00 49.99 50 THR E O 1
ATOM 6771 N N . LEU E 1 22 ? -7.057 -49.197 45.305 1.00 48.61 51 LEU E N 1
ATOM 6772 C CA . LEU E 1 22 ? -5.780 -49.514 44.689 1.00 49.83 51 LEU E CA 1
ATOM 6773 C C . LEU E 1 22 ? -5.761 -50.943 44.165 1.00 49.18 51 LEU E C 1
ATOM 6774 O O . LEU E 1 22 ? -5.062 -51.211 43.200 1.00 45.78 51 LEU E O 1
ATOM 6779 N N . LYS E 1 23 ? -6.520 -51.847 44.801 1.00 53.17 52 LYS E N 1
ATOM 6780 C CA . LYS E 1 23 ? -6.701 -53.223 44.309 1.00 58.84 52 LYS E CA 1
ATOM 6781 C C . LYS E 1 23 ? -7.096 -53.226 42.853 1.00 55.45 52 LYS E C 1
ATOM 6782 O O . LYS E 1 23 ? -6.414 -53.787 42.013 1.00 55.54 52 LYS E O 1
ATOM 6788 N N . GLN E 1 24 ? -8.228 -52.592 42.581 1.00 56.43 53 GLN E N 1
ATOM 6789 C CA . GLN E 1 24 ? -8.812 -52.537 41.255 1.00 56.95 53 GLN E CA 1
ATOM 6790 C C . GLN E 1 24 ? -7.824 -51.931 40.269 1.00 51.48 53 GLN E C 1
ATOM 6791 O O . GLN E 1 24 ? -7.616 -52.467 39.187 1.00 51.53 53 GLN E O 1
ATOM 6797 N N . ILE E 1 25 ? -7.189 -50.828 40.659 1.00 47.68 54 ILE E N 1
ATOM 6798 C CA . ILE E 1 25 ? -6.256 -50.141 39.771 1.00 43.80 54 ILE E CA 1
ATOM 6799 C C . ILE E 1 25 ? -5.039 -51.010 39.469 1.00 44.99 54 ILE E C 1
ATOM 6800 O O . ILE E 1 25 ? -4.544 -51.027 38.336 1.00 45.32 54 ILE E O 1
ATOM 6805 N N . ALA E 1 26 ? -4.561 -51.738 40.476 1.00 45.24 55 ALA E N 1
ATOM 6806 C CA . ALA E 1 26 ? -3.457 -52.674 40.290 1.00 47.16 55 ALA E CA 1
ATOM 6807 C C . ALA E 1 26 ? -3.854 -53.807 39.343 1.00 49.30 55 ALA E C 1
ATOM 6808 O O . ALA E 1 26 ? -3.127 -54.100 38.408 1.00 49.75 55 ALA E O 1
ATOM 6810 N N . GLN E 1 27 ? -4.988 -54.450 39.608 1.00 54.89 56 GLN E N 1
ATOM 6811 C CA . GLN E 1 27 ? -5.530 -55.475 38.716 1.00 60.39 56 GLN E CA 1
ATOM 6812 C C . GLN E 1 27 ? -5.577 -54.976 37.286 1.00 60.26 56 GLN E C 1
ATOM 6813 O O . GLN E 1 27 ? -5.002 -55.586 36.392 1.00 62.36 56 GLN E O 1
ATOM 6819 N N . ASN E 1 28 ? -6.262 -53.858 37.068 1.00 58.03 57 ASN E N 1
ATOM 6820 C CA . ASN E 1 28 ? -6.448 -53.346 35.711 1.00 58.26 57 ASN E CA 1
ATOM 6821 C C . ASN E 1 28 ? -5.107 -53.049 35.049 1.00 55.74 57 ASN E C 1
ATOM 6822 O O . ASN E 1 28 ? -4.988 -53.154 33.835 1.00 57.10 57 ASN E O 1
ATOM 6827 N N . SER E 1 29 ? -4.119 -52.639 35.843 1.00 53.24 58 SER E N 1
ATOM 6828 C CA . SER E 1 29 ? -2.803 -52.259 35.319 1.00 50.79 58 SER E CA 1
ATOM 6829 C C . SER E 1 29 ? -1.854 -53.425 35.197 1.00 50.40 58 SER E C 1
ATOM 6830 O O . SER E 1 29 ? -0.744 -53.269 34.679 1.00 49.93 58 SER E O 1
ATOM 6833 N N . ASN E 1 30 ? -2.282 -54.589 35.667 1.00 51.18 59 ASN E N 1
ATOM 6834 C CA . ASN E 1 30 ? -1.442 -55.787 35.683 1.00 53.36 59 ASN E CA 1
ATOM 6835 C C . ASN E 1 30 ? -0.138 -55.632 36.509 1.00 53.27 59 ASN E C 1
ATOM 6836 O O . ASN E 1 30 ? 0.926 -56.107 36.120 1.00 53.63 59 ASN E O 1
ATOM 6841 N N . VAL E 1 31 ? -0.252 -54.969 37.648 1.00 52.39 60 VAL E N 1
ATOM 6842 C CA . VAL E 1 31 ? 0.860 -54.846 38.589 1.00 54.09 60 VAL E CA 1
ATOM 6843 C C . VAL E 1 31 ? 0.318 -55.064 39.987 1.00 52.48 60 VAL E C 1
ATOM 6844 O O . VAL E 1 31 ? -0.883 -55.202 40.168 1.00 52.69 60 VAL E O 1
ATOM 6848 N N . THR E 1 32 ? 1.202 -55.041 40.977 1.00 51.92 61 THR E N 1
ATOM 6849 C CA . THR E 1 32 ? 0.801 -55.168 42.376 1.00 49.27 61 THR E CA 1
ATOM 6850 C C . THR E 1 32 ? 0.442 -53.819 42.968 1.00 46.04 61 THR E C 1
ATOM 6851 O O . THR E 1 32 ? 0.893 -52.786 42.489 1.00 43.53 61 THR E O 1
ATOM 6855 N N . GLN E 1 33 ? -0.363 -53.841 44.022 1.00 44.95 62 GLN E N 1
ATOM 6856 C CA . GLN E 1 33 ? -0.589 -52.658 44.848 1.00 43.81 62 GLN E CA 1
ATOM 6857 C C . GLN E 1 33 ? 0.704 -52.039 45.365 1.00 40.75 62 GLN E C 1
ATOM 6858 O O . GLN E 1 33 ? 0.867 -50.826 45.361 1.00 40.02 62 GLN E O 1
ATOM 6864 N N . ALA E 1 34 ? 1.609 -52.874 45.826 1.00 40.58 63 ALA E N 1
ATOM 6865 C CA . ALA E 1 34 ? 2.893 -52.409 46.345 1.00 40.51 63 ALA E CA 1
ATOM 6866 C C . ALA E 1 34 ? 3.635 -51.543 45.323 1.00 39.74 63 ALA E C 1
ATOM 6867 O O . ALA E 1 34 ? 4.246 -50.550 45.690 1.00 37.57 63 ALA E O 1
ATOM 6869 N N . LEU E 1 35 ? 3.626 -51.950 44.060 1.00 42.47 64 LEU E N 1
ATOM 6870 C CA . LEU E 1 35 ? 4.293 -51.159 43.041 1.00 45.39 64 LEU E CA 1
ATOM 6871 C C . LEU E 1 35 ? 3.625 -49.790 42.861 1.00 43.85 64 LEU E C 1
ATOM 6872 O O . LEU E 1 35 ? 4.303 -48.781 42.691 1.00 42.97 64 LEU E O 1
ATOM 6877 N N . ILE E 1 36 ? 2.305 -49.746 42.902 1.00 42.41 65 ILE E N 1
ATOM 6878 C CA . ILE E 1 36 ? 1.609 -48.474 42.772 1.00 42.11 65 ILE E CA 1
ATOM 6879 C C . ILE E 1 36 ? 2.005 -47.562 43.928 1.00 43.73 65 ILE E C 1
ATOM 6880 O O . ILE E 1 36 ? 2.327 -46.405 43.734 1.00 42.97 65 ILE E O 1
ATOM 6885 N N . THR E 1 37 ? 1.938 -48.113 45.133 1.00 44.71 66 THR E N 1
ATOM 6886 C CA . THR E 1 37 ? 2.352 -47.433 46.341 1.00 44.15 66 THR E CA 1
ATOM 6887 C C . THR E 1 37 ? 3.793 -46.939 46.215 1.00 42.13 66 THR E C 1
ATOM 6888 O O . THR E 1 37 ? 4.103 -45.833 46.582 1.00 41.24 66 THR E O 1
ATOM 6892 N N . TYR E 1 38 ? 4.680 -47.774 45.707 1.00 41.38 67 TYR E N 1
ATOM 6893 C CA . TYR E 1 38 ? 6.067 -47.379 45.531 1.00 39.77 67 TYR E CA 1
ATOM 6894 C C . TYR E 1 38 ? 6.189 -46.092 44.717 1.00 41.26 67 TYR E C 1
ATOM 6895 O O . TYR E 1 38 ? 6.931 -45.200 45.097 1.00 42.49 67 TYR E O 1
ATOM 6904 N N . TYR E 1 39 ? 5.440 -45.994 43.620 1.00 41.96 68 TYR E N 1
ATOM 6905 C CA . TYR E 1 39 ? 5.525 -44.836 42.742 1.00 41.71 68 TYR E CA 1
ATOM 6906 C C . TYR E 1 39 ? 4.695 -43.641 43.177 1.00 40.88 68 TYR E C 1
ATOM 6907 O O . TYR E 1 39 ? 5.139 -42.521 43.001 1.00 39.26 68 TYR E O 1
ATOM 6916 N N . TYR E 1 40 ? 3.532 -43.875 43.771 1.00 41.23 69 TYR E N 1
ATOM 6917 C CA . TYR E 1 40 ? 2.590 -42.797 44.031 1.00 40.78 69 TYR E CA 1
ATOM 6918 C C . TYR E 1 40 ? 2.235 -42.544 45.479 1.00 42.36 69 TYR E C 1
ATOM 6919 O O . TYR E 1 40 ? 1.535 -41.584 45.793 1.00 45.31 69 TYR E O 1
ATOM 6928 N N . GLY E 1 41 ? 2.727 -43.367 46.383 1.00 45.98 70 GLY E N 1
ATOM 6929 C CA . GLY E 1 41 ? 2.445 -43.165 47.806 1.00 48.13 70 GLY E CA 1
ATOM 6930 C C . GLY E 1 41 ? 1.022 -43.576 48.165 1.00 48.16 70 GLY E C 1
ATOM 6931 O O . GLY E 1 41 ? 0.743 -44.728 48.376 1.00 61.40 70 GLY E O 1
ATOM 6932 N N . THR E 1 42 ? 0.139 -42.626 48.327 1.00 45.91 71 THR E N 1
ATOM 6933 C CA . THR E 1 42 ? -1.184 -42.925 48.829 1.00 43.43 71 THR E CA 1
ATOM 6934 C C . THR E 1 42 ? -2.175 -42.822 47.697 1.00 39.92 71 THR E C 1
ATOM 6935 O O . THR E 1 42 ? -1.878 -42.241 46.659 1.00 38.84 71 THR E O 1
ATOM 6939 N N . LYS E 1 43 ? -3.365 -43.350 47.914 1.00 38.90 72 LYS E N 1
ATOM 6940 C CA . LYS E 1 43 ? -4.445 -43.186 46.962 1.00 39.44 72 LYS E CA 1
ATOM 6941 C C . LYS E 1 43 ? -4.684 -41.711 46.697 1.00 38.65 72 LYS E C 1
ATOM 6942 O O . LYS E 1 43 ? -4.880 -41.301 45.556 1.00 37.87 72 LYS E O 1
ATOM 6948 N N . GLN E 1 44 ? -4.621 -40.911 47.759 1.00 40.52 73 GLN E N 1
ATOM 6949 C CA . GLN E 1 44 ? -4.790 -39.475 47.639 1.00 40.94 73 GLN E CA 1
ATOM 6950 C C . GLN E 1 44 ? -3.732 -38.865 46.733 1.00 37.93 73 GLN E C 1
ATOM 6951 O O . GLN E 1 44 ? -4.055 -38.056 45.869 1.00 38.44 73 GLN E O 1
ATOM 6957 N N . ASN E 1 45 ? -2.478 -39.256 46.890 1.00 35.64 74 ASN E N 1
ATOM 6958 C CA . ASN E 1 45 ? -1.452 -38.717 46.026 1.00 36.15 74 ASN E CA 1
ATOM 6959 C C . ASN E 1 45 ? -1.591 -39.197 44.576 1.00 33.96 74 ASN E C 1
ATOM 6960 O O . ASN E 1 45 ? -1.229 -38.488 43.648 1.00 36.26 74 ASN E O 1
ATOM 6965 N N . LEU E 1 46 ? -2.112 -40.397 44.376 1.00 33.29 75 LEU E N 1
ATOM 6966 C CA . LEU E 1 46 ? -2.333 -40.934 43.029 1.00 35.14 75 LEU E CA 1
ATOM 6967 C C . LEU E 1 46 ? -3.400 -40.098 42.328 1.00 35.60 75 LEU E C 1
ATOM 6968 O O . LEU E 1 46 ? -3.269 -39.763 41.149 1.00 34.89 75 LEU E O 1
ATOM 6973 N N . PHE E 1 47 ? -4.464 -39.809 43.077 1.00 33.40 76 PHE E N 1
ATOM 6974 C CA . PHE E 1 47 ? -5.552 -38.958 42.619 1.00 36.75 76 PHE E CA 1
ATOM 6975 C C . PHE E 1 47 ? -5.018 -37.576 42.216 1.00 35.54 76 PHE E C 1
ATOM 6976 O O . PHE E 1 47 ? -5.357 -37.060 41.169 1.00 35.71 76 PHE E O 1
ATOM 6984 N N . MET E 1 48 ? -4.154 -37.010 43.049 1.00 37.06 77 MET E N 1
ATOM 6985 C CA . MET E 1 48 ? -3.526 -35.731 42.754 1.00 39.27 77 MET E CA 1
ATOM 6986 C C . MET E 1 48 ? -2.660 -35.790 41.520 1.00 38.23 77 MET E C 1
ATOM 6987 O O . MET E 1 48 ? -2.663 -34.849 40.726 1.00 39.46 77 MET E O 1
ATOM 6992 N N . GLU E 1 49 ? -1.923 -36.879 41.340 1.00 39.34 78 GLU E N 1
ATOM 6993 C CA . GLU E 1 49 ? -1.097 -37.032 40.136 1.00 41.39 78 GLU E CA 1
ATOM 6994 C C . GLU E 1 49 ? -1.939 -37.103 38.876 1.00 39.54 78 GLU E C 1
ATOM 6995 O O . GLU E 1 49 ? -1.556 -36.554 37.848 1.00 46.22 78 GLU E O 1
ATOM 7001 N N . VAL E 1 50 ? -3.084 -37.768 38.944 1.00 37.07 79 VAL E N 1
ATOM 7002 C CA . VAL E 1 50 ? -3.986 -37.795 37.806 1.00 37.04 79 VAL E CA 1
ATOM 7003 C C . VAL E 1 50 ? -4.446 -36.360 37.457 1.00 36.39 79 VAL E C 1
ATOM 7004 O O . VAL E 1 50 ? -4.433 -35.966 36.300 1.00 37.31 79 VAL E O 1
ATOM 7008 N N . TYR E 1 51 ? -4.837 -35.589 38.466 1.00 36.48 80 TYR E N 1
ATOM 7009 C CA . TYR E 1 51 ? -5.225 -34.180 38.250 1.00 37.26 80 TYR E CA 1
ATOM 7010 C C . TYR E 1 51 ? -4.058 -33.285 37.824 1.00 39.22 80 TYR E C 1
ATOM 7011 O O . TYR E 1 51 ? -4.225 -32.482 36.900 1.00 39.18 80 TYR E O 1
ATOM 7020 N N . ARG E 1 52 ? -2.882 -33.457 38.437 1.00 39.28 81 ARG E N 1
ATOM 7021 C CA . ARG E 1 52 ? -1.676 -32.737 38.000 1.00 40.73 81 ARG E CA 1
ATOM 7022 C C . ARG E 1 52 ? -1.390 -32.932 36.526 1.00 43.12 81 ARG E C 1
ATOM 7023 O O . ARG E 1 52 ? -1.113 -31.978 35.816 1.00 44.15 81 ARG E O 1
ATOM 7031 N N . ARG E 1 53 ? -1.455 -34.168 36.057 1.00 44.13 82 ARG E N 1
ATOM 7032 C CA . ARG E 1 53 ? -1.173 -34.436 34.663 1.00 47.01 82 ARG E CA 1
ATOM 7033 C C . ARG E 1 53 ? -2.220 -33.766 33.764 1.00 47.97 82 ARG E C 1
ATOM 7034 O O . ARG E 1 53 ? -1.888 -33.072 32.808 1.00 50.41 82 ARG E O 1
ATOM 7042 N N . GLY E 1 54 ? -3.491 -33.962 34.085 1.00 47.33 83 GLY E N 1
ATOM 7043 C CA . GLY E 1 54 ? -4.574 -33.396 33.269 1.00 46.72 83 GLY E CA 1
ATOM 7044 C C . GLY E 1 54 ? -4.554 -31.872 33.200 1.00 43.46 83 GLY E C 1
ATOM 7045 O O . GLY E 1 54 ? -4.700 -31.302 32.135 1.00 44.90 83 GLY E O 1
ATOM 7046 N N . LEU E 1 55 ? -4.386 -31.226 34.346 1.00 42.27 84 LEU E N 1
ATOM 7047 C CA . LEU E 1 55 ? -4.471 -29.771 34.427 1.00 44.03 84 LEU E CA 1
ATOM 7048 C C . LEU E 1 55 ? -3.201 -29.066 33.996 1.00 50.37 84 LEU E C 1
ATOM 7049 O O . LEU E 1 55 ? -3.223 -27.870 33.721 1.00 53.50 84 LEU E O 1
ATOM 7054 N N . SER E 1 56 ? -2.100 -29.803 33.927 1.00 55.18 85 SER E N 1
ATOM 7055 C CA . SER E 1 56 ? -0.841 -29.245 33.490 1.00 54.00 85 SER E CA 1
ATOM 7056 C C . SER E 1 56 ? -0.936 -28.902 32.005 1.00 52.34 85 SER E C 1
ATOM 7057 O O . SER E 1 56 ? -0.581 -27.789 31.608 1.00 52.31 85 SER E O 1
ATOM 7060 N N . ASP E 1 57 ? -1.464 -29.824 31.204 1.00 50.06 86 ASP E N 1
ATOM 7061 C CA . ASP E 1 57 ? -1.679 -29.570 29.772 1.00 57.26 86 ASP E CA 1
ATOM 7062 C C . ASP E 1 57 ? -2.730 -28.478 29.526 1.00 52.18 86 ASP E C 1
ATOM 7063 O O . ASP E 1 57 ? -2.586 -27.650 28.636 1.00 51.86 86 ASP E O 1
ATOM 7068 N N . ILE E 1 58 ? -3.792 -28.497 30.318 1.00 48.27 87 ILE E N 1
ATOM 7069 C CA . ILE E 1 58 ? -4.870 -27.529 30.170 1.00 46.98 87 ILE E CA 1
ATOM 7070 C C . ILE E 1 58 ? -4.353 -26.124 30.453 1.00 43.93 87 ILE E C 1
ATOM 7071 O O . ILE E 1 58 ? -4.594 -25.214 29.666 1.00 44.27 87 ILE E O 1
ATOM 7076 N N . ASP E 1 59 ? -3.616 -25.972 31.541 1.00 44.24 88 ASP E N 1
ATOM 7077 C CA . ASP E 1 59 ? -3.108 -24.675 31.939 1.00 48.86 88 ASP E CA 1
ATOM 7078 C C . ASP E 1 59 ? -2.019 -24.193 31.012 1.00 49.77 88 ASP E C 1
ATOM 7079 O O . ASP E 1 59 ? -1.920 -22.994 30.770 1.00 52.20 88 ASP E O 1
ATOM 7084 N N . LYS E 1 60 ? -1.246 -25.112 30.465 1.00 49.79 89 LYS E N 1
ATOM 7085 C CA . LYS E 1 60 ? -0.245 -24.757 29.489 1.00 55.22 89 LYS E CA 1
ATOM 7086 C C . LYS E 1 60 ? -0.930 -24.154 28.266 1.00 54.99 89 LYS E C 1
ATOM 7087 O O . LYS E 1 60 ? -0.484 -23.135 27.741 1.00 57.16 89 LYS E O 1
ATOM 7093 N N . LYS E 1 61 ? -2.015 -24.773 27.814 1.00 53.19 90 LYS E N 1
ATOM 7094 C CA . LYS E 1 61 ? -2.764 -24.243 26.677 1.00 54.08 90 LYS E CA 1
ATOM 7095 C C . LYS E 1 61 ? -3.423 -22.896 26.982 1.00 51.88 90 LYS E C 1
ATOM 7096 O O . LYS E 1 61 ? -3.448 -22.008 26.134 1.00 51.15 90 LYS E O 1
ATOM 7102 N N . ARG E 1 62 ? -3.953 -22.744 28.187 1.00 47.36 91 ARG E N 1
ATOM 7103 C CA . ARG E 1 62 ? -4.506 -21.451 28.600 1.00 47.17 91 ARG E CA 1
ATOM 7104 C C . ARG E 1 62 ? -3.453 -20.363 28.530 1.00 47.19 91 ARG E C 1
ATOM 7105 O O . ARG E 1 62 ? -3.728 -19.262 28.056 1.00 48.90 91 ARG E O 1
ATOM 7113 N N . GLN E 1 63 ? -2.245 -20.691 28.974 1.00 48.74 92 GLN E N 1
ATOM 7114 C CA . GLN E 1 63 ? -1.144 -19.740 28.988 1.00 53.73 92 GLN E CA 1
ATOM 7115 C C . GLN E 1 63 ? -0.734 -19.376 27.567 1.00 56.04 92 GLN E C 1
ATOM 7116 O O . GLN E 1 63 ? -0.503 -18.211 27.279 1.00 60.73 92 GLN E O 1
ATOM 7122 N N . ASN E 1 64 ? -0.678 -20.360 26.672 1.00 57.96 93 ASN E N 1
ATOM 7123 C CA . ASN E 1 64 ? -0.362 -20.086 25.268 1.00 61.65 93 ASN E CA 1
ATOM 7124 C C . ASN E 1 64 ? -1.404 -19.198 24.622 1.00 60.35 93 ASN E C 1
ATOM 7125 O O . ASN E 1 64 ? -1.049 -18.279 23.911 1.00 61.62 93 ASN E O 1
ATOM 7130 N N . TYR E 1 65 ? -2.682 -19.460 24.880 1.00 58.07 94 TYR E N 1
ATOM 7131 C CA . TYR E 1 65 ? -3.735 -18.662 24.283 1.00 60.65 94 TYR E CA 1
ATOM 7132 C C . TYR E 1 65 ? -3.743 -17.242 24.809 1.00 61.30 94 TYR E C 1
ATOM 7133 O O . TYR E 1 65 ? -4.038 -16.312 24.071 1.00 63.00 94 TYR E O 1
ATOM 7142 N N . LEU E 1 66 ? -3.434 -17.093 26.093 1.00 60.93 95 LEU E N 1
ATOM 7143 C CA . LEU E 1 66 ? -3.339 -15.786 26.705 1.00 61.29 95 LEU E CA 1
ATOM 7144 C C . LEU E 1 66 ? -2.156 -15.016 26.126 1.00 63.39 95 LEU E C 1
ATOM 7145 O O . LEU E 1 66 ? -2.277 -13.827 25.871 1.00 66.27 95 LEU E O 1
ATOM 7150 N N . ASP E 1 67 ? -1.022 -15.682 25.926 1.00 63.71 96 ASP E N 1
ATOM 7151 C CA . ASP E 1 67 ? 0.132 -15.047 25.283 1.00 67.80 96 ASP E CA 1
ATOM 7152 C C . ASP E 1 67 ? -0.224 -14.583 23.871 1.00 69.70 96 ASP E C 1
ATOM 7153 O O . ASP E 1 67 ? 0.158 -13.489 23.470 1.00 71.57 96 ASP E O 1
ATOM 7158 N N . GLU E 1 68 ? -0.953 -15.415 23.125 1.00 68.00 97 GLU E N 1
ATOM 7159 C CA . GLU E 1 68 ? -1.416 -15.057 21.785 1.00 70.38 97 GLU E CA 1
ATOM 7160 C C . GLU E 1 68 ? -2.218 -13.760 21.858 1.00 69.68 97 GLU E C 1
ATOM 7161 O O . GLU E 1 68 ? -1.951 -12.823 21.102 1.00 74.09 97 GLU E O 1
ATOM 7167 N N . LEU E 1 69 ? -3.197 -13.716 22.761 1.00 65.49 98 LEU E N 1
ATOM 7168 C CA . LEU E 1 69 ? -4.008 -12.515 22.999 1.00 65.74 98 LEU E CA 1
ATOM 7169 C C . LEU E 1 69 ? -3.162 -11.264 23.189 1.00 68.86 98 LEU E C 1
ATOM 7170 O O . LEU E 1 69 ? -3.416 -10.246 22.549 1.00 69.28 98 LEU E O 1
ATOM 7175 N N . LYS E 1 70 ? -2.139 -11.363 24.032 1.00 68.33 99 LYS E N 1
ATOM 7176 C CA . LYS E 1 70 ? -1.283 -10.224 24.342 1.00 71.65 99 LYS E CA 1
ATOM 7177 C C . LYS E 1 70 ? -0.382 -9.789 23.195 1.00 75.98 99 LYS E C 1
ATOM 7178 O O . LYS E 1 70 ? 0.167 -8.694 23.239 1.00 78.15 99 LYS E O 1
ATOM 7184 N N . SER E 1 71 ? -0.232 -10.630 22.176 1.00 77.46 100 SER E N 1
ATOM 7185 C CA . SER E 1 71 ? 0.544 -10.276 20.981 1.00 81.85 100 SER E CA 1
ATOM 7186 C C . SER E 1 71 ? -0.315 -9.680 19.859 1.00 80.89 100 SER E C 1
ATOM 7187 O O . SER E 1 71 ? 0.211 -9.281 18.831 1.00 80.76 100 SER E O 1
ATOM 7190 N N . ARG E 1 72 ? -1.634 -9.649 20.039 1.00 79.44 101 ARG E N 1
ATOM 7191 C CA . ARG E 1 72 ? -2.515 -9.091 19.018 1.00 80.71 101 ARG E CA 1
ATOM 7192 C C . ARG E 1 72 ? -2.347 -7.580 18.922 1.00 83.42 101 ARG E C 1
ATOM 7193 O O . ARG E 1 72 ? -2.523 -6.883 19.915 1.00 83.05 101 ARG E O 1
ATOM 7201 N N . PRO E 1 73 ? -2.049 -7.060 17.721 1.00 85.62 102 PRO E N 1
ATOM 7202 C CA . PRO E 1 73 ? -1.954 -5.607 17.582 1.00 88.94 102 PRO E CA 1
ATOM 7203 C C . PRO E 1 73 ? -3.213 -4.870 18.054 1.00 87.16 102 PRO E C 1
ATOM 7204 O O . PRO E 1 73 ? -3.114 -3.828 18.692 1.00 86.34 102 PRO E O 1
ATOM 7208 N N . GLU E 1 74 ? -4.381 -5.433 17.763 1.00 86.27 103 GLU E N 1
ATOM 7209 C CA . GLU E 1 74 ? -5.660 -4.797 18.076 1.00 86.04 103 GLU E CA 1
ATOM 7210 C C . GLU E 1 74 ? -6.170 -5.037 19.514 1.00 79.99 103 GLU E C 1
ATOM 7211 O O . GLU E 1 74 ? -7.288 -4.646 19.839 1.00 78.48 103 GLU E O 1
ATOM 7217 N N . GLY E 1 75 ? -5.349 -5.644 20.366 1.00 76.27 104 GLY E N 1
ATOM 7218 C CA . GLY E 1 75 ? -5.694 -5.828 21.764 1.00 73.29 104 GLY E CA 1
ATOM 7219 C C . GLY E 1 75 ? -6.713 -6.936 21.962 1.00 70.72 104 GLY E C 1
ATOM 7220 O O . GLY E 1 75 ? -7.004 -7.707 21.038 1.00 69.45 104 GLY E O 1
ATOM 7221 N N . TYR E 1 76 ? -7.295 -6.965 23.152 1.00 67.75 105 TYR E N 1
ATOM 7222 C CA . TYR E 1 76 ? -8.259 -7.980 23.521 1.00 67.32 105 TYR E CA 1
ATOM 7223 C C . TYR E 1 76 ? -9.154 -7.497 24.652 1.00 66.45 105 TYR E C 1
ATOM 7224 O O . TYR E 1 76 ? -8.939 -6.422 25.210 1.00 69.03 105 TYR E O 1
ATOM 7233 N N . ASN E 1 77 ? -10.176 -8.284 24.971 1.00 64.13 106 ASN E N 1
ATOM 7234 C CA . ASN E 1 77 ? -11.178 -7.879 25.954 1.00 62.73 106 ASN E CA 1
ATOM 7235 C C . ASN E 1 77 ? -11.632 -9.051 26.823 1.00 59.47 106 ASN E C 1
ATOM 7236 O O . ASN E 1 77 ? -11.133 -10.162 26.669 1.00 58.72 106 ASN E O 1
ATOM 7241 N N . THR E 1 78 ? -12.603 -8.794 27.697 1.00 57.87 107 THR E N 1
ATOM 7242 C CA . THR E 1 78 ? -13.131 -9.785 28.618 1.00 54.76 107 THR E CA 1
ATOM 7243 C C . THR E 1 78 ? -13.595 -11.044 27.898 1.00 52.15 107 THR E C 1
ATOM 7244 O O . THR E 1 78 ? -13.233 -12.158 28.281 1.00 49.90 107 THR E O 1
ATOM 7248 N N . TYR E 1 79 ? -14.379 -10.861 26.845 1.00 53.72 108 TYR E N 1
ATOM 7249 C CA . TYR E 1 79 ? -14.854 -11.975 26.035 1.00 53.78 108 TYR E CA 1
ATOM 7250 C C . TYR E 1 79 ? -13.681 -12.883 25.661 1.00 54.06 108 TYR E C 1
ATOM 7251 O O . TYR E 1 79 ? -13.758 -14.095 25.841 1.00 52.71 108 TYR E O 1
ATOM 7260 N N . ASP E 1 80 ? -12.596 -12.297 25.167 1.00 54.31 109 ASP E N 1
ATOM 7261 C CA . ASP E 1 80 ? -11.454 -13.086 24.716 1.00 56.30 109 ASP E CA 1
ATOM 7262 C C . ASP E 1 80 ? -10.801 -13.872 25.851 1.00 55.25 109 ASP E C 1
ATOM 7263 O O . ASP E 1 80 ? -10.338 -14.993 25.648 1.00 53.74 109 ASP E O 1
ATOM 7268 N N . ILE E 1 81 ? -10.736 -13.260 27.033 1.00 53.01 110 ILE E N 1
ATOM 7269 C CA . ILE E 1 81 ? -10.097 -13.868 28.181 1.00 50.42 110 ILE E CA 1
ATOM 7270 C C . ILE E 1 81 ? -10.900 -15.095 28.613 1.00 47.92 110 ILE E C 1
ATOM 7271 O O . ILE E 1 81 ? -10.337 -16.156 28.848 1.00 46.73 110 ILE E O 1
ATOM 7276 N N . VAL E 1 82 ? -12.210 -14.924 28.719 1.00 47.87 111 VAL E N 1
ATOM 7277 C CA . VAL E 1 82 ? -13.098 -15.987 29.133 1.00 47.63 111 VAL E CA 1
ATOM 7278 C C . VAL E 1 82 ? -13.008 -17.162 28.169 1.00 50.15 111 VAL E C 1
ATOM 7279 O O . VAL E 1 82 ? -12.828 -18.298 28.587 1.00 48.53 111 VAL E O 1
ATOM 7283 N N . ARG E 1 83 ? -13.104 -16.878 26.878 1.00 52.82 112 ARG E N 1
ATOM 7284 C CA . ARG E 1 83 ? -12.944 -17.891 25.856 1.00 54.15 112 ARG E CA 1
ATOM 7285 C C . ARG E 1 83 ? -11.637 -18.646 26.030 1.00 52.70 112 ARG E C 1
ATOM 7286 O O . ARG E 1 83 ? -11.578 -19.872 25.951 1.00 50.12 112 ARG E O 1
ATOM 7294 N N . THR E 1 84 ? -10.571 -17.891 26.231 1.00 54.67 113 THR E N 1
ATOM 7295 C CA . THR E 1 84 ? -9.238 -18.458 26.454 1.00 54.32 113 THR E CA 1
ATOM 7296 C C . THR E 1 84 ? -9.232 -19.449 27.618 1.00 51.60 113 THR E C 1
ATOM 7297 O O . THR E 1 84 ? -8.549 -20.466 27.564 1.00 52.08 113 THR E O 1
ATOM 7301 N N . TYR E 1 85 ? -9.944 -19.114 28.687 1.00 47.78 114 TYR E N 1
ATOM 7302 C CA . TYR E 1 85 ? -9.967 -19.947 29.862 1.00 45.81 114 TYR E CA 1
ATOM 7303 C C . TYR E 1 85 ? -10.785 -21.215 29.613 1.00 45.34 114 TYR E C 1
ATOM 7304 O O . TYR E 1 85 ? -10.409 -22.293 30.071 1.00 40.02 114 TYR E O 1
ATOM 7313 N N . LEU E 1 86 ? -11.872 -21.079 28.853 1.00 43.90 115 LEU E N 1
ATOM 7314 C CA . LEU E 1 86 ? -12.773 -22.180 28.594 1.00 42.33 115 LEU E CA 1
ATOM 7315 C C . LEU E 1 86 ? -12.264 -23.179 27.555 1.00 42.49 115 LEU E C 1
ATOM 7316 O O . LEU E 1 86 ? -12.442 -24.376 27.712 1.00 43.51 115 LEU E O 1
ATOM 7321 N N . ARG E 1 87 ? -11.721 -22.683 26.463 1.00 43.17 116 ARG E N 1
ATOM 7322 C CA . ARG E 1 87 ? -11.389 -23.515 25.309 1.00 45.93 116 ARG E CA 1
ATOM 7323 C C . ARG E 1 87 ? -10.680 -24.839 25.633 1.00 46.57 116 ARG E C 1
ATOM 7324 O O . ARG E 1 87 ? -11.078 -25.890 25.136 1.00 46.42 116 ARG E O 1
ATOM 7332 N N . PRO E 1 88 ? -9.618 -24.794 26.445 1.00 47.07 117 PRO E N 1
ATOM 7333 C CA . PRO E 1 88 ? -8.839 -25.998 26.626 1.00 45.57 117 PRO E CA 1
ATOM 7334 C C . PRO E 1 88 ? -9.583 -27.063 27.398 1.00 45.08 117 PRO E C 1
ATOM 7335 O O . PRO E 1 88 ? -9.141 -28.194 27.396 1.00 43.06 117 PRO E O 1
ATOM 7339 N N . GLN E 1 89 ? -10.663 -26.705 28.103 1.00 42.94 118 GLN E N 1
ATOM 7340 C CA . GLN E 1 89 ? -11.462 -27.717 28.765 1.00 40.50 118 GLN E CA 1
ATOM 7341 C C . GLN E 1 89 ? -12.400 -28.422 27.804 1.00 41.26 118 GLN E C 1
ATOM 7342 O O . GLN E 1 89 ? -12.868 -29.490 28.121 1.00 38.55 118 GLN E O 1
ATOM 7348 N N . PHE E 1 90 ? -12.691 -27.823 26.652 1.00 43.33 119 PHE E N 1
ATOM 7349 C CA . PHE E 1 90 ? -13.678 -28.386 25.730 1.00 46.91 119 PHE E CA 1
ATOM 7350 C C . PHE E 1 90 ? -13.174 -28.791 24.350 1.00 51.51 119 PHE E C 1
ATOM 7351 O O . PHE E 1 90 ? -13.823 -29.581 23.679 1.00 54.31 119 PHE E O 1
ATOM 7359 N N . GLU E 1 91 ? -12.029 -28.272 23.926 1.00 55.28 120 GLU E N 1
ATOM 7360 C CA . GLU E 1 91 ? -11.433 -28.707 22.661 1.00 56.84 120 GLU E CA 1
ATOM 7361 C C . GLU E 1 91 ? -10.643 -30.003 22.797 1.00 57.55 120 GLU E C 1
ATOM 7362 O O . GLU E 1 91 ? -9.801 -30.134 23.690 1.00 57.62 120 GLU E O 1
ATOM 7368 N N . HIS E 1 92 ? -10.936 -30.960 21.923 1.00 61.29 121 HIS E N 1
ATOM 7369 C CA . HIS E 1 92 ? -10.145 -32.170 21.777 1.00 66.76 121 HIS E CA 1
ATOM 7370 C C . HIS E 1 92 ? -10.214 -32.509 20.309 1.00 70.22 121 HIS E C 1
ATOM 7371 O O . HIS E 1 92 ? -11.091 -32.008 19.585 1.00 68.91 121 HIS E O 1
ATOM 7378 N N . ARG E 1 93 ? -9.322 -33.378 19.864 1.00 79.51 122 ARG E N 1
ATOM 7379 C CA . ARG E 1 93 ? -9.530 -34.013 18.563 1.00 88.86 122 ARG E CA 1
ATOM 7380 C C . ARG E 1 93 ? -10.263 -35.378 18.665 1.00 88.55 122 ARG E C 1
ATOM 7381 O O . ARG E 1 93 ? -10.525 -35.919 19.755 1.00 83.68 122 ARG E O 1
ATOM 7389 N N . GLU E 1 94 ? -10.653 -35.861 17.490 1.00 94.50 123 GLU E N 1
ATOM 7390 C CA . GLU E 1 94 ? -11.253 -37.172 17.284 1.00 95.67 123 GLU E CA 1
ATOM 7391 C C . GLU E 1 94 ? -10.272 -38.312 17.555 1.00 96.73 123 GLU E C 1
ATOM 7392 O O . GLU E 1 94 ? -9.047 -38.158 17.444 1.00 92.19 123 GLU E O 1
ATOM 7398 N N . ALA E 1 95 ? -10.841 -39.475 17.859 1.00 100.82 124 ALA E N 1
ATOM 7399 C CA . ALA E 1 95 ? -10.074 -40.647 18.254 1.00 98.68 124 ALA E CA 1
ATOM 7400 C C . ALA E 1 95 ? -9.621 -40.476 19.688 1.00 95.95 124 ALA E C 1
ATOM 7401 O O . ALA E 1 95 ? -9.467 -39.348 20.165 1.00 100.93 124 ALA E O 1
ATOM 7402 N N . GLY E 1 96 ? -9.419 -41.598 20.373 1.00 92.97 125 GLY E N 1
ATOM 7403 C CA . GLY E 1 96 ? -8.970 -41.618 21.761 1.00 92.00 125 GLY E CA 1
ATOM 7404 C C . GLY E 1 96 ? -9.987 -41.100 22.774 1.00 89.81 125 GLY E C 1
ATOM 7405 O O . GLY E 1 96 ? -10.919 -40.373 22.421 1.00 83.20 125 GLY E O 1
ATOM 7406 N N . GLN E 1 97 ? -9.813 -41.546 24.021 1.00 87.98 126 GLN E N 1
ATOM 7407 C CA . GLN E 1 97 ? -10.705 -41.269 25.134 1.00 89.26 126 GLN E CA 1
ATOM 7408 C C . GLN E 1 97 ? -9.988 -40.385 26.189 1.00 84.72 126 GLN E C 1
ATOM 7409 O O . GLN E 1 97 ? -10.641 -39.970 27.116 1.00 82.48 126 GLN E O 1
ATOM 7415 N N . ALA E 1 98 ? -8.696 -40.029 26.027 1.00 78.94 127 ALA E N 1
ATOM 7416 C CA . ALA E 1 98 ? -7.976 -39.238 27.051 1.00 73.62 127 ALA E CA 1
ATOM 7417 C C . ALA E 1 98 ? -8.782 -38.037 27.550 1.00 69.76 127 ALA E C 1
ATOM 7418 O O . ALA E 1 98 ? -8.875 -37.796 28.759 1.00 69.70 127 ALA E O 1
ATOM 7420 N N . TRP E 1 99 ? -9.355 -37.292 26.607 1.00 68.21 128 TRP E N 1
ATOM 7421 C CA . TRP E 1 99 ? -10.174 -36.134 26.930 1.00 62.80 128 TRP E CA 1
ATOM 7422 C C . TRP E 1 99 ? -11.360 -36.556 27.791 1.00 59.54 128 TRP E C 1
ATOM 7423 O O . TRP E 1 99 ? -11.577 -36.008 28.863 1.00 55.83 128 TRP E O 1
ATOM 7434 N N . MET E 1 100 ? -12.101 -37.553 27.320 1.00 58.38 129 MET E N 1
ATOM 7435 C CA . MET E 1 100 ? -13.347 -37.989 27.927 1.00 61.79 129 MET E CA 1
ATOM 7436 C C . MET E 1 100 ? -13.202 -38.310 29.419 1.00 55.70 129 MET E C 1
ATOM 7437 O O . MET E 1 100 ? -14.008 -37.872 30.254 1.00 51.89 129 MET E O 1
ATOM 7442 N N . HIS E 1 101 ? -12.189 -39.099 29.746 1.00 53.04 130 HIS E N 1
ATOM 7443 C CA . HIS E 1 101 ? -12.018 -39.594 31.102 1.00 49.87 130 HIS E CA 1
ATOM 7444 C C . HIS E 1 101 ? -11.727 -38.454 32.058 1.00 43.81 130 HIS E C 1
ATOM 7445 O O . HIS E 1 101 ? -12.282 -38.407 33.156 1.00 42.83 130 HIS E O 1
ATOM 7452 N N . PHE E 1 102 ? -10.863 -37.529 31.650 1.00 39.60 131 PHE E N 1
ATOM 7453 C CA . PHE E 1 102 ? -10.514 -36.433 32.529 1.00 38.98 131 PHE E CA 1
ATOM 7454 C C . PHE E 1 102 ? -11.656 -35.414 32.625 1.00 38.58 131 PHE E C 1
ATOM 7455 O O . PHE E 1 102 ? -11.847 -34.808 33.684 1.00 35.93 131 PHE E O 1
ATOM 7463 N N . ALA E 1 103 ? -12.440 -35.278 31.559 1.00 38.79 132 ALA E N 1
ATOM 7464 C CA . ALA E 1 103 ? -13.632 -34.434 31.595 1.00 41.76 132 ALA E CA 1
ATOM 7465 C C . ALA E 1 103 ? -14.631 -34.985 32.602 1.00 42.16 132 ALA E C 1
ATOM 7466 O O . ALA E 1 103 ? -15.151 -34.244 33.449 1.00 43.19 132 ALA E O 1
ATOM 7468 N N . ARG E 1 104 ? -14.891 -36.283 32.521 1.00 42.37 133 ARG E N 1
ATOM 7469 C CA . ARG E 1 104 ? -15.833 -36.922 33.420 1.00 42.56 133 ARG E CA 1
ATOM 7470 C C . ARG E 1 104 ? -15.329 -36.815 34.830 1.00 39.61 133 ARG E C 1
ATOM 7471 O O . ARG E 1 104 ? -16.098 -36.542 35.751 1.00 41.77 133 ARG E O 1
ATOM 7479 N N . LEU E 1 105 ? -14.040 -37.056 35.023 1.00 38.18 134 LEU E N 1
ATOM 7480 C CA . LEU E 1 105 ? -13.467 -36.999 36.364 1.00 37.14 134 LEU E CA 1
ATOM 7481 C C . LEU E 1 105 ? -13.686 -35.618 36.976 1.00 36.53 134 LEU E C 1
ATOM 7482 O O . LEU E 1 105 ? -14.157 -35.522 38.100 1.00 36.65 134 LEU E O 1
ATOM 7487 N N . GLN E 1 106 ? -13.342 -34.564 36.249 1.00 34.76 135 GLN E N 1
ATOM 7488 C CA . GLN E 1 106 ? -13.562 -33.216 36.763 1.00 35.74 135 GLN E CA 1
ATOM 7489 C C . GLN E 1 106 ? -15.038 -32.918 37.018 1.00 36.91 135 GLN E C 1
ATOM 7490 O O . GLN E 1 106 ? -15.361 -32.285 38.016 1.00 36.88 135 GLN E O 1
ATOM 7496 N N . SER E 1 107 ? -15.921 -33.433 36.171 1.00 35.59 136 SER E N 1
ATOM 7497 C CA . SER E 1 107 ? -17.345 -33.192 36.357 1.00 36.41 136 SER E CA 1
ATOM 7498 C C . SER E 1 107 ? -17.887 -33.768 37.650 1.00 37.27 136 SER E C 1
ATOM 7499 O O . SER E 1 107 ? -18.936 -33.327 38.112 1.00 38.88 136 SER E O 1
ATOM 7502 N N . ARG E 1 108 ? -17.187 -34.740 38.237 1.00 38.35 137 ARG E N 1
ATOM 7503 C CA . ARG E 1 108 ? -17.583 -35.321 39.525 1.00 41.27 137 ARG E CA 1
ATOM 7504 C C . ARG E 1 108 ? -16.957 -34.662 40.726 1.00 37.21 137 ARG E C 1
ATOM 7505 O O . ARG E 1 108 ? -17.154 -35.116 41.857 1.00 37.73 137 ARG E O 1
ATOM 7513 N N . LEU E 1 109 ? -16.168 -33.627 40.506 1.00 37.52 138 LEU E N 1
ATOM 7514 C CA . LEU E 1 109 ? -15.294 -33.121 41.570 1.00 38.48 138 LEU E CA 1
ATOM 7515 C C . LEU E 1 109 ? -16.065 -32.708 42.825 1.00 38.09 138 LEU E C 1
ATOM 7516 O O . LEU E 1 109 ? -15.620 -32.974 43.932 1.00 35.51 138 LEU E O 1
ATOM 7521 N N . ALA E 1 110 ? -17.265 -32.159 42.652 1.00 39.56 139 ALA E N 1
ATOM 7522 C CA . ALA E 1 110 ? -18.066 -31.725 43.787 1.00 42.64 139 ALA E CA 1
ATOM 7523 C C . ALA E 1 110 ? -18.446 -32.836 44.729 1.00 44.19 139 ALA E C 1
ATOM 7524 O O . ALA E 1 110 ? -18.754 -32.587 45.886 1.00 50.46 139 ALA E O 1
ATOM 7526 N N . SER E 1 111 ? -18.476 -34.067 44.253 1.00 44.83 140 SER E N 1
ATOM 7527 C CA . SER E 1 111 ? -18.848 -35.170 45.136 1.00 46.01 140 SER E CA 1
ATOM 7528 C C . SER E 1 111 ? -17.641 -35.797 45.854 1.00 44.15 140 SER E C 1
ATOM 7529 O O . SER E 1 111 ? -17.800 -36.745 46.614 1.00 44.27 140 SER E O 1
ATOM 7532 N N . GLU E 1 112 ? -16.441 -35.273 45.625 1.00 41.28 141 GLU E N 1
ATOM 7533 C CA . GLU E 1 112 ? -15.270 -35.818 46.281 1.00 43.63 141 GLU E CA 1
ATOM 7534 C C . GLU E 1 112 ? -15.176 -35.241 47.689 1.00 42.46 141 GLU E C 1
ATOM 7535 O O . GLU E 1 112 ? -15.625 -34.149 47.946 1.00 44.82 141 GLU E O 1
ATOM 7541 N N . PRO E 1 113 ? -14.577 -35.975 48.612 1.00 41.91 142 PRO E N 1
ATOM 7542 C CA . PRO E 1 113 ? -14.498 -35.412 49.945 1.00 41.71 142 PRO E CA 1
ATOM 7543 C C . PRO E 1 113 ? -13.614 -34.142 50.007 1.00 42.88 142 PRO E C 1
ATOM 7544 O O . PRO E 1 113 ? -12.599 -34.069 49.322 1.00 41.67 142 PRO E O 1
ATOM 7548 N N . GLU E 1 114 ? -13.992 -33.208 50.882 1.00 42.78 143 GLU E N 1
ATOM 7549 C CA . GLU E 1 114 ? -13.275 -31.948 51.099 1.00 44.10 143 GLU E CA 1
ATOM 7550 C C . GLU E 1 114 ? -11.808 -32.199 51.488 1.00 41.92 143 GLU E C 1
ATOM 7551 O O . GLU E 1 114 ? -10.923 -31.445 51.088 1.00 40.83 143 GLU E O 1
ATOM 7557 N N . GLU E 1 115 ? -11.530 -33.297 52.164 1.00 44.10 144 GLU E N 1
ATOM 7558 C CA . GLU E 1 115 ? -10.145 -33.640 52.535 1.00 52.10 144 GLU E CA 1
ATOM 7559 C C . GLU E 1 115 ? -9.223 -33.775 51.326 1.00 48.48 144 GLU E C 1
ATOM 7560 O O . GLU E 1 115 ? -8.024 -33.500 51.423 1.00 45.39 144 GLU E O 1
ATOM 7566 N N . VAL E 1 116 ? -9.754 -34.246 50.199 1.00 45.53 145 VAL E N 1
ATOM 7567 C CA . VAL E 1 116 ? -8.940 -34.268 48.983 1.00 45.94 145 VAL E CA 1
ATOM 7568 C C . VAL E 1 116 ? -9.230 -33.039 48.132 1.00 40.56 145 VAL E C 1
ATOM 7569 O O . VAL E 1 116 ? -8.327 -32.520 47.505 1.00 41.54 145 VAL E O 1
ATOM 7573 N N . ALA E 1 117 ? -10.471 -32.579 48.084 1.00 38.69 146 ALA E N 1
ATOM 7574 C CA . ALA E 1 117 ? -10.814 -31.502 47.148 1.00 36.99 146 ALA E CA 1
ATOM 7575 C C . ALA E 1 117 ? -10.157 -30.167 47.534 1.00 39.45 146 ALA E C 1
ATOM 7576 O O . ALA E 1 117 ? -9.751 -29.415 46.659 1.00 37.79 146 ALA E O 1
ATOM 7578 N N . VAL E 1 118 ? -10.054 -29.882 48.833 1.00 39.66 147 VAL E N 1
ATOM 7579 C CA . VAL E 1 118 ? -9.465 -28.621 49.288 1.00 39.01 147 VAL E CA 1
ATOM 7580 C C . VAL E 1 118 ? -8.018 -28.469 48.811 1.00 39.57 147 VAL E C 1
ATOM 7581 O O . VAL E 1 118 ? -7.710 -27.506 48.116 1.00 41.05 147 VAL E O 1
ATOM 7585 N N . PRO E 1 119 ? -7.134 -29.408 49.162 1.00 39.37 148 PRO E N 1
ATOM 7586 C CA . PRO E 1 119 ? -5.745 -29.236 48.702 1.00 39.33 148 PRO E CA 1
ATOM 7587 C C . PRO E 1 119 ? -5.626 -29.298 47.185 1.00 39.44 148 PRO E C 1
ATOM 7588 O O . PRO E 1 119 ? -4.801 -28.597 46.590 1.00 43.06 148 PRO E O 1
ATOM 7592 N N . LEU E 1 120 ? -6.467 -30.106 46.561 1.00 38.14 149 LEU E N 1
ATOM 7593 C CA . LEU E 1 120 ? -6.490 -30.176 45.102 1.00 38.11 149 LEU E CA 1
ATOM 7594 C C . LEU E 1 120 ? -6.747 -28.799 44.441 1.00 35.73 149 LEU E C 1
ATOM 7595 O O . LEU E 1 120 ? -5.958 -28.349 43.609 1.00 37.16 149 LEU E O 1
ATOM 7600 N N . ARG E 1 121 ? -7.828 -28.123 44.814 1.00 33.79 150 ARG E N 1
ATOM 7601 C CA . ARG E 1 121 ? -8.122 -26.846 44.182 1.00 34.50 150 ARG E CA 1
ATOM 7602 C C . ARG E 1 121 ? -7.116 -25.750 44.564 1.00 37.03 150 ARG E C 1
ATOM 7603 O O . ARG E 1 121 ? -6.762 -24.930 43.738 1.00 34.46 150 ARG E O 1
ATOM 7611 N N . LYS E 1 122 ? -6.664 -25.761 45.810 1.00 41.10 151 LYS E N 1
ATOM 7612 C CA . LYS E 1 122 ? -5.586 -24.885 46.233 1.00 43.54 151 LYS E CA 1
ATOM 7613 C C . LYS E 1 122 ? -4.357 -25.009 45.351 1.00 42.51 151 LYS E C 1
ATOM 7614 O O . LYS E 1 122 ? -3.827 -24.005 44.900 1.00 45.08 151 LYS E O 1
ATOM 7620 N N . GLU E 1 123 ? -3.916 -26.230 45.085 1.00 38.98 152 GLU E N 1
ATOM 7621 C CA . GLU E 1 123 ? -2.713 -26.431 44.290 1.00 39.93 152 GLU E CA 1
ATOM 7622 C C . GLU E 1 123 ? -2.932 -26.253 42.782 1.00 39.96 152 GLU E C 1
ATOM 7623 O O . GLU E 1 123 ? -2.050 -25.763 42.092 1.00 43.50 152 GLU E O 1
ATOM 7629 N N . LEU E 1 124 ? -4.080 -26.674 42.267 1.00 36.26 153 LEU E N 1
ATOM 7630 C CA . LEU E 1 124 ? -4.248 -26.845 40.823 1.00 38.28 153 LEU E CA 1
ATOM 7631 C C . LEU E 1 124 ? -5.269 -25.945 40.115 1.00 36.48 153 LEU E C 1
ATOM 7632 O O . LEU E 1 124 ? -5.241 -25.844 38.894 1.00 35.67 153 LEU E O 1
ATOM 7637 N N . TYR E 1 125 ? -6.190 -25.328 40.848 1.00 36.43 154 TYR E N 1
ATOM 7638 C CA . TYR E 1 125 ? -7.180 -24.471 40.206 1.00 36.19 154 TYR E CA 1
ATOM 7639 C C . TYR E 1 125 ? -7.038 -23.020 40.613 1.00 35.64 154 TYR E C 1
ATOM 7640 O O . TYR E 1 125 ? -7.229 -22.145 39.792 1.00 37.36 154 TYR E O 1
ATOM 7649 N N . ASP E 1 126 ? -6.738 -22.755 41.879 1.00 36.48 155 ASP E N 1
ATOM 7650 C CA . ASP E 1 126 ? -6.843 -21.396 42.428 1.00 39.07 155 ASP E CA 1
ATOM 7651 C C . ASP E 1 126 ? -5.934 -20.379 41.767 1.00 41.64 155 ASP E C 1
ATOM 7652 O O . ASP E 1 126 ? -6.372 -19.272 41.476 1.00 44.09 155 ASP E O 1
ATOM 7657 N N . HIS E 1 127 ? -4.663 -20.728 41.590 1.00 42.71 156 HIS E N 1
ATOM 7658 C CA . HIS E 1 127 ? -3.704 -19.776 41.067 1.00 47.72 156 HIS E CA 1
ATOM 7659 C C . HIS E 1 127 ? -4.139 -19.264 39.689 1.00 44.21 156 HIS E C 1
ATOM 7660 O O . HIS E 1 127 ? -4.155 -18.060 39.440 1.00 47.52 156 HIS E O 1
ATOM 7667 N N . THR E 1 128 ? -4.513 -20.178 38.818 1.00 41.90 157 THR E N 1
ATOM 7668 C CA . THR E 1 128 ? -4.908 -19.836 37.469 1.00 44.51 157 THR E CA 1
ATOM 7669 C C . THR E 1 128 ? -6.231 -19.080 37.431 1.00 44.85 157 THR E C 1
ATOM 7670 O O . THR E 1 128 ? -6.401 -18.184 36.626 1.00 46.97 157 THR E O 1
ATOM 7674 N N . LEU E 1 129 ? -7.162 -19.436 38.303 1.00 44.09 158 LEU E N 1
ATOM 7675 C CA . LEU E 1 129 ? -8.389 -18.654 38.433 1.00 44.48 158 LEU E CA 1
ATOM 7676 C C . LEU E 1 129 ? -8.117 -17.244 38.912 1.00 43.66 158 LEU E C 1
ATOM 7677 O O . LEU E 1 129 ? -8.730 -16.319 38.410 1.00 43.10 158 LEU E O 1
ATOM 7682 N N . LYS E 1 130 ? -7.249 -17.081 39.906 1.00 42.01 159 LYS E N 1
ATOM 7683 C CA . LYS E 1 130 ? -6.909 -15.738 40.369 1.00 46.55 159 LYS E CA 1
ATOM 7684 C C . LYS E 1 130 ? -6.244 -14.949 39.256 1.00 47.42 159 LYS E C 1
ATOM 7685 O O . LYS E 1 130 ? -6.520 -13.758 39.094 1.00 49.43 159 LYS E O 1
ATOM 7691 N N . ALA E 1 131 ? -5.417 -15.621 38.460 1.00 46.32 160 ALA E N 1
ATOM 7692 C CA . ALA E 1 131 ? -4.744 -14.957 37.348 1.00 46.77 160 ALA E CA 1
ATOM 7693 C C . ALA E 1 131 ? -5.784 -14.512 36.324 1.00 47.13 160 ALA E C 1
ATOM 7694 O O . ALA E 1 131 ? -5.710 -13.402 35.781 1.00 49.81 160 ALA E O 1
ATOM 7696 N N . PHE E 1 132 ? -6.773 -15.357 36.065 1.00 44.32 161 PHE E N 1
ATOM 7697 C CA A PHE E 1 132 ? -7.868 -15.027 35.153 0.50 44.23 161 PHE E CA 1
ATOM 7698 C CA B PHE E 1 132 ? -7.746 -14.932 35.075 0.50 44.91 161 PHE E CA 1
ATOM 7699 C C . PHE E 1 132 ? -8.676 -13.817 35.629 1.00 45.70 161 PHE E C 1
ATOM 7700 O O . PHE E 1 132 ? -9.008 -12.906 34.868 1.00 44.62 161 PHE E O 1
ATOM 7715 N N . ILE E 1 133 ? -8.991 -13.810 36.922 1.00 44.33 162 ILE E N 1
ATOM 7716 C CA . ILE E 1 133 ? -9.675 -12.668 37.524 1.00 46.44 162 ILE E CA 1
ATOM 7717 C C . ILE E 1 133 ? -8.829 -11.406 37.316 1.00 49.49 162 ILE E C 1
ATOM 7718 O O . ILE E 1 133 ? -9.324 -10.376 36.877 1.00 49.28 162 ILE E O 1
ATOM 7723 N N . HIS E 1 134 ? -7.537 -11.518 37.605 1.00 51.80 163 HIS E N 1
ATOM 7724 C CA . HIS E 1 134 ? -6.617 -10.410 37.475 1.00 54.12 163 HIS E CA 1
ATOM 7725 C C . HIS E 1 134 ? -6.569 -9.872 36.037 1.00 55.41 163 HIS E C 1
ATOM 7726 O O . HIS E 1 134 ? -6.592 -8.659 35.824 1.00 54.28 163 HIS E O 1
ATOM 7733 N N . GLU E 1 135 ? -6.485 -10.775 35.063 1.00 55.83 164 GLU E N 1
ATOM 7734 C CA . GLU E 1 135 ? -6.428 -10.380 33.659 1.00 57.98 164 GLU E CA 1
ATOM 7735 C C . GLU E 1 135 ? -7.678 -9.622 33.259 1.00 58.75 164 GLU E C 1
ATOM 7736 O O . GLU E 1 135 ? -7.597 -8.645 32.533 1.00 62.58 164 GLU E O 1
ATOM 7742 N N . ILE E 1 136 ? -8.835 -10.071 33.735 1.00 57.11 165 ILE E N 1
ATOM 7743 C CA . ILE E 1 136 ? -10.083 -9.390 33.437 1.00 57.48 165 ILE E CA 1
ATOM 7744 C C . ILE E 1 136 ? -10.143 -8.013 34.091 1.00 60.35 165 ILE E C 1
ATOM 7745 O O . ILE E 1 136 ? -10.621 -7.068 33.485 1.00 64.04 165 ILE E O 1
ATOM 7750 N N . MET E 1 137 ? -9.618 -7.890 35.301 1.00 63.17 166 MET E N 1
ATOM 7751 C CA . MET E 1 137 ? -9.572 -6.591 35.974 1.00 67.72 166 MET E CA 1
ATOM 7752 C C . MET E 1 137 ? -8.693 -5.575 35.239 1.00 69.45 166 MET E C 1
ATOM 7753 O O . MET E 1 137 ? -8.981 -4.397 35.251 1.00 73.57 166 MET E O 1
ATOM 7758 N N . GLU E 1 138 ? -7.625 -6.036 34.594 1.00 73.04 167 GLU E N 1
ATOM 7759 C CA . GLU E 1 138 ? -6.759 -5.156 33.814 1.00 77.06 167 GLU E CA 1
ATOM 7760 C C . GLU E 1 138 ? -7.433 -4.592 32.553 1.00 79.06 167 GLU E C 1
ATOM 7761 O O . GLU E 1 138 ? -6.892 -3.694 31.928 1.00 77.43 167 GLU E O 1
ATOM 7767 N N . CYS E 1 139 ? -8.588 -5.132 32.163 1.00 81.17 168 CYS E N 1
ATOM 7768 C CA . CYS E 1 139 ? -9.306 -4.619 30.996 1.00 84.62 168 CYS E CA 1
ATOM 7769 C C . CYS E 1 139 ? -10.032 -3.312 31.286 1.00 95.47 168 CYS E C 1
ATOM 7770 O O . CYS E 1 139 ? -10.402 -3.032 32.432 1.00 97.36 168 CYS E O 1
ATOM 7773 N N . GLU E 1 140 ? -10.169 -2.506 30.229 1.00 106.64 169 GLU E N 1
ATOM 7774 C CA . GLU E 1 140 ? -10.958 -1.264 30.217 1.00 108.89 169 GLU E CA 1
ATOM 7775 C C . GLU E 1 140 ? -12.390 -1.532 30.664 1.00 105.17 169 GLU E C 1
ATOM 7776 O O . GLU E 1 140 ? -13.010 -2.499 30.216 1.00 104.07 169 GLU E O 1
ATOM 7782 N N . GLY E 1 141 ? -12.919 -0.659 31.517 1.00 104.19 170 GLY E N 1
ATOM 7783 C CA . GLY E 1 141 ? -14.290 -0.786 31.999 1.00 102.52 170 GLY E CA 1
ATOM 7784 C C . GLY E 1 141 ? -14.465 -1.802 33.111 1.00 103.69 170 GLY E C 1
ATOM 7785 O O . GLY E 1 141 ? -15.556 -1.930 33.657 1.00 98.57 170 GLY E O 1
ATOM 7786 N N . GLU E 1 142 ? -13.392 -2.513 33.461 1.00 105.81 171 GLU E N 1
ATOM 7787 C CA . GLU E 1 142 ? -13.414 -3.484 34.549 1.00 103.00 171 GLU E CA 1
ATOM 7788 C C . GLU E 1 142 ? -12.652 -2.962 35.769 1.00 104.45 171 GLU E C 1
ATOM 7789 O O . GLU E 1 142 ? -11.421 -2.957 35.799 1.00 104.02 171 GLU E O 1
ATOM 7795 N N . ASP E 1 143 ? -13.406 -2.477 36.752 1.00 104.61 172 ASP E N 1
ATOM 7796 C CA . ASP E 1 143 ? -12.863 -2.070 38.055 1.00 103.93 172 ASP E CA 1
ATOM 7797 C C . ASP E 1 143 ? -13.845 -2.428 39.189 1.00 96.38 172 ASP E C 1
ATOM 7798 O O . ASP E 1 143 ? -13.953 -1.706 40.186 1.00 100.19 172 ASP E O 1
ATOM 7803 N N . ASP E 1 144 ? -14.560 -3.545 39.011 1.00 86.15 173 ASP E N 1
ATOM 7804 C CA . ASP E 1 144 ? -15.422 -4.125 40.045 1.00 78.55 173 ASP E CA 1
ATOM 7805 C C . ASP E 1 144 ? -15.004 -5.576 40.285 1.00 71.70 173 ASP E C 1
ATOM 7806 O O . ASP E 1 144 ? -15.365 -6.466 39.520 1.00 72.64 173 ASP E O 1
ATOM 7811 N N . ALA E 1 145 ? -14.242 -5.797 41.352 1.00 66.63 174 ALA E N 1
ATOM 7812 C CA . ALA E 1 145 ? -13.670 -7.106 41.660 1.00 62.37 174 ALA E CA 1
ATOM 7813 C C . ALA E 1 145 ? -14.721 -8.143 42.044 1.00 58.98 174 ALA E C 1
ATOM 7814 O O . ALA E 1 145 ? -14.579 -9.324 41.715 1.00 55.60 174 ALA E O 1
ATOM 7816 N N . ALA E 1 146 ? -15.757 -7.697 42.751 1.00 55.94 175 ALA E N 1
ATOM 7817 C CA . ALA E 1 146 ? -16.846 -8.573 43.182 1.00 52.18 175 ALA E CA 1
ATOM 7818 C C . ALA E 1 146 ? -17.570 -9.181 41.978 1.00 50.30 175 ALA E C 1
ATOM 7819 O O . ALA E 1 146 ? -17.821 -10.383 41.941 1.00 46.76 175 ALA E O 1
ATOM 7821 N N . ALA E 1 147 ? -17.849 -8.355 40.978 1.00 49.67 176 ALA E N 1
ATOM 7822 C CA . ALA E 1 147 ? -18.537 -8.809 39.785 1.00 49.65 176 ALA E CA 1
ATOM 7823 C C . ALA E 1 147 ? -17.736 -9.871 39.069 1.00 47.17 176 ALA E C 1
ATOM 7824 O O . ALA E 1 147 ? -18.282 -10.877 38.623 1.00 46.14 176 ALA E O 1
ATOM 7826 N N . VAL E 1 148 ? -16.440 -9.636 38.944 1.00 46.95 177 VAL E N 1
ATOM 7827 C CA . VAL E 1 148 ? -15.576 -10.539 38.192 1.00 45.70 177 VAL E CA 1
ATOM 7828 C C . VAL E 1 148 ? -15.338 -11.804 39.001 1.00 43.29 177 VAL E C 1
ATOM 7829 O O . VAL E 1 148 ? -15.295 -12.905 38.451 1.00 42.74 177 VAL E O 1
ATOM 7833 N N . SER E 1 149 ? -15.194 -11.649 40.303 1.00 42.53 178 SER E N 1
ATOM 7834 C CA . SER E 1 149 ? -14.902 -12.797 41.158 1.00 41.37 178 SER E CA 1
ATOM 7835 C C . SER E 1 149 ? -16.104 -13.714 41.280 1.00 40.60 178 SER E C 1
ATOM 7836 O O . SER E 1 149 ? -15.959 -14.938 41.196 1.00 41.13 178 SER E O 1
ATOM 7839 N N . TRP E 1 150 ? -17.293 -13.145 41.448 1.00 40.52 179 TRP E N 1
ATOM 7840 C CA . TRP E 1 150 ? -18.528 -13.940 41.381 1.00 40.85 179 TRP E CA 1
ATOM 7841 C C . TRP E 1 150 ? -18.696 -14.571 40.009 1.00 39.36 179 TRP E C 1
ATOM 7842 O O . TRP E 1 150 ? -19.068 -15.730 39.895 1.00 38.76 179 TRP E O 1
ATOM 7853 N N . GLY E 1 151 ? -18.412 -13.802 38.967 1.00 41.72 180 GLY E N 1
ATOM 7854 C CA . GLY E 1 151 ? -18.426 -14.318 37.604 1.00 42.72 180 GLY E CA 1
ATOM 7855 C C . GLY E 1 151 ? -17.533 -15.529 37.440 1.00 41.93 180 GLY E C 1
ATOM 7856 O O . GLY E 1 151 ? -17.910 -16.500 36.782 1.00 42.05 180 GLY E O 1
ATOM 7857 N N . ALA E 1 152 ? -16.359 -15.487 38.056 1.00 41.04 181 ALA E N 1
ATOM 7858 C CA . ALA E 1 152 ? -15.437 -16.617 37.999 1.00 40.59 181 ALA E CA 1
ATOM 7859 C C . ALA E 1 152 ? -15.997 -17.864 38.699 1.00 37.76 181 ALA E C 1
ATOM 7860 O O . ALA E 1 152 ? -15.859 -18.975 38.206 1.00 35.78 181 ALA E O 1
ATOM 7862 N N . VAL E 1 153 ? -16.630 -17.667 39.845 1.00 37.69 182 VAL E N 1
ATOM 7863 C CA . VAL E 1 153 ? -17.255 -18.777 40.562 1.00 38.18 182 VAL E CA 1
ATOM 7864 C C . VAL E 1 153 ? -18.353 -19.404 39.688 1.00 38.39 182 VAL E C 1
ATOM 7865 O O . VAL E 1 153 ? -18.402 -20.610 39.516 1.00 37.56 182 VAL E O 1
ATOM 7869 N N . PHE E 1 154 ? -19.209 -18.576 39.117 1.00 39.32 183 PHE E N 1
ATOM 7870 C CA . PHE E 1 154 ? -20.289 -19.087 38.294 1.00 38.93 183 PHE E CA 1
ATOM 7871 C C . PHE E 1 154 ? -19.757 -19.735 37.036 1.00 40.31 183 PHE E C 1
ATOM 7872 O O . PHE E 1 154 ? -20.278 -20.768 36.607 1.00 41.73 183 PHE E O 1
ATOM 7880 N N . MET E 1 155 ? -18.692 -19.175 36.470 1.00 39.70 184 MET E N 1
ATOM 7881 C CA . MET E 1 155 ? -18.023 -19.836 35.363 1.00 39.90 184 MET E CA 1
ATOM 7882 C C . MET E 1 155 ? -17.582 -21.271 35.726 1.00 38.75 184 MET E C 1
ATOM 7883 O O . MET E 1 155 ? -17.786 -22.203 34.942 1.00 40.17 184 MET E O 1
ATOM 7888 N N . VAL E 1 156 ? -16.988 -21.444 36.900 1.00 34.69 185 VAL E N 1
ATOM 7889 C CA . VAL E 1 156 ? -16.557 -22.767 37.315 1.00 36.25 185 VAL E CA 1
ATOM 7890 C C . VAL E 1 156 ? -17.757 -23.716 37.407 1.00 36.55 185 VAL E C 1
ATOM 7891 O O . VAL E 1 156 ? -17.676 -24.854 36.940 1.00 36.82 185 VAL E O 1
ATOM 7895 N N . SER E 1 157 ? -18.870 -23.247 37.967 1.00 34.38 186 SER E N 1
ATOM 7896 C CA . SER E 1 157 ? -20.053 -24.093 38.070 1.00 36.99 186 SER E CA 1
ATOM 7897 C C . SER E 1 157 ? -20.503 -24.576 36.694 1.00 37.30 186 SER E C 1
ATOM 7898 O O . SER E 1 157 ? -20.882 -25.736 36.531 1.00 37.06 186 SER E O 1
ATOM 7901 N N . MET E 1 158 ? -20.420 -23.683 35.707 1.00 37.78 187 MET E N 1
ATOM 7902 C CA . MET E 1 158 ? -20.801 -23.995 34.333 1.00 38.40 187 MET E CA 1
ATOM 7903 C C . MET E 1 158 ? -19.847 -24.995 33.684 1.00 37.76 187 MET E C 1
ATOM 7904 O O . MET E 1 158 ? -20.283 -25.913 32.999 1.00 38.64 187 MET E O 1
ATOM 7909 N N . ILE E 1 159 ? -18.555 -24.808 33.901 1.00 37.46 188 ILE E N 1
ATOM 7910 C CA . ILE E 1 159 ? -17.553 -25.733 33.384 1.00 37.67 188 ILE E CA 1
ATOM 7911 C C . ILE E 1 159 ? -17.800 -27.140 33.907 1.00 36.01 188 ILE E C 1
ATOM 7912 O O . ILE E 1 159 ? -17.883 -28.085 33.137 1.00 36.31 188 ILE E O 1
ATOM 7917 N N . LEU E 1 160 ? -17.919 -27.278 35.222 1.00 35.37 189 LEU E N 1
ATOM 7918 C CA . LEU E 1 160 ? -18.079 -28.603 35.803 1.00 37.40 189 LEU E CA 1
ATOM 7919 C C . LEU E 1 160 ? -19.317 -29.316 35.282 1.00 38.77 189 LEU E C 1
ATOM 7920 O O . LEU E 1 160 ? -19.282 -30.526 35.013 1.00 38.39 189 LEU E O 1
ATOM 7925 N N . TYR E 1 161 ? -20.396 -28.558 35.111 1.00 38.02 190 TYR E N 1
ATOM 7926 C CA . TYR E 1 161 ? -21.638 -29.118 34.658 1.00 36.63 190 TYR E CA 1
ATOM 7927 C C . TYR E 1 161 ? -21.536 -29.518 33.192 1.00 38.50 190 TYR E C 1
ATOM 7928 O O . TYR E 1 161 ? -21.916 -30.629 32.821 1.00 37.85 190 TYR E O 1
ATOM 7937 N N . MET E 1 162 ? -21.019 -28.629 32.349 1.00 38.93 191 MET E N 1
ATOM 7938 C CA . MET E 1 162 ? -20.925 -28.925 30.909 1.00 41.20 191 MET E CA 1
ATOM 7939 C C . MET E 1 162 ? -19.909 -30.042 30.617 1.00 41.55 191 MET E C 1
ATOM 7940 O O . MET E 1 162 ? -20.010 -30.746 29.631 1.00 43.31 191 MET E O 1
ATOM 7945 N N . LEU E 1 163 ? -18.951 -30.238 31.507 1.00 43.45 192 LEU E N 1
ATOM 7946 C CA . LEU E 1 163 ? -17.995 -31.351 31.365 1.00 44.41 192 LEU E CA 1
ATOM 7947 C C . LEU E 1 163 ? -18.649 -32.730 31.495 1.00 44.82 192 LEU E C 1
ATOM 7948 O O . LEU E 1 163 ? -17.991 -33.738 31.241 1.00 46.91 192 LEU E O 1
ATOM 7953 N N . ARG E 1 164 ? -19.910 -32.784 31.934 1.00 44.19 193 ARG E N 1
ATOM 7954 C CA . ARG E 1 164 ? -20.627 -34.062 32.023 1.00 44.79 193 ARG E CA 1
ATOM 7955 C C . ARG E 1 164 ? -20.966 -34.627 30.656 1.00 46.37 193 ARG E C 1
ATOM 7956 O O . ARG E 1 164 ? -21.156 -35.814 30.523 1.00 45.54 193 ARG E O 1
ATOM 7964 N N . GLY E 1 165 ? -21.066 -33.775 29.649 1.00 47.57 194 GLY E N 1
ATOM 7965 C CA . GLY E 1 165 ? -21.460 -34.227 28.310 1.00 50.05 194 GLY E CA 1
ATOM 7966 C C . GLY E 1 165 ? -22.909 -34.692 28.186 1.00 52.60 194 GLY E C 1
ATOM 7967 O O . GLY E 1 165 ? -23.234 -35.506 27.337 1.00 56.16 194 GLY E O 1
ATOM 7968 N N . VAL E 1 166 ? -23.788 -34.172 29.031 1.00 53.27 195 VAL E N 1
ATOM 7969 C CA . VAL E 1 166 ? -25.215 -34.495 28.982 1.00 52.15 195 VAL E CA 1
ATOM 7970 C C . VAL E 1 166 ? -25.939 -33.467 28.147 1.00 52.14 195 VAL E C 1
ATOM 7971 O O . VAL E 1 166 ? -25.710 -32.267 28.292 1.00 54.99 195 VAL E O 1
ATOM 7975 N N . ASP E 1 167 ? -26.828 -33.931 27.281 1.00 52.65 196 ASP E N 1
ATOM 7976 C CA . ASP E 1 167 ? -27.570 -33.040 26.418 1.00 53.67 196 ASP E CA 1
ATOM 7977 C C . ASP E 1 167 ? -28.757 -32.444 27.172 1.00 53.03 196 ASP E C 1
ATOM 7978 O O . ASP E 1 167 ? -29.923 -32.729 26.876 1.00 54.49 196 ASP E O 1
ATOM 7983 N N . ARG E 1 168 ? -28.465 -31.574 28.128 1.00 49.42 197 ARG E N 1
ATOM 7984 C CA . ARG E 1 168 ? -29.519 -31.047 28.983 1.00 47.80 197 ARG E CA 1
ATOM 7985 C C . ARG E 1 168 ? -30.442 -30.133 28.195 1.00 47.80 197 ARG E C 1
ATOM 7986 O O . ARG E 1 168 ? -31.648 -30.162 28.377 1.00 48.21 197 ARG E O 1
ATOM 7994 N N . ILE E 1 169 ? -29.862 -29.311 27.332 1.00 47.92 198 ILE E N 1
ATOM 7995 C CA . ILE E 1 169 ? -30.638 -28.411 26.479 1.00 49.31 198 ILE E CA 1
ATOM 7996 C C . ILE E 1 169 ? -31.627 -29.201 25.633 1.00 50.88 198 ILE E C 1
ATOM 7997 O O . ILE E 1 169 ? -32.794 -28.831 25.522 1.00 52.38 198 ILE E O 1
ATOM 8002 N N . GLY E 1 170 ? -31.188 -30.333 25.092 1.00 50.88 199 GLY E N 1
ATOM 8003 C CA . GLY E 1 170 ? -32.081 -31.218 24.364 1.00 52.54 199 GLY E CA 1
ATOM 8004 C C . GLY E 1 170 ? -33.194 -31.784 25.223 1.00 54.51 199 GLY E C 1
ATOM 8005 O O . GLY E 1 170 ? -34.335 -31.897 24.786 1.00 57.28 199 GLY E O 1
ATOM 8006 N N . GLU E 1 171 ? -32.871 -32.158 26.449 1.00 54.45 200 GLU E N 1
ATOM 8007 C CA . GLU E 1 171 ? -33.867 -32.708 27.376 1.00 57.08 200 GLU E CA 1
ATOM 8008 C C . GLU E 1 171 ? -34.939 -31.691 27.742 1.00 57.79 200 GLU E C 1
ATOM 8009 O O . GLU E 1 171 ? -36.091 -32.048 27.924 1.00 60.52 200 GLU E O 1
ATOM 8015 N N . LEU E 1 172 ? -34.547 -30.430 27.848 1.00 56.14 201 LEU E N 1
ATOM 8016 C CA . LEU E 1 172 ? -35.447 -29.378 28.288 1.00 56.74 201 LEU E CA 1
ATOM 8017 C C . LEU E 1 172 ? -36.225 -28.734 27.154 1.00 58.93 201 LEU E C 1
ATOM 8018 O O . LEU E 1 172 ? -37.185 -28.020 27.414 1.00 58.82 201 LEU E O 1
ATOM 8023 N N . THR E 1 173 ? -35.832 -28.992 25.908 1.00 60.57 202 THR E N 1
ATOM 8024 C CA . THR E 1 173 ? -36.506 -28.395 24.753 1.00 62.59 202 THR E CA 1
ATOM 8025 C C . THR E 1 173 ? -37.159 -29.448 23.860 1.00 65.40 202 THR E C 1
ATOM 8026 O O . THR E 1 173 ? -37.403 -29.194 22.674 1.00 66.90 202 THR E O 1
ATOM 8030 N N . ASP E 1 174 ? -37.441 -30.623 24.426 1.00 66.68 203 ASP E N 1
ATOM 8031 C CA . ASP E 1 174 ? -38.026 -31.734 23.685 1.00 71.19 203 ASP E CA 1
ATOM 8032 C C . ASP E 1 174 ? -37.261 -32.054 22.394 1.00 71.01 203 ASP E C 1
ATOM 8033 O O . ASP E 1 174 ? -37.854 -32.367 21.376 1.00 75.56 203 ASP E O 1
ATOM 8038 N N . GLY E 1 175 ? -35.940 -31.964 22.448 1.00 68.49 204 GLY E N 1
ATOM 8039 C CA . GLY E 1 175 ? -35.086 -32.274 21.309 1.00 69.11 204 GLY E CA 1
ATOM 8040 C C . GLY E 1 175 ? -35.017 -31.202 20.235 1.00 71.37 204 GLY E C 1
ATOM 8041 O O . GLY E 1 175 ? -34.371 -31.402 19.207 1.00 71.96 204 GLY E O 1
ATOM 8042 N N . HIS E 1 176 ? -35.636 -30.049 20.466 1.00 71.89 205 HIS E N 1
ATOM 8043 C CA . HIS E 1 176 ? -35.625 -28.990 19.464 1.00 74.71 205 HIS E CA 1
ATOM 8044 C C . HIS E 1 176 ? -34.290 -28.237 19.402 1.00 72.37 205 HIS E C 1
ATOM 8045 O O . HIS E 1 176 ? -33.912 -27.757 18.333 1.00 74.70 205 HIS E O 1
ATOM 8052 N N . LEU E 1 177 ? -33.585 -28.124 20.524 1.00 67.98 206 LEU E N 1
ATOM 8053 C CA . LEU E 1 177 ? -32.294 -27.437 20.536 1.00 66.78 206 LEU E CA 1
ATOM 8054 C C . LEU E 1 177 ? -31.206 -28.345 21.050 1.00 64.28 206 LEU E C 1
ATOM 8055 O O . LEU E 1 177 ? -31.419 -29.119 21.977 1.00 64.04 206 LEU E O 1
ATOM 8060 N N . HIS E 1 178 ? -30.044 -28.258 20.419 1.00 64.78 207 HIS E N 1
ATOM 8061 C CA . HIS E 1 178 ? -28.863 -28.976 20.863 1.00 64.74 207 HIS E CA 1
ATOM 8062 C C . HIS E 1 178 ? -27.653 -28.084 20.687 1.00 62.95 207 HIS E C 1
ATOM 8063 O O . HIS E 1 178 ? -27.643 -27.206 19.846 1.00 62.42 207 HIS E O 1
ATOM 8070 N N . ALA E 1 179 ? -26.619 -28.347 21.467 1.00 65.11 208 ALA E N 1
ATOM 8071 C CA . ALA E 1 179 ? -25.286 -27.861 21.134 1.00 68.19 208 ALA E CA 1
ATOM 8072 C C . ALA E 1 179 ? -24.916 -28.317 19.720 1.00 72.54 208 ALA E C 1
ATOM 8073 O O . ALA E 1 179 ? -25.001 -29.502 19.399 1.00 73.32 208 ALA E O 1
ATOM 8075 N N . GLU E 1 180 ? -24.466 -27.382 18.900 1.00 74.38 209 GLU E N 1
ATOM 8076 C CA . GLU E 1 180 ? -23.970 -27.697 17.568 1.00 81.57 209 GLU E CA 1
ATOM 8077 C C . GLU E 1 180 ? -22.607 -28.416 17.598 1.00 78.35 209 GLU E C 1
ATOM 8078 O O . GLU E 1 180 ? -22.340 -29.321 16.801 1.00 81.50 209 GLU E O 1
ATOM 8084 N N . SER E 1 181 ? -21.764 -28.021 18.548 1.00 73.50 210 SER E N 1
ATOM 8085 C CA . SER E 1 181 ? -20.363 -28.430 18.603 1.00 70.27 210 SER E CA 1
ATOM 8086 C C . SER E 1 181 ? -19.750 -27.952 19.905 1.00 67.80 210 SER E C 1
ATOM 8087 O O . SER E 1 181 ? -20.378 -27.171 20.633 1.00 65.36 210 SER E O 1
ATOM 8090 N N . GLU E 1 182 ? -18.532 -28.409 20.195 1.00 64.77 211 GLU E N 1
ATOM 8091 C CA . GLU E 1 182 ? -17.831 -27.953 21.385 1.00 67.69 211 GLU E CA 1
ATOM 8092 C C . GLU E 1 182 ? -17.653 -26.453 21.302 1.00 66.08 211 GLU E C 1
ATOM 8093 O O . GLU E 1 182 ? -17.796 -25.755 22.305 1.00 63.22 211 GLU E O 1
ATOM 8099 N N . ASP E 1 183 ? -17.390 -25.935 20.109 1.00 62.97 212 ASP E N 1
ATOM 8100 C CA . ASP E 1 183 ? -17.179 -24.510 20.002 1.00 62.61 212 ASP E CA 1
ATOM 8101 C C . ASP E 1 183 ? -18.448 -23.701 20.270 1.00 60.55 212 ASP E C 1
ATOM 8102 O O . ASP E 1 183 ? -18.379 -22.617 20.854 1.00 57.20 212 ASP E O 1
ATOM 8107 N N . ASP E 1 184 ? -19.594 -24.221 19.843 1.00 59.21 213 ASP E N 1
ATOM 8108 C CA . ASP E 1 184 ? -20.884 -23.591 20.131 1.00 58.35 213 ASP E CA 1
ATOM 8109 C C . ASP E 1 184 ? -21.100 -23.523 21.657 1.00 53.87 213 ASP E C 1
ATOM 8110 O O . ASP E 1 184 ? -21.511 -22.497 22.192 1.00 53.76 213 ASP E O 1
ATOM 8115 N N . ILE E 1 185 ? -20.766 -24.598 22.359 1.00 51.21 214 ILE E N 1
ATOM 8116 C CA . ILE E 1 185 ? -20.851 -24.613 23.807 1.00 49.09 214 ILE E CA 1
ATOM 8117 C C . ILE E 1 185 ? -19.941 -23.550 24.414 1.00 47.77 214 ILE E C 1
ATOM 8118 O O . ILE E 1 185 ? -20.360 -22.791 25.268 1.00 49.38 214 ILE E O 1
ATOM 8123 N N . VAL E 1 186 ? -18.695 -23.508 23.979 1.00 48.07 215 VAL E N 1
ATOM 8124 C CA . VAL E 1 186 ? -17.733 -22.542 24.493 1.00 49.84 215 VAL E CA 1
ATOM 8125 C C . VAL E 1 186 ? -18.234 -21.118 24.240 1.00 52.57 215 VAL E C 1
ATOM 8126 O O . VAL E 1 186 ? -18.175 -20.257 25.122 1.00 51.15 215 VAL E O 1
ATOM 8130 N N . GLU E 1 187 ? -18.684 -20.880 23.015 1.00 56.20 216 GLU E N 1
ATOM 8131 C CA . GLU E 1 187 ? -19.209 -19.593 22.613 1.00 60.63 216 GLU E CA 1
ATOM 8132 C C . GLU E 1 187 ? -20.353 -19.155 23.530 1.00 58.93 216 GLU E C 1
ATOM 8133 O O . GLU E 1 187 ? -20.356 -18.044 24.038 1.00 56.03 216 GLU E O 1
ATOM 8139 N N . ARG E 1 188 ? -21.313 -20.043 23.754 1.00 56.42 217 ARG E N 1
ATOM 8140 C CA . ARG E 1 188 ? -22.487 -19.689 24.528 1.00 54.39 217 ARG E CA 1
ATOM 8141 C C . ARG E 1 188 ? -22.151 -19.458 25.994 1.00 50.46 217 ARG E C 1
ATOM 8142 O O . ARG E 1 188 ? -22.670 -18.517 26.604 1.00 48.31 217 ARG E O 1
ATOM 8150 N N . MET E 1 189 ? -21.247 -20.264 26.541 1.00 45.38 218 MET E N 1
ATOM 8151 C CA . MET E 1 189 ? -20.763 -20.043 27.901 1.00 44.81 218 MET E CA 1
ATOM 8152 C C . MET E 1 189 ? -20.068 -18.677 27.991 1.00 46.09 218 MET E C 1
ATOM 8153 O O . MET E 1 189 ? -20.287 -17.911 28.935 1.00 47.37 218 MET E O 1
ATOM 8158 N N . THR E 1 190 ? -19.215 -18.383 27.011 1.00 45.72 219 THR E N 1
ATOM 8159 C CA . THR E 1 190 ? -18.431 -17.157 27.013 1.00 47.72 219 THR E CA 1
ATOM 8160 C C . THR E 1 190 ? -19.359 -15.947 27.026 1.00 50.64 219 THR E C 1
ATOM 8161 O O . THR E 1 190 ? -19.191 -15.040 27.840 1.00 52.03 219 THR E O 1
ATOM 8165 N N . ILE E 1 191 ? -20.338 -15.940 26.126 1.00 50.12 220 ILE E N 1
ATOM 8166 C CA . ILE E 1 191 ? -21.256 -14.818 26.009 1.00 50.15 220 ILE E CA 1
ATOM 8167 C C . ILE E 1 191 ? -22.047 -14.673 27.288 1.00 49.06 220 ILE E C 1
ATOM 8168 O O . ILE E 1 191 ? -22.221 -13.571 27.813 1.00 51.02 220 ILE E O 1
ATOM 8173 N N . PHE E 1 192 ? -22.518 -15.792 27.806 1.00 46.06 221 PHE E N 1
ATOM 8174 C CA . PHE E 1 192 ? -23.324 -15.786 29.011 1.00 45.12 221 PHE E CA 1
ATOM 8175 C C . PHE E 1 192 ? -22.537 -15.196 30.192 1.00 45.91 221 PHE E C 1
ATOM 8176 O O . PHE E 1 192 ? -23.051 -14.366 30.932 1.00 48.98 221 PHE E O 1
ATOM 8184 N N . ILE E 1 193 ? -21.296 -15.633 30.352 1.00 45.97 222 ILE E N 1
ATOM 8185 C CA . ILE E 1 193 ? -20.468 -15.222 31.475 1.00 46.10 222 ILE E CA 1
ATOM 8186 C C . ILE E 1 193 ? -20.110 -13.751 31.362 1.00 50.01 222 ILE E C 1
ATOM 8187 O O . ILE E 1 193 ? -20.145 -13.014 32.351 1.00 51.18 222 ILE E O 1
ATOM 8192 N N . THR E 1 194 ? -19.745 -13.339 30.154 1.00 50.99 223 THR E N 1
ATOM 8193 C CA . THR E 1 194 ? -19.371 -11.966 29.895 1.00 53.74 223 THR E CA 1
ATOM 8194 C C . THR E 1 194 ? -20.516 -11.004 30.198 1.00 54.24 223 THR E C 1
ATOM 8195 O O . THR E 1 194 ? -20.312 -9.973 30.832 1.00 55.86 223 THR E O 1
ATOM 8199 N N . GLY E 1 195 ? -21.718 -11.362 29.770 1.00 53.69 224 GLY E N 1
ATOM 8200 C CA . GLY E 1 195 ? -22.913 -10.560 30.045 1.00 52.71 224 GLY E CA 1
ATOM 8201 C C . GLY E 1 195 ? -23.280 -10.559 31.509 1.00 51.32 224 GLY E C 1
ATOM 8202 O O . GLY E 1 195 ? -23.656 -9.538 32.065 1.00 54.38 224 GLY E O 1
ATOM 8203 N N . GLY E 1 196 ? -23.169 -11.716 32.145 1.00 49.31 225 GLY E N 1
ATOM 8204 C CA . GLY E 1 196 ? -23.454 -11.820 33.573 1.00 48.62 225 GLY E CA 1
ATOM 8205 C C . GLY E 1 196 ? -22.528 -10.962 34.413 1.00 47.51 225 GLY E C 1
ATOM 8206 O O . GLY E 1 196 ? -22.971 -10.288 35.328 1.00 47.39 225 GLY E O 1
ATOM 8207 N N . ILE E 1 197 ? -21.236 -10.988 34.099 1.00 48.78 226 ILE E N 1
ATOM 8208 C CA . ILE E 1 197 ? -20.279 -10.133 34.777 1.00 49.49 226 ILE E CA 1
ATOM 8209 C C . ILE E 1 197 ? -20.654 -8.669 34.597 1.00 52.66 226 ILE E C 1
ATOM 8210 O O . ILE E 1 197 ? -20.639 -7.907 35.559 1.00 54.28 226 ILE E O 1
ATOM 8215 N N . ASN E 1 198 ? -21.026 -8.289 33.380 1.00 57.35 227 ASN E N 1
ATOM 8216 C CA . ASN E 1 198 ? -21.498 -6.932 33.124 1.00 61.70 227 ASN E CA 1
ATOM 8217 C C . ASN E 1 198 ? -22.687 -6.543 33.962 1.00 61.02 227 ASN E C 1
ATOM 8218 O O . ASN E 1 198 ? -22.733 -5.435 34.489 1.00 63.34 227 ASN E O 1
ATOM 8223 N N . SER E 1 199 ? -23.651 -7.446 34.091 1.00 58.22 228 SER E N 1
ATOM 8224 C CA . SER E 1 199 ? -24.842 -7.151 34.877 1.00 58.78 228 SER E CA 1
ATOM 8225 C C . SER E 1 199 ? -24.544 -7.036 36.362 1.00 57.71 228 SER E C 1
ATOM 8226 O O . SER E 1 199 ? -25.164 -6.246 37.044 1.00 57.67 228 SER E O 1
ATOM 8229 N N . LEU E 1 200 ? -23.622 -7.841 36.872 1.00 56.58 229 LEU E N 1
ATOM 8230 C CA . LEU E 1 200 ? -23.238 -7.723 38.282 1.00 57.17 229 LEU E CA 1
ATOM 8231 C C . LEU E 1 200 ? -22.599 -6.377 38.518 1.00 59.84 229 LEU E C 1
ATOM 8232 O O . LEU E 1 200 ? -22.874 -5.728 39.510 1.00 62.68 229 LEU E O 1
ATOM 8237 N N . LYS E 1 201 ? -21.744 -5.966 37.589 1.00 64.40 230 LYS E N 1
ATOM 8238 C CA . LYS E 1 201 ? -21.066 -4.674 37.661 1.00 71.48 230 LYS E CA 1
ATOM 8239 C C . LYS E 1 201 ? -22.098 -3.547 37.612 1.00 74.75 230 LYS E C 1
ATOM 8240 O O . LYS E 1 201 ? -22.168 -2.719 38.517 1.00 74.50 230 LYS E O 1
ATOM 8246 N N . GLN E 1 202 ? -22.921 -3.561 36.564 1.00 79.89 231 GLN E N 1
ATOM 8247 C CA . GLN E 1 202 ? -23.971 -2.558 36.327 1.00 84.53 231 GLN E CA 1
ATOM 8248 C C . GLN E 1 202 ? -24.934 -2.408 37.517 1.00 86.69 231 GLN E C 1
ATOM 8249 O O . GLN E 1 202 ? -25.396 -1.310 37.809 1.00 85.69 231 GLN E O 1
ATOM 8255 N N . ALA E 1 203 ? -25.224 -3.512 38.208 1.00 90.41 232 ALA E N 1
ATOM 8256 C CA . ALA E 1 203 ? -26.169 -3.506 39.332 1.00 93.50 232 ALA E CA 1
ATOM 8257 C C . ALA E 1 203 ? -25.590 -2.891 40.602 1.00 98.30 232 ALA E C 1
ATOM 8258 O O . ALA E 1 203 ? -26.335 -2.330 41.402 1.00 102.67 232 ALA E O 1
ATOM 8260 N N . THR E 1 204 ? -24.280 -3.028 40.813 1.00 100.70 233 THR E N 1
ATOM 8261 C CA . THR E 1 204 ? -23.628 -2.420 41.981 1.00 101.71 233 THR E CA 1
ATOM 8262 C C . THR E 1 204 ? -23.348 -0.943 41.774 1.00 100.99 233 THR E C 1
ATOM 8263 O O . THR E 1 204 ? -23.077 -0.242 42.739 1.00 95.77 233 THR E O 1
ATOM 8267 N N . GLN E 1 205 ? -23.396 -0.485 40.523 1.00 102.79 234 GLN E N 1
ATOM 8268 C CA . GLN E 1 205 ? -23.281 0.940 40.208 1.00 111.33 234 GLN E CA 1
ATOM 8269 C C . GLN E 1 205 ? -24.532 1.735 40.627 1.00 114.97 234 GLN E C 1
ATOM 8270 O O . GLN E 1 205 ? -24.440 2.914 40.984 1.00 116.21 234 GLN E O 1
ATOM 8276 N N . ASP E 1 206 ? -25.690 1.079 40.584 1.00 117.18 235 ASP E N 1
ATOM 8277 C CA . ASP E 1 206 ? -26.969 1.712 40.930 1.00 118.19 235 ASP E CA 1
ATOM 8278 C C . ASP E 1 206 ? -27.179 1.780 42.445 1.00 117.93 235 ASP E C 1
ATOM 8279 O O . ASP E 1 206 ? -26.734 0.907 43.194 1.00 109.09 235 ASP E O 1
ATOM 8284 N N . GLU F 1 2 ? -40.410 -41.082 58.200 1.00 83.99 31 GLU F N 1
ATOM 8285 C CA . GLU F 1 2 ? -39.708 -39.765 58.273 1.00 83.75 31 GLU F CA 1
ATOM 8286 C C . GLU F 1 2 ? -38.295 -39.908 58.818 1.00 79.95 31 GLU F C 1
ATOM 8287 O O . GLU F 1 2 ? -37.355 -39.308 58.290 1.00 77.74 31 GLU F O 1
ATOM 8293 N N . LEU F 1 3 ? -38.142 -40.731 59.846 1.00 79.14 32 LEU F N 1
ATOM 8294 C CA . LEU F 1 3 ? -36.842 -40.926 60.478 1.00 80.37 32 LEU F CA 1
ATOM 8295 C C . LEU F 1 3 ? -35.879 -41.668 59.537 1.00 74.76 32 LEU F C 1
ATOM 8296 O O . LEU F 1 3 ? -34.690 -41.330 59.436 1.00 71.84 32 LEU F O 1
ATOM 8301 N N . ILE F 1 4 ? -36.396 -42.688 58.863 1.00 70.72 33 ILE F N 1
ATOM 8302 C CA . ILE F 1 4 ? -35.588 -43.483 57.948 1.00 66.57 33 ILE F CA 1
ATOM 8303 C C . ILE F 1 4 ? -35.150 -42.636 56.763 1.00 61.80 33 ILE F C 1
ATOM 8304 O O . ILE F 1 4 ? -33.988 -42.674 56.358 1.00 59.91 33 ILE F O 1
ATOM 8309 N N . LEU F 1 5 ? -36.083 -41.848 56.241 1.00 58.20 34 LEU F N 1
ATOM 8310 C CA . LEU F 1 5 ? -35.783 -40.907 55.179 1.00 56.55 34 LEU F CA 1
ATOM 8311 C C . LEU F 1 5 ? -34.667 -39.952 55.562 1.00 56.72 34 LEU F C 1
ATOM 8312 O O . LEU F 1 5 ? -33.755 -39.731 54.771 1.00 54.90 34 LEU F O 1
ATOM 8317 N N . ASN F 1 6 ? -34.727 -39.386 56.764 1.00 58.71 35 ASN F N 1
ATOM 8318 C CA . ASN F 1 6 ? -33.701 -38.428 57.193 1.00 59.14 35 ASN F CA 1
ATOM 8319 C C . ASN F 1 6 ? -32.339 -39.085 57.240 1.00 57.03 35 ASN F C 1
ATOM 8320 O O . ASN F 1 6 ? -31.363 -38.534 56.743 1.00 55.32 35 ASN F O 1
ATOM 8325 N N . GLU F 1 7 ? -32.281 -40.279 57.812 1.00 57.94 36 GLU F N 1
ATOM 8326 C CA . GLU F 1 7 ? -31.032 -41.022 57.839 1.00 58.53 36 GLU F CA 1
ATOM 8327 C C . GLU F 1 7 ? -30.554 -41.405 56.450 1.00 57.09 36 GLU F C 1
ATOM 8328 O O . GLU F 1 7 ? -29.354 -41.345 56.172 1.00 57.49 36 GLU F O 1
ATOM 8334 N N . ALA F 1 8 ? -31.483 -41.805 55.582 1.00 55.59 37 ALA F N 1
ATOM 8335 C CA . ALA F 1 8 ? -31.126 -42.191 54.228 1.00 53.05 37 ALA F CA 1
ATOM 8336 C C . ALA F 1 8 ? -30.540 -40.987 53.525 1.00 49.62 37 ALA F C 1
ATOM 8337 O O . ALA F 1 8 ? -29.513 -41.093 52.854 1.00 48.64 37 ALA F O 1
ATOM 8339 N N . GLU F 1 9 ? -31.196 -39.851 53.699 1.00 50.36 38 GLU F N 1
ATOM 8340 C CA . GLU F 1 9 ? -30.735 -38.578 53.153 1.00 52.74 38 GLU F CA 1
ATOM 8341 C C . GLU F 1 9 ? -29.291 -38.296 53.552 1.00 53.74 38 GLU F C 1
ATOM 8342 O O . GLU F 1 9 ? -28.480 -37.964 52.704 1.00 50.52 38 GLU F O 1
ATOM 8348 N N . LYS F 1 10 ? -28.966 -38.460 54.834 1.00 56.75 39 LYS F N 1
ATOM 8349 C CA . LYS F 1 10 ? -27.602 -38.206 55.307 1.00 60.66 39 LYS F CA 1
ATOM 8350 C C . LYS F 1 10 ? -26.593 -39.137 54.654 1.00 58.05 39 LYS F C 1
ATOM 8351 O O . LYS F 1 10 ? -25.540 -38.701 54.205 1.00 56.16 39 LYS F O 1
ATOM 8357 N N . VAL F 1 11 ? -26.907 -40.424 54.628 1.00 55.50 40 VAL F N 1
ATOM 8358 C CA . VAL F 1 11 ? -25.985 -41.390 54.065 1.00 53.59 40 VAL F CA 1
ATOM 8359 C C . VAL F 1 11 ? -25.798 -41.144 52.572 1.00 50.80 40 VAL F C 1
ATOM 8360 O O . VAL F 1 11 ? -24.673 -41.175 52.082 1.00 48.98 40 VAL F O 1
ATOM 8364 N N . PHE F 1 12 ? -26.884 -40.905 51.844 1.00 49.88 41 PHE F N 1
ATOM 8365 C CA . PHE F 1 12 ? -26.756 -40.604 50.406 1.00 48.83 41 PHE F CA 1
ATOM 8366 C C . PHE F 1 12 ? -25.932 -39.352 50.195 1.00 47.81 41 PHE F C 1
ATOM 8367 O O . PHE F 1 12 ? -25.105 -39.289 49.294 1.00 47.30 41 PHE F O 1
ATOM 8375 N N . ALA F 1 13 ? -26.158 -38.349 51.026 1.00 49.57 42 ALA F N 1
ATOM 8376 C CA . ALA F 1 13 ? -25.397 -37.094 50.917 1.00 51.96 42 ALA F CA 1
ATOM 8377 C C . ALA F 1 13 ? -23.896 -37.302 51.112 1.00 52.98 42 ALA F C 1
ATOM 8378 O O . ALA F 1 13 ? -23.112 -36.669 50.435 1.00 50.54 42 ALA F O 1
ATOM 8380 N N . MET F 1 14 ? -23.514 -38.195 52.023 1.00 55.40 43 MET F N 1
ATOM 8381 C CA . MET F 1 14 ? -22.099 -38.467 52.319 1.00 59.87 43 MET F CA 1
ATOM 8382 C C . MET F 1 14 ? -21.441 -39.398 51.312 1.00 59.07 43 MET F C 1
ATOM 8383 O O . MET F 1 14 ? -20.274 -39.208 50.987 1.00 58.79 43 MET F O 1
ATOM 8388 N N . HIS F 1 15 ? -22.160 -40.423 50.851 1.00 56.82 44 HIS F N 1
ATOM 8389 C CA . HIS F 1 15 ? -21.538 -41.498 50.088 1.00 55.88 44 HIS F CA 1
ATOM 8390 C C . HIS F 1 15 ? -22.033 -41.631 48.663 1.00 53.39 44 HIS F C 1
ATOM 8391 O O . HIS F 1 15 ? -21.496 -42.427 47.895 1.00 54.48 44 HIS F O 1
ATOM 8398 N N . GLY F 1 16 ? -23.054 -40.874 48.295 1.00 49.65 45 GLY F N 1
ATOM 8399 C CA . GLY F 1 16 ? -23.700 -41.064 47.006 1.00 48.01 45 GLY F CA 1
ATOM 8400 C C . GLY F 1 16 ? -24.588 -42.296 46.975 1.00 47.45 45 GLY F C 1
ATOM 8401 O O . GLY F 1 16 ? -24.610 -43.092 47.918 1.00 45.58 45 GLY F O 1
ATOM 8402 N N . PHE F 1 17 ? -25.272 -42.475 45.851 1.00 46.36 46 PHE F N 1
ATOM 8403 C CA . PHE F 1 17 ? -26.181 -43.593 45.686 1.00 46.63 46 PHE F CA 1
ATOM 8404 C C . PHE F 1 17 ? -25.459 -44.933 45.757 1.00 48.39 46 PHE F C 1
ATOM 8405 O O . PHE F 1 17 ? -25.865 -45.814 46.501 1.00 52.58 46 PHE F O 1
ATOM 8413 N N . LEU F 1 18 ? -24.401 -45.095 44.975 1.00 49.41 47 LEU F N 1
ATOM 8414 C CA . LEU F 1 18 ? -23.653 -46.373 44.922 1.00 52.55 47 LEU F CA 1
ATOM 8415 C C . LEU F 1 18 ? -22.996 -46.760 46.233 1.00 53.30 47 LEU F C 1
ATOM 8416 O O . LEU F 1 18 ? -23.108 -47.899 46.659 1.00 57.05 47 LEU F O 1
ATOM 8421 N N . GLY F 1 19 ? -22.323 -45.805 46.873 1.00 53.01 48 GLY F N 1
ATOM 8422 C CA . GLY F 1 19 ? -21.598 -46.062 48.116 1.00 52.70 48 GLY F CA 1
ATOM 8423 C C . GLY F 1 19 ? -22.493 -46.254 49.322 1.00 54.65 48 GLY F C 1
ATOM 8424 O O . GLY F 1 19 ? -22.093 -46.870 50.297 1.00 56.62 48 GLY F O 1
ATOM 8425 N N . ALA F 1 20 ? -23.713 -45.725 49.262 1.00 54.71 49 ALA F N 1
ATOM 8426 C CA . ALA F 1 20 ? -24.679 -45.916 50.335 1.00 56.17 49 ALA F CA 1
ATOM 8427 C C . ALA F 1 20 ? -25.160 -47.353 50.364 1.00 59.89 49 ALA F C 1
ATOM 8428 O O . ALA F 1 20 ? -25.380 -47.954 49.318 1.00 59.44 49 ALA F O 1
ATOM 8430 N N . THR F 1 21 ? -25.316 -47.889 51.567 1.00 63.78 50 THR F N 1
ATOM 8431 C CA . THR F 1 21 ? -25.832 -49.233 51.765 1.00 66.98 50 THR F CA 1
ATOM 8432 C C . THR F 1 21 ? -27.053 -49.148 52.650 1.00 67.72 50 THR F C 1
ATOM 8433 O O . THR F 1 21 ? -27.125 -48.317 53.565 1.00 66.85 50 THR F O 1
ATOM 8437 N N . LEU F 1 22 ? -28.015 -50.018 52.386 1.00 68.37 51 LEU F N 1
ATOM 8438 C CA . LEU F 1 22 ? -29.154 -50.141 53.271 1.00 71.29 51 LEU F CA 1
ATOM 8439 C C . LEU F 1 22 ? -28.726 -50.593 54.671 1.00 73.64 51 LEU F C 1
ATOM 8440 O O . LEU F 1 22 ? -29.391 -50.244 55.640 1.00 72.29 51 LEU F O 1
ATOM 8445 N N . LYS F 1 23 ? -27.641 -51.373 54.763 1.00 78.60 52 LYS F N 1
ATOM 8446 C CA . LYS F 1 23 ? -27.045 -51.761 56.061 1.00 84.75 52 LYS F CA 1
ATOM 8447 C C . LYS F 1 23 ? -26.838 -50.546 56.942 1.00 81.20 52 LYS F C 1
ATOM 8448 O O . LYS F 1 23 ? -27.372 -50.458 58.042 1.00 80.16 52 LYS F O 1
ATOM 8454 N N . GLN F 1 24 ? -26.046 -49.614 56.421 1.00 77.35 53 GLN F N 1
ATOM 8455 C CA . GLN F 1 24 ? -25.674 -48.419 57.145 1.00 77.52 53 GLN F CA 1
ATOM 8456 C C . GLN F 1 24 ? -26.916 -47.630 57.542 1.00 73.20 53 GLN F C 1
ATOM 8457 O O . GLN F 1 24 ? -27.040 -47.192 58.694 1.00 73.68 53 GLN F O 1
ATOM 8463 N N . ILE F 1 25 ? -27.849 -47.473 56.602 1.00 66.80 54 ILE F N 1
ATOM 8464 C CA . ILE F 1 25 ? -29.051 -46.680 56.864 1.00 64.63 54 ILE F CA 1
ATOM 8465 C C . ILE F 1 25 ? -29.916 -47.339 57.935 1.00 66.37 54 ILE F C 1
ATOM 8466 O O . ILE F 1 25 ? -30.499 -46.656 58.785 1.00 66.03 54 ILE F O 1
ATOM 8471 N N . ALA F 1 26 ? -29.992 -48.663 57.892 1.00 68.94 55 ALA F N 1
ATOM 8472 C CA . ALA F 1 26 ? -30.712 -49.413 58.914 1.00 74.64 55 ALA F CA 1
ATOM 8473 C C . ALA F 1 26 ? -30.056 -49.246 60.294 1.00 81.17 55 ALA F C 1
ATOM 8474 O O . ALA F 1 26 ? -30.744 -48.944 61.270 1.00 83.39 55 ALA F O 1
ATOM 8476 N N . GLN F 1 27 ? -28.742 -49.459 60.368 1.00 84.21 56 GLN F N 1
ATOM 8477 C CA . GLN F 1 27 ? -27.985 -49.231 61.605 1.00 89.94 56 GLN F CA 1
ATOM 8478 C C . GLN F 1 27 ? -28.268 -47.851 62.177 1.00 87.73 56 GLN F C 1
ATOM 8479 O O . GLN F 1 27 ? -28.712 -47.724 63.315 1.00 89.23 56 GLN F O 1
ATOM 8485 N N . ASN F 1 28 ? -28.040 -46.823 61.367 1.00 82.98 57 ASN F N 1
ATOM 8486 C CA . ASN F 1 28 ? -28.214 -45.446 61.826 1.00 82.30 57 ASN F CA 1
ATOM 8487 C C . ASN F 1 28 ? -29.646 -45.165 62.275 1.00 83.07 57 ASN F C 1
ATOM 8488 O O . ASN F 1 28 ? -29.857 -44.388 63.203 1.00 86.02 57 ASN F O 1
ATOM 8493 N N . SER F 1 29 ? -30.621 -45.818 61.641 1.00 79.87 58 SER F N 1
ATOM 8494 C CA . SER F 1 29 ? -32.034 -45.643 61.997 1.00 78.71 58 SER F CA 1
ATOM 8495 C C . SER F 1 29 ? -32.518 -46.539 63.140 1.00 80.35 58 SER F C 1
ATOM 8496 O O . SER F 1 29 ? -33.659 -46.406 63.578 1.00 79.89 58 SER F O 1
ATOM 8499 N N . ASN F 1 30 ? -31.668 -47.455 63.597 1.00 82.73 59 ASN F N 1
ATOM 8500 C CA . ASN F 1 30 ? -32.034 -48.435 64.626 1.00 88.10 59 ASN F CA 1
ATOM 8501 C C . ASN F 1 30 ? -33.218 -49.339 64.213 1.00 86.86 59 ASN F C 1
ATOM 8502 O O . ASN F 1 30 ? -34.105 -49.655 65.012 1.00 86.95 59 ASN F O 1
ATOM 8507 N N . VAL F 1 31 ? -33.218 -49.752 62.949 1.00 84.05 60 VAL F N 1
ATOM 8508 C CA . VAL F 1 31 ? -34.195 -50.718 62.449 1.00 82.20 60 VAL F CA 1
ATOM 8509 C C . VAL F 1 31 ? -33.458 -51.731 61.586 1.00 80.16 60 VAL F C 1
ATOM 8510 O O . VAL F 1 31 ? -32.260 -51.588 61.345 1.00 78.46 60 VAL F O 1
ATOM 8514 N N . THR F 1 32 ? -34.173 -52.747 61.120 1.00 78.36 61 THR F N 1
ATOM 8515 C CA . THR F 1 32 ? -33.587 -53.743 60.236 1.00 77.16 61 THR F CA 1
ATOM 8516 C C . THR F 1 32 ? -33.636 -53.275 58.779 1.00 73.92 61 THR F C 1
ATOM 8517 O O . THR F 1 32 ? -34.472 -52.455 58.408 1.00 70.56 61 THR F O 1
ATOM 8521 N N . GLN F 1 33 ? -32.751 -53.833 57.957 1.00 73.84 62 GLN F N 1
ATOM 8522 C CA . GLN F 1 33 ? -32.852 -53.697 56.503 1.00 72.82 62 GLN F CA 1
ATOM 8523 C C . GLN F 1 33 ? -34.222 -54.127 55.960 1.00 70.84 62 GLN F C 1
ATOM 8524 O O . GLN F 1 33 ? -34.789 -53.466 55.098 1.00 70.99 62 GLN F O 1
ATOM 8530 N N . ALA F 1 34 ? -34.729 -55.248 56.455 1.00 70.98 63 ALA F N 1
ATOM 8531 C CA . ALA F 1 34 ? -36.021 -55.755 56.017 1.00 70.62 63 ALA F CA 1
ATOM 8532 C C . ALA F 1 34 ? -37.124 -54.705 56.169 1.00 68.86 63 ALA F C 1
ATOM 8533 O O . ALA F 1 34 ? -38.001 -54.598 55.314 1.00 68.26 63 ALA F O 1
ATOM 8535 N N . LEU F 1 35 ? -37.103 -53.953 57.266 1.00 68.44 64 LEU F N 1
ATOM 8536 C CA . LEU F 1 35 ? -38.126 -52.944 57.485 1.00 67.17 64 LEU F CA 1
ATOM 8537 C C . LEU F 1 35 ? -37.994 -51.808 56.473 1.00 63.04 64 LEU F C 1
ATOM 8538 O O . LEU F 1 35 ? -38.985 -51.310 55.966 1.00 61.62 64 LEU F O 1
ATOM 8543 N N . ILE F 1 36 ? -36.775 -51.419 56.166 1.00 60.58 65 ILE F N 1
ATOM 8544 C CA . ILE F 1 36 ? -36.579 -50.378 55.181 1.00 58.40 65 ILE F CA 1
ATOM 8545 C C . ILE F 1 36 ? -37.113 -50.833 53.831 1.00 55.96 65 ILE F C 1
ATOM 8546 O O . ILE F 1 36 ? -37.842 -50.104 53.155 1.00 55.92 65 ILE F O 1
ATOM 8551 N N . THR F 1 37 ? -36.713 -52.032 53.445 1.00 55.35 66 THR F N 1
ATOM 8552 C CA . THR F 1 37 ? -37.194 -52.678 52.243 1.00 55.09 66 THR F CA 1
ATOM 8553 C C . THR F 1 37 ? -38.726 -52.753 52.227 1.00 53.81 66 THR F C 1
ATOM 8554 O O . THR F 1 37 ? -39.354 -52.457 51.219 1.00 53.21 66 THR F O 1
ATOM 8558 N N . TYR F 1 38 ? -39.322 -53.118 53.348 1.00 53.91 67 TYR F N 1
ATOM 8559 C CA . TYR F 1 38 ? -40.776 -53.153 53.441 1.00 54.10 67 TYR F CA 1
ATOM 8560 C C . TYR F 1 38 ? -41.414 -51.823 53.018 1.00 53.79 67 TYR F C 1
ATOM 8561 O O . TYR F 1 38 ? -42.375 -51.816 52.252 1.00 54.36 67 TYR F O 1
ATOM 8570 N N . TYR F 1 39 ? -40.889 -50.718 53.528 1.00 54.15 68 TYR F N 1
ATOM 8571 C CA . TYR F 1 39 ? -41.487 -49.404 53.286 1.00 54.13 68 TYR F CA 1
ATOM 8572 C C . TYR F 1 39 ? -41.062 -48.773 51.954 1.00 52.81 68 TYR F C 1
ATOM 8573 O O . TYR F 1 39 ? -41.869 -48.113 51.333 1.00 52.70 68 TYR F O 1
ATOM 8582 N N . TYR F 1 40 ? -39.840 -49.022 51.492 1.00 52.60 69 TYR F N 1
ATOM 8583 C CA . TYR F 1 40 ? -39.297 -48.284 50.351 1.00 52.81 69 TYR F CA 1
ATOM 8584 C C . TYR F 1 40 ? -38.878 -49.112 49.150 1.00 53.08 69 TYR F C 1
ATOM 8585 O O . TYR F 1 40 ? -38.571 -48.552 48.100 1.00 51.63 69 TYR F O 1
ATOM 8594 N N . GLY F 1 41 ? -38.921 -50.430 49.265 1.00 56.16 70 GLY F N 1
ATOM 8595 C CA . GLY F 1 41 ? -38.599 -51.298 48.126 1.00 57.99 70 GLY F CA 1
ATOM 8596 C C . GLY F 1 41 ? -37.112 -51.371 47.885 1.00 57.81 70 GLY F C 1
ATOM 8597 O O . GLY F 1 41 ? -36.409 -52.086 48.578 1.00 69.42 70 GLY F O 1
ATOM 8598 N N . THR F 1 42 ? -36.616 -50.629 46.917 1.00 53.61 71 THR F N 1
ATOM 8599 C CA . THR F 1 42 ? -35.215 -50.719 46.550 1.00 51.04 71 THR F CA 1
ATOM 8600 C C . THR F 1 42 ? -34.474 -49.501 47.032 1.00 48.75 71 THR F C 1
ATOM 8601 O O . THR F 1 42 ? -35.071 -48.487 47.370 1.00 48.14 71 THR F O 1
ATOM 8605 N N . LYS F 1 43 ? -33.160 -49.607 47.073 1.00 47.99 72 LYS F N 1
ATOM 8606 C CA . LYS F 1 43 ? -32.336 -48.470 47.392 1.00 46.64 72 LYS F CA 1
ATOM 8607 C C . LYS F 1 43 ? -32.668 -47.320 46.437 1.00 46.19 72 LYS F C 1
ATOM 8608 O O . LYS F 1 43 ? -32.740 -46.169 46.855 1.00 43.54 72 LYS F O 1
ATOM 8614 N N . GLN F 1 44 ? -32.855 -47.642 45.161 1.00 47.50 73 GLN F N 1
ATOM 8615 C CA . GLN F 1 44 ? -33.187 -46.651 44.172 1.00 48.22 73 GLN F CA 1
ATOM 8616 C C . GLN F 1 44 ? -34.482 -45.938 44.533 1.00 48.06 73 GLN F C 1
ATOM 8617 O O . GLN F 1 44 ? -34.574 -44.728 44.431 1.00 44.83 73 GLN F O 1
ATOM 8623 N N . ASN F 1 45 ? -35.493 -46.677 44.945 1.00 50.36 74 ASN F N 1
ATOM 8624 C CA . ASN F 1 45 ? -36.736 -46.042 45.299 1.00 52.61 74 ASN F CA 1
ATOM 8625 C C . ASN F 1 45 ? -36.622 -45.197 46.589 1.00 50.31 74 ASN F C 1
ATOM 8626 O O . ASN F 1 45 ? -37.313 -44.197 46.730 1.00 47.22 74 ASN F O 1
ATOM 8631 N N . LEU F 1 46 ? -35.761 -45.611 47.508 1.00 48.76 75 LEU F N 1
ATOM 8632 C CA . LEU F 1 46 ? -35.518 -44.869 48.733 1.00 50.77 75 LEU F CA 1
ATOM 8633 C C . LEU F 1 46 ? -34.892 -43.517 48.387 1.00 49.05 75 LEU F C 1
ATOM 8634 O O . LEU F 1 46 ? -35.269 -42.485 48.939 1.00 47.96 75 LEU F O 1
ATOM 8639 N N . PHE F 1 47 ? -33.937 -43.563 47.465 1.00 45.10 76 PHE F N 1
ATOM 8640 C CA . PHE F 1 47 ? -33.268 -42.387 46.948 1.00 43.71 76 PHE F CA 1
ATOM 8641 C C . PHE F 1 47 ? -34.280 -41.439 46.332 1.00 43.72 76 PHE F C 1
ATOM 8642 O O . PHE F 1 47 ? -34.246 -40.235 46.570 1.00 44.74 76 PHE F O 1
ATOM 8650 N N . MET F 1 48 ? -35.181 -41.981 45.533 1.00 43.95 77 MET F N 1
ATOM 8651 C CA . MET F 1 48 ? -36.218 -41.181 44.892 1.00 45.49 77 MET F CA 1
ATOM 8652 C C . MET F 1 48 ? -37.153 -40.565 45.906 1.00 46.09 77 MET F C 1
ATOM 8653 O O . MET F 1 48 ? -37.573 -39.434 45.727 1.00 46.07 77 MET F O 1
ATOM 8658 N N . GLU F 1 49 ? -37.487 -41.304 46.958 1.00 47.70 78 GLU F N 1
ATOM 8659 C CA . GLU F 1 49 ? -38.352 -40.761 48.002 1.00 49.17 78 GLU F CA 1
ATOM 8660 C C . GLU F 1 49 ? -37.700 -39.598 48.733 1.00 47.46 78 GLU F C 1
ATOM 8661 O O . GLU F 1 49 ? -38.366 -38.648 49.081 1.00 47.14 78 GLU F O 1
ATOM 8667 N N . VAL F 1 50 ? -36.396 -39.682 48.963 1.00 46.94 79 VAL F N 1
ATOM 8668 C CA . VAL F 1 50 ? -35.665 -38.586 49.579 1.00 45.79 79 VAL F CA 1
ATOM 8669 C C . VAL F 1 50 ? -35.771 -37.344 48.686 1.00 45.21 79 VAL F C 1
ATOM 8670 O O . VAL F 1 50 ? -36.064 -36.265 49.167 1.00 44.90 79 VAL F O 1
ATOM 8674 N N . TYR F 1 51 ? -35.574 -37.516 47.382 1.00 43.30 80 TYR F N 1
ATOM 8675 C CA . TYR F 1 51 ? -35.714 -36.409 46.443 1.00 42.59 80 TYR F CA 1
ATOM 8676 C C . TYR F 1 51 ? -37.159 -35.915 46.312 1.00 46.04 80 TYR F C 1
ATOM 8677 O O . TYR F 1 51 ? -37.390 -34.712 46.253 1.00 45.95 80 TYR F O 1
ATOM 8686 N N . ARG F 1 52 ? -38.118 -36.831 46.239 1.00 49.49 81 ARG F N 1
ATOM 8687 C CA . ARG F 1 52 ? -39.541 -36.455 46.181 1.00 52.58 81 ARG F CA 1
ATOM 8688 C C . ARG F 1 52 ? -39.938 -35.572 47.338 1.00 50.94 81 ARG F C 1
ATOM 8689 O O . ARG F 1 52 ? -40.615 -34.581 47.139 1.00 51.22 81 ARG F O 1
ATOM 8697 N N . ARG F 1 53 ? -39.514 -35.935 48.539 1.00 49.25 82 ARG F N 1
ATOM 8698 C CA . ARG F 1 53 ? -39.854 -35.157 49.715 1.00 51.95 82 ARG F CA 1
ATOM 8699 C C . ARG F 1 53 ? -39.217 -33.759 49.624 1.00 53.25 82 ARG F C 1
ATOM 8700 O O . ARG F 1 53 ? -39.902 -32.755 49.778 1.00 55.10 82 ARG F O 1
ATOM 8708 N N . GLY F 1 54 ? -37.925 -33.707 49.332 1.00 51.99 83 GLY F N 1
ATOM 8709 C CA . GLY F 1 54 ? -37.219 -32.445 49.253 1.00 53.35 83 GLY F CA 1
ATOM 8710 C C . GLY F 1 54 ? -37.759 -31.507 48.184 1.00 53.17 83 GLY F C 1
ATOM 8711 O O . GLY F 1 54 ? -37.994 -30.340 48.449 1.00 52.58 83 GLY F O 1
ATOM 8712 N N . LEU F 1 55 ? -37.973 -32.019 46.978 1.00 54.27 84 LEU F N 1
ATOM 8713 C CA . LEU F 1 55 ? -38.390 -31.174 45.850 1.00 54.48 84 LEU F CA 1
ATOM 8714 C C . LEU F 1 55 ? -39.863 -30.811 45.849 1.00 58.96 84 LEU F C 1
ATOM 8715 O O . LEU F 1 55 ? -40.293 -29.902 45.124 1.00 62.31 84 LEU F O 1
ATOM 8720 N N . SER F 1 56 ? -40.646 -31.538 46.626 1.00 64.67 85 SER F N 1
ATOM 8721 C CA . SER F 1 56 ? -42.074 -31.294 46.689 1.00 68.66 85 SER F CA 1
ATOM 8722 C C . SER F 1 56 ? -42.310 -29.956 47.385 1.00 69.02 85 SER F C 1
ATOM 8723 O O . SER F 1 56 ? -43.071 -29.123 46.895 1.00 67.81 85 SER F O 1
ATOM 8726 N N . ASP F 1 57 ? -41.628 -29.750 48.505 1.00 71.69 86 ASP F N 1
ATOM 8727 C CA . ASP F 1 57 ? -41.718 -28.487 49.243 1.00 76.14 86 ASP F CA 1
ATOM 8728 C C . ASP F 1 57 ? -41.123 -27.326 48.442 1.00 69.39 86 ASP F C 1
ATOM 8729 O O . ASP F 1 57 ? -41.652 -26.220 48.447 1.00 68.55 86 ASP F O 1
ATOM 8734 N N . ILE F 1 58 ? -40.017 -27.588 47.759 1.00 60.50 87 ILE F N 1
ATOM 8735 C CA . ILE F 1 58 ? -39.336 -26.564 46.985 1.00 57.25 87 ILE F CA 1
ATOM 8736 C C . ILE F 1 58 ? -40.218 -26.086 45.848 1.00 55.86 87 ILE F C 1
ATOM 8737 O O . ILE F 1 58 ? -40.419 -24.884 45.681 1.00 59.66 87 ILE F O 1
ATOM 8742 N N . ASP F 1 59 ? -40.799 -27.021 45.112 1.00 55.79 88 ASP F N 1
ATOM 8743 C CA . ASP F 1 59 ? -41.678 -26.668 43.981 1.00 57.52 88 ASP F CA 1
ATOM 8744 C C . ASP F 1 59 ? -42.976 -26.029 44.425 1.00 57.08 88 ASP F C 1
ATOM 8745 O O . ASP F 1 59 ? -43.496 -25.163 43.734 1.00 57.65 88 ASP F O 1
ATOM 8750 N N . LYS F 1 60 ? -43.486 -26.440 45.576 1.00 57.92 89 LYS F N 1
ATOM 8751 C CA . LYS F 1 60 ? -44.670 -25.816 46.132 1.00 62.30 89 LYS F CA 1
ATOM 8752 C C . LYS F 1 60 ? -44.389 -24.330 46.423 1.00 63.66 89 LYS F C 1
ATOM 8753 O O . LYS F 1 60 ? -45.196 -23.468 46.090 1.00 63.31 89 LYS F O 1
ATOM 8759 N N . LYS F 1 61 ? -43.228 -24.037 47.010 1.00 62.31 90 LYS F N 1
ATOM 8760 C CA . LYS F 1 61 ? -42.835 -22.652 47.260 1.00 63.05 90 LYS F CA 1
ATOM 8761 C C . LYS F 1 61 ? -42.597 -21.854 45.985 1.00 59.14 90 LYS F C 1
ATOM 8762 O O . LYS F 1 61 ? -42.995 -20.690 45.888 1.00 58.95 90 LYS F O 1
ATOM 8768 N N . ARG F 1 62 ? -41.993 -22.480 44.989 1.00 56.72 91 ARG F N 1
ATOM 8769 C CA . ARG F 1 62 ? -41.851 -21.825 43.688 1.00 56.66 91 ARG F CA 1
ATOM 8770 C C . ARG F 1 62 ? -43.203 -21.414 43.131 1.00 57.90 91 ARG F C 1
ATOM 8771 O O . ARG F 1 62 ? -43.349 -20.326 42.574 1.00 59.80 91 ARG F O 1
ATOM 8779 N N . GLN F 1 63 ? -44.175 -22.308 43.253 1.00 58.21 92 GLN F N 1
ATOM 8780 C CA . GLN F 1 63 ? -45.498 -22.070 42.701 1.00 63.53 92 GLN F CA 1
ATOM 8781 C C . GLN F 1 63 ? -46.185 -20.934 43.442 1.00 64.27 92 GLN F C 1
ATOM 8782 O O . GLN F 1 63 ? -46.812 -20.099 42.820 1.00 64.60 92 GLN F O 1
ATOM 8788 N N . ASN F 1 64 ? -46.051 -20.906 44.766 1.00 65.19 93 ASN F N 1
ATOM 8789 C CA . ASN F 1 64 ? -46.621 -19.818 45.546 1.00 68.52 93 ASN F CA 1
ATOM 8790 C C . ASN F 1 64 ? -46.011 -18.476 45.181 1.00 68.38 93 ASN F C 1
ATOM 8791 O O . ASN F 1 64 ? -46.732 -17.504 45.037 1.00 71.57 93 ASN F O 1
ATOM 8796 N N . TYR F 1 65 ? -44.693 -18.425 45.017 1.00 66.78 94 TYR F N 1
ATOM 8797 C CA . TYR F 1 65 ? -44.026 -17.165 44.679 1.00 68.61 94 TYR F CA 1
ATOM 8798 C C . TYR F 1 65 ? -44.419 -16.699 43.286 1.00 69.85 94 TYR F C 1
ATOM 8799 O O . TYR F 1 65 ? -44.539 -15.496 43.043 1.00 71.04 94 TYR F O 1
ATOM 8808 N N . LEU F 1 66 ? -44.577 -17.648 42.368 1.00 69.44 95 LEU F N 1
ATOM 8809 C CA . LEU F 1 66 ? -44.996 -17.334 41.013 1.00 72.34 95 LEU F CA 1
ATOM 8810 C C . LEU F 1 66 ? -46.429 -16.807 41.006 1.00 73.18 95 LEU F C 1
ATOM 8811 O O . LEU F 1 66 ? -46.731 -15.860 40.287 1.00 72.19 95 LEU F O 1
ATOM 8816 N N . ASP F 1 67 ? -47.303 -17.419 41.799 1.00 76.34 96 ASP F N 1
ATOM 8817 C CA . ASP F 1 67 ? -48.684 -16.919 41.944 1.00 82.65 96 ASP F CA 1
ATOM 8818 C C . ASP F 1 67 ? -48.699 -15.494 42.487 1.00 81.73 96 ASP F C 1
ATOM 8819 O O . ASP F 1 67 ? -49.455 -14.658 41.999 1.00 85.09 96 ASP F O 1
ATOM 8824 N N . GLU F 1 68 ? -47.857 -15.221 43.482 1.00 79.51 97 GLU F N 1
ATOM 8825 C CA . GLU F 1 68 ? -47.721 -13.871 44.032 1.00 80.34 97 GLU F CA 1
ATOM 8826 C C . GLU F 1 68 ? -47.370 -12.891 42.911 1.00 79.21 97 GLU F C 1
ATOM 8827 O O . GLU F 1 68 ? -48.023 -11.851 42.756 1.00 81.09 97 GLU F O 1
ATOM 8833 N N . LEU F 1 69 ? -46.343 -13.229 42.136 1.00 73.68 98 LEU F N 1
ATOM 8834 C CA . LEU F 1 69 ? -45.937 -12.420 40.982 1.00 74.45 98 LEU F CA 1
ATOM 8835 C C . LEU F 1 69 ? -47.105 -12.062 40.076 1.00 78.14 98 LEU F C 1
ATOM 8836 O O . LEU F 1 69 ? -47.260 -10.908 39.687 1.00 80.59 98 LEU F O 1
ATOM 8841 N N . LYS F 1 70 ? -47.915 -13.060 39.737 1.00 80.20 99 LYS F N 1
ATOM 8842 C CA . LYS F 1 70 ? -49.026 -12.867 38.803 1.00 85.92 99 LYS F CA 1
ATOM 8843 C C . LYS F 1 70 ? -50.168 -12.045 39.373 1.00 86.71 99 LYS F C 1
ATOM 8844 O O . LYS F 1 70 ? -51.013 -11.596 38.622 1.00 91.09 99 LYS F O 1
ATOM 8850 N N . SER F 1 71 ? -50.191 -11.860 40.690 1.00 86.42 100 SER F N 1
ATOM 8851 C CA . SER F 1 71 ? -51.195 -11.023 41.335 1.00 90.39 100 SER F CA 1
ATOM 8852 C C . SER F 1 71 ? -50.736 -9.566 41.502 1.00 91.91 100 SER F C 1
ATOM 8853 O O . SER F 1 71 ? -51.513 -8.733 41.952 1.00 95.36 100 SER F O 1
ATOM 8856 N N . ARG F 1 72 ? -49.486 -9.259 41.163 1.00 89.60 101 ARG F N 1
ATOM 8857 C CA . ARG F 1 72 ? -48.981 -7.894 41.293 1.00 91.58 101 ARG F CA 1
ATOM 8858 C C . ARG F 1 72 ? -49.618 -6.969 40.261 1.00 96.29 101 ARG F C 1
ATOM 8859 O O . ARG F 1 72 ? -49.539 -7.241 39.068 1.00 96.39 101 ARG F O 1
ATOM 8867 N N . PRO F 1 73 ? -50.240 -5.863 40.709 1.00 100.56 102 PRO F N 1
ATOM 8868 C CA . PRO F 1 73 ? -50.840 -4.936 39.741 1.00 103.63 102 PRO F CA 1
ATOM 8869 C C . PRO F 1 73 ? -49.837 -4.438 38.701 1.00 100.97 102 PRO F C 1
ATOM 8870 O O . PRO F 1 73 ? -50.165 -4.340 37.528 1.00 98.53 102 PRO F O 1
ATOM 8874 N N . GLU F 1 74 ? -48.609 -4.178 39.134 1.00 99.78 103 GLU F N 1
ATOM 8875 C CA . GLU F 1 74 ? -47.578 -3.621 38.261 1.00 99.81 103 GLU F CA 1
ATOM 8876 C C . GLU F 1 74 ? -46.824 -4.655 37.398 1.00 95.81 103 GLU F C 1
ATOM 8877 O O . GLU F 1 74 ? -45.841 -4.310 36.735 1.00 93.88 103 GLU F O 1
ATOM 8883 N N . GLY F 1 75 ? -47.255 -5.913 37.423 1.00 92.49 104 GLY F N 1
ATOM 8884 C CA . GLY F 1 75 ? -46.633 -6.951 36.606 1.00 89.90 104 GLY F CA 1
ATOM 8885 C C . GLY F 1 75 ? -45.284 -7.412 37.144 1.00 85.69 104 GLY F C 1
ATOM 8886 O O . GLY F 1 75 ? -44.918 -7.125 38.284 1.00 84.18 104 GLY F O 1
ATOM 8887 N N . TYR F 1 76 ? -44.541 -8.121 36.304 1.00 82.36 105 TYR F N 1
ATOM 8888 C CA . TYR F 1 76 ? -43.264 -8.703 36.692 1.00 78.83 105 TYR F CA 1
ATOM 8889 C C . TYR F 1 76 ? -42.395 -8.932 35.469 1.00 76.81 105 TYR F C 1
ATOM 8890 O O . TYR F 1 76 ? -42.853 -8.756 34.342 1.00 79.17 105 TYR F O 1
ATOM 8899 N N . ASN F 1 77 ? -41.147 -9.336 35.692 1.00 71.74 106 ASN F N 1
ATOM 8900 C CA . ASN F 1 77 ? -40.197 -9.505 34.601 1.00 69.90 106 ASN F CA 1
ATOM 8901 C C . ASN F 1 77 ? -39.297 -10.716 34.809 1.00 67.13 106 ASN F C 1
ATOM 8902 O O . ASN F 1 77 ? -39.450 -11.458 35.780 1.00 65.03 106 ASN F O 1
ATOM 8907 N N . THR F 1 78 ? -38.349 -10.896 33.898 1.00 67.08 107 THR F N 1
ATOM 8908 C CA . THR F 1 78 ? -37.432 -12.026 33.929 1.00 64.29 107 THR F CA 1
ATOM 8909 C C . THR F 1 78 ? -36.707 -12.134 35.261 1.00 60.68 107 THR F C 1
ATOM 8910 O O . THR F 1 78 ? -36.641 -13.218 35.857 1.00 55.48 107 THR F O 1
ATOM 8914 N N . TYR F 1 79 ? -36.163 -11.010 35.718 1.00 60.38 108 TYR F N 1
ATOM 8915 C CA . TYR F 1 79 ? -35.466 -10.960 36.998 1.00 57.47 108 TYR F CA 1
ATOM 8916 C C . TYR F 1 79 ? -36.336 -11.602 38.078 1.00 55.51 108 TYR F C 1
ATOM 8917 O O . TYR F 1 79 ? -35.868 -12.459 38.819 1.00 55.40 108 TYR F O 1
ATOM 8926 N N . ASP F 1 80 ? -37.606 -11.214 38.137 1.00 58.20 109 ASP F N 1
ATOM 8927 C CA . ASP F 1 80 ? -38.513 -11.721 39.174 1.00 59.30 109 ASP F CA 1
ATOM 8928 C C . ASP F 1 80 ? -38.728 -13.231 39.083 1.00 57.19 109 ASP F C 1
ATOM 8929 O O . ASP F 1 80 ? -38.828 -13.912 40.099 1.00 55.71 109 ASP F O 1
ATOM 8934 N N . ILE F 1 81 ? -38.810 -13.741 37.859 1.00 56.88 110 ILE F N 1
ATOM 8935 C CA . ILE F 1 81 ? -39.068 -15.159 37.625 1.00 55.83 110 ILE F CA 1
ATOM 8936 C C . ILE F 1 81 ? -37.875 -15.974 38.115 1.00 52.22 110 ILE F C 1
ATOM 8937 O O . ILE F 1 81 ? -38.032 -16.973 38.797 1.00 48.27 110 ILE F O 1
ATOM 8942 N N . VAL F 1 82 ? -36.686 -15.535 37.727 1.00 51.39 111 VAL F N 1
ATOM 8943 C CA . VAL F 1 82 ? -35.461 -16.224 38.080 1.00 50.77 111 VAL F CA 1
ATOM 8944 C C . VAL F 1 82 ? -35.324 -16.277 39.585 1.00 50.67 111 VAL F C 1
ATOM 8945 O O . VAL F 1 82 ? -35.052 -17.335 40.149 1.00 48.14 111 VAL F O 1
ATOM 8949 N N . ARG F 1 83 ? -35.511 -15.136 40.229 1.00 51.45 112 ARG F N 1
ATOM 8950 C CA . ARG F 1 83 ? -35.452 -15.062 41.676 1.00 52.52 112 ARG F CA 1
ATOM 8951 C C . ARG F 1 83 ? -36.418 -16.052 42.303 1.00 51.53 112 ARG F C 1
ATOM 8952 O O . ARG F 1 83 ? -36.084 -16.770 43.241 1.00 52.47 112 ARG F O 1
ATOM 8960 N N . THR F 1 84 ? -37.627 -16.065 41.777 1.00 52.65 113 THR F N 1
ATOM 8961 C CA . THR F 1 84 ? -38.669 -16.974 42.223 1.00 54.51 113 THR F CA 1
ATOM 8962 C C . THR F 1 84 ? -38.238 -18.438 42.143 1.00 51.01 113 THR F C 1
ATOM 8963 O O . THR F 1 84 ? -38.530 -19.232 43.035 1.00 52.33 113 THR F O 1
ATOM 8967 N N . TYR F 1 85 ? -37.534 -18.792 41.078 1.00 48.98 114 TYR F N 1
ATOM 8968 C CA . TYR F 1 85 ? -37.056 -20.154 40.906 1.00 47.34 114 TYR F CA 1
ATOM 8969 C C . TYR F 1 85 ? -35.930 -20.491 41.880 1.00 45.40 114 TYR F C 1
ATOM 8970 O O . TYR F 1 85 ? -35.861 -21.609 42.398 1.00 43.56 114 TYR F O 1
ATOM 8979 N N . LEU F 1 86 ? -35.046 -19.528 42.118 1.00 45.08 115 LEU F N 1
ATOM 8980 C CA . LEU F 1 86 ? -33.857 -19.752 42.945 1.00 44.25 115 LEU F CA 1
ATOM 8981 C C . LEU F 1 86 ? -34.133 -19.746 44.444 1.00 44.98 115 LEU F C 1
ATOM 8982 O O . LEU F 1 86 ? -33.605 -20.572 45.185 1.00 44.27 115 LEU F O 1
ATOM 8987 N N . ARG F 1 87 ? -34.924 -18.791 44.901 1.00 47.17 116 ARG F N 1
ATOM 8988 C CA . ARG F 1 87 ? -35.088 -18.594 46.344 1.00 48.26 116 ARG F CA 1
ATOM 8989 C C . ARG F 1 87 ? -35.370 -19.829 47.189 1.00 47.37 116 ARG F C 1
ATOM 8990 O O . ARG F 1 87 ? -34.735 -20.022 48.214 1.00 47.27 116 ARG F O 1
ATOM 8998 N N . PRO F 1 88 ? -36.308 -20.688 46.767 1.00 48.45 117 PRO F N 1
ATOM 8999 C CA . PRO F 1 88 ? -36.614 -21.834 47.617 1.00 48.42 117 PRO F CA 1
ATOM 9000 C C . PRO F 1 88 ? -35.488 -22.867 47.745 1.00 46.73 117 PRO F C 1
ATOM 9001 O O . PRO F 1 88 ? -35.524 -23.673 48.664 1.00 47.91 117 PRO F O 1
ATOM 9005 N N . GLN F 1 89 ? -34.509 -22.852 46.850 1.00 44.14 118 GLN F N 1
ATOM 9006 C CA . GLN F 1 89 ? -33.333 -23.697 47.029 1.00 45.14 118 GLN F CA 1
ATOM 9007 C C . GLN F 1 89 ? -32.371 -23.186 48.071 1.00 45.35 118 GLN F C 1
ATOM 9008 O O . GLN F 1 89 ? -31.525 -23.943 48.556 1.00 47.24 118 GLN F O 1
ATOM 9014 N N . PHE F 1 90 ? -32.440 -21.891 48.372 1.00 47.31 119 PHE F N 1
ATOM 9015 C CA . PHE F 1 90 ? -31.462 -21.290 49.266 1.00 48.56 119 PHE F CA 1
ATOM 9016 C C . PHE F 1 90 ? -32.005 -20.765 50.578 1.00 53.91 119 PHE F C 1
ATOM 9017 O O . PHE F 1 90 ? -31.238 -20.564 51.519 1.00 56.21 119 PHE F O 1
ATOM 9025 N N . GLU F 1 91 ? -33.302 -20.509 50.648 1.00 61.61 120 GLU F N 1
ATOM 9026 C CA . GLU F 1 91 ? -33.924 -20.117 51.906 1.00 70.80 120 GLU F CA 1
ATOM 9027 C C . GLU F 1 91 ? -34.233 -21.363 52.710 1.00 73.76 120 GLU F C 1
ATOM 9028 O O . GLU F 1 91 ? -34.883 -22.260 52.223 1.00 71.89 120 GLU F O 1
ATOM 9034 N N . HIS F 1 92 ? -33.781 -21.413 53.951 1.00 86.60 121 HIS F N 1
ATOM 9035 C CA . HIS F 1 92 ? -33.943 -22.641 54.720 1.00 96.68 121 HIS F CA 1
ATOM 9036 C C . HIS F 1 92 ? -35.371 -22.835 55.289 1.00 102.59 121 HIS F C 1
ATOM 9037 O O . HIS F 1 92 ? -35.953 -23.907 55.117 1.00 108.70 121 HIS F O 1
ATOM 9044 N N . ARG F 1 93 ? -35.920 -21.821 55.972 1.00 101.83 122 ARG F N 1
ATOM 9045 C CA . ARG F 1 93 ? -37.155 -21.960 56.791 1.00 106.35 122 ARG F CA 1
ATOM 9046 C C . ARG F 1 93 ? -36.978 -22.982 57.936 1.00 109.47 122 ARG F C 1
ATOM 9047 O O . ARG F 1 93 ? -37.955 -23.455 58.505 1.00 106.35 122 ARG F O 1
ATOM 9049 N N . GLU F 1 94 ? -35.719 -23.267 58.286 1.00 112.92 123 GLU F N 1
ATOM 9050 C CA . GLU F 1 94 ? -35.352 -24.270 59.292 1.00 114.08 123 GLU F CA 1
ATOM 9051 C C . GLU F 1 94 ? -33.831 -24.249 59.501 1.00 109.09 123 GLU F C 1
ATOM 9052 O O . GLU F 1 94 ? -33.340 -23.904 60.580 1.00 101.05 123 GLU F O 1
ATOM 9054 N N . GLN F 1 97 ? -30.430 -27.871 59.770 1.00 126.86 126 GLN F N 1
ATOM 9055 C CA . GLN F 1 97 ? -29.934 -29.194 59.404 1.00 125.26 126 GLN F CA 1
ATOM 9056 C C . GLN F 1 97 ? -30.634 -29.774 58.184 1.00 121.44 126 GLN F C 1
ATOM 9057 O O . GLN F 1 97 ? -29.994 -30.111 57.187 1.00 125.87 126 GLN F O 1
ATOM 9063 N N . ALA F 1 98 ? -31.949 -29.926 58.281 1.00 120.02 127 ALA F N 1
ATOM 9064 C CA . ALA F 1 98 ? -32.743 -30.479 57.182 1.00 121.45 127 ALA F CA 1
ATOM 9065 C C . ALA F 1 98 ? -32.334 -29.865 55.844 1.00 115.34 127 ALA F C 1
ATOM 9066 O O . ALA F 1 98 ? -32.186 -30.568 54.821 1.00 106.42 127 ALA F O 1
ATOM 9068 N N . TRP F 1 99 ? -32.144 -28.548 55.859 1.00 105.48 128 TRP F N 1
ATOM 9069 C CA . TRP F 1 99 ? -31.736 -27.843 54.668 1.00 94.85 128 TRP F CA 1
ATOM 9070 C C . TRP F 1 99 ? -30.385 -28.358 54.172 1.00 82.40 128 TRP F C 1
ATOM 9071 O O . TRP F 1 99 ? -30.262 -28.727 53.002 1.00 74.11 128 TRP F O 1
ATOM 9082 N N . MET F 1 100 ? -29.396 -28.389 55.062 1.00 74.69 129 MET F N 1
ATOM 9083 C CA . MET F 1 100 ? -28.011 -28.694 54.671 1.00 72.03 129 MET F CA 1
ATOM 9084 C C . MET F 1 100 ? -27.872 -30.016 53.941 1.00 62.80 129 MET F C 1
ATOM 9085 O O . MET F 1 100 ? -27.189 -30.104 52.929 1.00 57.47 129 MET F O 1
ATOM 9090 N N . HIS F 1 101 ? -28.517 -31.038 54.472 1.00 55.59 130 HIS F N 1
ATOM 9091 C CA . HIS F 1 101 ? -28.358 -32.371 53.936 1.00 52.42 130 HIS F CA 1
ATOM 9092 C C . HIS F 1 101 ? -28.939 -32.505 52.529 1.00 47.14 130 HIS F C 1
ATOM 9093 O O . HIS F 1 101 ? -28.285 -33.064 51.641 1.00 44.57 130 HIS F O 1
ATOM 9100 N N . PHE F 1 102 ? -30.121 -31.936 52.299 1.00 43.05 131 PHE F N 1
ATOM 9101 C CA . PHE F 1 102 ? -30.696 -31.996 50.978 1.00 41.87 131 PHE F CA 1
ATOM 9102 C C . PHE F 1 102 ? -29.955 -31.126 49.988 1.00 40.88 131 PHE F C 1
ATOM 9103 O O . PHE F 1 102 ? -29.884 -31.428 48.773 1.00 40.43 131 PHE F O 1
ATOM 9111 N N . ALA F 1 103 ? -29.412 -30.026 50.481 1.00 40.81 132 ALA F N 1
ATOM 9112 C CA . ALA F 1 103 ? -28.612 -29.168 49.620 1.00 40.83 132 ALA F CA 1
ATOM 9113 C C . ALA F 1 103 ? -27.366 -29.920 49.154 1.00 38.49 132 ALA F C 1
ATOM 9114 O O . ALA F 1 103 ? -27.036 -29.921 47.979 1.00 37.82 132 ALA F O 1
ATOM 9116 N N . ARG F 1 104 ? -26.681 -30.544 50.091 1.00 40.00 133 ARG F N 1
ATOM 9117 C CA . ARG F 1 104 ? -25.476 -31.275 49.769 1.00 43.19 133 ARG F CA 1
ATOM 9118 C C . ARG F 1 104 ? -25.804 -32.420 48.828 1.00 41.62 133 ARG F C 1
ATOM 9119 O O . ARG F 1 104 ? -25.070 -32.686 47.887 1.00 40.67 133 ARG F O 1
ATOM 9127 N N . LEU F 1 105 ? -26.891 -33.118 49.114 1.00 41.47 134 LEU F N 1
ATOM 9128 C CA . LEU F 1 105 ? -27.278 -34.221 48.265 1.00 40.24 134 LEU F CA 1
ATOM 9129 C C . LEU F 1 105 ? -27.483 -33.778 46.828 1.00 38.60 134 LEU F C 1
ATOM 9130 O O . LEU F 1 105 ? -26.937 -34.382 45.908 1.00 37.85 134 LEU F O 1
ATOM 9135 N N . GLN F 1 106 ? -28.263 -32.722 46.609 1.00 38.02 135 GLN F N 1
ATOM 9136 C CA . GLN F 1 106 ? -28.440 -32.236 45.242 1.00 37.27 135 GLN F CA 1
ATOM 9137 C C . GLN F 1 106 ? -27.134 -31.812 44.631 1.00 38.50 135 GLN F C 1
ATOM 9138 O O . GLN F 1 106 ? -26.918 -32.002 43.448 1.00 39.47 135 GLN F O 1
ATOM 9144 N N . SER F 1 107 ? -26.248 -31.219 45.424 1.00 39.26 136 SER F N 1
ATOM 9145 C CA . SER F 1 107 ? -24.980 -30.728 44.880 1.00 40.10 136 SER F CA 1
ATOM 9146 C C . SER F 1 107 ? -24.098 -31.843 44.324 1.00 41.71 136 SER F C 1
ATOM 9147 O O 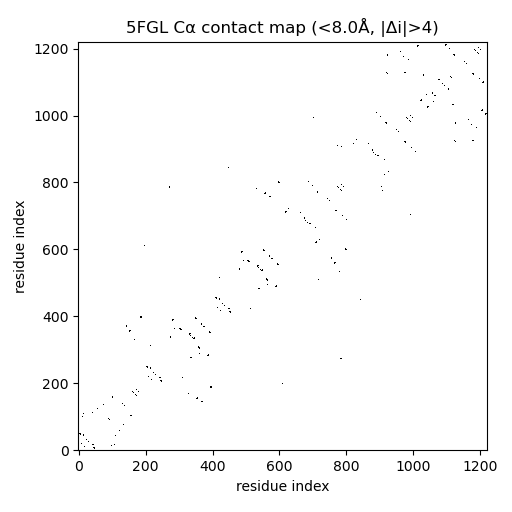. SER F 1 107 ? -23.216 -31.574 43.518 1.00 41.84 136 SER F O 1
ATOM 9150 N N . ARG F 1 108 ? -24.337 -33.082 44.746 1.00 43.07 137 ARG F N 1
ATOM 9151 C CA . ARG F 1 108 ? -23.611 -34.245 44.215 1.00 44.82 137 ARG F CA 1
ATOM 9152 C C . ARG F 1 108 ? -24.278 -34.918 43.025 1.00 43.96 137 ARG F C 1
ATOM 9153 O O . ARG F 1 108 ? -23.808 -35.955 42.566 1.00 44.50 137 ARG F O 1
ATOM 9161 N N . LEU F 1 109 ? -25.386 -34.375 42.554 1.00 43.77 138 LEU F N 1
ATOM 9162 C CA . LEU F 1 109 ? -26.240 -35.117 41.651 1.00 45.59 138 LEU F CA 1
ATOM 9163 C C . LEU F 1 109 ? -25.506 -35.563 40.386 1.00 45.72 138 LEU F C 1
ATOM 9164 O O . LEU F 1 109 ? -25.712 -36.671 39.915 1.00 48.63 138 LEU F O 1
ATOM 9169 N N . ALA F 1 110 ? -24.598 -34.738 39.887 1.00 47.38 139 ALA F N 1
ATOM 9170 C CA . ALA F 1 110 ? -23.842 -35.070 38.677 1.00 46.49 139 ALA F CA 1
ATOM 9171 C C . ALA F 1 110 ? -22.978 -36.313 38.795 1.00 48.27 139 ALA F C 1
ATOM 9172 O O . ALA F 1 110 ? -22.665 -36.930 37.791 1.00 50.72 139 ALA F O 1
ATOM 9174 N N . SER F 1 111 ? -22.607 -36.703 40.005 1.00 46.35 140 SER F N 1
ATOM 9175 C CA . SER F 1 111 ? -21.812 -37.896 40.167 1.00 47.07 140 SER F CA 1
ATOM 9176 C C . SER F 1 111 ? -22.658 -39.171 40.381 1.00 46.48 140 SER F C 1
ATOM 9177 O O . SER F 1 111 ? -22.112 -40.251 40.525 1.00 44.60 140 SER F O 1
ATOM 9180 N N . GLU F 1 112 ? -23.979 -39.058 40.360 1.00 46.59 141 GLU F N 1
ATOM 9181 C CA . GLU F 1 112 ? -24.827 -40.237 40.514 1.00 48.01 141 GLU F CA 1
ATOM 9182 C C . GLU F 1 112 ? -24.956 -40.964 39.168 1.00 46.25 141 GLU F C 1
ATOM 9183 O O . GLU F 1 112 ? -24.853 -40.352 38.115 1.00 46.25 141 GLU F O 1
ATOM 9189 N N . PRO F 1 113 ? -25.161 -42.279 39.196 1.00 45.42 142 PRO F N 1
ATOM 9190 C CA . PRO F 1 113 ? -25.257 -42.985 37.914 1.00 46.10 142 PRO F CA 1
ATOM 9191 C C . PRO F 1 113 ? -26.490 -42.569 37.123 1.00 46.82 142 PRO F C 1
ATOM 9192 O O . PRO F 1 113 ? -27.538 -42.265 37.690 1.00 46.04 142 PRO F O 1
ATOM 9196 N N . GLU F 1 114 ? -26.339 -42.544 35.813 1.00 50.69 143 GLU F N 1
ATOM 9197 C CA . GLU F 1 114 ? -27.394 -42.121 34.910 1.00 55.58 143 GLU F CA 1
ATOM 9198 C C . GLU F 1 114 ? -28.655 -42.975 35.080 1.00 54.14 143 GLU F C 1
ATOM 9199 O O . GLU F 1 114 ? -29.762 -42.492 34.894 1.00 52.36 143 GLU F O 1
ATOM 9205 N N . GLU F 1 115 ? -28.485 -44.229 35.470 1.00 53.23 144 GLU F N 1
ATOM 9206 C CA . GLU F 1 115 ? -29.625 -45.118 35.695 1.00 55.36 144 GLU F CA 1
ATOM 9207 C C . GLU F 1 115 ? -30.571 -44.571 36.745 1.00 50.19 144 GLU F C 1
ATOM 9208 O O . GLU F 1 115 ? -31.767 -44.840 36.699 1.00 48.21 144 GLU F O 1
ATOM 9214 N N . VAL F 1 116 ? -30.039 -43.868 37.746 1.00 48.18 145 VAL F N 1
ATOM 9215 C CA . VAL F 1 116 ? -30.930 -43.223 38.730 1.00 47.79 145 VAL F CA 1
ATOM 9216 C C . VAL F 1 116 ? -31.165 -41.765 38.354 1.00 45.09 145 VAL F C 1
ATOM 9217 O O . VAL F 1 116 ? -32.260 -41.277 38.512 1.00 43.88 145 VAL F O 1
ATOM 9221 N N . ALA F 1 117 ? -30.161 -41.085 37.814 1.00 44.97 146 ALA F N 1
ATOM 9222 C CA . ALA F 1 117 ? -30.303 -39.639 37.568 1.00 44.68 146 ALA F CA 1
ATOM 9223 C C . ALA F 1 117 ? -31.305 -39.324 36.461 1.00 44.70 146 ALA F C 1
ATOM 9224 O O . ALA F 1 117 ? -32.049 -38.354 36.567 1.00 44.07 146 ALA F O 1
ATOM 9226 N N . VAL F 1 118 ? -31.342 -40.146 35.412 1.00 46.00 147 VAL F N 1
ATOM 9227 C CA . VAL F 1 118 ? -32.262 -39.905 34.285 1.00 46.00 147 VAL F CA 1
ATOM 9228 C C . VAL F 1 118 ? -33.737 -39.901 34.714 1.00 45.73 147 VAL F C 1
ATOM 9229 O O . VAL F 1 118 ? -34.422 -38.893 34.540 1.00 44.87 147 VAL F O 1
ATOM 9233 N N . PRO F 1 119 ? -34.225 -41.009 35.299 1.00 46.66 148 PRO F N 1
ATOM 9234 C CA . PRO F 1 119 ? -35.624 -40.967 35.739 1.00 48.27 148 PRO F CA 1
ATOM 9235 C C . PRO F 1 119 ? -35.881 -39.896 36.809 1.00 46.40 148 PRO F C 1
ATOM 9236 O O . PRO F 1 119 ? -36.960 -39.303 36.858 1.00 46.32 148 PRO F O 1
ATOM 9240 N N . LEU F 1 120 ? -34.905 -39.671 37.673 1.00 48.00 149 LEU F N 1
ATOM 9241 C CA . LEU F 1 120 ? -35.033 -38.645 38.715 1.00 46.01 149 LEU F CA 1
ATOM 9242 C C . LEU F 1 120 ? -35.331 -37.265 38.110 1.00 46.62 149 LEU F C 1
ATOM 9243 O O . LEU F 1 120 ? -36.324 -36.621 38.477 1.00 47.28 149 LEU F O 1
ATOM 9248 N N . ARG F 1 121 ? -34.508 -36.816 37.175 1.00 45.04 150 ARG F N 1
ATOM 9249 C CA . ARG F 1 121 ? -34.722 -35.482 36.634 1.00 47.39 150 ARG F CA 1
ATOM 9250 C C . ARG F 1 121 ? -35.956 -35.395 35.767 1.00 51.12 150 ARG F C 1
ATOM 9251 O O . ARG F 1 121 ? -36.662 -34.378 35.782 1.00 50.04 150 ARG F O 1
ATOM 9259 N N . LYS F 1 122 ? -36.236 -36.463 35.029 1.00 54.37 151 LYS F N 1
ATOM 9260 C CA . LYS F 1 122 ? -37.496 -36.555 34.282 1.00 58.96 151 LYS F CA 1
ATOM 9261 C C . LYS F 1 122 ? -38.718 -36.333 35.175 1.00 52.94 151 LYS F C 1
ATOM 9262 O O . LYS F 1 122 ? -39.585 -35.549 34.839 1.00 50.26 151 LYS F O 1
ATOM 9268 N N . GLU F 1 123 ? -38.772 -37.035 36.301 1.00 51.24 152 GLU F N 1
ATOM 9269 C CA . GLU F 1 123 ? -39.924 -36.978 37.200 1.00 51.22 152 GLU F CA 1
ATOM 9270 C C . GLU F 1 123 ? -39.951 -35.696 38.039 1.00 50.85 152 GLU F C 1
ATOM 9271 O O . GLU F 1 123 ? -41.022 -35.177 38.295 1.00 50.51 152 GLU F O 1
ATOM 9277 N N . LEU F 1 124 ? -38.787 -35.209 38.485 1.00 49.04 153 LEU F N 1
ATOM 9278 C CA . LEU F 1 124 ? -38.735 -34.193 39.549 1.00 48.43 153 LEU F CA 1
ATOM 9279 C C . LEU F 1 124 ? -38.157 -32.812 39.191 1.00 47.70 153 LEU F C 1
ATOM 9280 O O . LEU F 1 124 ? -38.397 -31.865 39.909 1.00 46.13 153 LEU F O 1
ATOM 9285 N N . TYR F 1 125 ? -37.417 -32.679 38.096 1.00 47.94 154 TYR F N 1
ATOM 9286 C CA . TYR F 1 125 ? -36.848 -31.374 37.716 1.00 46.36 154 TYR F CA 1
ATOM 9287 C C . TYR F 1 125 ? -37.364 -30.823 36.391 1.00 47.82 154 TYR F C 1
ATOM 9288 O O . TYR F 1 125 ? -37.560 -29.624 36.264 1.00 51.74 154 TYR F O 1
ATOM 9297 N N . ASP F 1 126 ? -37.581 -31.686 35.403 1.00 49.70 155 ASP F N 1
ATOM 9298 C CA . ASP F 1 126 ? -37.843 -31.226 34.026 1.00 51.90 155 ASP F CA 1
ATOM 9299 C C . ASP F 1 126 ? -39.099 -30.397 33.850 1.00 53.40 155 ASP F C 1
ATOM 9300 O O . ASP F 1 126 ? -39.068 -29.355 33.185 1.00 54.77 155 ASP F O 1
ATOM 9305 N N . HIS F 1 127 ? -40.203 -30.852 34.428 1.00 56.73 156 HIS F N 1
ATOM 9306 C CA . HIS F 1 127 ? -41.477 -30.157 34.223 1.00 60.61 156 HIS F CA 1
ATOM 9307 C C . HIS F 1 127 ? -41.395 -28.710 34.709 1.00 56.59 156 HIS F C 1
ATOM 9308 O O . HIS F 1 127 ? -41.780 -27.785 33.997 1.00 53.73 156 HIS F O 1
ATOM 9315 N N . THR F 1 128 ? -40.863 -28.530 35.910 1.00 54.34 157 THR F N 1
ATOM 9316 C CA . THR F 1 128 ? -40.775 -27.213 36.505 1.00 55.11 157 THR F CA 1
ATOM 9317 C C . THR F 1 128 ? -39.790 -26.321 35.763 1.00 53.77 157 THR F C 1
ATOM 9318 O O . THR F 1 128 ? -40.019 -25.122 35.631 1.00 54.62 157 THR F O 1
ATOM 9322 N N . LEU F 1 129 ? -38.697 -26.892 35.272 1.00 51.52 158 LEU F N 1
ATOM 9323 C CA . LEU F 1 129 ? -37.773 -26.117 34.450 1.00 52.20 158 LEU F CA 1
ATOM 9324 C C . LEU F 1 129 ? -38.378 -25.689 33.143 1.00 53.69 158 LEU F C 1
ATOM 9325 O O . LEU F 1 129 ? -38.184 -24.557 32.722 1.00 57.41 158 LEU F O 1
ATOM 9330 N N . LYS F 1 130 ? -39.104 -26.583 32.486 1.00 54.44 159 LYS F N 1
ATOM 9331 C CA . LYS F 1 130 ? -39.804 -26.189 31.261 1.00 57.20 159 LYS F CA 1
ATOM 9332 C C . LYS F 1 130 ? -40.827 -25.089 31.545 1.00 55.63 159 LYS F C 1
ATOM 9333 O O . LYS F 1 130 ? -40.983 -24.169 30.742 1.00 54.20 159 LYS F O 1
ATOM 9339 N N . ALA F 1 131 ? -41.508 -25.186 32.686 1.00 54.17 160 ALA F N 1
ATOM 9340 C CA . ALA F 1 131 ? -42.514 -24.189 33.052 1.00 56.91 160 ALA F CA 1
ATOM 9341 C C . ALA F 1 131 ? -41.833 -22.842 33.267 1.00 56.78 160 ALA F C 1
ATOM 9342 O O . ALA F 1 131 ? -42.311 -21.791 32.838 1.00 59.70 160 ALA F O 1
ATOM 9344 N N . PHE F 1 132 ? -40.675 -22.860 33.888 1.00 53.92 161 PHE F N 1
ATOM 9345 C CA A PHE F 1 132 ? -39.865 -21.651 34.101 0.50 52.47 161 PHE F CA 1
ATOM 9346 C CA B PHE F 1 132 ? -40.031 -21.581 34.082 0.50 54.57 161 PHE F CA 1
ATOM 9347 C C . PHE F 1 132 ? -39.436 -21.005 32.783 1.00 54.64 161 PHE F C 1
ATOM 9348 O O . PHE F 1 132 ? -39.494 -19.792 32.599 1.00 55.18 161 PHE F O 1
ATOM 9363 N N . ILE F 1 133 ? -38.962 -21.841 31.863 1.00 54.40 162 ILE F N 1
ATOM 9364 C CA . ILE F 1 133 ? -38.586 -21.351 30.534 1.00 54.91 162 ILE F CA 1
ATOM 9365 C C . ILE F 1 133 ? -39.806 -20.692 29.910 1.00 59.96 162 ILE F C 1
ATOM 9366 O O . ILE F 1 133 ? -39.728 -19.591 29.370 1.00 60.74 162 ILE F O 1
ATOM 9371 N N . HIS F 1 134 ? -40.940 -21.382 29.990 1.00 62.27 163 HIS F N 1
ATOM 9372 C CA . HIS F 1 134 ? -42.175 -20.901 29.396 1.00 66.89 163 HIS F CA 1
ATOM 9373 C C . HIS F 1 134 ? -42.580 -19.541 29.980 1.00 68.39 163 HIS F C 1
ATOM 9374 O O . HIS F 1 134 ? -42.978 -18.634 29.238 1.00 69.65 163 HIS F O 1
ATOM 9381 N N . GLU F 1 135 ? -42.490 -19.411 31.302 1.00 67.05 164 GLU F N 1
ATOM 9382 C CA . GLU F 1 135 ? -42.864 -18.172 31.967 1.00 68.77 164 GLU F CA 1
ATOM 9383 C C . GLU F 1 135 ? -41.996 -17.020 31.500 1.00 69.78 164 GLU F C 1
ATOM 9384 O O . GLU F 1 135 ? -42.485 -15.908 31.292 1.00 72.43 164 GLU F O 1
ATOM 9390 N N . ILE F 1 136 ? -40.709 -17.277 31.335 1.00 69.93 165 ILE F N 1
ATOM 9391 C CA . ILE F 1 136 ? -39.797 -16.242 30.858 1.00 70.88 165 ILE F CA 1
ATOM 9392 C C . ILE F 1 136 ? -40.108 -15.852 29.427 1.00 75.12 165 ILE F C 1
ATOM 9393 O O . ILE F 1 136 ? -40.015 -14.682 29.072 1.00 78.73 165 ILE F O 1
ATOM 9398 N N . MET F 1 137 ? -40.489 -16.823 28.604 1.00 78.42 166 MET F N 1
ATOM 9399 C CA . MET F 1 137 ? -40.833 -16.532 27.214 1.00 80.44 166 MET F CA 1
ATOM 9400 C C . MET F 1 137 ? -42.070 -15.656 27.099 1.00 85.78 166 MET F C 1
ATOM 9401 O O . MET F 1 137 ? -42.162 -14.838 26.187 1.00 91.85 166 MET F O 1
ATOM 9406 N N . GLU F 1 138 ? -43.012 -15.810 28.023 1.00 86.56 167 GLU F N 1
ATOM 9407 C CA . GLU F 1 138 ? -44.206 -14.972 28.032 1.00 90.43 167 GLU F CA 1
ATOM 9408 C C . GLU F 1 138 ? -43.925 -13.501 28.382 1.00 91.68 167 GLU F C 1
ATOM 9409 O O . GLU F 1 138 ? -44.799 -12.664 28.213 1.00 97.42 167 GLU F O 1
ATOM 9415 N N . CYS F 1 139 ? -42.730 -13.180 28.874 1.00 91.32 168 CYS F N 1
ATOM 9416 C CA . CYS F 1 139 ? -42.376 -11.788 29.163 1.00 92.91 168 CYS F CA 1
ATOM 9417 C C . CYS F 1 139 ? -42.086 -10.977 27.901 1.00 100.18 168 CYS F C 1
ATOM 9418 O O . CYS F 1 139 ? -41.643 -11.519 26.883 1.00 99.28 168 CYS F O 1
ATOM 9421 N N . GLU F 1 140 ? -42.363 -9.674 27.993 1.00 107.37 169 GLU F N 1
ATOM 9422 C CA . GLU F 1 140 ? -42.012 -8.695 26.955 1.00 111.24 169 GLU F CA 1
ATOM 9423 C C . GLU F 1 140 ? -40.506 -8.671 26.685 1.00 110.06 169 GLU F C 1
ATOM 9424 O O . GLU F 1 140 ? -39.690 -8.753 27.608 1.00 108.11 169 GLU F O 1
ATOM 9430 N N . GLY F 1 141 ? -40.148 -8.587 25.405 1.00 110.92 170 GLY F N 1
ATOM 9431 C CA . GLY F 1 141 ? -38.745 -8.591 24.991 1.00 109.12 170 GLY F CA 1
ATOM 9432 C C . GLY F 1 141 ? -38.104 -9.972 24.956 1.00 105.91 170 GLY F C 1
ATOM 9433 O O . GLY F 1 141 ? -36.961 -10.106 24.525 1.00 103.05 170 GLY F O 1
ATOM 9434 N N . GLU F 1 142 ? -38.842 -10.997 25.389 1.00 104.86 171 GLU F N 1
ATOM 9435 C CA . GLU F 1 142 ? -38.372 -12.377 25.356 1.00 102.49 171 GLU F CA 1
ATOM 9436 C C . GLU F 1 142 ? -39.090 -13.168 24.259 1.00 102.92 171 GLU F C 1
ATOM 9437 O O . GLU F 1 142 ? -40.240 -13.585 24.418 1.00 106.43 171 GLU F O 1
ATOM 9443 N N . ASP F 1 143 ? -38.405 -13.333 23.130 1.00 102.28 172 ASP F N 1
ATOM 9444 C CA . ASP F 1 143 ? -38.859 -14.201 22.035 1.00 102.48 172 ASP F CA 1
ATOM 9445 C C . ASP F 1 143 ? -37.663 -14.926 21.385 1.00 96.01 172 ASP F C 1
ATOM 9446 O O . ASP F 1 143 ? -37.656 -15.185 20.182 1.00 95.44 172 ASP F O 1
ATOM 9451 N N . ASP F 1 144 ? -36.666 -15.264 22.215 1.00 89.09 173 ASP F N 1
ATOM 9452 C CA . ASP F 1 144 ? -35.539 -16.112 21.822 1.00 83.04 173 ASP F CA 1
ATOM 9453 C C . ASP F 1 144 ? -35.462 -17.309 22.777 1.00 74.49 173 ASP F C 1
ATOM 9454 O O . ASP F 1 144 ? -34.932 -17.197 23.877 1.00 71.15 173 ASP F O 1
ATOM 9459 N N . ALA F 1 145 ? -35.987 -18.451 22.336 1.00 70.22 174 ALA F N 1
ATOM 9460 C CA . ALA F 1 145 ? -36.065 -19.665 23.152 1.00 66.05 174 ALA F CA 1
ATOM 9461 C C . ALA F 1 145 ? -34.696 -20.252 23.475 1.00 64.24 174 ALA F C 1
ATOM 9462 O O . ALA F 1 145 ? -34.483 -20.787 24.569 1.00 63.66 174 ALA F O 1
ATOM 9464 N N . ALA F 1 146 ? -33.771 -20.158 22.525 1.00 65.16 175 ALA F N 1
ATOM 9465 C CA . ALA F 1 146 ? -32.411 -20.672 22.704 1.00 63.62 175 ALA F CA 1
ATOM 9466 C C . ALA F 1 146 ? -31.701 -19.963 23.850 1.00 60.68 175 ALA F C 1
ATOM 9467 O O . ALA F 1 146 ? -31.070 -20.605 24.696 1.00 58.81 175 ALA F O 1
ATOM 9469 N N . ALA F 1 147 ? -31.812 -18.639 23.879 1.00 60.43 176 ALA F N 1
ATOM 9470 C CA . ALA F 1 147 ? -31.166 -17.841 24.916 1.00 57.81 176 ALA F CA 1
ATOM 9471 C C . ALA F 1 147 ? -31.683 -18.221 26.290 1.00 54.52 176 ALA F C 1
ATOM 9472 O O . ALA F 1 147 ? -30.916 -18.366 27.230 1.00 53.17 176 ALA F O 1
ATOM 9474 N N . VAL F 1 148 ? -32.990 -18.378 26.401 1.00 54.13 177 VAL F N 1
ATOM 9475 C CA . VAL F 1 148 ? -33.612 -18.678 27.684 1.00 52.79 177 VAL F CA 1
ATOM 9476 C C . VAL F 1 148 ? -33.325 -20.119 28.072 1.00 51.71 177 VAL F C 1
ATOM 9477 O O . VAL F 1 148 ? -33.103 -20.423 29.246 1.00 50.93 177 VAL F O 1
ATOM 9481 N N . SER F 1 149 ? -33.347 -21.017 27.095 1.00 52.65 178 SER F N 1
ATOM 9482 C CA . SER F 1 149 ? -33.159 -22.426 27.390 1.00 50.85 178 SER F CA 1
ATOM 9483 C C . SER F 1 149 ? -31.715 -22.703 27.803 1.00 49.09 178 SER F C 1
ATOM 9484 O O . SER F 1 149 ? -31.475 -23.451 28.753 1.00 48.03 178 SER F O 1
ATOM 9487 N N . TRP F 1 150 ? -30.758 -22.100 27.104 1.00 49.28 179 TRP F N 1
ATOM 9488 C CA . TRP F 1 150 ? -29.355 -22.173 27.530 1.00 48.23 179 TRP F CA 1
ATOM 9489 C C . TRP F 1 150 ? -29.174 -21.523 28.888 1.00 47.53 179 TRP F C 1
ATOM 9490 O O . TRP F 1 150 ? -28.472 -22.052 29.746 1.00 47.36 179 TRP F O 1
ATOM 9501 N N . GLY F 1 151 ? -29.804 -20.374 29.082 1.00 47.00 180 GLY F N 1
ATOM 9502 C CA . GLY F 1 151 ? -29.796 -19.717 30.371 1.00 45.84 180 GLY F CA 1
ATOM 9503 C C . GLY F 1 151 ? -30.259 -20.646 31.475 1.00 45.60 180 GLY F C 1
ATOM 9504 O O . GLY F 1 151 ? -29.715 -20.625 32.574 1.00 44.42 180 GLY F O 1
ATOM 9505 N N . ALA F 1 152 ? -31.297 -21.434 31.204 1.00 45.25 181 ALA F N 1
ATOM 9506 C CA . ALA F 1 152 ? -31.824 -22.344 32.210 1.00 44.41 181 ALA F CA 1
ATOM 9507 C C . ALA F 1 152 ? -30.799 -23.420 32.553 1.00 43.54 181 ALA F C 1
ATOM 9508 O O . ALA F 1 152 ? -30.672 -23.803 33.703 1.00 41.75 181 ALA F O 1
ATOM 9510 N N . VAL F 1 153 ? -30.121 -23.948 31.539 1.00 43.09 182 VAL F N 1
ATOM 9511 C CA . VAL F 1 153 ? -29.113 -24.976 31.751 1.00 41.61 182 VAL F CA 1
ATOM 9512 C C . VAL F 1 153 ? -27.988 -24.398 32.613 1.00 40.06 182 VAL F C 1
ATOM 9513 O O . VAL F 1 153 ? -27.598 -24.984 33.606 1.00 38.18 182 VAL F O 1
ATOM 9517 N N . PHE F 1 154 ? -27.508 -23.214 32.264 1.00 41.51 183 PHE F N 1
ATOM 9518 C CA . PHE F 1 154 ? -26.456 -22.580 33.051 1.00 40.26 183 PHE F CA 1
ATOM 9519 C C . PHE F 1 154 ? -26.929 -22.233 34.456 1.00 40.47 183 PHE F C 1
ATOM 9520 O O . PHE F 1 154 ? -26.175 -22.379 35.414 1.00 39.46 183 PHE F O 1
ATOM 9528 N N . MET F 1 155 ? -28.180 -21.812 34.591 1.00 40.45 184 MET F N 1
ATOM 9529 C CA . MET F 1 155 ? -28.750 -21.615 35.921 1.00 41.35 184 MET F CA 1
ATOM 9530 C C . MET F 1 155 ? -28.648 -22.887 36.761 1.00 41.86 184 MET F C 1
ATOM 9531 O O . MET F 1 155 ? -28.285 -22.826 37.948 1.00 42.78 184 MET F O 1
ATOM 9536 N N . VAL F 1 156 ? -28.991 -24.029 36.176 1.00 40.54 185 VAL F N 1
ATOM 9537 C CA . VAL F 1 156 ? -28.925 -25.280 36.920 1.00 39.80 185 VAL F CA 1
ATOM 9538 C C . VAL F 1 156 ? -27.489 -25.537 37.376 1.00 38.75 185 VAL F C 1
ATOM 9539 O O . VAL F 1 156 ? -27.275 -25.935 38.511 1.00 38.17 185 VAL F O 1
ATOM 9543 N N . SER F 1 157 ? -26.514 -25.297 36.503 1.00 37.48 186 SER F N 1
ATOM 9544 C CA . SER F 1 157 ? -25.129 -25.530 36.868 1.00 38.71 186 SER F CA 1
ATOM 9545 C C . SER F 1 157 ? -24.737 -24.686 38.077 1.00 37.61 186 SER F C 1
ATOM 9546 O O . SER F 1 157 ? -24.036 -25.160 38.965 1.00 38.53 186 SER F O 1
ATOM 9549 N N . MET F 1 158 ? -25.230 -23.452 38.118 1.00 37.09 187 MET F N 1
ATOM 9550 C CA . MET F 1 158 ? -24.964 -22.527 39.225 1.00 36.73 187 MET F CA 1
ATOM 9551 C C . MET F 1 158 ? -25.636 -22.974 40.512 1.00 35.75 187 MET F C 1
ATOM 9552 O O . MET F 1 158 ? -25.031 -22.911 41.572 1.00 34.64 187 MET F O 1
ATOM 9557 N N . ILE F 1 159 ? -26.877 -23.443 40.404 1.00 35.96 188 ILE F N 1
ATOM 9558 C CA . ILE F 1 159 ? -27.604 -23.947 41.551 1.00 36.11 188 ILE F CA 1
ATOM 9559 C C . ILE F 1 159 ? -26.862 -25.103 42.177 1.00 34.17 188 ILE F C 1
ATOM 9560 O O . ILE F 1 159 ? -26.578 -25.096 43.365 1.00 33.75 188 ILE F O 1
ATOM 9565 N N . LEU F 1 160 ? -26.516 -26.090 41.377 1.00 33.66 189 LEU F N 1
ATOM 9566 C CA . LEU F 1 160 ? -25.848 -27.274 41.921 1.00 33.68 189 LEU F CA 1
ATOM 9567 C C . LEU F 1 160 ? -24.538 -26.936 42.591 1.00 32.18 189 LEU F C 1
ATOM 9568 O O . LEU F 1 160 ? -24.206 -27.488 43.630 1.00 33.78 189 LEU F O 1
ATOM 9573 N N . TYR F 1 161 ? -23.789 -26.035 41.997 1.00 32.33 190 TYR F N 1
ATOM 9574 C CA . TYR F 1 161 ? -22.500 -25.645 42.550 1.00 32.39 190 TYR F CA 1
ATOM 9575 C C . TYR F 1 161 ? -22.672 -24.862 43.849 1.00 32.53 190 TYR F C 1
ATOM 9576 O O . TYR F 1 161 ? -22.019 -25.152 44.845 1.00 34.68 190 TYR F O 1
ATOM 9585 N N . MET F 1 162 ? -23.578 -23.886 43.864 1.00 35.34 191 MET F N 1
ATOM 9586 C CA . MET F 1 162 ? -23.779 -23.069 45.063 1.00 36.88 191 MET F CA 1
ATOM 9587 C C . MET F 1 162 ? -24.404 -23.861 46.191 1.00 38.18 191 MET F C 1
ATOM 9588 O O . MET F 1 162 ? -24.222 -23.546 47.372 1.00 42.35 191 MET F O 1
ATOM 9593 N N . LEU F 1 163 ? -25.108 -24.919 45.852 1.00 37.85 192 LEU F N 1
ATOM 9594 C CA . LEU F 1 163 ? -25.653 -25.802 46.879 1.00 39.12 192 LEU F CA 1
ATOM 9595 C C . LEU F 1 163 ? -24.585 -26.556 47.666 1.00 37.93 192 LEU F C 1
ATOM 9596 O O . LEU F 1 163 ? -24.904 -27.165 48.670 1.00 38.24 192 LEU F O 1
ATOM 9601 N N . ARG F 1 164 ? -23.321 -26.509 47.241 1.00 36.71 193 ARG F N 1
ATOM 9602 C CA . ARG F 1 164 ? -22.260 -27.126 48.029 1.00 37.08 193 ARG F CA 1
ATOM 9603 C C . ARG F 1 164 ? -22.045 -26.412 49.352 1.00 37.38 193 ARG F C 1
ATOM 9604 O O . ARG F 1 164 ? -21.541 -27.007 50.286 1.00 37.59 193 ARG F O 1
ATOM 9612 N N . GLY F 1 165 ? -22.377 -25.129 49.424 1.00 39.26 194 GLY F N 1
ATOM 9613 C CA . GLY F 1 165 ? -22.149 -24.345 50.644 1.00 41.32 194 GLY F CA 1
ATOM 9614 C C . GLY F 1 165 ? -20.673 -24.086 50.907 1.00 43.57 194 GLY F C 1
ATOM 9615 O O . GLY F 1 165 ? -20.264 -23.898 52.053 1.00 47.44 194 GLY F O 1
ATOM 9616 N N . VAL F 1 166 ? -19.874 -24.058 49.841 1.00 41.94 195 VAL F N 1
ATOM 9617 C CA . VAL F 1 166 ? -18.465 -23.742 49.944 1.00 42.51 195 VAL F CA 1
ATOM 9618 C C . VAL F 1 166 ? -18.249 -22.255 49.684 1.00 40.87 195 VAL F C 1
ATOM 9619 O O . VAL F 1 166 ? -18.772 -21.696 48.733 1.00 41.86 195 VAL F O 1
ATOM 9623 N N . ASP F 1 167 ? -17.438 -21.626 50.520 1.00 41.40 196 ASP F N 1
ATOM 9624 C CA . ASP F 1 167 ? -17.099 -20.213 50.358 1.00 40.73 196 ASP F CA 1
ATOM 9625 C C . ASP F 1 167 ? -16.011 -20.032 49.273 1.00 39.07 196 ASP F C 1
ATOM 9626 O O . ASP F 1 167 ? -14.874 -19.633 49.562 1.00 35.98 196 ASP F O 1
ATOM 9631 N N . ARG F 1 168 ? -16.389 -20.284 48.018 1.00 37.31 197 ARG F N 1
ATOM 9632 C CA . ARG F 1 168 ? -15.424 -20.254 46.943 1.00 38.26 197 ARG F CA 1
ATOM 9633 C C . ARG F 1 168 ? -14.923 -18.833 46.699 1.00 39.80 197 ARG F C 1
ATOM 9634 O O . ARG F 1 168 ? -13.731 -18.617 46.485 1.00 39.83 197 ARG F O 1
ATOM 9642 N N . ILE F 1 169 ? -15.834 -17.873 46.751 1.00 40.29 198 ILE F N 1
ATOM 9643 C CA . ILE F 1 169 ? -15.470 -16.471 46.579 1.00 42.13 198 ILE F CA 1
ATOM 9644 C C . ILE F 1 169 ? -14.416 -16.061 47.626 1.00 41.30 198 ILE F C 1
ATOM 9645 O O . ILE F 1 169 ? -13.445 -15.381 47.311 1.00 40.07 198 ILE F O 1
ATOM 9650 N N . GLY F 1 170 ? -14.600 -16.498 48.865 1.00 42.14 199 GLY F N 1
ATOM 9651 C CA . GLY F 1 170 ? -13.623 -16.226 49.928 1.00 43.30 199 GLY F CA 1
ATOM 9652 C C . GLY F 1 170 ? -12.277 -16.863 49.664 1.00 42.96 199 GLY F C 1
ATOM 9653 O O . GLY F 1 170 ? -11.234 -16.262 49.905 1.00 44.85 199 GLY F O 1
ATOM 9654 N N . GLU F 1 171 ? -12.305 -18.074 49.127 1.00 42.70 200 GLU F N 1
ATOM 9655 C CA . GLU F 1 171 ? -11.076 -18.794 48.800 1.00 44.27 200 GLU F CA 1
ATOM 9656 C C . GLU F 1 171 ? -10.284 -18.098 47.715 1.00 42.02 200 GLU F C 1
ATOM 9657 O O . GLU F 1 171 ? -9.073 -18.115 47.733 1.00 42.55 200 GLU F O 1
ATOM 9663 N N . LEU F 1 172 ? -10.993 -17.520 46.757 1.00 41.47 201 LEU F N 1
ATOM 9664 C CA . LEU F 1 172 ? -10.360 -16.909 45.608 1.00 42.91 201 LEU F CA 1
ATOM 9665 C C . LEU F 1 172 ? -9.940 -15.455 45.833 1.00 44.81 201 LEU F C 1
ATOM 9666 O O . LEU F 1 172 ? -9.209 -14.921 45.022 1.00 47.55 201 LEU F O 1
ATOM 9671 N N . THR F 1 173 ? -10.427 -14.816 46.896 1.00 45.10 202 THR F N 1
ATOM 9672 C CA . THR F 1 173 ? -10.167 -13.405 47.132 1.00 45.81 202 THR F CA 1
ATOM 9673 C C . THR F 1 173 ? -9.411 -13.173 48.437 1.00 50.30 202 THR F C 1
ATOM 9674 O O . THR F 1 173 ? -9.454 -12.081 49.002 1.00 51.27 202 THR F O 1
ATOM 9678 N N . ASP F 1 174 ? -8.711 -14.201 48.901 1.00 52.93 203 ASP F N 1
ATOM 9679 C CA . ASP F 1 174 ? -7.975 -14.140 50.163 1.00 57.88 203 ASP F CA 1
ATOM 9680 C C . ASP F 1 174 ? -8.845 -13.642 51.313 1.00 56.41 203 ASP F C 1
ATOM 9681 O O . ASP F 1 174 ? -8.381 -12.908 52.176 1.00 56.47 203 ASP F O 1
ATOM 9686 N N . GLY F 1 175 ? -10.106 -14.054 51.322 1.00 55.10 204 GLY F N 1
ATOM 9687 C CA . GLY F 1 175 ? -11.018 -13.695 52.393 1.00 56.89 204 GLY F CA 1
ATOM 9688 C C . GLY F 1 175 ? -11.556 -12.276 52.336 1.00 57.79 204 GLY F C 1
ATOM 9689 O O . GLY F 1 175 ? -12.255 -11.852 53.245 1.00 59.50 204 GLY F O 1
ATOM 9690 N N . HIS F 1 176 ? -11.264 -11.541 51.271 1.00 58.77 205 HIS F N 1
ATOM 9691 C CA . HIS F 1 176 ? -11.738 -10.160 51.162 1.00 60.76 205 HIS F CA 1
ATOM 9692 C C . HIS F 1 176 ? -13.211 -10.069 50.780 1.00 57.99 205 HIS F C 1
ATOM 9693 O O . HIS F 1 176 ? -13.885 -9.125 51.181 1.00 59.14 205 HIS F O 1
ATOM 9700 N N . LEU F 1 177 ? -13.715 -11.043 50.028 1.00 52.95 206 LEU F N 1
ATOM 9701 C CA . LEU F 1 177 ? -15.127 -11.042 49.649 1.00 51.56 206 LEU F CA 1
ATOM 9702 C C . LEU F 1 177 ? -15.801 -12.314 50.104 1.00 49.22 206 LEU F C 1
ATOM 9703 O O . LEU F 1 177 ? -15.218 -13.391 50.038 1.00 48.55 206 LEU F O 1
ATOM 9708 N N . HIS F 1 178 ? -17.023 -12.169 50.587 1.00 49.00 207 HIS F N 1
ATOM 9709 C CA . HIS F 1 178 ? -17.850 -13.292 50.965 1.00 50.48 207 HIS F CA 1
ATOM 9710 C C . HIS F 1 178 ? -19.277 -13.026 50.588 1.00 49.30 207 HIS F C 1
ATOM 9711 O O . HIS F 1 178 ? -19.684 -11.874 50.493 1.00 50.41 207 HIS F O 1
ATOM 9718 N N . ALA F 1 179 ? -20.033 -14.096 50.392 1.00 47.61 208 ALA F N 1
ATOM 9719 C CA . ALA F 1 179 ? -21.482 -14.014 50.424 1.00 50.02 208 ALA F CA 1
ATOM 9720 C C . ALA F 1 179 ? -21.918 -13.431 51.755 1.00 52.51 208 ALA F C 1
ATOM 9721 O O . ALA F 1 179 ? -21.512 -13.888 52.818 1.00 55.68 208 ALA F O 1
ATOM 9723 N N . GLU F 1 180 ? -22.740 -12.411 51.696 1.00 54.13 209 GLU F N 1
ATOM 9724 C CA . GLU F 1 180 ? -23.279 -11.791 52.894 1.00 58.33 209 GLU F CA 1
ATOM 9725 C C . GLU F 1 180 ? -24.307 -12.712 53.568 1.00 55.31 209 GLU F C 1
ATOM 9726 O O . GLU F 1 180 ? -24.430 -12.737 54.801 1.00 55.34 209 GLU F O 1
ATOM 9732 N N . SER F 1 181 ? -25.062 -13.433 52.737 1.00 49.65 210 SER F N 1
ATOM 9733 C CA . SER F 1 181 ? -26.251 -14.150 53.166 1.00 48.65 210 SER F CA 1
ATOM 9734 C C . SER F 1 181 ? -26.762 -14.970 52.017 1.00 47.35 210 SER F C 1
ATOM 9735 O O . SER F 1 181 ? -26.328 -14.793 50.884 1.00 47.37 210 SER F O 1
ATOM 9738 N N . GLU F 1 182 ? -27.715 -15.845 52.303 1.00 48.98 211 GLU F N 1
ATOM 9739 C CA . GLU F 1 182 ? -28.348 -16.629 51.256 1.00 49.81 211 GLU F CA 1
ATOM 9740 C C . GLU F 1 182 ? -29.015 -15.704 50.266 1.00 49.64 211 GLU F C 1
ATOM 9741 O O . GLU F 1 182 ? -28.936 -15.922 49.073 1.00 48.46 211 GLU F O 1
ATOM 9747 N N . ASP F 1 183 ? -29.628 -14.625 50.737 1.00 50.83 212 ASP F N 1
ATOM 9748 C CA . ASP F 1 183 ? -30.260 -13.705 49.802 1.00 51.42 212 ASP F CA 1
ATOM 9749 C C . ASP F 1 183 ? -29.272 -13.006 48.866 1.00 50.14 212 ASP F C 1
ATOM 9750 O O . ASP F 1 183 ? -29.579 -12.749 47.701 1.00 47.99 212 ASP F O 1
ATOM 9755 N N . ASP F 1 184 ? -28.098 -12.666 49.382 1.00 50.98 213 ASP F N 1
ATOM 9756 C CA . ASP F 1 184 ? -27.053 -12.062 48.561 1.00 52.26 213 ASP F CA 1
ATOM 9757 C C . ASP F 1 184 ? -26.655 -13.044 47.444 1.00 48.53 213 ASP F C 1
ATOM 9758 O O . ASP F 1 184 ? -26.488 -12.656 46.285 1.00 48.21 213 ASP F O 1
ATOM 9763 N N . ILE F 1 185 ? -26.520 -14.312 47.793 1.00 45.43 214 ILE F N 1
ATOM 9764 C CA . ILE F 1 185 ? -26.216 -15.337 46.800 1.00 43.99 214 ILE F CA 1
ATOM 9765 C C . ILE F 1 185 ? -27.312 -15.416 45.743 1.00 43.71 214 ILE F C 1
ATOM 9766 O O . ILE F 1 185 ? -27.036 -15.404 44.554 1.00 43.43 214 ILE F O 1
ATOM 9771 N N . VAL F 1 186 ? -28.560 -15.457 46.181 1.00 45.15 215 VAL F N 1
ATOM 9772 C CA . VAL F 1 186 ? -29.699 -15.501 45.263 1.00 44.76 215 VAL F CA 1
ATOM 9773 C C . VAL F 1 186 ? -29.715 -14.288 44.344 1.00 45.58 215 VAL F C 1
ATOM 9774 O O . VAL F 1 186 ? -29.901 -14.399 43.131 1.00 43.06 215 VAL F O 1
ATOM 9778 N N . GLU F 1 187 ? -29.512 -13.125 44.941 1.00 48.11 216 GLU F N 1
ATOM 9779 C CA . GLU F 1 187 ? -29.470 -11.868 44.204 1.00 50.87 216 GLU F CA 1
ATOM 9780 C C . GLU F 1 187 ? -28.415 -11.898 43.113 1.00 49.00 216 GLU F C 1
ATOM 9781 O O . GLU F 1 187 ? -28.684 -11.572 41.965 1.00 50.20 216 GLU F O 1
ATOM 9787 N N . ARG F 1 188 ? -27.211 -12.309 43.468 1.00 49.68 217 ARG F N 1
ATOM 9788 C CA . ARG F 1 188 ? -26.110 -12.289 42.522 1.00 51.45 217 ARG F CA 1
ATOM 9789 C C . ARG F 1 188 ? -26.297 -13.299 41.403 1.00 49.10 217 ARG F C 1
ATOM 9790 O O . ARG F 1 188 ? -26.012 -13.002 40.238 1.00 44.99 217 ARG F O 1
ATOM 9798 N N . MET F 1 189 ? -26.824 -14.472 41.745 1.00 47.05 218 MET F N 1
ATOM 9799 C CA . MET F 1 189 ? -27.158 -15.471 40.734 1.00 45.34 218 MET F CA 1
ATOM 9800 C C . MET F 1 189 ? -28.233 -14.914 39.785 1.00 46.76 218 MET F C 1
ATOM 9801 O O . MET F 1 189 ? -28.125 -15.053 38.557 1.00 45.26 218 MET F O 1
ATOM 9806 N N . THR F 1 190 ? -29.259 -14.288 40.362 1.00 45.38 219 THR F N 1
ATOM 9807 C CA . THR F 1 190 ? -30.365 -13.769 39.583 1.00 46.22 219 THR F CA 1
ATOM 9808 C C . THR F 1 190 ? -29.887 -12.740 38.574 1.00 48.30 219 THR F C 1
ATOM 9809 O O . THR F 1 190 ? -30.200 -12.832 37.384 1.00 49.99 219 THR F O 1
ATOM 9813 N N . ILE F 1 191 ? -29.088 -11.779 39.038 1.00 49.72 220 ILE F N 1
ATOM 9814 C CA . ILE F 1 191 ? -28.570 -10.727 38.162 1.00 49.48 220 ILE F CA 1
ATOM 9815 C C . ILE F 1 191 ? -27.698 -11.333 37.076 1.00 47.07 220 ILE F C 1
ATOM 9816 O O . ILE F 1 191 ? -27.795 -10.982 35.910 1.00 48.93 220 ILE F O 1
ATOM 9821 N N . PHE F 1 192 ? -26.849 -12.264 37.470 1.00 46.27 221 PHE F N 1
ATOM 9822 C CA . PHE F 1 192 ? -25.915 -12.871 36.533 1.00 45.47 221 PHE F CA 1
ATOM 9823 C C . PHE F 1 192 ? -26.670 -13.607 35.432 1.00 46.31 221 PHE F C 1
ATOM 9824 O O . PHE F 1 192 ? -26.350 -13.470 34.245 1.00 48.00 221 PHE F O 1
ATOM 9832 N N . ILE F 1 193 ? -27.673 -14.382 35.826 1.00 44.71 222 ILE F N 1
ATOM 9833 C CA . ILE F 1 193 ? -28.444 -15.200 34.881 1.00 46.24 222 ILE F CA 1
ATOM 9834 C C . ILE F 1 193 ? -29.263 -14.328 33.938 1.00 46.99 222 ILE F C 1
ATOM 9835 O O . ILE F 1 193 ? -29.318 -14.572 32.736 1.00 47.00 222 ILE F O 1
ATOM 9840 N N . THR F 1 194 ? -29.891 -13.308 34.504 1.00 48.63 223 THR F N 1
ATOM 9841 C CA . THR F 1 194 ? -30.703 -12.389 33.738 1.00 51.27 223 THR F CA 1
ATOM 9842 C C . THR F 1 194 ? -29.874 -11.688 32.672 1.00 51.58 223 THR F C 1
ATOM 9843 O O . THR F 1 194 ? -30.310 -11.557 31.533 1.00 53.74 223 THR F O 1
ATOM 9847 N N . GLY F 1 195 ? -28.692 -11.223 33.050 1.00 50.85 224 GLY F N 1
ATOM 9848 C CA . GLY F 1 195 ? -27.791 -10.549 32.116 1.00 51.76 224 GLY F CA 1
ATOM 9849 C C . GLY F 1 195 ? -27.241 -11.488 31.072 1.00 52.67 224 GLY F C 1
ATOM 9850 O O . GLY F 1 195 ? -27.138 -11.134 29.900 1.00 56.35 224 GLY F O 1
ATOM 9851 N N . GLY F 1 196 ? -26.888 -12.697 31.494 1.00 51.21 225 GLY F N 1
ATOM 9852 C CA . GLY F 1 196 ? -26.406 -13.707 30.564 1.00 48.90 225 GLY F CA 1
ATOM 9853 C C . GLY F 1 196 ? -27.444 -14.051 29.516 1.00 49.53 225 GLY F C 1
ATOM 9854 O O . GLY F 1 196 ? -27.122 -14.165 28.340 1.00 51.16 225 GLY F O 1
ATOM 9855 N N . ILE F 1 197 ? -28.690 -14.237 29.940 1.00 48.59 226 ILE F N 1
ATOM 9856 C CA . ILE F 1 197 ? -29.763 -14.503 29.001 1.00 51.98 226 ILE F CA 1
ATOM 9857 C C . ILE F 1 197 ? -29.882 -13.356 28.002 1.00 56.13 226 ILE F C 1
ATOM 9858 O O . ILE F 1 197 ? -30.032 -13.589 26.806 1.00 58.72 226 ILE F O 1
ATOM 9863 N N . ASN F 1 198 ? -29.823 -12.121 28.493 1.00 57.57 227 ASN F N 1
ATOM 9864 C CA . ASN F 1 198 ? -29.853 -10.959 27.615 1.00 60.02 227 ASN F CA 1
ATOM 9865 C C . ASN F 1 198 ? -28.743 -10.961 26.582 1.00 58.64 227 ASN F C 1
ATOM 9866 O O . ASN F 1 198 ? -28.980 -10.643 25.428 1.00 59.08 227 ASN F O 1
ATOM 9871 N N . SER F 1 199 ? -27.533 -11.308 27.004 1.00 55.20 228 SER F N 1
ATOM 9872 C CA . SER F 1 199 ? -26.399 -11.343 26.094 1.00 55.87 228 SER F CA 1
ATOM 9873 C C . SER F 1 199 ? -26.514 -12.449 25.073 1.00 57.94 228 SER F C 1
ATOM 9874 O O . SER F 1 199 ? -26.097 -12.266 23.935 1.00 59.03 228 SER F O 1
ATOM 9877 N N . LEU F 1 200 ? -27.073 -13.597 25.454 1.00 58.48 229 LEU F N 1
ATOM 9878 C CA . LEU F 1 200 ? -27.298 -14.661 24.471 1.00 62.42 229 LEU F CA 1
ATOM 9879 C C . LEU F 1 200 ? -28.292 -14.198 23.420 1.00 67.67 229 LEU F C 1
ATOM 9880 O O . LEU F 1 200 ? -28.110 -14.438 22.231 1.00 70.02 229 LEU F O 1
ATOM 9885 N N . LYS F 1 201 ? -29.337 -13.520 23.875 1.00 73.55 230 LYS F N 1
ATOM 9886 C CA . LYS F 1 201 ? -30.375 -12.977 22.993 1.00 81.55 230 LYS F CA 1
ATOM 9887 C C . LYS F 1 201 ? -29.762 -11.940 22.052 1.00 81.66 230 LYS F C 1
ATOM 9888 O O . LYS F 1 201 ? -29.840 -12.069 20.835 1.00 79.19 230 LYS F O 1
ATOM 9894 N N . GLN F 1 202 ? -29.102 -10.951 22.646 1.00 83.94 231 GLN F N 1
ATOM 9895 C CA . GLN F 1 202 ? -28.441 -9.856 21.920 1.00 86.97 231 GLN F CA 1
ATOM 9896 C C . GLN F 1 202 ? -27.435 -10.349 20.867 1.00 86.33 231 GLN F C 1
ATOM 9897 O O . GLN F 1 202 ? -27.301 -9.744 19.804 1.00 89.51 231 GLN F O 1
ATOM 9903 N N . ALA F 1 203 ? -26.744 -11.447 21.161 1.00 84.88 232 ALA F N 1
ATOM 9904 C CA . ALA F 1 203 ? -25.723 -11.988 20.259 1.00 86.37 232 ALA F CA 1
ATOM 9905 C C . ALA F 1 203 ? -26.311 -12.722 19.047 1.00 89.94 232 ALA F C 1
ATOM 9906 O O . ALA F 1 203 ? -25.683 -12.747 17.992 1.00 89.99 232 ALA F O 1
ATOM 9908 N N . THR F 1 204 ? -27.497 -13.315 19.194 1.00 92.65 233 THR F N 1
ATOM 9909 C CA . THR F 1 204 ? -28.218 -13.922 18.050 1.00 98.03 233 THR F CA 1
ATOM 9910 C C . THR F 1 204 ? -29.072 -12.890 17.298 1.00 97.37 233 THR F C 1
ATOM 9911 O O . THR F 1 204 ? -28.680 -12.376 16.255 1.00 98.07 233 THR F O 1
#

Secondary structure (DSSP, 8-state):
-HHHHHHHHHHHHHHHHHH--HHHHHHHHTS-HHHHHHHH-SHHHHHHHHHHHHHHHHHHHHHHHHHHHHH-TT---HHHHHHHHHHHHH---HHHHHHHHHHTGGGS-HHHHHHHHHHHTHHHHHHHHHHHHTSTT---HHHHHHHHHHHHHHHHHHTT---HHHHHTTTS----SHHHHHHHHHHHHHHHHHHHHHH-/--HHHHHHHHHHHHHHHHH--HHHHHHHHTS-HHHHHHHH-SHHHHHHHHHHHHHHHHHHHHHHHHHHHHT-TT---HHHHHHHHHHHHH---SS-HHHHHHHHHHHTGGGS-HHHHHHHHHHHTHHHHHHHHHHHHTSTT---HHHHHHHHHHHHHHHHHHTT---HHHHHTTTS----SHHHHHHHHHHHHHHHHHHHHHHS--/-HHHHHHHHHHHHHHHHHH--HHHHHHHHTS-HHHHHHHH-SHHHHHHHHHHHHHHHHHHHHHHHHHHHHH-TT---HHHHHHHHHHHHH----HHHHHHHHHHTGGGS-HHHHHHHHHHHTHHHHHHHHHHHHTSTT---HHHHHHHHHHHHHHHHHHTT---HHHHHTTTS----SHHHHHHHHHHHHHHHHHHHHHHHHTT-/-HHHHHHHHHHHHHHHHHH--HHHHHHHHTS-HHHHHHHH-SHHHHHHHHHHHHHHHHHHHHHHHHHHHHH-TT---HHHHHHHHHHHHH----HHHHHHHHHHTGGGS-HHHHHHHHHHHTHHHHHHHHHHHHTSTT---HHHHHHHHHHHHHHHHHHTT---HHHHHTTTS-----HHHHHHHHHHHHHHHHHHHHHHHH-/--HHHHHHHHHHHHHHHHH--HHHHHHHHTS-HHHHHHHH-SHHHHHHHHHHHHHHHHHHHHHHHHHHHHT-TT---HHHHHHHHHHHHH---SS-SHHHHHHHHHHTGGGS-HHHHHHHHHHHTHHHHHHHHHHHHTSTT---HHHHHHHHHHHHHHHHHHTT---HHHHHTTTS----SHHHHHHHHHHHHHHHHHHHHHHHH-/-HHHHHHHHHHHHHHHHH--HHHHHHHHTS-HHHHHHHH-SHHHHHHHHHHHHHHHHHHHHHHHHHHHHH-TT---HHHHHHHHHHHHH-----HHHHHHHHHHTGGGS-HHHHHHHHHHHTHHHHHHHHHHHHTSTT---HHHHHHHHHHHHHHHHHHTT---HHHHHTTTS----SHHHHHHHHHHHHHHHHHHHHHH-

Sequence (1221 aa):
MELILNEAEKVFAMHGFLGATLKQIAQNSNVTQALITYYYGTKQNLFMEVYRRGLSDIDKKRQNYLDELKSRPEGYNTYDIVRTYLRPQFEHQAWMHFARLQSRLASEPEEVAVPLRKELYDHTLKAFFIHEIMECEGEDDAAAVSWGAVFMVSMILYMLRGVDRIGELTDGHLHAESEDDIVERMTIFITGGINSLKQATMELILNEAEKVFAMHGFLGATLKQIAQNSNVTQALITYYYGTKQNLFMEVYRRGLSDIDKKRQNYLDELKSRPEGYNTYDIVRTYLRPQFEHREAGQAWMHFARLQSRLASEPEEVAVPLRKELYDHTLKAFIHEIMECEGEDDAAAVSWGAVFMVSMILYMLRGVDRIGELTDGHLHAESEDDIVERMTIFITGGINSLKQATQDMELILNEAEKVFAMHGFLGATLKQIAQNSNVTQALITYYYGTKQNLFMEVYRRGLSDIDKKRQNYLDELKSRPEGYNTYDIVRTYLRPQFEHRQAWMHFARLQSRLASEPEEVAVPLRKELYDHTLKAFIHEIMECEGEDDAAAVSWGAVFMVSMILYMLRGVDRIGELTDGHLHAESEDDIVERMTIFITGGINSLKQATQDKYMELILNEAEKVFAMHGFLGATLKQIAQNSNVTQALITYYYGTKQNLFMEVYRRGLSDIDKKRQNYLDELKSRPEGYNTYDIVRTYLRPQFEHRQAWMHFARLQSRLASEPEEVAVPLRKELYDHTLKAFIHEIMECEGEDDAAAVSWGAVFMVSMILYMLRGVDRIGELTDGHLHAESEDDIVERMTIFITGGINSLKQATQDMELILNEAEKVFAMHGFLGATLKQIAQNSNVTQALITYYYGTKQNLFMEVYRRGLSDIDKKRQNYLDELKSRPEGYNTYDIVRTYLRPQFEHREAGQAWMHFARLQSRLASEPEEVAVPLRKELYDHTLKAFFIHEIMECEGEDDAAAVSWGAVFMVSMILYMLRGVDRIGELTDGHLHAESEDDIVERMTIFITGGINSLKQATQDELILNEAEKVFAMHGFLGATLKQIAQNSNVTQALITYYYGTKQNLFMEVYRRGLSDIDKKRQNYLDELKSRPEGYNTYDIVRTYLRPQFEHREQAWMHFARLQSRLASEPEEVAVPLRKELYDHTLKAFFIHEIMECEGEDDAAAVSWGAVFMVSMILYMLRGVDRIGELTDGHLHAESEDDIVERMTIFITGGINSLKQAT